Protein AF-A0AA89BYF5-F1 (afdb_monomer)

Organism: Pinctada imbricata (NCBI:txid66713)

Mean predicted aligned error: 21.43 Å

Solvent-accessible surface area (backbone atoms only — not comparable to full-atom values): 52827 Å² total; per-residue (Å²): 91,76,51,28,40,34,42,30,50,40,75,47,64,47,70,69,55,48,64,77,40,39,77,58,57,58,45,46,52,80,73,31,44,32,37,35,37,27,32,28,40,48,78,68,91,69,90,49,60,68,41,54,38,69,50,76,45,61,30,45,66,93,45,102,76,72,75,43,47,42,18,38,43,33,38,23,25,52,87,54,34,84,41,49,43,83,75,51,77,58,97,48,38,43,31,33,36,34,56,75,43,25,41,78,84,72,80,48,94,39,34,41,36,41,35,42,37,52,44,74,79,76,93,52,72,68,66,51,53,53,54,53,48,53,51,49,55,52,48,58,56,43,54,77,68,23,45,41,38,38,38,30,39,49,60,21,24,44,26,85,64,63,39,60,71,82,78,59,69,68,74,89,79,59,89,90,64,80,73,62,99,83,69,77,54,83,85,69,82,78,64,35,54,64,40,66,54,69,41,74,49,12,52,54,52,29,51,50,19,43,76,66,54,26,42,65,48,68,7,60,25,87,56,20,55,60,12,67,64,30,32,52,55,92,93,48,68,36,40,30,60,48,42,36,22,28,64,73,53,50,75,35,47,77,42,33,35,64,45,57,43,49,87,78,28,55,34,23,44,38,36,39,31,35,46,30,45,63,76,79,74,86,50,76,54,70,58,46,56,54,65,70,56,61,66,42,47,74,57,86,51,81,84,36,49,63,54,29,49,51,44,52,67,30,72,74,41,44,51,52,51,54,52,49,49,52,50,65,69,38,87,85,64,76,64,49,45,63,54,51,50,55,53,47,48,53,58,49,55,25,36,68,76,44,39,54,72,47,61,73,72,80,76,73,78,76,72,80,71,58,89,63,65,43,72,66,55,51,50,38,49,51,49,24,41,51,34,16,42,51,28,59,79,39,74,85,42,63,68,45,47,52,49,27,48,48,42,42,49,52,40,52,51,50,52,54,46,40,47,47,55,51,56,48,52,51,49,51,56,57,73,70,53,58,97,86,44,62,68,58,52,50,51,54,49,62,73,65,52,69,88,82,69,74,64,91,65,35,65,54,59,53,49,45,51,42,50,53,50,49,49,63,71,71,45,77,72,80,77,61,87,85,70,77,86,80,76,73,85,74,89,65,62,89,89,59,69,92,84,60,77,65,45,55,65,55,48,49,54,37,48,69,70,53,63,73,97,54,61,40,34,96,78,66,60,38,58,60,59,57,50,70,41,40,91,74,46,34,65,55,50,27,46,51,52,36,48,32,66,73,69,75,50,73,42,68,70,77,77,54,68,50,66,48,72,42,80,68,57,78,63,90,90,44,57,88,30,34,48,74,45,70,43,41,66,85,67,94,65,84,88,74,72,99,74,68,67,65,70,46,36,76,73,50,42,69,79,72,50,80,88,71,84,85,79,78,89,86,83,80,96,78,80,90,86,89,86,84,87,84,93,76,82,88,74,72,83,41,46,52,43,59,43,66,42,53,81,88,54,48,20,38,34,44,38,44,32,32,61,36,95,85,36,61,59,57,58,43,43,47,41,59,63,42,46,66,60,47,50,45,70,74,38,51,78,92,73,59,45,92,60,63,40,73,39,48,35,60,26,28,11,66,68,46,32,46,74,47,71,48,80,75,97,62,86,50,81,51,70,68,45,71,26,95,68,48,47,40,43,54,63,69,50,34,42,36,36,43,33,30,20,59,44,65,68,60,50,53,49,41,52,51,53,53,62,70,55,44,57,87,84,24,66,66,51,71,48,81,46,63,30,38,64,39,83,92,46,23,38,88,86,54,38,62,57,66,81,86,36,65,84,48,58,68,57,20,35,67,38,14,35,26,78,88,50,7,23,29,32,33,43,41,32,40,29,41,49,43,62,67,55,59,70,69,51,54,67,72,57,53,22,40,22,44,21,27,39,56,90,76,56,46,72,39,74,81,30,44,68,34,4,36,51,15,32,52,27,76,44,39,58,63,91,53,74,61,82,47,64,56,34,61,72,52,38,24,34,65,48,93,91,61,69,34,29,40,40,42,31,35,20,13,48,49,56,62,39,53,52,58,33,52,37,29,36,32,20,72,47,98,78,63,47,42,27,43,48,37,76,43,30,45,49,76,35,27,36,35,30,43,27,50,4,51,66,51,51,62,62,52,97

Foldseek 3Di:
DKAKEKEDALQAADPLLCQQPVVPQQCVLVRHQKYKYKFNQAADDDDTHQFFDWDKDGFDDPDPDDGTTIMMTMTHGPVQVVQWDFDDDDNFKTKIWGAQWQFPVNPDRAIEIEMEGEADDDPDLVVLLVVLVVVLVVLLVRVVRGWYKYWYQLVWFQAQPALEDPPQVDPDPDPPDDDDPPDDHDDADGFAAPRNDGDPSNVSNSVSSHVSVKDWQARRFPQRVNRAFQFAAPVATGNRITMITHPVQSVQWPGWHFAFDALRDRGTMIMTMGHTDRPPPDDCCVVVVLVVPCQFAWDDDPVLLVQLQVLCPDPVNVVLLVVLVVLLPDPVNQDLQVSVLSVLCSLVVSCVVGTDTGGDDDPPPPPPRDPLCDPVLVVLRVVLVVLRVVCRVVVPPSVSSNSNNVSSVVSVVSSVVSVVVVVVVLVVVVVPDDPPPVVVVVVSVVVNPDPPPPPPDSVSNLVVLLVVVVCPVVDDDPDDPPPPPDDDDDPDPPVDDPLDQDDLVLLLVLLVPFDAPAAEASSSDGSSSCNSCSVPCSVSVSSSLRSCSVNVDDHPSQVDWDWDWAAQDDPPSHSVRTDTDTRHRDPPDPDDDDRNCRPCCSSPVSVPDDPPDPDDDDDDDDDDDDDDDDDDDDDDFFAAAQVQQDDAAFKKKKKFFDWDPPAPLLQQLVLCLCLVVLQCVLPPPVRDDPQFHKRKFKWFAPVSCVVLVHDDPDDFFDDWAAFPLATADAPTGGMIMMMHHNDQVSNVSSVVSSVVSGPPRTTPDMDIWMFGQDDPCDWPLQARPQPPARRDRVVSCVFFAARPFRKKKKKKWFKFFDVVCSVPDDQVVVCQLQQARSPPRHGHCAHDCQHLVNLQQVHGHDPHHRPADWHWRKGWTDDPVDTTGITTMTGGNDCVNVVSNVCSQRLVDPVSHHRSVSVGIYIPYIGMTMGGTSVSSVVSD

pLDDT: mean 77.29, std 20.37, range [21.7, 98.12]

Sequence (941 aa):
MLLKIGYWNVHGLSDSKLEDHCEFFNNVHRQFDVVCFSETMNDSTRNLPGFQSCFVLNAKRHKKRGRKSGGLLVFAKSEISKNITKTKETEYSLWLKIDNLKLFDGTLQKPLFLCFTYIQPSKSKDLSEEIFLELKSDIERYQKLGETLICGDFNARTGKLKDYIDHDDIGESFVDCPLPTVYLPDTCAPREQLDKTCNSHGILLTDMCKTLNLRILNGRFLGDSQGYYTFSNQNGSSTVDYMLASNNIYNSILYFNVLPPNEISDHCIITTGIQTHMDRQNSIHTVYENVHKLKGRFEWSDNCKEAYLIAMSDDESVSKILELDSLLKDPTQMDVNMLSDKLNNIYIKAAYKTVQFRKVHHRKKKIKSKPWITHDINRLRKEVRSLGKKLHDEPNNCFTLASYCKAKREFNKLRKKLRKDYYEAITGQINNLDSKSANEFWKLINKHKSSSTNTDVNPTEGMKLFVDHYKSLLNDKEVSPNNADELLPLNIDNNKPLDFPFTHKETKEAIKELKCNKSAGIDLVINEFIKASCNILTPTLTNLFNKILSTGEIPKEWNLAFIKSLYKSGNPDDPGNYRGQTRQFGSRTKVRTSSALLLGTVAVGAGSYGIYKYNQRSNVLENLQDMLVPNVFAAGVPKSQPSVWSPGKNHALYLWIHLKPEANTKEVAKAVKNLQKYVDQVVDPAMRDEEDEILAGVGFGPNFFAQIGGKALKNYNYPHRKGALGDMPSSGGDVFIHAKCNTTSKLFELAQVIMKNMPAGSVEKYEDIISFVYRNGRDLSGFIDGTENAADDENRQRIAVQEKNGGSYVITQKWLHDLNVIQKEKDKTLEGWVGRGISDSTELSRKSISSHVARMTGGNGWEQKKEAEIVRQSMPFGNLAGEHGLFFIGYAKDPYHFEFMLDRMVGAGSDNHCDDIMRLSKNTKGTYWYFPGEEELTKLA

Secondary structure (DSSP, 8-state):
-EEEEEEEE-S---HHHHHHTHHHHTTGGGT-SEEEEE----------TTEEEEEEE--B--SSSS--B--EEEEEETTTGGGEEEEEE-SSEEEEEE-S-EETTS-----EEEEEEE-PPPS-HHHHHHHHHHHHHHHHHHHHHSEEEEEEE----BTT--SS-TTTT--SS-TTSPPPTT------PPPP-S---B-HHHHHHHHHHHHTTEEE-TTTSGGGTT---SEEETTEEE--EEEEEEHHHHHTEEEEEEPPP-SS-SBPPEEEEEEEE----S-THHHHHHHTT---EEE--GGGHHHHHHHHTSHHHHHHHHHHHHHHH-SS---HHHHHHHHHHHHHHHHHHHSEEE------------TT--HHHHHHHHHHHHHHHHHHHSTT-HHHHHHHHHHHHHHHHHHHHHHHHHHHHHHHHHHTS-TT-HHHHHHHHHHHS------S--HHHHHHHHHHHHHHHHSPP---GGGTT--------TTS-TTSPPPHHHHHHHHHHPPSSPPP-TT---HHHHHHTHHHHHHHHHHHHHHHHHH----GGGG--EEEEEE-SS-TT-GGGEEEEEE-SS------STT--SSSHHHHHHHHS----------------S--------PPPPPPPTTTTPPP-SEEEEEEEEE-TTS-HHHHHHHHHTHHHHHHHHS-TTS--TTT--EEEEEE-HHHHHHTT---SS------EEETTEEE-----SEEEEEEES-HHHHHHHHHHHHHTSPTT-EEEEEEEEB--BTTTB-TTSSBSSTTS-SSHHHHHHHHS-TTTS-EEEEEEEEEE-HHHHHHS-HHHHHHHHTB-TTT-PBPSS--TTSHHHHHHTSSSTTPPPSS--EE--EEEE-TTS-EEEEEEEEESSTHHHHHHHHHHHT-STT-PPPGGGGTEEEEEEEEEEE--HHHHHH--

Radius of gyration: 37.83 Å; Cα contacts (8 Å, |Δi|>4): 1619; chains: 1; bounding box: 109×80×101 Å

Structure (mmCIF, N/CA/C/O backbone):
data_AF-A0AA89BYF5-F1
#
_entry.id   AF-A0AA89BYF5-F1
#
loop_
_atom_site.group_PDB
_atom_site.id
_atom_site.type_symbol
_atom_site.label_atom_id
_atom_site.label_alt_id
_atom_site.label_comp_id
_atom_site.label_asym_id
_atom_site.label_entity_id
_atom_site.label_seq_id
_atom_site.pdbx_PDB_ins_code
_atom_site.Cartn_x
_atom_site.Cartn_y
_atom_site.Cartn_z
_atom_site.occupancy
_atom_site.B_iso_or_equiv
_atom_site.auth_seq_id
_atom_site.auth_comp_id
_atom_site.auth_asym_id
_atom_site.auth_atom_id
_atom_site.pdbx_PDB_model_num
ATOM 1 N N . MET A 1 1 ? 27.416 -16.185 -5.544 1.00 63.12 1 MET A N 1
ATOM 2 C CA . MET A 1 1 ? 26.309 -15.336 -6.043 1.00 63.12 1 MET A CA 1
ATOM 3 C C . MET A 1 1 ? 26.469 -15.168 -7.551 1.00 63.12 1 MET A C 1
ATOM 5 O O . MET A 1 1 ? 27.572 -15.353 -8.044 1.00 63.12 1 MET A O 1
ATOM 9 N N . LEU A 1 2 ? 25.386 -14.895 -8.284 1.00 79.44 2 LEU A N 1
ATOM 10 C CA . LEU A 1 2 ? 25.400 -14.726 -9.741 1.00 79.44 2 LEU A CA 1
ATOM 11 C C . LEU A 1 2 ? 24.900 -13.322 -10.089 1.00 79.44 2 LEU A C 1
ATOM 13 O O . LEU A 1 2 ? 23.724 -13.048 -9.867 1.00 79.44 2 LEU A O 1
ATOM 17 N N . LEU A 1 3 ? 25.778 -12.464 -10.613 1.00 86.19 3 LEU A N 1
ATOM 18 C CA . LEU A 1 3 ? 25.448 -11.109 -11.061 1.00 86.19 3 LEU A CA 1
ATOM 19 C C . LEU A 1 3 ? 25.018 -11.139 -12.532 1.00 86.19 3 LEU A C 1
ATOM 21 O O . LEU A 1 3 ? 25.822 -11.475 -13.399 1.00 86.19 3 LEU A O 1
ATOM 25 N N . LYS A 1 4 ? 23.760 -10.790 -12.818 1.00 91.44 4 LYS A N 1
ATOM 26 C CA . LYS A 1 4 ? 23.175 -10.798 -14.166 1.00 91.44 4 LYS A CA 1
ATOM 27 C C . LYS A 1 4 ? 23.165 -9.403 -14.777 1.00 91.44 4 LYS A C 1
ATOM 29 O O . LYS A 1 4 ? 22.480 -8.509 -14.274 1.00 91.44 4 LYS A O 1
ATOM 34 N N . ILE A 1 5 ? 23.865 -9.241 -15.894 1.00 93.31 5 ILE A N 1
ATOM 35 C CA . ILE A 1 5 ? 23.990 -7.970 -16.613 1.00 93.31 5 ILE A CA 1
ATOM 36 C C . ILE A 1 5 ? 23.318 -8.102 -17.980 1.00 93.31 5 ILE A C 1
ATOM 38 O O . ILE A 1 5 ? 23.470 -9.122 -18.655 1.00 93.31 5 ILE A O 1
ATOM 42 N N . GLY A 1 6 ? 22.551 -7.090 -18.381 1.00 95.38 6 GLY A N 1
ATOM 43 C CA . GLY A 1 6 ? 21.867 -7.030 -19.671 1.00 95.38 6 GLY A CA 1
ATOM 44 C C . GLY A 1 6 ? 22.124 -5.725 -20.423 1.00 95.38 6 GLY A C 1
ATOM 45 O O . GLY A 1 6 ? 22.272 -4.662 -19.821 1.00 95.38 6 GLY A O 1
ATOM 46 N N . TYR A 1 7 ? 22.121 -5.797 -21.749 1.00 96.50 7 TYR A N 1
ATOM 47 C CA . TYR A 1 7 ? 22.139 -4.636 -22.636 1.00 96.50 7 TYR A CA 1
ATOM 48 C C . TYR A 1 7 ? 21.082 -4.802 -23.723 1.00 96.50 7 TYR A C 1
ATOM 50 O O . TYR A 1 7 ? 20.896 -5.898 -24.258 1.00 96.50 7 TYR A O 1
ATOM 58 N N . TRP A 1 8 ? 20.373 -3.719 -24.037 1.00 95.12 8 TRP A N 1
ATOM 59 C CA . TRP A 1 8 ? 19.361 -3.731 -25.079 1.00 95.12 8 TRP A CA 1
ATOM 60 C C . TRP A 1 8 ? 19.228 -2.381 -25.778 1.00 95.12 8 TRP A C 1
ATOM 62 O O . TRP A 1 8 ? 18.787 -1.403 -25.169 1.00 95.12 8 TRP A O 1
ATOM 72 N N . ASN A 1 9 ? 19.512 -2.347 -27.080 1.00 93.75 9 ASN A N 1
ATOM 73 C CA . ASN A 1 9 ? 19.090 -1.234 -27.917 1.00 93.75 9 ASN A CA 1
ATOM 74 C C . ASN A 1 9 ? 17.566 -1.288 -28.101 1.00 93.75 9 ASN A C 1
ATOM 76 O O . ASN A 1 9 ? 17.001 -2.184 -28.737 1.00 93.75 9 ASN A O 1
ATOM 80 N N . VAL A 1 10 ? 16.874 -0.320 -27.500 1.00 89.94 10 VAL A N 1
ATOM 81 C CA . VAL A 1 10 ? 15.412 -0.260 -27.522 1.00 89.94 10 VAL A CA 1
ATOM 82 C C . VAL A 1 10 ? 14.869 0.510 -28.714 1.00 89.94 10 VAL A C 1
ATOM 84 O O . VAL A 1 10 ? 13.654 0.494 -28.880 1.00 89.94 10 VAL A O 1
ATOM 87 N N . HIS A 1 11 ? 15.692 1.161 -29.537 1.00 85.69 11 HIS A N 1
ATOM 88 C CA . HIS A 1 11 ? 15.276 1.967 -30.687 1.00 85.69 11 HIS A CA 1
ATOM 89 C C . HIS A 1 11 ? 14.090 2.901 -30.363 1.00 85.69 11 HIS A C 1
ATOM 91 O O . HIS A 1 11 ? 12.954 2.740 -30.839 1.00 85.69 11 HIS A O 1
ATOM 97 N N . GLY A 1 12 ? 14.345 3.840 -29.453 1.00 84.94 12 GLY A N 1
ATOM 98 C CA . GLY A 1 12 ? 13.406 4.817 -28.910 1.00 84.94 12 GLY A CA 1
ATOM 99 C C . GLY A 1 12 ? 12.561 4.275 -27.756 1.00 84.94 12 GLY A C 1
ATOM 100 O O . GLY A 1 12 ? 11.792 3.325 -27.920 1.00 84.94 12 GLY A O 1
ATOM 101 N N . LEU A 1 13 ? 12.631 4.938 -26.597 1.00 82.81 13 LEU A N 1
ATOM 102 C CA . LEU A 1 13 ? 11.853 4.610 -25.398 1.00 82.81 13 LEU A CA 1
ATOM 103 C C . LEU A 1 13 ? 10.819 5.707 -25.106 1.00 82.81 13 LEU A C 1
ATOM 105 O O . LEU A 1 13 ? 11.017 6.572 -24.255 1.00 82.81 13 LEU A O 1
ATOM 109 N N . SER A 1 14 ? 9.708 5.693 -25.844 1.00 80.62 14 SER A N 1
ATOM 110 C CA . SER A 1 14 ? 8.581 6.605 -25.611 1.00 80.62 14 SER A CA 1
ATOM 111 C C . SER A 1 14 ? 7.644 6.094 -24.515 1.00 80.62 14 SER A C 1
ATOM 113 O O . SER A 1 14 ? 7.549 4.889 -24.270 1.00 80.62 14 SER A O 1
ATOM 115 N N . ASP A 1 15 ? 6.860 6.995 -23.917 1.00 74.62 15 ASP A N 1
ATOM 116 C CA . ASP A 1 15 ? 5.835 6.622 -22.927 1.00 74.62 15 ASP A CA 1
ATOM 117 C C . ASP A 1 15 ? 4.809 5.666 -23.531 1.00 74.62 15 ASP A C 1
ATOM 119 O O . ASP A 1 15 ? 4.461 4.654 -22.931 1.00 74.62 15 ASP A O 1
ATOM 123 N N . SER A 1 16 ? 4.431 5.897 -24.791 1.00 75.25 16 SER A N 1
ATOM 124 C CA . SER A 1 16 ? 3.570 4.981 -25.537 1.00 75.25 16 SER A CA 1
ATOM 125 C C . SER A 1 16 ? 4.160 3.573 -25.666 1.00 75.25 16 SER A C 1
ATOM 127 O O . SER A 1 16 ? 3.422 2.594 -25.584 1.00 75.25 16 SER A O 1
ATOM 129 N N . LYS A 1 17 ? 5.485 3.440 -25.822 1.00 82.00 17 LYS A N 1
ATOM 130 C CA . LYS A 1 17 ? 6.159 2.141 -25.937 1.00 82.00 17 LYS A CA 1
ATOM 131 C C . LYS A 1 17 ? 6.202 1.407 -24.598 1.00 82.00 17 LYS A C 1
ATOM 133 O O . LYS A 1 17 ? 5.967 0.200 -24.579 1.00 82.00 17 LYS A O 1
ATOM 138 N N . LEU A 1 18 ? 6.445 2.125 -23.499 1.00 78.50 18 LEU A N 1
ATOM 139 C CA . LEU A 1 18 ? 6.363 1.570 -22.145 1.00 78.50 18 LEU A CA 1
ATOM 140 C C . LEU A 1 18 ? 4.937 1.130 -21.800 1.00 78.50 18 LEU A C 1
ATOM 142 O O . LEU A 1 18 ? 4.745 0.052 -21.246 1.00 78.50 18 LEU A O 1
ATOM 146 N N . GLU A 1 19 ? 3.932 1.928 -22.158 1.00 74.75 19 GLU A N 1
ATOM 147 C CA . GLU A 1 19 ? 2.526 1.601 -21.915 1.00 74.75 19 GLU A CA 1
ATOM 148 C C . GLU A 1 19 ? 2.059 0.378 -22.701 1.00 74.75 19 GLU A C 1
ATOM 150 O O . GLU A 1 19 ? 1.392 -0.496 -22.144 1.00 74.75 19 GLU A O 1
ATOM 155 N N . ASP A 1 20 ? 2.403 0.313 -23.988 1.00 76.88 20 ASP A N 1
ATOM 156 C CA . ASP A 1 20 ? 1.984 -0.769 -24.880 1.00 76.88 20 ASP A CA 1
ATOM 157 C C . ASP A 1 20 ? 2.620 -2.119 -24.497 1.00 76.88 20 ASP A C 1
ATOM 159 O O . ASP A 1 20 ? 2.034 -3.180 -24.741 1.00 76.88 20 ASP A O 1
ATOM 163 N N . HIS A 1 21 ? 3.807 -2.074 -23.882 1.00 80.25 21 HIS A N 1
ATOM 164 C CA . HIS A 1 21 ? 4.608 -3.238 -23.492 1.00 80.25 21 HIS A CA 1
ATOM 165 C C . HIS A 1 21 ? 4.864 -3.300 -21.981 1.00 80.25 21 HIS A C 1
ATOM 167 O O . HIS A 1 21 ? 5.878 -3.838 -21.533 1.00 80.25 21 HIS A O 1
ATOM 173 N N . CYS A 1 22 ? 3.933 -2.779 -21.178 1.00 76.69 22 CYS A N 1
ATOM 174 C CA . CYS A 1 22 ? 4.094 -2.655 -19.727 1.00 76.69 22 CYS A CA 1
ATOM 175 C C . CYS A 1 22 ? 4.349 -3.998 -19.027 1.00 76.69 22 CYS A C 1
ATOM 177 O O . CYS A 1 22 ? 5.089 -4.059 -18.051 1.00 76.69 22 CYS A O 1
ATOM 179 N N . GLU A 1 23 ? 3.796 -5.097 -19.546 1.00 78.00 23 GLU A N 1
ATOM 180 C CA . GLU A 1 23 ? 4.049 -6.441 -19.022 1.00 78.00 23 GLU A CA 1
ATOM 181 C C . GLU A 1 23 ? 5.528 -6.835 -19.130 1.00 78.00 23 GLU A C 1
ATOM 183 O O . GLU A 1 23 ? 6.058 -7.454 -18.211 1.00 78.00 23 GLU A O 1
ATOM 188 N N . PHE A 1 24 ? 6.211 -6.464 -20.216 1.00 84.00 24 PHE A N 1
ATOM 189 C CA . PHE A 1 24 ? 7.641 -6.722 -20.358 1.00 84.00 24 PHE A CA 1
ATOM 190 C C . PHE A 1 24 ? 8.430 -5.852 -19.375 1.00 84.00 24 PHE A C 1
ATOM 192 O O . PHE A 1 24 ? 9.112 -6.385 -18.500 1.00 84.00 24 PHE A O 1
ATOM 199 N N . PHE A 1 25 ? 8.262 -4.527 -19.458 1.00 82.81 25 PHE A N 1
ATOM 200 C CA . PHE A 1 25 ? 9.043 -3.559 -18.680 1.00 82.81 25 PHE A CA 1
ATOM 201 C C . PHE A 1 25 ? 8.864 -3.714 -17.161 1.00 82.81 25 PHE A C 1
ATOM 203 O O . PHE A 1 25 ? 9.837 -3.605 -16.419 1.00 82.81 25 PHE A O 1
ATOM 210 N N . ASN A 1 26 ? 7.670 -4.091 -16.691 1.00 78.69 26 ASN A N 1
ATOM 211 C CA . ASN A 1 26 ? 7.412 -4.348 -15.268 1.00 78.69 26 ASN A CA 1
ATOM 212 C C . ASN A 1 26 ? 8.087 -5.622 -14.733 1.00 78.69 26 ASN A C 1
ATOM 214 O O . ASN A 1 26 ? 8.143 -5.814 -13.521 1.00 78.69 26 ASN A O 1
ATOM 218 N N . ASN A 1 27 ? 8.563 -6.519 -15.602 1.00 80.62 27 ASN A N 1
ATOM 219 C CA . ASN A 1 27 ? 9.179 -7.791 -15.217 1.00 80.62 27 ASN A CA 1
ATOM 220 C C . ASN A 1 27 ? 10.695 -7.841 -15.484 1.00 80.62 27 ASN A C 1
ATOM 222 O O . ASN A 1 27 ? 11.314 -8.868 -15.205 1.00 80.62 27 ASN A O 1
ATOM 226 N N . VAL A 1 28 ? 11.303 -6.758 -15.983 1.00 83.25 28 VAL A N 1
ATOM 227 C CA . VAL A 1 28 ? 12.737 -6.700 -16.331 1.00 83.25 28 VAL A CA 1
ATOM 228 C C . VAL A 1 28 ? 13.632 -6.976 -15.116 1.00 83.25 28 VAL A C 1
ATOM 230 O O . VAL A 1 28 ? 14.582 -7.748 -15.225 1.00 83.25 28 VAL A O 1
ATOM 233 N N . HIS A 1 29 ? 13.272 -6.469 -13.930 1.00 79.19 29 HIS A N 1
ATOM 234 C CA . HIS A 1 29 ? 14.001 -6.723 -12.677 1.00 79.19 29 HIS A CA 1
ATOM 235 C C . HIS A 1 29 ? 14.068 -8.212 -12.293 1.00 79.19 29 HIS A C 1
ATOM 237 O O . HIS A 1 29 ? 14.887 -8.610 -11.474 1.00 79.19 29 HIS A O 1
ATOM 243 N N . ARG A 1 30 ? 13.206 -9.078 -12.840 1.00 81.44 30 ARG A N 1
ATOM 244 C CA . ARG A 1 30 ? 13.292 -10.525 -12.569 1.00 81.44 30 ARG A CA 1
ATOM 245 C C . ARG A 1 30 ? 14.382 -11.206 -13.386 1.00 81.44 30 ARG A C 1
ATOM 247 O O . ARG A 1 30 ? 14.811 -12.297 -13.020 1.00 81.44 30 ARG A O 1
ATOM 254 N N . GLN A 1 31 ? 14.785 -10.592 -14.494 1.00 83.94 31 GLN A N 1
ATOM 255 C CA . GLN A 1 31 ? 15.735 -11.164 -15.442 1.00 83.94 31 GLN A CA 1
ATOM 256 C C . GLN A 1 31 ? 17.156 -10.660 -15.191 1.00 83.94 31 GLN A C 1
ATOM 258 O O . GLN A 1 31 ? 18.085 -11.462 -15.252 1.00 83.94 31 GLN A O 1
ATOM 263 N N . PHE A 1 32 ? 17.312 -9.382 -14.837 1.00 89.94 32 PHE A N 1
ATOM 264 C CA . PHE A 1 32 ? 18.618 -8.726 -14.729 1.00 89.94 32 PHE A CA 1
ATOM 265 C C . PHE A 1 32 ? 18.799 -8.029 -13.385 1.00 89.94 32 PHE A C 1
ATOM 267 O O . PHE A 1 32 ? 17.836 -7.508 -12.818 1.00 89.94 32 PHE A O 1
ATOM 274 N N . ASP A 1 33 ? 20.039 -7.999 -12.905 1.00 89.12 33 ASP A N 1
ATOM 275 C CA . ASP A 1 33 ? 20.439 -7.206 -11.745 1.00 89.12 33 ASP A CA 1
ATOM 276 C C . ASP A 1 33 ? 20.869 -5.800 -12.180 1.00 89.12 33 ASP A C 1
ATOM 278 O O . ASP A 1 33 ? 20.449 -4.819 -11.566 1.00 89.12 33 ASP A O 1
ATOM 282 N N . VAL A 1 34 ? 21.616 -5.700 -13.286 1.00 91.31 34 VAL A N 1
ATOM 283 C CA . VAL A 1 34 ? 21.921 -4.446 -13.996 1.00 91.31 34 VAL A CA 1
ATOM 284 C C . VAL A 1 34 ? 21.463 -4.575 -15.445 1.00 91.31 34 VAL A C 1
ATOM 286 O O . VAL A 1 34 ? 21.769 -5.566 -16.102 1.00 91.31 34 VAL A O 1
ATOM 289 N N . VAL A 1 35 ? 20.747 -3.584 -15.972 1.00 93.19 35 VAL A N 1
ATOM 290 C CA . VAL A 1 35 ? 20.344 -3.553 -17.383 1.00 93.19 35 VAL A CA 1
ATOM 291 C C . VAL A 1 35 ? 20.490 -2.158 -17.970 1.00 93.19 35 VAL A C 1
ATOM 293 O O . VAL A 1 35 ? 20.066 -1.181 -17.361 1.00 93.19 35 VAL A O 1
ATOM 296 N N . CYS A 1 36 ? 21.066 -2.063 -19.165 1.00 93.44 36 CYS A N 1
ATOM 297 C CA . CYS A 1 36 ? 21.146 -0.819 -19.921 1.00 93.44 36 CYS A CA 1
ATOM 298 C C . CYS A 1 36 ? 20.205 -0.843 -21.125 1.00 93.44 36 CYS A C 1
ATOM 300 O O . CYS A 1 36 ? 20.211 -1.791 -21.910 1.00 93.44 36 CYS A O 1
ATOM 302 N N . PHE A 1 37 ? 19.413 0.218 -21.270 1.00 92.38 37 PHE A N 1
ATOM 303 C CA . PHE A 1 37 ? 18.647 0.517 -22.470 1.00 92.38 37 PHE A CA 1
ATOM 304 C C . PHE A 1 37 ? 19.347 1.613 -23.262 1.00 92.38 37 PHE A C 1
ATOM 306 O O . PHE A 1 37 ? 19.535 2.715 -22.748 1.00 92.38 37 PHE A O 1
ATOM 313 N N . SER A 1 38 ? 19.703 1.321 -24.508 1.00 91.56 38 SER A N 1
ATOM 314 C CA . SER A 1 38 ? 20.353 2.269 -25.410 1.00 91.56 38 SER A CA 1
ATOM 315 C C . SER A 1 38 ? 19.426 2.749 -26.522 1.00 91.56 38 SER A C 1
ATOM 317 O O . SER A 1 38 ? 18.359 2.180 -26.764 1.00 91.56 38 SER A O 1
ATOM 319 N N . GLU A 1 39 ? 19.823 3.850 -27.163 1.00 88.62 39 GLU A N 1
ATOM 320 C CA . GLU A 1 39 ? 19.032 4.556 -28.173 1.00 88.62 39 GLU A CA 1
ATOM 321 C C . GLU A 1 39 ? 17.659 4.992 -27.627 1.00 88.62 39 GLU A C 1
ATOM 323 O O . GLU A 1 39 ? 16.613 4.819 -28.251 1.00 88.62 39 GLU A O 1
ATOM 328 N N . THR A 1 40 ? 17.632 5.549 -26.415 1.00 86.12 40 THR A N 1
ATOM 329 C CA . THR A 1 40 ? 16.383 5.913 -25.725 1.00 86.12 40 THR A CA 1
ATOM 330 C C . THR A 1 40 ? 15.689 7.130 -26.342 1.00 86.12 40 THR A C 1
ATOM 332 O O . THR A 1 40 ? 14.468 7.260 -26.211 1.00 86.12 40 THR A O 1
ATOM 335 N N . MET A 1 41 ? 16.432 7.971 -27.077 1.00 79.44 41 MET A N 1
ATOM 336 C CA . MET A 1 41 ? 15.964 9.154 -27.820 1.00 79.44 41 MET A CA 1
ATOM 337 C C . MET A 1 41 ? 15.277 10.247 -26.970 1.00 79.44 41 MET A C 1
ATOM 339 O O . MET A 1 41 ? 14.654 11.147 -27.537 1.00 79.44 41 MET A O 1
ATOM 343 N N . ASN A 1 42 ? 15.388 10.196 -25.638 1.00 69.25 42 ASN A N 1
ATOM 344 C CA . ASN A 1 42 ? 14.767 11.128 -24.687 1.00 69.25 42 ASN A CA 1
ATOM 345 C C . ASN A 1 42 ? 15.744 11.516 -23.558 1.00 69.25 42 ASN A C 1
ATOM 347 O O . ASN A 1 42 ? 16.670 10.764 -23.266 1.00 69.25 42 ASN A O 1
ATOM 351 N N . ASP A 1 43 ? 15.492 12.656 -22.902 1.00 57.97 43 ASP A N 1
ATOM 352 C CA . ASP A 1 43 ? 16.393 13.270 -21.899 1.00 57.97 43 ASP A CA 1
ATOM 353 C C . ASP A 1 43 ? 15.880 13.127 -20.454 1.00 57.97 43 ASP A C 1
ATOM 355 O O . ASP A 1 43 ? 16.297 13.861 -19.562 1.00 57.97 43 ASP A O 1
ATOM 359 N N . SER A 1 44 ? 14.898 12.255 -20.211 1.00 61.25 44 SER A N 1
ATOM 360 C CA . SER A 1 44 ? 14.269 12.145 -18.894 1.00 61.25 44 SER A CA 1
ATOM 361 C C . SER A 1 44 ? 14.715 10.904 -18.135 1.00 61.25 44 SER A C 1
ATOM 363 O O . SER A 1 44 ? 14.754 9.796 -18.680 1.00 61.25 44 SER A O 1
ATOM 365 N N . THR A 1 45 ? 14.979 11.093 -16.841 1.00 63.53 45 THR A N 1
ATOM 366 C CA . THR A 1 45 ? 14.979 10.008 -15.861 1.00 63.53 45 THR A CA 1
ATOM 367 C C . THR A 1 45 ? 13.631 9.295 -15.927 1.00 63.53 45 THR A C 1
ATOM 369 O O . THR A 1 45 ? 12.568 9.908 -16.062 1.00 63.53 45 THR A O 1
ATOM 372 N N . ARG A 1 46 ? 13.670 7.966 -15.899 1.00 70.50 46 ARG A N 1
ATOM 373 C CA . ARG A 1 46 ? 12.474 7.121 -15.918 1.00 70.50 46 ARG A CA 1
ATOM 374 C C . ARG A 1 46 ? 12.566 6.126 -14.783 1.00 70.50 46 ARG A C 1
ATOM 376 O O . ARG A 1 46 ? 13.642 5.591 -14.536 1.00 70.50 46 ARG A O 1
ATOM 383 N N . ASN A 1 47 ? 11.429 5.842 -14.159 1.00 67.81 47 ASN A N 1
ATOM 384 C CA . ASN A 1 47 ? 11.320 4.846 -13.103 1.00 67.81 47 ASN A CA 1
ATOM 385 C C . ASN A 1 47 ? 10.765 3.539 -13.676 1.00 67.81 47 ASN A C 1
ATOM 387 O O . ASN A 1 47 ? 9.710 3.517 -14.313 1.00 67.81 47 ASN A O 1
ATOM 391 N N . LEU A 1 48 ? 11.491 2.443 -13.454 1.00 72.44 48 LEU A N 1
ATOM 392 C CA . LEU A 1 48 ? 11.046 1.091 -13.783 1.00 72.44 48 LEU A CA 1
ATOM 393 C C . LEU A 1 48 ? 10.800 0.305 -12.490 1.00 72.44 48 LEU A C 1
ATOM 395 O O . LEU A 1 48 ? 11.668 0.299 -11.615 1.00 72.44 48 LEU A O 1
ATOM 399 N N . PRO A 1 49 ? 9.656 -0.392 -12.354 1.00 68.25 49 PRO A N 1
ATOM 400 C CA . PRO A 1 49 ? 9.359 -1.154 -11.145 1.00 68.25 49 PRO A CA 1
ATOM 401 C C . PRO A 1 49 ? 10.433 -2.207 -10.832 1.00 68.25 49 PRO A C 1
ATOM 403 O O . PRO A 1 49 ? 10.732 -3.066 -11.667 1.00 68.25 49 PRO A O 1
ATOM 406 N N . GLY A 1 50 ? 10.958 -2.174 -9.603 1.00 68.00 50 GLY A N 1
ATOM 407 C CA . GLY A 1 50 ? 11.983 -3.105 -9.109 1.00 68.00 50 GLY A CA 1
ATOM 408 C C . GLY A 1 50 ? 13.432 -2.630 -9.267 1.00 68.00 50 GLY A C 1
ATOM 409 O O . GLY A 1 50 ? 14.346 -3.378 -8.927 1.00 68.00 50 GLY A O 1
ATOM 410 N N . PHE A 1 51 ? 13.644 -1.403 -9.749 1.00 78.25 51 PHE A N 1
ATOM 411 C CA . PHE A 1 51 ? 14.953 -0.761 -9.845 1.00 78.25 51 PHE A CA 1
ATOM 412 C C . PHE A 1 51 ? 15.005 0.510 -8.986 1.00 78.25 51 PHE A C 1
ATOM 414 O O . PHE A 1 51 ? 13.988 1.175 -8.804 1.00 78.25 51 PHE A O 1
ATOM 421 N N . GLN A 1 52 ? 16.186 0.815 -8.441 1.00 63.53 52 GLN A N 1
ATOM 422 C CA . GLN A 1 52 ? 16.400 1.888 -7.454 1.00 63.53 52 GLN A CA 1
ATOM 423 C C . GLN A 1 52 ? 17.271 3.035 -7.987 1.00 63.53 52 GLN A C 1
ATOM 425 O O . GLN A 1 52 ? 17.174 4.166 -7.514 1.00 63.53 52 GLN A O 1
ATOM 430 N N . SER A 1 53 ? 18.103 2.762 -8.987 1.00 61.59 53 SER A N 1
ATOM 431 C CA . SER A 1 53 ? 19.036 3.732 -9.562 1.00 61.59 53 SER A CA 1
ATOM 432 C C . SER A 1 53 ? 18.852 3.772 -11.066 1.00 61.59 53 SER A C 1
ATOM 434 O O . SER A 1 53 ? 18.900 2.723 -11.710 1.00 61.59 53 SER A O 1
ATOM 436 N N . CYS A 1 54 ? 18.652 4.973 -11.603 1.00 71.44 54 CYS A N 1
ATOM 437 C CA . CYS A 1 54 ? 18.610 5.246 -13.032 1.00 71.44 54 CYS A CA 1
ATOM 438 C C . CYS A 1 54 ? 19.794 6.158 -13.366 1.00 71.44 54 CYS A C 1
ATOM 440 O O . CYS A 1 54 ? 19.777 7.341 -13.025 1.00 71.44 54 CYS A O 1
ATOM 442 N N . PHE A 1 55 ? 20.846 5.607 -13.973 1.00 84.12 55 PHE A N 1
ATOM 443 C CA . PHE A 1 55 ? 21.939 6.414 -14.516 1.00 84.12 55 PHE A CA 1
ATOM 444 C C . PHE A 1 55 ? 21.590 6.788 -15.954 1.00 84.12 55 PHE A C 1
ATOM 446 O O . PHE A 1 55 ? 21.226 5.919 -16.750 1.00 84.12 55 PHE A O 1
ATOM 453 N N . VAL A 1 56 ? 21.680 8.077 -16.273 1.00 85.31 56 VAL A N 1
ATOM 454 C CA . VAL A 1 56 ? 21.211 8.628 -17.546 1.00 85.31 56 VAL A CA 1
ATOM 455 C C . VAL A 1 56 ? 22.377 9.252 -18.294 1.00 85.31 56 VAL A C 1
ATOM 457 O O . VAL A 1 56 ? 23.068 10.101 -17.740 1.00 85.31 56 VAL A O 1
ATOM 460 N N . LEU A 1 57 ? 22.541 8.858 -19.554 1.00 85.62 57 LEU A N 1
ATOM 461 C CA . LEU A 1 57 ? 23.237 9.635 -20.574 1.00 85.62 57 LEU A CA 1
ATOM 462 C C . LEU A 1 57 ? 22.170 10.165 -21.536 1.00 85.62 57 LEU A C 1
ATOM 464 O O . LEU A 1 57 ? 21.432 9.377 -22.130 1.00 85.62 57 LEU A O 1
ATOM 468 N N . ASN A 1 58 ? 22.048 11.484 -21.665 1.00 84.31 58 ASN A N 1
ATOM 469 C CA . ASN A 1 58 ? 20.964 12.097 -22.437 1.00 84.31 58 ASN A CA 1
ATOM 470 C C . ASN A 1 58 ? 21.162 11.945 -23.951 1.00 84.31 58 ASN A C 1
ATOM 472 O O . ASN A 1 58 ? 22.278 12.027 -24.465 1.00 84.31 58 ASN A O 1
ATOM 476 N N . ALA A 1 59 ? 20.059 11.772 -24.684 1.00 82.12 59 ALA A N 1
ATOM 477 C CA . ALA A 1 59 ? 20.088 11.751 -26.142 1.00 82.12 59 ALA A CA 1
ATOM 478 C C . ALA A 1 59 ? 20.408 13.148 -26.702 1.00 82.12 59 ALA A C 1
ATOM 480 O O . ALA A 1 59 ? 19.879 14.161 -26.241 1.00 82.12 59 ALA A O 1
ATOM 481 N N . LYS A 1 60 ? 21.233 13.227 -27.749 1.00 75.81 60 LYS A N 1
ATOM 482 C CA . LYS A 1 60 ? 21.648 14.510 -28.335 1.00 75.81 60 LYS A CA 1
ATOM 483 C C . LYS A 1 60 ? 20.954 14.793 -29.657 1.00 75.81 60 LYS A C 1
ATOM 485 O O . LYS A 1 60 ? 20.547 13.900 -30.401 1.00 75.81 60 LYS A O 1
ATOM 490 N N . ARG A 1 61 ? 20.809 16.085 -29.966 1.00 75.94 61 ARG A N 1
ATOM 491 C CA . ARG A 1 61 ? 20.262 16.560 -31.241 1.00 75.94 61 ARG A CA 1
ATOM 492 C C . ARG A 1 61 ? 21.385 17.113 -32.114 1.00 75.94 61 ARG A C 1
ATOM 494 O O . ARG A 1 61 ? 21.783 18.257 -31.950 1.00 75.94 61 ARG A O 1
ATOM 501 N N . HIS A 1 62 ? 21.836 16.335 -33.095 1.00 67.38 62 HIS A N 1
ATOM 502 C CA . HIS A 1 62 ? 22.926 16.758 -33.988 1.00 67.38 62 HIS A CA 1
ATOM 503 C C . HIS A 1 62 ? 22.478 17.701 -35.126 1.00 67.38 62 HIS A C 1
ATOM 505 O O . HIS A 1 62 ? 23.311 18.239 -35.846 1.00 67.38 62 HIS A O 1
ATOM 511 N N . LYS A 1 63 ? 21.165 17.915 -35.328 1.00 67.69 63 LYS A N 1
ATOM 512 C CA . LYS A 1 63 ? 20.616 18.792 -36.386 1.00 67.69 63 LYS A CA 1
ATOM 513 C C . LYS A 1 63 ? 19.491 19.692 -35.866 1.00 67.69 63 LYS A C 1
ATOM 515 O O . LYS A 1 63 ? 18.627 19.223 -35.128 1.00 67.69 63 LYS A O 1
ATOM 520 N N . LYS A 1 64 ? 19.421 20.952 -36.341 1.00 61.97 64 LYS A N 1
ATOM 521 C CA . LYS A 1 64 ? 18.330 21.912 -36.026 1.00 61.97 64 LYS A CA 1
ATOM 522 C C . LYS A 1 64 ? 16.929 21.341 -36.323 1.00 61.97 64 LYS A C 1
ATOM 524 O O . LYS A 1 64 ? 15.989 21.587 -35.572 1.00 61.97 64 LYS A O 1
ATOM 529 N N . ARG A 1 65 ? 16.797 20.538 -37.389 1.00 50.41 65 ARG A N 1
ATOM 530 C CA . ARG A 1 65 ? 15.611 19.726 -37.719 1.00 50.41 65 ARG A CA 1
ATOM 531 C C . ARG A 1 65 ? 16.000 18.241 -37.719 1.00 50.41 65 ARG A C 1
ATOM 533 O O . ARG A 1 65 ? 16.896 17.844 -38.457 1.00 50.41 65 ARG A O 1
ATOM 540 N N . GLY A 1 66 ? 15.344 17.434 -36.885 1.00 59.22 66 GLY A N 1
ATOM 541 C CA . GLY A 1 66 ? 15.626 15.999 -36.716 1.00 59.22 66 GLY A CA 1
ATOM 542 C C . GLY A 1 66 ? 15.238 15.481 -35.327 1.00 59.22 66 GLY A C 1
ATOM 543 O O . GLY A 1 66 ? 15.022 16.284 -34.414 1.00 59.22 66 GLY A O 1
ATOM 544 N N . ARG A 1 67 ? 15.113 14.157 -35.171 1.00 67.69 67 ARG A N 1
ATOM 545 C CA . ARG A 1 67 ? 14.938 13.510 -33.855 1.00 67.69 67 ARG A CA 1
ATOM 546 C C . ARG A 1 67 ? 16.269 13.508 -33.096 1.00 67.69 67 ARG A C 1
ATOM 548 O O . ARG A 1 67 ? 17.321 13.643 -33.719 1.00 67.69 67 ARG A O 1
ATOM 555 N N . LYS A 1 68 ? 16.213 13.386 -31.769 1.00 78.44 68 LYS A N 1
ATOM 556 C CA . LYS A 1 68 ? 17.405 13.097 -30.964 1.00 78.44 68 LYS A CA 1
ATOM 557 C C . LYS A 1 68 ? 17.871 11.671 -31.255 1.00 78.44 68 LYS A C 1
ATOM 559 O O . LYS A 1 68 ? 17.038 10.814 -31.546 1.00 78.44 68 LYS A O 1
ATOM 564 N N . SER A 1 69 ? 19.172 11.438 -31.191 1.00 76.81 69 SER A N 1
ATOM 565 C CA . SER A 1 69 ? 19.785 10.119 -31.353 1.00 76.81 69 SER A CA 1
ATOM 566 C C . SER A 1 69 ? 20.627 9.773 -30.131 1.00 76.81 69 SER A C 1
ATOM 568 O O . SER A 1 69 ? 21.101 10.662 -29.421 1.00 76.81 69 SER A O 1
ATOM 570 N N . GLY A 1 70 ? 20.787 8.474 -29.887 1.00 81.69 70 GLY A N 1
ATOM 571 C CA . GLY A 1 70 ? 21.496 7.961 -28.721 1.00 81.69 70 GLY A CA 1
ATOM 572 C C . GLY A 1 70 ? 20.677 8.041 -27.432 1.00 81.69 70 GLY A C 1
ATOM 573 O O . GLY A 1 70 ? 19.443 7.956 -27.449 1.00 81.69 70 GLY A O 1
ATOM 574 N N . GLY A 1 71 ? 21.395 8.189 -26.323 1.00 87.81 71 GLY A N 1
ATOM 575 C CA . GLY A 1 71 ? 20.874 8.132 -24.964 1.00 87.81 71 GLY A CA 1
ATOM 576 C C . GLY A 1 71 ? 20.992 6.731 -24.360 1.00 87.81 71 GLY A C 1
ATOM 577 O O . GLY A 1 71 ? 20.662 5.740 -25.016 1.00 87.81 71 GLY A O 1
ATOM 578 N N . LEU A 1 72 ? 21.461 6.662 -23.113 1.00 90.38 72 LEU A N 1
ATOM 579 C CA . LEU A 1 72 ? 21.600 5.432 -22.330 1.00 90.38 72 LEU A CA 1
ATOM 580 C C . LEU A 1 72 ? 20.836 5.580 -21.016 1.00 90.38 72 LEU A C 1
ATOM 582 O O . LEU A 1 72 ? 20.968 6.586 -20.322 1.00 90.38 72 LEU A O 1
ATOM 586 N N . LEU A 1 73 ? 20.056 4.565 -20.664 1.00 90.38 73 LEU A N 1
ATOM 587 C CA . LEU A 1 73 ? 19.378 4.459 -19.377 1.00 90.38 73 LEU A CA 1
ATOM 588 C C . LEU A 1 73 ? 19.795 3.157 -18.707 1.00 90.38 73 LEU A C 1
ATOM 590 O O . LEU A 1 73 ? 19.416 2.078 -19.162 1.00 90.38 73 LEU A O 1
ATOM 594 N N . VAL A 1 74 ? 20.564 3.256 -17.627 1.00 91.12 74 VAL A N 1
ATOM 595 C CA . VAL A 1 74 ? 21.025 2.094 -16.865 1.00 91.12 74 VAL A CA 1
ATOM 596 C C . VAL A 1 74 ? 20.221 1.960 -15.589 1.00 91.12 74 VAL A C 1
ATOM 598 O O . VAL A 1 74 ? 20.186 2.869 -14.763 1.00 91.12 74 VAL A O 1
ATOM 601 N N . PHE A 1 75 ? 19.624 0.788 -15.421 1.00 89.44 75 PHE A N 1
ATOM 602 C CA . PHE A 1 75 ? 18.851 0.399 -14.259 1.00 89.44 75 PHE A CA 1
ATOM 603 C C . PHE A 1 75 ? 19.613 -0.641 -13.454 1.00 89.44 75 PHE A C 1
ATOM 605 O O . PHE A 1 75 ? 20.030 -1.668 -13.989 1.00 89.44 75 PHE A O 1
ATOM 612 N N . ALA A 1 76 ? 19.757 -0.392 -12.156 1.00 87.81 76 ALA A N 1
ATOM 613 C CA . ALA A 1 76 ? 20.329 -1.348 -11.219 1.00 87.81 76 ALA A CA 1
ATOM 614 C C . ALA A 1 76 ? 19.333 -1.690 -10.116 1.00 87.81 76 ALA A C 1
ATOM 616 O O . ALA A 1 76 ? 18.588 -0.827 -9.623 1.00 87.81 76 ALA A O 1
ATOM 617 N N . LYS A 1 77 ? 19.280 -2.975 -9.752 1.00 82.94 77 LYS A N 1
ATOM 618 C CA . LYS A 1 77 ? 18.444 -3.435 -8.648 1.00 82.94 77 LYS A CA 1
ATOM 619 C C . LYS A 1 77 ? 18.840 -2.704 -7.376 1.00 82.94 77 LYS A C 1
ATOM 621 O O . LYS A 1 77 ? 20.019 -2.551 -7.076 1.00 82.94 77 LYS A O 1
ATOM 626 N N . SER A 1 78 ? 17.822 -2.383 -6.596 1.00 71.81 78 SER A N 1
ATOM 627 C CA . SER A 1 78 ? 17.841 -1.999 -5.183 1.00 71.81 78 SER A CA 1
ATOM 628 C C . SER A 1 78 ? 18.953 -2.577 -4.305 1.00 71.81 78 SER A C 1
ATOM 630 O O . SER A 1 78 ? 19.423 -1.936 -3.374 1.00 71.81 78 SER A O 1
ATOM 632 N N . GLU A 1 79 ? 19.341 -3.818 -4.560 1.00 68.69 79 GLU A N 1
ATOM 633 C CA . GLU A 1 79 ? 20.268 -4.567 -3.716 1.00 68.69 79 GLU A CA 1
ATOM 634 C C . GLU A 1 79 ? 21.729 -4.219 -4.009 1.00 68.69 79 GLU A C 1
ATOM 636 O O . GLU A 1 79 ? 22.555 -4.205 -3.103 1.00 68.69 79 GLU A O 1
ATOM 641 N N . ILE A 1 80 ? 22.034 -3.922 -5.273 1.00 74.88 80 ILE A N 1
ATOM 642 C CA . ILE A 1 80 ? 23.392 -3.652 -5.757 1.00 74.88 80 ILE A CA 1
ATOM 643 C C . ILE A 1 80 ? 23.610 -2.176 -6.081 1.00 74.88 80 ILE A C 1
ATOM 645 O O . ILE A 1 80 ? 24.750 -1.733 -6.119 1.00 74.88 80 ILE A O 1
ATOM 649 N N . SER A 1 81 ? 22.535 -1.404 -6.257 1.00 75.69 81 SER A N 1
ATOM 650 C CA . SER A 1 81 ? 22.533 0.042 -6.508 1.00 75.69 81 SER A CA 1
ATOM 651 C C . SER A 1 81 ? 23.469 0.824 -5.589 1.00 75.69 81 SER A C 1
ATOM 653 O O . SER A 1 81 ? 24.187 1.701 -6.053 1.00 75.69 81 SER A O 1
ATOM 655 N N . LYS A 1 82 ? 23.481 0.493 -4.292 1.00 72.25 82 LYS A N 1
ATOM 656 C CA . LYS A 1 82 ? 24.299 1.162 -3.267 1.00 72.25 82 LYS A CA 1
ATOM 657 C C . LYS A 1 82 ? 25.801 0.977 -3.477 1.00 72.25 82 LYS A C 1
ATOM 659 O O . LYS A 1 82 ? 26.574 1.816 -3.031 1.00 72.25 82 LYS A O 1
ATOM 664 N N . ASN A 1 83 ? 26.192 -0.099 -4.154 1.00 77.62 83 ASN A N 1
ATOM 665 C CA . ASN A 1 83 ? 27.586 -0.418 -4.446 1.00 77.62 83 ASN A CA 1
ATOM 666 C C . ASN A 1 83 ? 28.001 0.080 -5.836 1.00 77.62 83 ASN A C 1
ATOM 668 O O . ASN A 1 83 ? 29.137 -0.159 -6.236 1.00 77.62 83 ASN A O 1
ATOM 672 N N . ILE A 1 84 ? 27.092 0.722 -6.583 1.00 86.69 84 ILE A N 1
ATOM 673 C CA . ILE A 1 84 ? 27.346 1.222 -7.932 1.00 86.69 84 ILE A CA 1
ATOM 674 C C . ILE A 1 84 ? 27.502 2.738 -7.886 1.00 86.69 84 ILE A C 1
ATOM 676 O O . ILE A 1 84 ? 26.581 3.464 -7.515 1.00 86.69 84 ILE A O 1
ATOM 680 N N . THR A 1 85 ? 28.651 3.226 -8.337 1.00 87.94 85 THR A N 1
ATOM 681 C CA . THR A 1 85 ? 28.944 4.657 -8.450 1.00 87.94 85 THR A CA 1
ATOM 682 C C . THR A 1 85 ? 29.205 5.036 -9.904 1.00 87.94 85 THR A C 1
ATOM 684 O O . THR A 1 85 ? 29.857 4.300 -10.639 1.00 87.94 85 THR A O 1
ATOM 687 N N . LYS A 1 86 ? 28.686 6.185 -10.356 1.00 90.50 86 LYS A N 1
ATOM 688 C CA . LYS A 1 86 ? 29.010 6.718 -11.690 1.00 90.50 86 LYS A CA 1
ATOM 689 C C . LYS A 1 86 ? 30.416 7.313 -11.653 1.00 90.50 86 LYS A C 1
ATOM 691 O O . LYS A 1 86 ? 30.654 8.218 -10.859 1.00 90.50 86 LYS A O 1
ATOM 696 N N . THR A 1 87 ? 31.325 6.833 -12.500 1.00 88.81 87 THR A N 1
ATOM 697 C CA . THR A 1 87 ? 32.728 7.283 -12.509 1.00 88.81 87 THR A CA 1
ATOM 698 C C . THR A 1 87 ? 33.032 8.292 -13.602 1.00 88.81 87 THR A C 1
ATOM 700 O O . THR A 1 87 ? 33.687 9.295 -13.333 1.00 88.81 87 THR A O 1
ATOM 703 N N . LYS A 1 88 ? 32.570 8.040 -14.829 1.00 90.38 88 LYS A N 1
ATOM 704 C CA . LYS A 1 88 ? 32.758 8.931 -15.978 1.00 90.38 88 LYS A CA 1
ATOM 705 C C . LYS A 1 88 ? 31.544 8.861 -16.895 1.00 90.38 88 LYS A C 1
ATOM 707 O O . LYS A 1 88 ? 30.907 7.821 -17.042 1.00 90.38 88 LYS A O 1
ATOM 712 N N . GLU A 1 89 ? 31.238 9.988 -17.513 1.00 89.56 89 GLU A N 1
ATOM 713 C CA . GLU A 1 89 ? 30.220 10.127 -18.545 1.00 89.56 89 GLU A CA 1
ATOM 714 C C . GLU A 1 89 ? 30.875 10.819 -19.742 1.00 89.56 89 GLU A C 1
ATOM 716 O O . GLU A 1 89 ? 31.498 11.868 -19.577 1.00 89.56 89 GLU A O 1
ATOM 721 N N . THR A 1 90 ? 30.783 10.205 -20.919 1.00 86.56 90 THR A N 1
ATOM 722 C CA . THR A 1 90 ? 31.242 10.775 -22.194 1.00 86.56 90 THR A CA 1
ATOM 723 C C . THR A 1 90 ? 30.042 10.998 -23.107 1.00 86.56 90 THR A C 1
ATOM 725 O O . THR A 1 90 ? 28.904 10.737 -22.727 1.00 86.56 90 THR A O 1
ATOM 728 N N . GLU A 1 91 ? 30.257 11.483 -24.330 1.00 81.62 91 GLU A N 1
ATOM 729 C CA . GLU A 1 91 ? 29.156 11.648 -25.285 1.00 81.62 91 GLU A CA 1
ATOM 730 C C . GLU A 1 91 ? 28.478 10.322 -25.673 1.00 81.62 91 GLU A C 1
ATOM 732 O O . GLU A 1 91 ? 27.280 10.315 -25.963 1.00 81.62 91 GLU A O 1
ATOM 737 N N . TYR A 1 92 ? 29.221 9.214 -25.653 1.00 85.75 92 TYR A N 1
ATOM 738 C CA . TYR A 1 92 ? 28.771 7.917 -26.172 1.00 85.75 92 TYR A CA 1
ATOM 739 C C . TYR A 1 92 ? 28.751 6.814 -25.115 1.00 85.75 92 TYR A C 1
ATOM 741 O O . TYR A 1 92 ? 28.113 5.782 -25.326 1.00 85.75 92 TYR A O 1
ATOM 749 N N . SER A 1 93 ? 29.432 7.023 -23.986 1.00 90.94 93 SER A N 1
ATOM 750 C CA . SER A 1 93 ? 29.699 5.984 -22.999 1.00 90.94 93 SER A CA 1
ATOM 751 C C . SER A 1 93 ? 29.397 6.446 -21.579 1.00 90.94 93 SER A C 1
ATOM 753 O O . SER A 1 93 ? 29.628 7.591 -21.194 1.00 90.94 93 SER A O 1
ATOM 755 N N . LEU A 1 94 ? 28.912 5.513 -20.771 1.00 93.12 94 LEU A N 1
ATOM 756 C CA . LEU A 1 94 ? 28.625 5.699 -19.359 1.00 93.12 94 LEU A CA 1
ATOM 757 C C . LEU A 1 94 ? 29.378 4.644 -18.552 1.00 93.12 94 LEU A C 1
ATOM 759 O O . LEU A 1 94 ? 29.145 3.446 -18.722 1.00 93.12 94 LEU A O 1
ATOM 763 N N . TRP A 1 95 ? 30.257 5.101 -17.663 1.00 94.62 95 TRP A N 1
ATOM 764 C CA . TRP A 1 95 ? 31.076 4.253 -16.807 1.00 94.62 95 TRP A CA 1
ATOM 765 C C . TRP A 1 95 ? 30.541 4.217 -15.381 1.00 94.62 95 TRP A C 1
ATOM 767 O O . TRP A 1 95 ? 30.307 5.250 -14.746 1.00 94.62 95 TRP A O 1
ATOM 777 N N . LEU A 1 96 ? 30.379 3.001 -14.873 1.00 93.19 96 LEU A N 1
ATOM 778 C CA . LEU A 1 96 ? 29.916 2.698 -13.530 1.00 93.19 96 LEU A CA 1
ATOM 779 C C . LEU A 1 96 ? 30.951 1.814 -12.830 1.00 93.19 96 LEU A C 1
ATOM 781 O O . LEU A 1 96 ? 31.476 0.883 -13.428 1.00 93.19 96 LEU A O 1
ATOM 785 N N . LYS A 1 97 ? 31.226 2.067 -11.557 1.00 90.75 97 LYS A N 1
ATOM 786 C CA . LYS A 1 97 ? 32.102 1.253 -10.712 1.00 90.75 97 LYS A CA 1
ATOM 787 C C . LYS A 1 97 ? 31.264 0.491 -9.703 1.00 90.75 97 LYS A C 1
ATOM 789 O O . LYS A 1 97 ? 30.440 1.096 -9.024 1.00 90.75 97 LYS A O 1
ATOM 794 N N . ILE A 1 98 ? 31.496 -0.812 -9.605 1.00 87.69 98 ILE A N 1
ATOM 795 C CA . ILE A 1 98 ? 30.911 -1.700 -8.604 1.00 87.69 98 ILE A CA 1
ATOM 796 C C . ILE A 1 98 ? 31.981 -2.045 -7.570 1.00 87.69 98 ILE A C 1
ATOM 798 O O . ILE A 1 98 ? 32.966 -2.716 -7.888 1.00 87.69 98 ILE A O 1
ATOM 802 N N . ASP A 1 99 ? 31.777 -1.587 -6.339 1.00 76.44 99 ASP A N 1
ATOM 803 C CA . ASP A 1 99 ? 32.671 -1.845 -5.209 1.00 76.44 99 ASP A CA 1
ATOM 804 C C . ASP A 1 99 ? 32.366 -3.196 -4.515 1.00 76.44 99 ASP A C 1
ATOM 806 O O . ASP A 1 99 ? 31.245 -3.706 -4.578 1.00 76.44 99 ASP A O 1
ATOM 810 N N . ASN A 1 100 ? 33.366 -3.769 -3.826 1.00 62.19 100 ASN A N 1
ATOM 811 C CA . ASN A 1 100 ? 33.268 -4.977 -2.976 1.00 62.19 100 ASN A CA 1
ATOM 812 C C . ASN A 1 100 ? 32.856 -6.294 -3.672 1.00 62.19 100 ASN A C 1
ATOM 814 O O . ASN A 1 100 ? 32.205 -7.155 -3.074 1.00 62.19 100 ASN A O 1
ATOM 818 N N . LEU A 1 101 ? 33.259 -6.491 -4.926 1.00 61.34 101 LEU A N 1
ATOM 819 C CA . LEU A 1 101 ? 33.004 -7.722 -5.674 1.00 61.34 101 LEU A CA 1
ATOM 820 C C . LEU A 1 101 ? 34.206 -8.675 -5.524 1.00 61.34 101 LEU A C 1
ATOM 822 O O . LEU A 1 101 ? 35.233 -8.445 -6.151 1.00 61.34 101 LEU A O 1
ATOM 826 N N . LYS A 1 102 ? 34.118 -9.729 -4.692 1.00 59.34 102 LYS A N 1
ATOM 827 C CA . LYS A 1 102 ? 35.164 -10.774 -4.680 1.00 59.34 102 LYS A CA 1
ATOM 828 C C . LYS A 1 102 ? 34.869 -11.790 -5.780 1.00 59.34 102 LYS A C 1
ATOM 830 O O . LYS A 1 102 ? 33.722 -12.218 -5.931 1.00 59.34 102 LYS A O 1
ATOM 835 N N . LEU A 1 103 ? 35.874 -12.178 -6.554 1.00 55.03 103 LEU A N 1
ATOM 836 C CA . LEU A 1 103 ? 35.756 -13.260 -7.536 1.00 55.03 103 LEU A CA 1
ATOM 837 C C . LEU A 1 103 ? 35.823 -14.636 -6.850 1.00 55.03 103 LEU A C 1
ATOM 839 O O . LEU A 1 103 ? 36.202 -14.738 -5.681 1.00 55.03 103 LEU A O 1
ATOM 843 N N . PHE A 1 104 ? 35.355 -15.686 -7.538 1.00 46.97 104 PHE A N 1
ATOM 844 C CA . PHE A 1 104 ? 35.173 -17.023 -6.950 1.00 46.97 104 PHE A CA 1
ATOM 845 C C . PHE A 1 104 ? 36.483 -17.668 -6.472 1.00 46.97 104 PHE A C 1
ATOM 847 O O . PHE A 1 104 ? 36.483 -18.404 -5.492 1.00 46.97 104 PHE A O 1
ATOM 854 N N . ASP A 1 105 ? 37.594 -17.344 -7.124 1.00 49.78 105 ASP A N 1
ATOM 855 C CA . ASP A 1 105 ? 38.933 -17.831 -6.783 1.00 49.78 105 ASP A CA 1
ATOM 856 C C . ASP A 1 105 ? 39.506 -17.237 -5.479 1.00 49.78 105 ASP A C 1
ATOM 858 O O . ASP A 1 105 ? 40.553 -17.677 -5.013 1.00 49.78 105 ASP A O 1
ATOM 862 N N . GLY A 1 106 ? 38.836 -16.249 -4.868 1.00 50.22 106 GLY A N 1
ATOM 863 C CA . GLY A 1 106 ? 39.300 -15.581 -3.651 1.00 50.22 106 GLY A CA 1
ATOM 864 C C . GLY A 1 106 ? 40.518 -14.672 -3.852 1.00 50.22 106 GLY A C 1
ATOM 865 O O . GLY A 1 106 ? 41.017 -14.122 -2.871 1.00 50.22 106 GLY A O 1
ATOM 866 N N . THR A 1 107 ? 40.990 -14.479 -5.088 1.00 45.16 107 THR A N 1
ATOM 867 C CA . THR A 1 107 ? 42.316 -13.900 -5.342 1.00 45.16 107 THR A CA 1
ATOM 868 C C . THR A 1 107 ? 42.362 -12.389 -5.512 1.00 45.16 107 THR A C 1
ATOM 870 O O . THR A 1 107 ? 43.443 -11.838 -5.339 1.00 45.16 107 THR A O 1
ATOM 873 N N . LEU A 1 108 ? 41.259 -11.663 -5.748 1.00 47.41 108 LEU A N 1
ATOM 874 C CA . LEU A 1 108 ? 41.331 -10.195 -5.857 1.00 47.41 108 LEU A CA 1
ATOM 875 C C . LEU A 1 108 ? 40.132 -9.432 -5.268 1.00 47.41 108 LEU A C 1
ATOM 877 O O . LEU A 1 108 ? 38.987 -9.595 -5.683 1.00 47.41 108 LEU A O 1
ATOM 881 N N . GLN A 1 109 ? 40.435 -8.503 -4.350 1.00 58.00 109 GLN A N 1
ATOM 882 C CA . GLN A 1 109 ? 39.573 -7.390 -3.929 1.00 58.00 109 GLN A CA 1
ATOM 883 C C . GLN A 1 109 ? 39.690 -6.220 -4.930 1.00 58.00 109 GLN A C 1
ATOM 885 O O . GLN A 1 109 ? 40.153 -5.139 -4.572 1.00 58.00 109 GLN A O 1
ATOM 890 N N . LYS A 1 110 ? 39.345 -6.422 -6.208 1.00 69.19 110 LYS A N 1
ATOM 891 C CA . LYS A 1 110 ? 39.365 -5.337 -7.207 1.00 69.19 110 LYS A CA 1
ATOM 892 C C . LYS A 1 110 ? 37.944 -4.910 -7.597 1.00 69.19 110 LYS A C 1
ATOM 894 O O . LYS A 1 110 ? 37.070 -5.764 -7.717 1.00 69.19 110 LYS A O 1
ATOM 899 N N . PRO A 1 111 ? 37.687 -3.603 -7.789 1.00 83.69 111 PRO A N 1
ATOM 900 C CA . PRO A 1 111 ? 36.386 -3.125 -8.246 1.00 83.69 111 PRO A CA 1
ATOM 901 C C . PRO A 1 111 ? 36.120 -3.547 -9.697 1.00 83.69 111 PRO A C 1
ATOM 903 O O . PRO A 1 111 ? 37.050 -3.672 -10.493 1.00 83.69 111 PRO A O 1
ATOM 906 N N . LEU A 1 112 ? 34.844 -3.720 -10.048 1.00 88.12 112 LEU A N 1
ATOM 907 C CA . LEU A 1 112 ? 34.409 -3.975 -11.425 1.00 88.12 112 LEU A CA 1
ATOM 908 C C . LEU A 1 112 ? 33.918 -2.672 -12.061 1.00 88.12 112 LEU A C 1
ATOM 910 O O . LEU A 1 112 ? 32.959 -2.068 -11.586 1.00 88.12 112 LEU A O 1
ATOM 914 N N . PHE A 1 113 ? 34.535 -2.260 -13.159 1.00 92.38 113 PHE A N 1
ATOM 915 C CA . PHE A 1 113 ? 34.124 -1.120 -13.968 1.00 92.38 113 PHE A CA 1
ATOM 916 C C . PHE A 1 113 ? 33.264 -1.593 -15.146 1.00 92.38 113 PHE A C 1
ATOM 918 O O . PHE A 1 113 ? 33.731 -2.290 -16.047 1.00 92.38 113 PHE A O 1
ATOM 925 N N . LEU A 1 114 ? 31.991 -1.206 -15.133 1.00 93.75 114 LEU A N 1
ATOM 926 C CA . LEU A 1 114 ? 31.026 -1.449 -16.197 1.00 93.75 114 LEU A CA 1
ATOM 927 C C . LEU A 1 114 ? 30.941 -0.237 -17.122 1.00 93.75 114 LEU A C 1
ATOM 929 O O . LEU A 1 114 ? 30.598 0.857 -16.676 1.00 93.75 114 LEU A O 1
ATOM 933 N N . CYS A 1 115 ? 31.184 -0.441 -18.411 1.00 95.88 115 CYS A N 1
ATOM 934 C CA . CYS A 1 115 ? 30.958 0.569 -19.438 1.00 95.88 115 CYS A CA 1
ATOM 935 C C . CYS A 1 115 ? 29.737 0.196 -20.274 1.00 95.88 115 CYS A C 1
ATOM 937 O O . CYS A 1 115 ? 29.670 -0.903 -20.825 1.00 95.88 115 CYS A O 1
ATOM 939 N N . PHE A 1 116 ? 28.793 1.121 -20.407 1.00 95.88 116 PHE A N 1
ATOM 940 C CA . PHE A 1 116 ? 27.719 1.025 -21.386 1.00 95.88 116 PHE A CA 1
ATOM 941 C C . PHE A 1 116 ? 27.951 2.035 -22.495 1.00 95.88 116 PHE A C 1
ATOM 943 O O . PHE A 1 116 ? 28.128 3.212 -22.197 1.00 95.88 116 PHE A O 1
ATOM 950 N N . THR A 1 117 ? 27.928 1.598 -23.752 1.00 93.44 117 THR A N 1
ATOM 951 C CA . THR A 1 117 ? 28.196 2.482 -24.892 1.00 93.44 117 THR A CA 1
ATOM 952 C C . THR A 1 117 ? 27.163 2.344 -26.010 1.00 93.44 117 THR A C 1
ATOM 954 O O . THR A 1 117 ? 26.515 1.305 -26.179 1.00 93.44 117 THR A O 1
ATOM 957 N N . TYR A 1 118 ? 26.966 3.432 -26.746 1.00 92.31 118 TYR A N 1
ATOM 958 C CA . TYR A 1 118 ? 26.237 3.463 -28.008 1.00 92.31 118 TYR A CA 1
ATOM 959 C C . TYR A 1 118 ? 27.036 4.305 -29.002 1.00 92.31 118 TYR A C 1
ATOM 961 O O . TYR A 1 118 ? 27.097 5.531 -28.885 1.00 92.31 118 TYR A O 1
ATOM 969 N N . ILE A 1 119 ? 27.631 3.646 -29.993 1.00 89.00 119 ILE A N 1
ATOM 970 C CA . ILE A 1 119 ? 28.395 4.291 -31.059 1.00 89.00 119 ILE A CA 1
ATOM 971 C C . ILE A 1 119 ? 27.521 4.320 -32.302 1.00 89.00 119 ILE A C 1
ATOM 973 O O . ILE A 1 119 ? 27.181 3.281 -32.860 1.00 89.00 119 ILE A O 1
ATOM 977 N N . GLN A 1 120 ? 27.164 5.519 -32.752 1.00 83.00 120 GLN A N 1
ATOM 978 C CA . GLN A 1 120 ? 26.355 5.697 -33.955 1.00 83.00 120 GLN A CA 1
ATOM 979 C C . GLN A 1 120 ? 27.041 5.112 -35.206 1.00 83.00 120 GLN A C 1
ATOM 981 O O . GLN A 1 120 ? 28.267 5.176 -35.327 1.00 83.00 120 GLN A O 1
ATOM 986 N N . PRO A 1 121 ? 26.277 4.612 -36.192 1.00 77.50 121 PRO A N 1
ATOM 987 C CA . PRO A 1 121 ? 26.845 4.209 -37.470 1.00 77.50 121 PRO A CA 1
ATOM 988 C C . PRO A 1 121 ? 27.418 5.448 -38.173 1.00 77.50 121 PRO A C 1
ATOM 990 O O . PRO A 1 121 ? 26.703 6.408 -38.471 1.00 77.50 121 PRO A O 1
ATOM 993 N N . SER A 1 122 ? 28.733 5.459 -38.377 1.00 63.88 122 SER A N 1
ATOM 994 C CA . SER A 1 122 ? 29.459 6.642 -38.833 1.00 63.88 122 SER A CA 1
ATOM 995 C C . SER A 1 122 ? 29.254 6.963 -40.320 1.00 63.88 122 SER A C 1
ATOM 997 O O . SER A 1 122 ? 29.039 6.080 -41.150 1.00 63.88 122 SER A O 1
ATOM 999 N N . LYS A 1 123 ? 29.363 8.263 -40.644 1.00 55.47 123 LYS A N 1
ATOM 1000 C CA . LYS A 1 123 ? 29.480 8.820 -42.005 1.00 55.47 123 LYS A CA 1
ATOM 1001 C C . LYS A 1 123 ? 30.888 9.367 -42.323 1.00 55.47 123 LYS A C 1
ATOM 1003 O O . LYS A 1 123 ? 31.108 9.750 -43.466 1.00 55.47 123 LYS A O 1
ATOM 1008 N N . SER A 1 124 ? 31.809 9.419 -41.348 1.00 61.06 124 SER A N 1
ATOM 1009 C CA . SER A 1 124 ? 33.191 9.926 -41.479 1.00 61.06 124 SER A CA 1
ATOM 1010 C C . SER A 1 124 ? 34.174 9.090 -40.647 1.00 61.06 124 SER A C 1
ATOM 1012 O O . SER A 1 124 ? 33.922 8.854 -39.467 1.00 61.06 124 SER A O 1
ATOM 1014 N N . LYS A 1 125 ? 35.289 8.647 -41.242 1.00 62.81 125 LYS A N 1
ATOM 1015 C CA . LYS A 1 125 ? 36.264 7.759 -40.579 1.00 62.81 125 LYS A CA 1
ATOM 1016 C C . LYS A 1 125 ? 36.922 8.402 -39.350 1.00 62.81 125 LYS A C 1
ATOM 1018 O O . LYS A 1 125 ? 36.980 7.749 -38.316 1.00 62.81 125 LYS A O 1
ATOM 1023 N N . ASP A 1 126 ? 37.302 9.675 -39.438 1.00 66.12 126 ASP A N 1
ATOM 1024 C CA . ASP A 1 126 ? 38.080 10.367 -38.396 1.00 66.12 126 ASP A CA 1
ATOM 1025 C C . ASP A 1 126 ? 37.331 10.440 -37.054 1.00 66.12 126 ASP A C 1
ATOM 1027 O O . ASP A 1 126 ? 37.875 10.120 -36.002 1.00 66.12 126 ASP A O 1
ATOM 1031 N N . LEU A 1 127 ? 36.028 10.747 -37.094 1.00 72.62 127 LEU A N 1
ATOM 1032 C CA . LEU A 1 127 ? 35.189 10.808 -35.891 1.00 72.62 127 LEU A CA 1
ATOM 1033 C C . LEU A 1 127 ? 35.046 9.434 -35.219 1.00 72.62 127 LEU A C 1
ATOM 1035 O O . LEU A 1 127 ? 34.934 9.342 -34.001 1.00 72.62 127 LEU A O 1
ATOM 1039 N N . SER A 1 128 ? 35.021 8.353 -36.003 1.00 77.38 128 SER A N 1
ATOM 1040 C CA . SER A 1 128 ? 34.975 7.001 -35.446 1.00 77.38 128 SER A CA 1
ATOM 1041 C C . SER A 1 128 ? 36.263 6.670 -34.704 1.00 77.38 128 SER A C 1
ATOM 1043 O O . SER A 1 128 ? 36.203 6.127 -33.605 1.00 77.38 128 SER A O 1
ATOM 1045 N N . GLU A 1 129 ? 37.416 7.000 -35.282 1.00 81.81 129 GLU A N 1
ATOM 1046 C CA . GLU A 1 129 ? 38.719 6.737 -34.668 1.00 81.81 129 GLU A CA 1
ATOM 1047 C C . GLU A 1 129 ? 38.883 7.494 -33.346 1.00 81.81 129 GLU A C 1
ATOM 1049 O O . GLU A 1 129 ? 39.301 6.891 -32.360 1.00 81.81 129 GLU A O 1
ATOM 1054 N N . GLU A 1 130 ? 38.443 8.754 -33.277 1.00 85.12 130 GLU A N 1
ATOM 1055 C CA . GLU A 1 130 ? 38.433 9.536 -32.033 1.00 85.12 130 GLU A CA 1
ATOM 1056 C C . GLU A 1 130 ? 37.593 8.876 -30.925 1.00 85.12 130 GLU A C 1
ATOM 1058 O O . GLU A 1 130 ? 38.050 8.767 -29.785 1.00 85.12 130 GLU A O 1
ATOM 1063 N N . ILE A 1 131 ? 36.391 8.380 -31.250 1.00 86.94 131 ILE A N 1
ATOM 1064 C CA . ILE A 1 131 ? 35.500 7.725 -30.273 1.00 86.94 131 ILE A CA 1
ATOM 1065 C C . ILE A 1 131 ? 36.131 6.437 -29.729 1.00 86.94 131 ILE A C 1
ATOM 1067 O O . ILE A 1 131 ? 36.105 6.189 -28.520 1.00 86.94 131 ILE A O 1
ATOM 1071 N N . PHE A 1 132 ? 36.700 5.604 -30.607 1.00 90.12 132 PHE A N 1
ATOM 1072 C CA . PHE A 1 132 ? 37.371 4.370 -30.191 1.00 90.12 132 PHE A CA 1
ATOM 1073 C C . PHE A 1 132 ? 38.665 4.658 -29.416 1.00 90.12 132 PHE A C 1
ATOM 1075 O O . PHE A 1 132 ? 38.975 3.922 -28.481 1.00 90.12 132 PHE A O 1
ATOM 1082 N N . LEU A 1 133 ? 39.387 5.734 -29.742 1.00 90.44 133 LEU A N 1
ATOM 1083 C CA . LEU A 1 133 ? 40.579 6.163 -29.010 1.00 90.44 133 LEU A CA 1
ATOM 1084 C C . LEU A 1 133 ? 40.237 6.646 -27.593 1.00 90.44 133 LEU A C 1
ATOM 1086 O O . LEU A 1 133 ? 40.916 6.256 -26.640 1.00 90.44 133 LEU A O 1
ATOM 1090 N N . GLU A 1 134 ? 39.167 7.433 -27.432 1.00 90.75 134 GLU A N 1
ATOM 1091 C CA . GLU A 1 134 ? 38.680 7.840 -26.108 1.00 90.75 134 GLU A CA 1
ATOM 1092 C C . GLU A 1 134 ? 38.292 6.611 -25.273 1.00 90.75 134 GLU A C 1
ATOM 1094 O O . GLU A 1 134 ? 38.730 6.470 -24.128 1.00 90.75 134 GLU A O 1
ATOM 1099 N N . LEU A 1 135 ? 37.522 5.685 -25.860 1.00 92.12 135 LEU A N 1
ATOM 1100 C CA . LEU A 1 135 ? 37.109 4.459 -25.179 1.00 92.12 135 LEU A CA 1
ATOM 1101 C C . LEU A 1 135 ? 38.317 3.590 -24.793 1.00 92.12 135 LEU A C 1
ATOM 1103 O O . LEU A 1 135 ? 38.361 3.076 -23.676 1.00 92.12 135 LEU A O 1
ATOM 1107 N N . LYS A 1 136 ? 39.314 3.469 -25.679 1.00 93.06 136 LYS A N 1
ATOM 1108 C CA . LYS A 1 136 ? 40.566 2.742 -25.428 1.00 93.06 136 LYS A CA 1
ATOM 1109 C C . LYS A 1 136 ? 41.323 3.328 -24.234 1.00 93.06 136 LYS A C 1
ATOM 1111 O O . LYS A 1 136 ? 41.718 2.576 -23.345 1.00 93.06 136 LYS A O 1
ATOM 1116 N N . SER A 1 137 ? 41.468 4.654 -24.179 1.00 92.50 137 SER A N 1
ATOM 1117 C CA . SER A 1 137 ? 42.132 5.353 -23.069 1.00 92.50 137 SER A CA 1
ATOM 1118 C C . SER A 1 137 ? 41.406 5.145 -21.733 1.00 92.50 137 SER A C 1
ATOM 1120 O O . SER A 1 137 ? 42.042 4.884 -20.707 1.00 92.50 137 SER A O 1
ATOM 1122 N N . ASP A 1 138 ? 40.071 5.192 -21.744 1.00 93.06 138 ASP A N 1
ATOM 1123 C CA . ASP A 1 138 ? 39.265 4.938 -20.549 1.00 93.06 138 ASP A CA 1
ATOM 1124 C C . ASP A 1 138 ? 39.418 3.498 -20.049 1.00 93.06 138 ASP A C 1
ATOM 1126 O O . ASP A 1 138 ? 39.616 3.282 -18.851 1.00 93.06 138 ASP A O 1
ATOM 1130 N N . ILE A 1 139 ? 39.362 2.510 -20.949 1.00 93.31 139 ILE A N 1
ATOM 1131 C CA . ILE A 1 139 ? 39.536 1.102 -20.577 1.00 93.31 139 ILE A CA 1
ATOM 1132 C C . ILE A 1 139 ? 40.928 0.881 -19.983 1.00 93.31 139 ILE A C 1
ATOM 1134 O O . ILE A 1 139 ? 41.027 0.292 -18.909 1.00 93.31 139 ILE A O 1
ATOM 1138 N N . GLU A 1 140 ? 41.987 1.392 -20.619 1.00 92.50 140 GLU A N 1
ATOM 1139 C CA . GLU A 1 140 ? 43.362 1.244 -20.127 1.00 92.50 140 GLU A CA 1
ATOM 1140 C C . GLU A 1 140 ? 43.517 1.825 -18.711 1.00 92.50 140 GLU A C 1
ATOM 1142 O O . GLU A 1 140 ? 44.136 1.226 -17.827 1.00 92.50 140 GLU A O 1
ATOM 1147 N N . ARG A 1 141 ? 42.898 2.985 -18.459 1.00 92.06 141 ARG A N 1
ATOM 1148 C CA . ARG A 1 141 ? 42.872 3.603 -17.131 1.00 92.06 141 ARG A CA 1
ATOM 1149 C C . ARG A 1 141 ? 42.152 2.724 -16.109 1.00 92.06 141 ARG A C 1
ATOM 1151 O O . ARG A 1 141 ? 42.648 2.570 -14.994 1.00 92.06 141 ARG A O 1
ATOM 1158 N N . TYR A 1 142 ? 40.984 2.182 -16.447 1.00 91.12 142 TYR A N 1
ATOM 1159 C CA . TYR A 1 142 ? 40.187 1.396 -15.504 1.00 91.12 142 TYR A CA 1
ATOM 1160 C C . TYR A 1 142 ? 40.736 -0.014 -15.275 1.00 91.12 142 TYR A C 1
ATOM 1162 O O . TYR A 1 142 ? 40.661 -0.488 -14.145 1.00 91.12 142 TYR A O 1
ATOM 1170 N N . GLN A 1 143 ? 41.380 -0.632 -16.269 1.00 88.69 143 GLN A N 1
ATOM 1171 C CA . GLN A 1 143 ? 42.091 -1.909 -16.118 1.00 88.69 143 GLN A CA 1
ATOM 1172 C C . GLN A 1 143 ? 43.243 -1.827 -15.101 1.00 88.69 143 GLN A C 1
ATOM 1174 O O . GLN A 1 143 ? 43.515 -2.791 -14.386 1.00 88.69 143 GLN A O 1
ATOM 1179 N N . LYS A 1 144 ? 43.895 -0.660 -14.969 1.00 87.50 144 LYS A N 1
ATOM 1180 C CA . LYS A 1 144 ? 44.914 -0.421 -13.924 1.00 87.50 144 LYS A CA 1
ATOM 1181 C C . LYS A 1 144 ? 44.311 -0.398 -12.514 1.00 87.50 144 LYS A C 1
ATOM 1183 O O . LYS A 1 144 ? 44.984 -0.750 -11.550 1.00 87.50 144 LYS A O 1
ATOM 1188 N N . LEU A 1 145 ? 43.053 0.025 -12.389 1.00 87.00 145 LEU A N 1
ATOM 1189 C CA . LEU A 1 145 ? 42.358 0.202 -11.109 1.00 87.00 145 LEU A CA 1
ATOM 1190 C C . LEU A 1 145 ? 41.528 -1.020 -10.698 1.00 87.00 145 LEU A C 1
ATOM 1192 O O . LEU A 1 145 ? 41.254 -1.206 -9.513 1.00 87.00 145 LEU A O 1
ATOM 1196 N N . GLY A 1 146 ? 41.087 -1.828 -11.657 1.00 86.38 146 GLY A N 1
ATOM 1197 C CA . GLY A 1 146 ? 40.157 -2.921 -11.430 1.00 86.38 146 GLY A CA 1
ATOM 1198 C C . GLY A 1 146 ? 39.859 -3.708 -12.697 1.00 86.38 146 GLY A C 1
ATOM 1199 O O . GLY A 1 146 ? 40.556 -3.601 -13.699 1.00 86.38 146 GLY A O 1
ATOM 1200 N N . GLU A 1 147 ? 38.806 -4.508 -12.645 1.00 87.25 147 GLU A N 1
ATOM 1201 C CA . GLU A 1 147 ? 38.370 -5.313 -13.781 1.00 87.25 147 GLU A CA 1
ATOM 1202 C C . GLU A 1 147 ? 37.370 -4.557 -14.656 1.00 87.25 147 GLU A C 1
ATOM 1204 O O . GLU A 1 147 ? 36.668 -3.676 -14.165 1.00 87.25 147 GLU A O 1
ATOM 1209 N N . THR A 1 148 ? 37.272 -4.891 -15.947 1.00 91.56 148 THR A N 1
ATOM 1210 C CA . THR A 1 148 ? 36.427 -4.143 -16.897 1.00 91.56 148 THR A CA 1
ATOM 1211 C C . THR A 1 148 ? 35.475 -5.054 -17.671 1.00 91.56 148 THR A C 1
ATOM 1213 O O . THR A 1 148 ? 35.855 -6.119 -18.155 1.00 91.56 148 THR A O 1
ATOM 1216 N N . LEU A 1 149 ? 34.221 -4.614 -17.803 1.00 94.12 149 LEU A N 1
ATOM 1217 C CA . LEU A 1 149 ? 33.220 -5.219 -18.683 1.00 94.12 149 LEU A CA 1
ATOM 1218 C C . LEU A 1 149 ? 32.519 -4.112 -19.474 1.00 94.12 149 LEU A C 1
ATOM 1220 O O . LEU A 1 149 ? 31.912 -3.207 -18.902 1.00 94.12 149 LEU A O 1
ATOM 1224 N N . ILE A 1 150 ? 32.585 -4.198 -20.797 1.00 96.19 150 ILE A N 1
ATOM 1225 C CA . ILE A 1 150 ? 32.046 -3.203 -21.721 1.00 96.19 150 ILE A CA 1
ATOM 1226 C C . ILE A 1 150 ? 30.880 -3.831 -22.479 1.00 96.19 150 ILE A C 1
ATOM 1228 O O . ILE A 1 150 ? 31.004 -4.928 -23.011 1.00 96.19 150 ILE A O 1
ATOM 1232 N N . CYS A 1 151 ? 29.739 -3.150 -22.527 1.00 95.88 151 CYS A N 1
ATOM 1233 C CA . CYS A 1 151 ? 28.534 -3.603 -23.216 1.00 95.88 151 CYS A CA 1
ATOM 1234 C C . CYS A 1 151 ? 28.008 -2.481 -24.111 1.00 95.88 151 CYS A C 1
ATOM 1236 O O . CYS A 1 151 ? 27.834 -1.352 -23.646 1.00 95.88 151 CYS A O 1
ATOM 1238 N N . GLY A 1 152 ? 27.712 -2.763 -25.374 1.00 95.12 152 GLY A N 1
ATOM 1239 C CA . GLY A 1 152 ? 27.247 -1.699 -26.254 1.00 95.12 152 GLY A CA 1
ATOM 1240 C C . GLY A 1 152 ? 26.825 -2.125 -27.643 1.00 95.12 152 GLY A C 1
ATOM 1241 O O . GLY A 1 152 ? 27.164 -3.209 -28.107 1.00 95.12 152 GLY A O 1
ATOM 1242 N N . ASP A 1 153 ? 26.124 -1.214 -28.305 1.00 94.56 153 ASP A N 1
ATOM 1243 C CA . ASP A 1 153 ? 25.889 -1.203 -29.740 1.00 94.56 153 ASP A CA 1
ATOM 1244 C C . ASP A 1 153 ? 27.014 -0.379 -30.361 1.00 94.56 153 ASP A C 1
ATOM 1246 O O . ASP A 1 153 ? 27.068 0.849 -30.236 1.00 94.56 153 ASP A O 1
ATOM 1250 N N . PHE A 1 154 ? 27.961 -1.079 -30.974 1.00 93.25 154 PHE A N 1
ATOM 1251 C CA . PHE A 1 154 ? 29.140 -0.469 -31.581 1.00 93.25 154 PHE A CA 1
ATOM 1252 C C . PHE A 1 154 ? 28.900 -0.119 -33.053 1.00 93.25 154 PHE A C 1
ATOM 1254 O O . PHE A 1 154 ? 29.773 0.461 -33.709 1.00 93.25 154 PHE A O 1
ATOM 1261 N N . ASN A 1 155 ? 27.763 -0.550 -33.620 1.00 91.62 155 ASN A N 1
ATOM 1262 C CA . ASN A 1 155 ? 27.556 -0.601 -35.067 1.00 91.62 155 ASN A CA 1
ATOM 1263 C C . ASN A 1 155 ? 28.749 -1.257 -35.808 1.00 91.62 155 ASN A C 1
ATOM 1265 O O . ASN A 1 155 ? 29.060 -0.940 -36.961 1.00 91.62 155 ASN A O 1
ATOM 1269 N N . ALA A 1 156 ? 29.445 -2.171 -35.125 1.00 92.38 156 ALA A N 1
ATOM 1270 C CA . ALA A 1 156 ? 30.632 -2.868 -35.594 1.00 92.38 156 ALA A CA 1
ATOM 1271 C C . ALA A 1 156 ? 30.245 -4.239 -36.138 1.00 92.38 156 ALA A C 1
ATOM 1273 O O . ALA A 1 156 ? 29.507 -4.978 -35.503 1.00 92.38 156 ALA A O 1
ATOM 1274 N N . ARG A 1 157 ? 30.763 -4.613 -37.303 1.00 93.50 157 ARG A N 1
ATOM 1275 C CA . ARG A 1 157 ? 30.628 -5.969 -37.843 1.00 93.50 157 ARG A CA 1
ATOM 1276 C C . ARG A 1 157 ? 32.030 -6.535 -37.922 1.00 93.50 157 ARG A C 1
ATOM 1278 O O . ARG A 1 157 ? 32.841 -6.019 -38.682 1.00 93.50 157 ARG A O 1
ATOM 1285 N N . THR A 1 158 ? 32.341 -7.512 -37.078 1.00 91.62 158 THR A N 1
ATOM 1286 C CA . THR A 1 158 ? 33.706 -8.045 -36.907 1.00 91.62 158 THR A CA 1
ATOM 1287 C C . THR A 1 158 ? 34.018 -9.194 -37.866 1.00 91.62 158 THR A C 1
ATOM 1289 O O . THR A 1 158 ? 35.179 -9.557 -38.048 1.00 91.62 158 THR A O 1
ATOM 1292 N N . GLY A 1 159 ? 33.006 -9.788 -38.504 1.00 89.31 159 GLY A N 1
ATOM 1293 C CA . GLY A 1 159 ? 33.179 -10.905 -39.426 1.00 89.31 159 GLY A CA 1
ATOM 1294 C C . GLY A 1 159 ? 33.975 -12.050 -38.795 1.00 89.31 159 GLY A C 1
ATOM 1295 O O . GLY A 1 159 ? 33.669 -12.496 -37.689 1.00 89.31 159 GLY A O 1
ATOM 1296 N N . LYS A 1 160 ? 35.034 -12.490 -39.485 1.00 87.12 160 LYS A N 1
ATOM 1297 C CA . LYS A 1 160 ? 35.977 -13.528 -39.022 1.00 87.12 160 LYS A CA 1
ATOM 1298 C C . LYS A 1 160 ? 37.219 -12.978 -38.302 1.00 87.12 160 LYS A C 1
ATOM 1300 O O . LYS A 1 160 ? 38.140 -13.743 -38.034 1.00 87.12 160 LYS A O 1
ATOM 1305 N N . LEU A 1 161 ? 37.287 -11.673 -38.026 1.00 89.38 161 LEU A N 1
ATOM 1306 C CA . LEU A 1 161 ? 38.454 -11.083 -37.367 1.00 89.38 161 LEU A CA 1
ATOM 1307 C C . LEU A 1 161 ? 38.608 -11.628 -35.946 1.00 89.38 161 LEU A C 1
ATOM 1309 O O . LEU A 1 161 ? 37.651 -11.656 -35.173 1.00 89.38 161 LEU A O 1
ATOM 1313 N N . LYS A 1 162 ? 39.817 -12.043 -35.590 1.00 88.06 162 LYS A N 1
ATOM 1314 C CA . LYS A 1 162 ? 40.122 -12.495 -34.233 1.00 88.06 162 LYS A CA 1
ATOM 1315 C C . LYS A 1 162 ? 40.310 -11.292 -33.312 1.00 88.06 162 LYS A C 1
ATOM 1317 O O . LYS A 1 162 ? 40.851 -10.273 -33.728 1.00 88.06 162 LYS A O 1
ATOM 1322 N N . ASP A 1 163 ? 39.845 -11.423 -32.081 1.00 86.75 163 ASP A N 1
ATOM 1323 C CA . ASP A 1 163 ? 39.990 -10.474 -30.968 1.00 86.75 163 ASP A CA 1
ATOM 1324 C C . ASP A 1 163 ? 41.224 -10.770 -30.094 1.00 86.75 163 ASP A C 1
ATOM 1326 O O . ASP A 1 163 ? 41.431 -10.119 -29.075 1.00 86.75 163 ASP A O 1
ATOM 1330 N N . TYR A 1 164 ? 42.046 -11.734 -30.511 1.00 84.19 164 TYR A N 1
ATOM 1331 C CA . TYR A 1 164 ? 43.323 -12.110 -29.908 1.00 84.19 164 TYR A CA 1
ATOM 1332 C C . TYR A 1 164 ? 44.420 -12.165 -30.983 1.00 84.19 164 TYR A C 1
ATOM 1334 O O . TYR A 1 164 ? 44.129 -12.103 -32.188 1.00 84.19 164 TYR A O 1
ATOM 1342 N N . ILE A 1 165 ? 45.677 -12.218 -30.547 1.00 80.62 165 ILE A N 1
ATOM 1343 C CA . ILE A 1 165 ? 46.839 -12.330 -31.432 1.00 80.62 165 ILE A CA 1
ATOM 1344 C C . ILE A 1 165 ? 47.051 -13.810 -31.760 1.00 80.62 165 ILE A C 1
ATOM 1346 O O . ILE A 1 165 ? 47.097 -14.657 -30.875 1.00 80.62 165 ILE A O 1
ATOM 1350 N N . ASP A 1 166 ? 47.126 -14.136 -33.048 1.00 68.69 166 ASP A N 1
ATOM 1351 C CA . ASP A 1 166 ? 47.420 -15.500 -33.481 1.00 68.69 166 ASP A CA 1
ATOM 1352 C C . ASP A 1 166 ? 48.890 -15.838 -33.258 1.00 68.69 166 ASP A C 1
ATOM 1354 O O . ASP A 1 166 ? 49.753 -15.013 -33.545 1.00 68.69 166 ASP A O 1
ATOM 1358 N N . HIS A 1 167 ? 49.157 -17.080 -32.848 1.00 65.25 167 HIS A N 1
ATOM 1359 C CA . HIS A 1 167 ? 50.512 -17.604 -32.649 1.00 65.25 167 HIS A CA 1
ATOM 1360 C C . HIS A 1 167 ? 51.327 -16.806 -31.628 1.00 65.25 167 HIS A C 1
ATOM 1362 O O . HIS A 1 167 ? 52.496 -16.496 -31.815 1.00 65.25 167 HIS A O 1
ATOM 1368 N N . ASP A 1 168 ? 50.681 -16.492 -30.517 1.00 66.62 168 ASP A N 1
ATOM 1369 C CA . ASP A 1 168 ? 51.288 -15.776 -29.407 1.00 66.62 168 ASP A CA 1
ATOM 1370 C C . ASP A 1 168 ? 52.217 -16.660 -28.543 1.00 66.62 168 ASP A C 1
ATOM 1372 O O . ASP A 1 168 ? 52.900 -16.186 -27.644 1.00 66.62 168 ASP A O 1
ATOM 1376 N N . ASP A 1 169 ? 52.251 -17.972 -28.811 1.00 59.22 169 ASP A N 1
ATOM 1377 C CA . ASP A 1 169 ? 53.079 -18.953 -28.094 1.00 59.22 169 ASP A CA 1
ATOM 1378 C C . ASP A 1 169 ? 54.437 -19.229 -28.745 1.00 59.22 169 ASP A C 1
ATOM 1380 O O . ASP A 1 169 ? 55.160 -20.104 -28.265 1.00 59.22 169 ASP A O 1
ATOM 1384 N N . ILE A 1 170 ? 54.788 -18.511 -29.823 1.00 55.94 170 ILE A N 1
ATOM 1385 C CA . ILE A 1 170 ? 56.004 -18.792 -30.583 1.00 55.94 170 ILE A CA 1
ATOM 1386 C C . ILE A 1 170 ? 57.230 -18.412 -29.741 1.00 55.94 170 ILE A C 1
ATOM 1388 O O . ILE A 1 170 ? 57.791 -17.320 -29.843 1.00 55.94 170 ILE A O 1
ATOM 1392 N N . GLY A 1 171 ? 57.672 -19.357 -28.919 1.00 53.22 171 GLY A N 1
ATOM 1393 C CA . GLY A 1 171 ? 59.005 -19.376 -28.356 1.00 53.22 171 GLY A CA 1
ATOM 1394 C C . GLY A 1 171 ? 60.037 -19.305 -29.483 1.00 53.22 171 GLY A C 1
ATOM 1395 O O . GLY A 1 171 ? 59.982 -20.047 -30.462 1.00 53.22 171 GLY A O 1
ATOM 1396 N N . GLU A 1 172 ? 60.981 -18.384 -29.324 1.00 52.34 172 GLU A N 1
ATOM 1397 C CA . GLU A 1 172 ? 62.320 -18.425 -29.925 1.00 52.34 172 GLU A CA 1
ATOM 1398 C C . GLU A 1 172 ? 62.495 -18.267 -31.452 1.00 52.34 172 GLU A C 1
ATOM 1400 O O . GLU A 1 172 ? 63.624 -18.408 -31.913 1.00 52.34 172 GLU A O 1
ATOM 1405 N N . SER A 1 173 ? 61.491 -17.911 -32.268 1.00 51.94 173 SER A N 1
ATOM 1406 C CA . SER A 1 173 ? 61.729 -17.694 -33.725 1.00 51.94 173 SER A CA 1
ATOM 1407 C C . SER A 1 173 ? 61.661 -16.249 -34.240 1.00 51.94 173 SER A C 1
ATOM 1409 O O . SER A 1 173 ? 61.881 -16.022 -35.429 1.00 51.94 173 SER A O 1
ATOM 1411 N N . PHE A 1 174 ? 61.497 -15.254 -33.363 1.00 51.88 174 PHE A N 1
ATOM 1412 C CA . PHE A 1 174 ? 61.772 -13.845 -33.681 1.00 51.88 174 PHE A CA 1
ATOM 1413 C C . PHE A 1 174 ? 62.901 -13.314 -32.788 1.00 51.88 174 PHE A C 1
ATOM 1415 O O . PHE A 1 174 ? 62.707 -13.034 -31.610 1.00 51.88 174 PHE A O 1
ATOM 1422 N N . VAL A 1 175 ? 64.099 -13.194 -33.365 1.00 53.94 175 VAL A N 1
ATOM 1423 C CA . VAL A 1 175 ? 65.349 -12.844 -32.659 1.00 53.94 175 VAL A CA 1
ATOM 1424 C C . VAL A 1 175 ? 65.428 -11.351 -32.291 1.00 53.94 175 VAL A C 1
ATOM 1426 O O . VAL A 1 175 ? 66.213 -10.973 -31.427 1.00 53.94 175 VAL A O 1
ATOM 1429 N N . ASP A 1 176 ? 64.576 -10.500 -32.870 1.00 54.81 176 ASP A N 1
ATOM 1430 C CA . ASP A 1 176 ? 64.710 -9.040 -32.739 1.00 54.81 176 ASP A CA 1
ATOM 1431 C C . ASP A 1 176 ? 63.855 -8.402 -31.628 1.00 54.81 176 ASP A C 1
ATOM 1433 O O . ASP A 1 176 ? 64.009 -7.213 -31.351 1.00 54.81 176 ASP A O 1
ATOM 1437 N N . CYS A 1 177 ? 62.970 -9.154 -30.960 1.00 55.06 177 CYS A N 1
ATOM 1438 C CA . CYS A 1 177 ? 62.164 -8.660 -29.832 1.00 55.06 177 CYS A CA 1
ATOM 1439 C C . CYS A 1 177 ? 61.845 -9.795 -28.840 1.00 55.06 177 CYS A C 1
ATOM 1441 O O . CYS A 1 177 ? 60.815 -10.454 -28.988 1.00 55.06 177 CYS A O 1
ATOM 1443 N N . PRO A 1 178 ? 62.690 -10.046 -27.821 1.00 56.47 178 PRO A N 1
ATOM 1444 C CA . PRO A 1 178 ? 62.384 -11.045 -26.803 1.00 56.47 178 PRO A CA 1
ATOM 1445 C C . PRO A 1 178 ? 61.140 -10.623 -26.009 1.00 56.47 178 PRO A C 1
ATOM 1447 O O . PRO A 1 178 ? 61.098 -9.540 -25.421 1.00 56.47 178 PRO A O 1
ATOM 1450 N N . LEU A 1 179 ? 60.121 -11.487 -25.997 1.00 57.78 179 LEU A N 1
ATOM 1451 C CA . LEU A 1 179 ? 58.958 -11.334 -25.123 1.00 57.78 179 LEU A CA 1
ATOM 1452 C C . LEU A 1 179 ? 59.407 -11.389 -23.644 1.00 57.78 179 LEU A C 1
ATOM 1454 O O . LEU A 1 179 ? 60.407 -12.043 -23.331 1.00 57.78 179 LEU A O 1
ATOM 1458 N N . PRO A 1 180 ? 58.705 -10.714 -22.713 1.00 59.75 180 PRO A N 1
ATOM 1459 C CA . PRO A 1 180 ? 59.045 -10.744 -21.291 1.00 59.75 180 PRO A CA 1
ATOM 1460 C C . PRO A 1 180 ? 59.111 -12.177 -20.739 1.00 59.75 180 PRO A C 1
ATOM 1462 O O . PRO A 1 180 ? 58.321 -13.031 -21.123 1.00 59.75 180 PRO A O 1
ATOM 1465 N N . THR A 1 181 ? 59.980 -12.433 -19.758 1.00 56.19 181 THR A N 1
ATOM 1466 C CA . THR A 1 181 ? 60.185 -13.760 -19.133 1.00 56.19 181 THR A CA 1
ATOM 1467 C C . THR A 1 181 ? 58.938 -14.364 -18.468 1.00 56.19 181 THR A C 1
ATOM 1469 O O . THR A 1 181 ? 58.940 -15.542 -18.126 1.00 56.19 181 THR A O 1
ATOM 1472 N N . VAL A 1 182 ? 57.875 -13.575 -18.285 1.00 55.44 182 VAL A N 1
ATOM 1473 C CA . VAL A 1 182 ? 56.560 -13.996 -17.771 1.00 55.44 182 VAL A CA 1
ATOM 1474 C C . VAL A 1 182 ? 55.486 -13.666 -18.815 1.00 55.44 182 VAL A C 1
ATOM 1476 O O . VAL A 1 182 ? 54.517 -12.962 -18.538 1.00 55.44 182 VAL A O 1
ATOM 1479 N N . TYR A 1 183 ? 55.695 -14.104 -20.056 1.00 59.81 183 TYR A N 1
ATOM 1480 C CA . TYR A 1 183 ? 54.682 -14.023 -21.100 1.00 59.81 183 TYR A CA 1
ATOM 1481 C C . TYR A 1 183 ? 53.780 -15.256 -21.050 1.00 59.81 183 TYR A C 1
ATOM 1483 O O . TYR A 1 183 ? 54.258 -16.383 -21.159 1.00 59.81 183 TYR A O 1
ATOM 1491 N N . LEU A 1 184 ? 52.481 -15.047 -20.845 1.00 60.03 184 LEU A N 1
ATOM 1492 C CA . LEU A 1 184 ? 51.476 -16.106 -20.875 1.00 60.03 184 LEU A CA 1
ATOM 1493 C C . LEU A 1 184 ? 50.716 -15.996 -22.199 1.00 60.03 184 LEU A C 1
ATOM 1495 O O . LEU A 1 184 ? 49.980 -15.021 -22.355 1.00 60.03 184 LEU A O 1
ATOM 1499 N N . PRO A 1 185 ? 50.869 -16.962 -23.123 1.00 63.16 185 PRO A N 1
ATOM 1500 C CA . PRO A 1 185 ? 50.168 -16.937 -24.397 1.00 63.16 185 PRO A CA 1
ATOM 1501 C C . PRO A 1 185 ? 48.655 -16.915 -24.207 1.00 63.16 185 PRO A C 1
ATOM 1503 O O . PRO A 1 185 ? 48.100 -17.580 -23.321 1.00 63.16 185 PRO A O 1
ATOM 1506 N N . ASP A 1 186 ? 47.978 -16.190 -25.087 1.00 63.28 186 ASP A N 1
ATOM 1507 C CA . ASP A 1 186 ? 46.526 -16.109 -25.105 1.00 63.28 186 ASP A CA 1
ATOM 1508 C C . ASP A 1 186 ? 45.871 -17.482 -25.370 1.00 63.28 186 ASP A C 1
ATOM 1510 O O . ASP A 1 186 ? 45.777 -17.960 -26.500 1.00 63.28 186 ASP A O 1
ATOM 1514 N N . THR A 1 187 ? 45.343 -18.119 -24.321 1.00 60.84 187 THR A N 1
ATOM 1515 C CA . THR A 1 187 ? 44.598 -19.386 -24.416 1.00 60.84 187 THR A CA 1
ATOM 1516 C C . THR A 1 187 ? 43.098 -19.114 -24.420 1.00 60.84 187 THR A C 1
ATOM 1518 O O . THR A 1 187 ? 42.437 -19.097 -23.384 1.00 60.84 187 THR A O 1
ATOM 1521 N N . CYS A 1 188 ? 42.526 -18.864 -25.600 1.00 65.31 188 CYS A N 1
ATOM 1522 C CA . CYS A 1 188 ? 41.101 -18.555 -25.707 1.00 65.31 188 CYS A CA 1
ATOM 1523 C C . CYS A 1 188 ? 40.410 -19.364 -26.809 1.00 65.31 188 CYS A C 1
ATOM 1525 O O . CYS A 1 188 ? 40.911 -19.469 -27.926 1.00 65.31 188 CYS A O 1
ATOM 1527 N N . ALA A 1 189 ? 39.234 -19.924 -26.502 1.00 68.75 189 ALA A N 1
ATOM 1528 C CA . ALA A 1 189 ? 38.446 -20.699 -27.463 1.00 68.75 189 ALA A CA 1
ATOM 1529 C C . ALA A 1 189 ? 38.094 -19.849 -28.701 1.00 68.75 189 ALA A C 1
ATOM 1531 O O . ALA A 1 189 ? 37.850 -18.657 -28.557 1.00 68.75 189 ALA A O 1
ATOM 1532 N N . PRO A 1 190 ? 38.041 -20.384 -29.925 1.00 77.88 190 PRO A N 1
ATOM 1533 C CA . PRO A 1 190 ? 37.576 -19.602 -31.067 1.00 77.88 190 PRO A CA 1
ATOM 1534 C C . PRO A 1 190 ? 36.111 -19.174 -30.875 1.00 77.88 190 PRO A C 1
ATOM 1536 O O . PRO A 1 190 ? 35.321 -19.893 -30.264 1.00 77.88 190 PRO A O 1
ATOM 1539 N N . ARG A 1 191 ? 35.748 -17.996 -31.397 1.00 87.00 191 ARG A N 1
ATOM 1540 C CA . ARG A 1 191 ? 34.353 -17.532 -31.421 1.00 87.00 191 ARG A CA 1
ATOM 1541 C C . ARG A 1 191 ? 33.655 -17.994 -32.696 1.00 87.00 191 ARG A C 1
ATOM 1543 O O . ARG A 1 191 ? 34.187 -17.817 -33.794 1.00 87.00 191 ARG A O 1
ATOM 1550 N N . GLU A 1 192 ? 32.440 -18.500 -32.553 1.00 87.19 192 GLU A N 1
ATOM 1551 C CA . GLU A 1 192 ? 31.530 -18.696 -33.675 1.00 87.19 192 GLU A CA 1
ATOM 1552 C C . GLU A 1 192 ? 30.795 -17.397 -34.016 1.00 87.19 192 GLU A C 1
ATOM 1554 O O . GLU A 1 192 ? 30.593 -16.527 -33.175 1.00 87.19 192 GLU A O 1
ATOM 1559 N N . GLN A 1 193 ? 30.434 -17.217 -35.285 1.00 86.50 193 GLN A N 1
ATOM 1560 C CA . GLN A 1 193 ? 29.787 -15.982 -35.735 1.00 86.50 193 GLN A CA 1
ATOM 1561 C C . GLN A 1 193 ? 28.964 -16.224 -36.993 1.00 86.50 193 GLN A C 1
ATOM 1563 O O . GLN A 1 193 ? 29.527 -16.579 -38.030 1.00 86.50 193 GLN A O 1
ATOM 1568 N N . LEU A 1 194 ? 27.662 -15.956 -36.961 1.00 89.88 194 LEU A N 1
ATOM 1569 C CA . LEU A 1 194 ? 26.822 -16.024 -38.164 1.00 89.88 194 LEU A CA 1
ATOM 1570 C C . LEU A 1 194 ? 27.038 -14.828 -39.093 1.00 89.88 194 LEU A C 1
ATOM 1572 O O . LEU A 1 194 ? 26.987 -14.958 -40.316 1.00 89.88 194 LEU A O 1
ATOM 1576 N N . ASP A 1 195 ? 27.318 -13.656 -38.527 1.00 91.19 195 ASP A N 1
ATOM 1577 C CA . ASP A 1 195 ? 27.667 -12.470 -39.302 1.00 91.19 195 ASP A CA 1
ATOM 1578 C C . ASP A 1 195 ? 29.117 -12.544 -39.802 1.00 91.19 195 ASP A C 1
ATOM 1580 O O . ASP A 1 195 ? 30.067 -12.306 -39.058 1.00 91.19 195 ASP A O 1
ATOM 1584 N N . LYS A 1 196 ? 29.299 -12.881 -41.083 1.00 90.94 196 LYS A N 1
ATOM 1585 C CA . LYS A 1 196 ? 30.626 -12.968 -41.715 1.00 90.94 196 LYS A CA 1
ATOM 1586 C C . LYS A 1 196 ? 31.109 -11.642 -42.315 1.00 90.94 196 LYS A C 1
ATOM 1588 O O . LYS A 1 196 ? 32.230 -11.588 -42.815 1.00 90.94 196 LYS A O 1
ATOM 1593 N N . THR A 1 197 ? 30.303 -10.580 -42.287 1.00 91.31 197 THR A N 1
ATOM 1594 C CA . THR A 1 197 ? 30.683 -9.282 -42.858 1.00 91.31 197 THR A CA 1
ATOM 1595 C C . THR A 1 197 ? 31.585 -8.503 -41.903 1.00 91.31 197 THR A C 1
ATOM 1597 O O . THR A 1 197 ? 31.375 -8.518 -40.694 1.00 91.31 197 THR A O 1
ATOM 1600 N N . CYS A 1 198 ? 32.562 -7.781 -42.456 1.00 91.06 198 CYS A N 1
ATOM 1601 C CA . CYS A 1 198 ? 33.435 -6.886 -41.704 1.00 91.06 198 CYS A CA 1
ATOM 1602 C C . CYS A 1 198 ? 33.237 -5.424 -42.131 1.00 91.06 198 CYS A C 1
ATOM 1604 O O . CYS A 1 198 ? 33.132 -5.149 -43.326 1.00 91.06 198 CYS A O 1
ATOM 1606 N N . ASN A 1 199 ? 33.210 -4.484 -41.182 1.00 90.38 199 ASN A N 1
ATOM 1607 C CA . ASN A 1 199 ? 33.234 -3.041 -41.456 1.00 90.38 199 ASN A CA 1
ATOM 1608 C C . ASN A 1 199 ? 34.387 -2.336 -40.710 1.00 90.38 199 ASN A C 1
ATOM 1610 O O . ASN A 1 199 ? 35.109 -2.967 -39.941 1.00 90.38 199 ASN A O 1
ATOM 1614 N N . SER A 1 200 ? 34.571 -1.030 -40.938 1.00 89.44 200 SER A N 1
ATOM 1615 C CA . SER A 1 200 ? 35.649 -0.243 -40.311 1.00 89.44 200 SER A CA 1
ATOM 1616 C C . SER A 1 200 ? 35.581 -0.250 -38.782 1.00 89.44 200 SER A C 1
ATOM 1618 O O . SER A 1 200 ? 36.597 -0.462 -38.130 1.00 89.44 200 SER A O 1
ATOM 1620 N N . HIS A 1 201 ? 34.387 -0.093 -38.203 1.00 91.50 201 HIS A N 1
ATOM 1621 C CA . HIS A 1 201 ? 34.192 -0.206 -36.754 1.00 91.50 201 HIS A CA 1
ATOM 1622 C C . HIS A 1 201 ? 34.545 -1.603 -36.228 1.00 91.50 201 HIS A C 1
ATOM 1624 O O . HIS A 1 201 ? 35.061 -1.721 -35.127 1.00 91.50 201 HIS A O 1
ATOM 1630 N N . GLY A 1 202 ? 34.297 -2.660 -37.006 1.00 91.25 202 GLY A N 1
ATOM 1631 C CA . GLY A 1 202 ? 34.700 -4.025 -36.676 1.00 91.25 202 GLY A CA 1
ATOM 1632 C C . GLY A 1 202 ? 36.209 -4.180 -36.557 1.00 91.25 202 GLY A C 1
ATOM 1633 O O . GLY A 1 202 ? 36.671 -4.791 -35.599 1.00 91.25 202 GLY A O 1
ATOM 1634 N N . ILE A 1 203 ? 36.962 -3.572 -37.479 1.00 91.31 203 ILE A N 1
ATOM 1635 C CA . ILE A 1 203 ? 38.430 -3.552 -37.436 1.00 91.31 203 ILE A CA 1
ATOM 1636 C C . ILE A 1 203 ? 38.899 -2.837 -36.164 1.00 91.31 203 ILE A C 1
ATOM 1638 O O . ILE A 1 203 ? 39.617 -3.444 -35.372 1.00 91.31 203 ILE A O 1
ATOM 1642 N N . LEU A 1 204 ? 38.423 -1.607 -35.929 1.00 92.19 204 LEU A N 1
ATOM 1643 C CA . LEU A 1 204 ? 38.771 -0.806 -34.746 1.00 92.19 204 LEU A CA 1
ATOM 1644 C C . LEU A 1 204 ? 38.419 -1.519 -33.432 1.00 92.19 204 LEU A C 1
ATOM 1646 O O . LEU A 1 204 ? 39.214 -1.529 -32.497 1.00 92.19 204 LEU A O 1
ATOM 1650 N N . LEU A 1 205 ? 37.251 -2.165 -33.370 1.00 93.38 205 LEU A N 1
ATOM 1651 C CA . LEU A 1 205 ? 36.812 -2.924 -32.202 1.00 93.38 205 LEU A CA 1
ATOM 1652 C C . LEU A 1 205 ? 37.746 -4.107 -31.921 1.00 93.38 205 LEU A C 1
ATOM 1654 O O . LEU A 1 205 ? 38.156 -4.298 -30.778 1.00 93.38 205 LEU A O 1
ATOM 1658 N N . THR A 1 206 ? 38.100 -4.890 -32.945 1.00 91.81 206 THR A N 1
ATOM 1659 C CA . THR A 1 206 ? 39.020 -6.025 -32.766 1.00 91.81 206 THR A CA 1
ATOM 1660 C C . THR A 1 206 ? 40.446 -5.590 -32.447 1.00 91.81 206 THR A C 1
ATOM 1662 O O . THR A 1 206 ? 41.089 -6.233 -31.624 1.00 91.81 206 THR A O 1
ATOM 1665 N N . ASP A 1 207 ? 40.924 -4.488 -33.028 1.00 91.88 207 ASP A N 1
ATOM 1666 C CA . ASP A 1 207 ? 42.235 -3.907 -32.720 1.00 91.88 207 ASP A CA 1
ATOM 1667 C C . ASP A 1 207 ? 42.317 -3.421 -31.265 1.00 91.88 207 ASP A C 1
ATOM 1669 O O . ASP A 1 207 ? 43.263 -3.732 -30.534 1.00 91.88 207 ASP A O 1
ATOM 1673 N N . MET A 1 208 ? 41.264 -2.743 -30.799 1.00 93.31 208 MET A N 1
ATOM 1674 C CA . MET A 1 208 ? 41.123 -2.347 -29.401 1.00 93.31 208 MET A CA 1
ATOM 1675 C C . MET A 1 208 ? 41.105 -3.567 -28.470 1.00 93.31 208 MET A C 1
ATOM 1677 O O . MET A 1 208 ? 41.772 -3.541 -27.436 1.00 93.31 208 MET A O 1
ATOM 1681 N N . CYS A 1 209 ? 40.394 -4.643 -28.837 1.00 91.81 209 CYS A N 1
ATOM 1682 C CA . CYS A 1 209 ? 40.360 -5.873 -28.038 1.00 91.81 209 CYS A CA 1
ATOM 1683 C C . CYS A 1 209 ? 41.741 -6.526 -27.922 1.00 91.81 209 CYS A C 1
ATOM 1685 O O . CYS A 1 209 ? 42.140 -6.883 -26.816 1.00 91.81 209 CYS A O 1
ATOM 1687 N N . LYS A 1 210 ? 42.493 -6.607 -29.027 1.00 89.44 210 LYS A N 1
ATOM 1688 C CA . LYS A 1 210 ? 43.869 -7.124 -29.026 1.00 89.44 210 LYS A CA 1
ATOM 1689 C C . LYS A 1 210 ? 44.793 -6.270 -28.166 1.00 89.44 210 LYS A C 1
ATOM 1691 O O . LYS A 1 210 ? 45.505 -6.805 -27.328 1.00 89.44 210 LYS A O 1
ATOM 1696 N N . THR A 1 211 ? 44.745 -4.946 -28.332 1.00 89.25 211 THR A N 1
ATOM 1697 C CA . THR A 1 211 ? 45.641 -4.035 -27.601 1.00 89.25 211 THR A CA 1
ATOM 1698 C C . THR A 1 211 ? 45.417 -4.091 -26.087 1.00 89.25 211 THR A C 1
ATOM 1700 O O . THR A 1 211 ? 46.366 -3.992 -25.318 1.00 89.25 211 THR A O 1
ATOM 1703 N N . LEU A 1 212 ? 44.161 -4.209 -25.651 1.00 88.75 212 LEU A N 1
ATOM 1704 C CA . LEU A 1 212 ? 43.776 -4.134 -24.237 1.00 88.75 212 LEU A CA 1
ATOM 1705 C C . LEU A 1 212 ? 43.533 -5.507 -23.598 1.00 88.75 212 LEU A C 1
ATOM 1707 O O . LEU A 1 212 ? 43.004 -5.578 -22.488 1.00 88.75 212 LEU A O 1
ATOM 1711 N N . ASN A 1 213 ? 43.867 -6.589 -24.304 1.00 87.38 213 ASN A N 1
ATOM 1712 C CA . ASN A 1 213 ? 43.594 -7.965 -23.894 1.00 87.38 213 ASN A CA 1
ATOM 1713 C C . ASN A 1 213 ? 42.138 -8.179 -23.412 1.00 87.38 213 ASN A C 1
ATOM 1715 O O . ASN A 1 213 ? 41.868 -8.692 -22.321 1.00 87.38 213 ASN A O 1
ATOM 1719 N N . LEU A 1 214 ? 41.181 -7.713 -24.221 1.00 90.75 214 LEU A N 1
ATOM 1720 C CA . LEU A 1 214 ? 39.752 -7.942 -24.015 1.00 90.75 214 LEU A CA 1
ATOM 1721 C C . LEU A 1 214 ? 39.266 -9.105 -24.878 1.00 90.75 214 LEU A C 1
ATOM 1723 O O . LEU A 1 214 ? 39.756 -9.332 -25.985 1.00 90.75 214 LEU A O 1
ATOM 1727 N N . ARG A 1 215 ? 38.234 -9.796 -24.397 1.00 91.00 215 ARG A N 1
ATOM 1728 C CA . ARG A 1 215 ? 37.567 -10.888 -25.112 1.00 91.00 215 ARG A CA 1
ATOM 1729 C C . ARG A 1 215 ? 36.120 -10.559 -25.403 1.00 91.00 215 ARG A C 1
ATOM 1731 O O . ARG A 1 215 ? 35.368 -10.182 -24.503 1.00 91.00 215 ARG A O 1
ATOM 1738 N N . ILE A 1 216 ? 35.726 -10.750 -26.658 1.00 93.31 216 ILE A N 1
ATOM 1739 C CA . ILE A 1 216 ? 34.335 -10.663 -27.099 1.00 93.31 216 ILE A CA 1
ATOM 1740 C C . ILE A 1 216 ? 33.598 -11.903 -26.601 1.00 93.31 216 ILE A C 1
ATOM 1742 O O . ILE A 1 216 ? 33.990 -13.011 -26.942 1.00 93.31 216 ILE A O 1
ATOM 1746 N N . LEU A 1 217 ? 32.514 -11.741 -25.840 1.00 92.69 217 LEU A N 1
ATOM 1747 C CA . LEU A 1 217 ? 31.746 -12.875 -25.305 1.00 92.69 217 LEU A CA 1
ATOM 1748 C C . LEU A 1 217 ? 30.853 -13.552 -26.352 1.00 92.69 217 LEU A C 1
ATOM 1750 O O . LEU A 1 217 ? 30.593 -14.754 -26.260 1.00 92.69 217 LEU A O 1
ATOM 1754 N N . ASN A 1 218 ? 30.371 -12.781 -27.328 1.00 93.44 218 ASN A N 1
ATOM 1755 C CA . ASN A 1 218 ? 29.525 -13.276 -28.408 1.00 93.44 218 ASN A CA 1
ATOM 1756 C C . ASN A 1 218 ? 30.223 -14.429 -29.150 1.00 93.44 218 ASN A C 1
ATOM 1758 O O . ASN A 1 218 ? 31.391 -14.314 -29.528 1.00 93.44 218 ASN A O 1
ATOM 1762 N N . GLY A 1 219 ? 29.503 -15.529 -29.358 1.00 88.50 219 GLY A N 1
ATOM 1763 C CA . GLY A 1 219 ? 29.998 -16.694 -30.084 1.00 88.50 219 GLY A CA 1
ATOM 1764 C C . GLY A 1 219 ? 30.820 -17.699 -29.279 1.00 88.50 219 GLY A C 1
ATOM 1765 O O . GLY A 1 219 ? 31.346 -18.631 -29.879 1.00 88.50 219 GLY A O 1
ATOM 1766 N N . ARG A 1 220 ? 31.000 -17.516 -27.961 1.00 85.69 220 ARG A N 1
ATOM 1767 C CA . ARG A 1 220 ? 31.935 -18.337 -27.155 1.00 85.69 220 ARG A CA 1
ATOM 1768 C C . ARG A 1 220 ? 31.286 -19.215 -26.086 1.00 85.69 220 ARG A C 1
ATOM 1770 O O . ARG A 1 220 ? 31.881 -20.199 -25.658 1.00 85.69 220 ARG A O 1
ATOM 1777 N N . PHE A 1 221 ? 30.084 -18.871 -25.630 1.00 84.88 221 PHE A N 1
ATOM 1778 C CA . PHE A 1 221 ? 29.409 -19.564 -24.526 1.00 84.88 221 PHE A CA 1
ATOM 1779 C C . PHE A 1 221 ? 28.259 -20.434 -25.035 1.00 84.88 221 PHE A C 1
ATOM 1781 O O . PHE A 1 221 ? 27.679 -20.152 -26.077 1.00 84.88 221 PHE A O 1
ATOM 1788 N N . LEU A 1 222 ? 27.870 -21.461 -24.269 1.00 70.38 222 LEU A N 1
ATOM 1789 C CA . LEU A 1 222 ? 26.811 -22.414 -24.647 1.00 70.38 222 LEU A CA 1
ATOM 1790 C C . LEU A 1 222 ? 25.491 -21.745 -25.077 1.00 70.38 222 LEU A C 1
ATOM 1792 O O . LEU A 1 222 ? 24.814 -22.250 -25.971 1.00 70.38 222 LEU A O 1
ATOM 1796 N N . GLY A 1 223 ? 25.145 -20.603 -24.479 1.00 70.31 223 GLY A N 1
ATOM 1797 C CA . GLY A 1 223 ? 23.943 -19.833 -24.809 1.00 70.31 223 GLY A CA 1
ATOM 1798 C C . GLY A 1 223 ? 24.013 -18.987 -26.084 1.00 70.31 223 GLY A C 1
ATOM 1799 O O . GLY A 1 223 ? 22.994 -18.442 -26.501 1.00 70.31 223 GLY A O 1
ATOM 1800 N N . ASP A 1 224 ? 25.184 -18.896 -26.711 1.00 84.69 224 ASP A N 1
ATOM 1801 C CA . ASP A 1 224 ? 25.434 -18.220 -27.987 1.00 84.69 224 ASP A CA 1
ATOM 1802 C C . ASP A 1 224 ? 26.463 -19.002 -28.820 1.00 84.69 224 ASP A C 1
ATOM 1804 O O . ASP A 1 224 ? 27.332 -18.443 -29.482 1.00 84.69 224 ASP A O 1
ATOM 1808 N N . SER A 1 225 ? 26.393 -20.331 -28.762 1.00 77.00 225 SER A N 1
ATOM 1809 C CA . SER A 1 225 ? 27.386 -21.228 -29.369 1.00 77.00 225 SER A CA 1
ATOM 1810 C C . SER A 1 225 ? 27.472 -21.122 -30.895 1.00 77.00 225 SER A C 1
ATOM 1812 O O . SER A 1 225 ? 28.451 -21.569 -31.478 1.00 77.00 225 SER A O 1
ATOM 1814 N N . GLN A 1 226 ? 26.470 -20.523 -31.546 1.00 81.94 226 GLN A N 1
ATOM 1815 C CA . GLN A 1 226 ? 26.463 -20.272 -32.990 1.00 81.94 226 GLN A CA 1
ATOM 1816 C C . GLN A 1 226 ? 26.899 -18.842 -33.358 1.00 81.94 226 GLN A C 1
ATOM 1818 O O . GLN A 1 226 ? 27.115 -18.560 -34.536 1.00 81.94 226 GLN A O 1
ATOM 1823 N N . GLY A 1 227 ? 27.019 -17.931 -32.385 1.00 85.00 227 GLY A N 1
ATOM 1824 C CA . GLY A 1 227 ? 27.256 -16.507 -32.626 1.00 85.00 227 GLY A CA 1
ATOM 1825 C C . GLY A 1 227 ? 26.074 -15.835 -33.323 1.00 85.00 227 GLY A C 1
ATOM 1826 O O . GLY A 1 227 ? 26.188 -15.379 -34.468 1.00 85.00 227 GLY A O 1
ATOM 1827 N N . TYR A 1 228 ? 24.929 -15.815 -32.640 1.00 91.62 228 TYR A N 1
ATOM 1828 C CA . TYR A 1 228 ? 23.650 -15.336 -33.145 1.00 91.62 228 TYR A CA 1
ATOM 1829 C C . TYR A 1 228 ? 23.688 -13.862 -33.578 1.00 91.62 228 TYR A C 1
ATOM 1831 O O . TYR A 1 228 ? 24.465 -13.031 -33.093 1.00 91.62 228 TYR A O 1
ATOM 1839 N N . TYR A 1 229 ? 22.789 -13.514 -34.499 1.00 93.81 229 TYR A N 1
ATOM 1840 C CA . TYR A 1 229 ? 22.542 -12.120 -34.850 1.00 93.81 229 TYR A CA 1
ATOM 1841 C C . TYR A 1 229 ? 21.944 -11.370 -33.661 1.00 93.81 229 TYR A C 1
ATOM 1843 O O . TYR A 1 229 ? 21.005 -11.845 -33.022 1.00 93.81 229 TYR A O 1
ATOM 1851 N N . THR A 1 230 ? 22.446 -10.166 -33.402 1.00 94.00 230 THR A N 1
ATOM 1852 C CA . THR A 1 230 ? 21.905 -9.292 -32.351 1.00 94.00 230 THR A CA 1
ATOM 1853 C C . THR A 1 230 ? 20.909 -8.283 -32.908 1.00 94.00 230 THR A C 1
ATOM 1855 O O . THR A 1 230 ? 20.102 -7.748 -32.159 1.00 94.00 230 THR A O 1
ATOM 1858 N N . PHE A 1 231 ? 20.890 -8.087 -34.226 1.00 94.12 231 PHE A N 1
ATOM 1859 C CA . PHE A 1 231 ? 19.977 -7.207 -34.941 1.00 94.12 231 PHE A CA 1
ATOM 1860 C C . PHE A 1 231 ? 19.325 -7.940 -36.113 1.00 94.12 231 PHE A C 1
ATOM 1862 O O . PHE A 1 231 ? 19.980 -8.713 -36.815 1.00 94.12 231 PHE A O 1
ATOM 1869 N N . SER A 1 232 ? 18.030 -7.718 -36.345 1.00 91.81 232 SER A N 1
ATOM 1870 C CA . SER A 1 232 ? 17.310 -8.286 -37.493 1.00 91.81 232 SER A CA 1
ATOM 1871 C C . SER A 1 232 ? 16.171 -7.384 -37.954 1.00 91.81 232 SER A C 1
ATOM 1873 O O . SER A 1 232 ? 15.268 -7.046 -37.186 1.00 91.81 232 SER A O 1
ATOM 1875 N N . ASN A 1 233 ? 16.170 -7.043 -39.241 1.00 89.31 233 ASN A N 1
ATOM 1876 C CA . ASN A 1 233 ? 15.107 -6.278 -39.880 1.00 89.31 233 ASN A CA 1
ATOM 1877 C C . ASN A 1 233 ? 14.824 -6.781 -41.309 1.00 89.31 233 ASN A C 1
ATOM 1879 O O . ASN A 1 233 ? 15.344 -7.799 -41.757 1.00 89.31 233 ASN A O 1
ATOM 1883 N N . GLN A 1 234 ? 13.987 -6.049 -42.048 1.00 85.62 234 GLN A N 1
ATOM 1884 C CA . GLN A 1 234 ? 13.620 -6.400 -43.426 1.00 85.62 234 GLN A CA 1
ATOM 1885 C C . GLN A 1 234 ? 14.796 -6.376 -44.423 1.00 85.62 234 GLN A C 1
ATOM 1887 O O . GLN A 1 234 ? 14.679 -6.956 -45.496 1.00 85.62 234 GLN A O 1
ATOM 1892 N N . ASN A 1 235 ? 15.892 -5.687 -44.089 1.00 85.38 235 ASN A N 1
ATOM 1893 C CA . ASN A 1 235 ? 17.089 -5.566 -44.922 1.00 85.38 235 ASN A CA 1
ATOM 1894 C C . ASN A 1 235 ? 18.143 -6.638 -44.586 1.00 85.38 235 ASN A C 1
ATOM 1896 O O . ASN A 1 235 ? 19.176 -6.690 -45.247 1.00 85.38 235 ASN A O 1
ATOM 1900 N N . GLY A 1 236 ? 17.903 -7.466 -43.565 1.00 88.38 236 GLY A N 1
ATOM 1901 C CA . GLY A 1 236 ? 18.800 -8.536 -43.145 1.00 88.38 236 GLY A CA 1
ATOM 1902 C C . GLY A 1 236 ? 19.082 -8.527 -41.646 1.00 88.38 236 GLY A C 1
ATOM 1903 O O . GLY A 1 236 ? 18.438 -7.821 -40.864 1.00 88.38 236 GLY A O 1
ATOM 1904 N N . SER A 1 237 ? 20.074 -9.325 -41.266 1.00 91.94 237 SER A N 1
ATOM 1905 C CA . SER A 1 237 ? 20.488 -9.527 -39.881 1.00 91.94 237 SER A CA 1
ATOM 1906 C C . SER A 1 237 ? 21.986 -9.281 -39.728 1.00 91.94 237 SER A C 1
ATOM 1908 O O . SER A 1 237 ? 22.764 -9.540 -40.648 1.00 91.94 237 SER A O 1
ATOM 1910 N N . SER A 1 238 ? 22.388 -8.750 -38.578 1.00 93.62 238 SER A N 1
ATOM 1911 C CA . SER A 1 238 ? 23.786 -8.437 -38.277 1.00 93.62 238 SER A CA 1
ATOM 1912 C C . SER A 1 238 ? 24.085 -8.604 -36.795 1.00 93.62 238 SER A C 1
ATOM 1914 O O . SER A 1 238 ? 23.181 -8.567 -35.957 1.00 93.62 238 SER A O 1
ATOM 1916 N N . THR A 1 239 ? 25.362 -8.754 -36.464 1.00 94.25 239 THR A N 1
ATOM 1917 C CA . THR A 1 239 ? 25.832 -8.713 -35.076 1.00 94.25 239 THR A CA 1
ATOM 1918 C C . THR A 1 239 ? 26.564 -7.401 -34.855 1.00 94.25 239 THR A C 1
ATOM 1920 O O . THR A 1 239 ? 27.636 -7.186 -35.415 1.00 94.25 239 THR A O 1
ATOM 1923 N N . VAL A 1 240 ? 25.941 -6.512 -34.085 1.00 94.44 240 VAL A N 1
ATOM 1924 C CA . VAL A 1 240 ? 26.414 -5.138 -33.828 1.00 94.44 240 VAL A CA 1
ATOM 1925 C C . VAL A 1 240 ? 26.492 -4.805 -32.339 1.00 94.44 240 VAL A C 1
ATOM 1927 O O . VAL A 1 240 ? 27.209 -3.879 -31.954 1.00 94.44 240 VAL A O 1
ATOM 1930 N N . ASP A 1 241 ? 25.804 -5.596 -31.513 1.00 96.19 241 ASP A N 1
ATOM 1931 C CA . ASP A 1 241 ? 25.772 -5.468 -30.063 1.00 96.19 241 ASP A CA 1
ATOM 1932 C C . ASP A 1 241 ? 26.760 -6.468 -29.439 1.00 96.19 241 ASP A C 1
ATOM 1934 O O . ASP A 1 241 ? 26.634 -7.682 -29.628 1.00 96.19 241 ASP A O 1
ATOM 1938 N N . TYR A 1 242 ? 27.738 -5.971 -28.682 1.00 96.12 242 TYR A N 1
ATOM 1939 C CA . TYR A 1 242 ? 28.807 -6.792 -28.105 1.00 96.12 242 TYR A CA 1
ATOM 1940 C C . TYR A 1 242 ? 28.921 -6.614 -26.595 1.00 96.12 242 TYR A C 1
ATOM 1942 O O . TYR A 1 242 ? 28.694 -5.526 -26.056 1.00 96.12 242 TYR A O 1
AT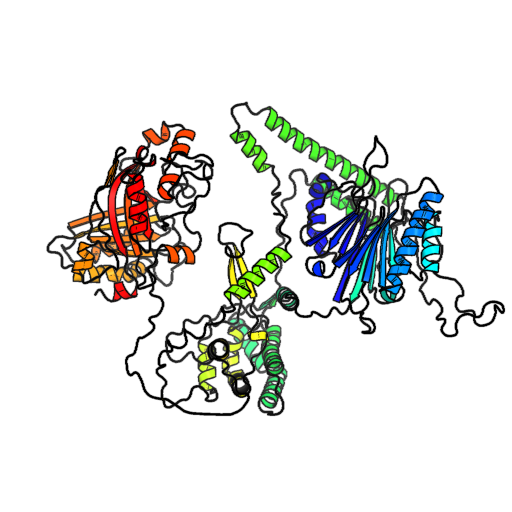OM 1950 N N . MET A 1 243 ? 29.334 -7.691 -25.925 1.00 96.06 243 MET A N 1
ATOM 1951 C CA . MET A 1 243 ? 29.910 -7.638 -24.582 1.00 96.06 243 MET A CA 1
ATOM 1952 C C . MET A 1 243 ? 31.391 -8.016 -24.645 1.00 96.06 243 MET A C 1
ATOM 1954 O O . MET A 1 243 ? 31.740 -9.032 -25.246 1.00 96.06 243 MET A O 1
ATOM 1958 N N . LEU A 1 244 ? 32.247 -7.204 -24.026 1.00 95.25 244 LEU A N 1
ATOM 1959 C CA . LEU A 1 244 ? 33.703 -7.355 -23.991 1.00 95.25 244 LEU A CA 1
ATOM 1960 C C . LEU A 1 244 ? 34.158 -7.456 -22.535 1.00 95.25 244 LEU A C 1
ATOM 1962 O O . LEU A 1 244 ? 33.825 -6.572 -21.747 1.00 95.25 244 LEU A O 1
ATOM 1966 N N . ALA A 1 245 ? 34.927 -8.480 -22.179 1.00 91.81 245 ALA A N 1
ATOM 1967 C CA . ALA A 1 245 ? 35.436 -8.674 -20.820 1.00 91.81 245 ALA A CA 1
ATOM 1968 C C . ALA A 1 245 ? 36.967 -8.667 -20.776 1.00 91.81 245 ALA A C 1
ATOM 1970 O O . ALA A 1 245 ? 37.611 -9.173 -21.695 1.00 91.81 245 ALA A O 1
ATOM 1971 N N . SER A 1 246 ? 37.545 -8.145 -19.690 1.00 89.06 246 SER A N 1
ATOM 1972 C CA . SER A 1 246 ? 38.948 -8.405 -19.343 1.00 89.06 246 SER A CA 1
ATOM 1973 C C . SER A 1 246 ? 39.179 -9.894 -19.069 1.00 89.06 246 SER A C 1
ATOM 1975 O O . SER A 1 246 ? 38.255 -10.612 -18.684 1.00 89.06 246 SER A O 1
ATOM 1977 N N . ASN A 1 247 ? 40.419 -10.360 -19.234 1.00 80.25 247 ASN A N 1
ATOM 1978 C CA . ASN A 1 247 ? 40.774 -11.779 -19.127 1.00 80.25 247 ASN A CA 1
ATOM 1979 C C . ASN A 1 247 ? 40.309 -12.447 -17.809 1.00 80.25 247 ASN A C 1
ATOM 1981 O O . ASN A 1 247 ? 39.770 -13.552 -17.818 1.00 80.25 247 ASN A O 1
ATOM 1985 N N . ASN A 1 248 ? 40.423 -11.758 -16.670 1.00 76.62 248 ASN A N 1
ATOM 1986 C CA . ASN A 1 248 ? 40.009 -12.316 -15.375 1.00 76.62 248 ASN A CA 1
ATOM 1987 C C . ASN A 1 248 ? 38.479 -12.431 -15.245 1.00 76.62 248 ASN A C 1
ATOM 1989 O O . ASN A 1 248 ? 37.958 -13.429 -14.742 1.00 76.62 248 ASN A O 1
ATOM 1993 N N . ILE A 1 249 ? 37.737 -11.430 -15.732 1.00 81.00 249 ILE A N 1
ATOM 1994 C CA . ILE A 1 249 ? 36.266 -11.471 -15.747 1.00 81.00 249 ILE A CA 1
ATOM 1995 C C . ILE A 1 249 ? 35.763 -12.500 -16.745 1.00 81.00 249 ILE A C 1
ATOM 1997 O O . ILE A 1 249 ? 34.796 -13.195 -16.444 1.00 81.00 249 ILE A O 1
ATOM 2001 N N . TYR A 1 250 ? 36.428 -12.628 -17.893 1.00 84.75 250 TYR A N 1
ATOM 2002 C CA . TYR A 1 250 ? 36.128 -13.637 -18.902 1.00 84.75 250 TYR A CA 1
ATOM 2003 C C . TYR A 1 250 ? 36.062 -15.043 -18.288 1.00 84.75 250 TYR A C 1
ATOM 2005 O O . TYR A 1 250 ? 35.064 -15.738 -18.468 1.00 84.75 250 TYR A O 1
ATOM 2013 N N . ASN A 1 251 ? 37.045 -15.400 -17.458 1.00 79.69 251 ASN A N 1
ATOM 2014 C CA . ASN A 1 251 ? 37.091 -16.692 -16.760 1.00 79.69 251 ASN A CA 1
ATOM 2015 C C . ASN A 1 251 ? 36.012 -16.859 -15.675 1.00 79.69 251 ASN A C 1
ATOM 2017 O O . ASN A 1 251 ? 35.691 -17.977 -15.282 1.00 79.69 251 ASN A O 1
ATOM 2021 N N . SER A 1 252 ? 35.434 -15.757 -15.195 1.00 78.88 252 SER A N 1
ATOM 2022 C CA . SER A 1 252 ? 34.382 -15.748 -14.169 1.00 78.88 252 SER A CA 1
ATOM 2023 C C . SER A 1 252 ? 32.959 -15.709 -14.750 1.00 78.88 252 SER A C 1
ATOM 2025 O O . SER A 1 252 ? 31.977 -15.708 -13.994 1.00 78.88 252 SER A O 1
ATOM 2027 N N . ILE A 1 253 ? 32.816 -15.641 -16.078 1.00 85.19 253 ILE A N 1
ATOM 2028 C CA . ILE A 1 253 ? 31.517 -15.640 -16.756 1.00 85.19 253 ILE A CA 1
ATOM 2029 C C . ILE A 1 253 ? 30.988 -17.071 -16.871 1.00 85.19 253 ILE A C 1
ATOM 2031 O O . ILE A 1 253 ? 31.641 -17.959 -17.406 1.00 85.19 253 ILE A O 1
ATOM 2035 N N . LEU A 1 254 ? 29.756 -17.284 -16.403 1.00 84.94 254 LEU A N 1
ATOM 2036 C CA . LEU A 1 254 ? 29.077 -18.582 -16.468 1.00 84.94 254 LEU A CA 1
ATOM 2037 C C . LEU A 1 254 ? 28.328 -18.797 -17.780 1.00 84.94 254 LEU A C 1
ATOM 2039 O O . LEU A 1 254 ? 28.231 -19.918 -18.274 1.00 84.94 254 LEU A O 1
ATOM 2043 N N . TYR A 1 255 ? 27.718 -17.737 -18.304 1.00 88.50 255 TYR A N 1
ATOM 2044 C CA . TYR A 1 255 ? 26.954 -17.796 -19.542 1.00 88.50 255 TYR A CA 1
ATOM 2045 C C . TYR A 1 255 ? 26.909 -16.432 -20.213 1.00 88.50 255 TYR A C 1
ATOM 2047 O O . TYR A 1 255 ? 26.898 -15.400 -19.542 1.00 88.50 255 TYR A O 1
ATOM 2055 N N . PHE A 1 256 ? 26.772 -16.464 -21.533 1.00 91.62 256 PHE A N 1
ATOM 2056 C CA . PHE A 1 256 ? 26.371 -15.341 -22.361 1.00 91.62 256 PHE A CA 1
ATOM 2057 C C . PHE A 1 256 ? 25.252 -15.811 -23.294 1.00 91.62 256 PHE A C 1
ATOM 2059 O O . PHE A 1 256 ? 25.374 -16.874 -23.905 1.00 91.62 256 PHE A O 1
ATOM 2066 N N . ASN A 1 257 ? 24.169 -15.036 -23.376 1.00 92.62 257 ASN A N 1
ATOM 2067 C CA . ASN A 1 257 ? 22.994 -15.355 -24.183 1.00 92.62 257 ASN A CA 1
ATOM 2068 C C . ASN A 1 257 ? 22.581 -14.153 -25.036 1.00 92.62 257 ASN A C 1
ATOM 2070 O O . ASN A 1 257 ? 22.476 -13.028 -24.533 1.00 92.62 257 ASN A O 1
ATOM 2074 N N . VAL A 1 258 ? 22.205 -14.431 -26.282 1.00 93.25 258 VAL A N 1
ATOM 2075 C CA . VAL A 1 258 ? 21.426 -13.523 -27.129 1.00 93.25 258 VAL A CA 1
ATOM 2076 C C . VAL A 1 258 ? 19.967 -13.970 -27.058 1.00 93.25 258 VAL A C 1
ATOM 2078 O O . VAL A 1 258 ? 19.642 -15.088 -27.441 1.00 93.25 258 VAL A O 1
ATOM 2081 N N . LEU A 1 259 ? 19.067 -13.141 -26.524 1.00 92.62 259 LEU A N 1
ATOM 2082 C CA . LEU A 1 259 ? 17.649 -13.504 -26.436 1.00 92.62 259 LEU A CA 1
ATOM 2083 C C . LEU A 1 259 ? 16.960 -13.408 -27.807 1.00 92.62 259 LEU A C 1
ATOM 2085 O O . LEU A 1 259 ? 17.320 -12.539 -28.599 1.00 92.62 259 LEU A O 1
ATOM 2089 N N . PRO A 1 260 ? 15.913 -14.213 -28.077 1.00 91.88 260 PRO A N 1
ATOM 2090 C CA . PRO A 1 260 ? 15.225 -14.179 -29.362 1.00 91.88 260 PRO A CA 1
ATOM 2091 C C . PRO A 1 260 ? 14.648 -12.796 -29.723 1.00 91.88 260 PRO A C 1
ATOM 2093 O O . PRO A 1 260 ? 14.161 -12.080 -28.832 1.00 91.88 260 PRO A O 1
ATOM 2096 N N . PRO A 1 261 ? 14.596 -12.447 -31.025 1.00 91.88 261 PRO A N 1
ATOM 2097 C CA . PRO A 1 261 ? 13.925 -11.247 -31.511 1.00 91.88 261 PRO A CA 1
ATOM 2098 C C . PRO A 1 261 ? 12.482 -11.143 -31.007 1.00 91.88 261 PRO A C 1
ATOM 2100 O O . PRO A 1 261 ? 11.731 -12.122 -30.978 1.00 91.88 261 PRO A O 1
ATOM 2103 N N . ASN A 1 262 ? 12.060 -9.931 -30.645 1.00 90.75 262 ASN A N 1
ATOM 2104 C CA . ASN A 1 262 ? 10.747 -9.684 -30.046 1.00 90.75 262 ASN A CA 1
ATOM 2105 C C . ASN A 1 262 ? 9.955 -8.595 -30.788 1.00 90.75 262 ASN A C 1
ATOM 2107 O O . ASN A 1 262 ? 10.395 -8.032 -31.790 1.00 90.75 262 ASN A O 1
ATOM 2111 N N . GLU A 1 263 ? 8.739 -8.310 -30.327 1.00 89.25 263 GLU A N 1
ATOM 2112 C CA . GLU A 1 263 ? 7.854 -7.321 -30.945 1.00 89.25 263 GLU A CA 1
ATOM 2113 C C . GLU A 1 263 ? 8.219 -5.852 -30.639 1.00 89.25 263 GLU A C 1
ATOM 2115 O O . GLU A 1 263 ? 7.578 -4.938 -31.166 1.00 89.25 263 GLU A O 1
ATOM 2120 N N . ILE A 1 264 ? 9.200 -5.611 -29.763 1.00 89.88 264 ILE A N 1
ATOM 2121 C CA . ILE A 1 264 ? 9.472 -4.307 -29.144 1.00 89.88 264 ILE A CA 1
ATOM 2122 C C . ILE A 1 264 ? 10.624 -3.572 -29.842 1.00 89.88 264 ILE A C 1
ATOM 2124 O O . ILE A 1 264 ? 10.495 -2.373 -30.111 1.00 89.88 264 ILE A O 1
ATOM 2128 N N . SER A 1 265 ? 11.721 -4.272 -30.140 1.00 91.75 265 SER A N 1
ATOM 2129 C CA . SER A 1 265 ? 12.908 -3.732 -30.821 1.00 91.75 265 SER A CA 1
ATOM 2130 C C . SER A 1 265 ? 13.360 -4.657 -31.951 1.00 91.75 265 SER A C 1
ATOM 2132 O O . SER A 1 265 ? 13.020 -5.840 -31.957 1.00 91.75 265 SER A O 1
ATOM 2134 N N . ASP A 1 266 ? 14.063 -4.106 -32.939 1.00 90.88 266 ASP A N 1
ATOM 2135 C CA . ASP A 1 266 ? 14.764 -4.871 -33.984 1.00 90.88 266 ASP A CA 1
ATOM 2136 C C . ASP A 1 266 ? 16.092 -5.456 -33.469 1.00 90.88 266 ASP A C 1
ATOM 2138 O O . ASP A 1 266 ? 16.650 -6.357 -34.094 1.00 90.88 266 ASP A O 1
ATOM 2142 N N . HIS A 1 267 ? 16.548 -4.996 -32.298 1.00 94.38 267 HIS A N 1
ATOM 2143 C CA . HIS A 1 267 ? 17.667 -5.577 -31.568 1.00 94.38 267 HIS A CA 1
ATOM 2144 C C . HIS A 1 267 ? 17.200 -6.599 -30.529 1.00 94.38 267 HIS A C 1
ATOM 2146 O O . HIS A 1 267 ? 16.156 -6.459 -29.874 1.00 94.38 267 HIS A O 1
ATOM 2152 N N . CYS A 1 268 ? 18.035 -7.609 -30.353 1.00 94.00 268 CYS A N 1
ATOM 2153 C CA . CYS A 1 268 ? 17.949 -8.628 -29.330 1.00 94.00 268 CYS A CA 1
ATOM 2154 C C . CYS A 1 268 ? 18.545 -8.109 -28.019 1.00 94.00 268 CYS A C 1
ATOM 2156 O O . CYS A 1 268 ? 19.389 -7.216 -27.999 1.00 94.00 268 CYS A O 1
ATOM 2158 N N . ILE A 1 269 ? 18.095 -8.675 -26.905 1.00 94.50 269 ILE A N 1
ATOM 2159 C CA . ILE A 1 269 ? 18.708 -8.401 -25.604 1.00 94.50 269 ILE A CA 1
ATOM 2160 C C . ILE A 1 269 ? 19.911 -9.328 -25.477 1.00 94.50 269 ILE A C 1
ATOM 2162 O O . ILE A 1 269 ? 19.752 -10.540 -25.622 1.00 94.50 269 ILE A O 1
ATOM 2166 N N . ILE A 1 270 ? 21.077 -8.777 -25.167 1.00 95.62 270 ILE A N 1
ATOM 2167 C CA . ILE A 1 270 ? 22.269 -9.562 -24.840 1.00 95.62 270 ILE A CA 1
ATOM 2168 C C . ILE A 1 270 ? 22.470 -9.567 -23.326 1.00 95.62 270 ILE A C 1
ATOM 2170 O O . ILE A 1 270 ? 22.228 -8.558 -22.656 1.00 95.62 270 ILE A O 1
ATOM 2174 N N . THR A 1 271 ? 22.861 -10.707 -22.759 1.00 95.44 271 THR A N 1
ATOM 2175 C CA . THR A 1 271 ? 23.008 -10.847 -21.307 1.00 95.44 271 THR A CA 1
ATOM 2176 C C . THR A 1 271 ? 24.104 -11.818 -20.908 1.00 95.44 271 THR A C 1
ATOM 2178 O O . THR A 1 271 ? 24.308 -12.835 -21.566 1.00 95.44 271 THR A O 1
ATOM 2181 N N . THR A 1 272 ? 24.775 -11.511 -19.800 1.00 93.12 272 THR A N 1
ATOM 2182 C CA . THR A 1 272 ? 25.812 -12.346 -19.196 1.00 93.12 272 THR A CA 1
ATOM 2183 C C . THR A 1 272 ? 25.585 -12.524 -17.697 1.00 93.12 272 THR A C 1
ATOM 2185 O O . THR A 1 272 ? 24.961 -11.679 -17.042 1.00 93.12 272 THR A O 1
ATOM 2188 N N . GLY A 1 273 ? 26.084 -13.631 -17.149 1.00 88.94 273 GLY A N 1
ATOM 2189 C CA . GLY A 1 273 ? 26.112 -13.901 -15.715 1.00 88.94 273 GLY A CA 1
ATOM 2190 C C . GLY A 1 273 ? 27.534 -14.085 -15.197 1.00 88.94 273 GLY A C 1
ATOM 2191 O O . GLY A 1 273 ? 28.232 -14.981 -15.659 1.00 88.94 273 GLY A O 1
ATOM 2192 N N . ILE A 1 274 ? 27.929 -13.294 -14.198 1.00 85.69 274 ILE A N 1
ATOM 2193 C CA . ILE A 1 274 ? 29.253 -13.364 -13.557 1.00 85.69 274 ILE A CA 1
ATOM 2194 C C . ILE A 1 274 ? 29.128 -14.042 -12.191 1.00 85.69 274 ILE A C 1
ATOM 2196 O O . ILE A 1 274 ? 28.263 -13.672 -11.388 1.00 85.69 274 ILE A O 1
ATOM 2200 N N . GLN A 1 275 ? 29.987 -15.018 -11.905 1.00 72.44 275 GLN A N 1
ATOM 2201 C CA . GLN A 1 275 ? 30.053 -15.668 -10.597 1.00 72.44 275 GLN A CA 1
ATOM 2202 C C . GLN A 1 275 ? 30.873 -14.830 -9.604 1.00 72.44 275 GLN A C 1
ATOM 2204 O O . GLN A 1 275 ? 32.019 -14.486 -9.867 1.00 72.44 275 GLN A O 1
ATOM 2209 N N . THR A 1 276 ? 30.292 -14.502 -8.445 1.00 66.81 276 THR A N 1
ATOM 2210 C CA . THR A 1 276 ? 30.907 -13.605 -7.445 1.00 66.81 276 THR A CA 1
ATOM 2211 C C . THR A 1 276 ? 30.716 -14.094 -5.997 1.00 66.81 276 THR A C 1
ATOM 2213 O O . THR A 1 276 ? 29.683 -14.680 -5.655 1.00 66.81 276 THR A O 1
ATOM 2216 N N . HIS A 1 277 ? 31.689 -13.831 -5.120 1.00 49.88 277 HIS A N 1
ATOM 2217 C CA . HIS A 1 277 ? 31.616 -13.880 -3.654 1.00 49.88 277 HIS A CA 1
ATOM 2218 C C . HIS A 1 277 ? 31.455 -12.450 -3.111 1.00 49.88 277 HIS A C 1
ATOM 2220 O O . HIS A 1 277 ? 32.417 -11.787 -2.750 1.00 49.88 277 HIS A O 1
ATOM 2226 N N . MET A 1 278 ? 30.237 -11.920 -3.041 1.00 47.81 278 MET A N 1
ATOM 2227 C CA . MET A 1 278 ? 30.042 -10.706 -2.241 1.00 47.81 278 MET A CA 1
ATOM 2228 C C . MET A 1 278 ? 30.011 -11.078 -0.756 1.00 47.81 278 MET A C 1
ATOM 2230 O O . MET A 1 278 ? 29.143 -11.851 -0.341 1.00 47.81 278 MET A O 1
ATOM 2234 N N . ASP A 1 279 ? 30.923 -10.508 0.042 1.00 38.56 279 ASP A N 1
ATOM 2235 C CA . ASP A 1 279 ? 30.761 -10.468 1.497 1.00 38.56 279 ASP A CA 1
ATOM 2236 C C . ASP A 1 279 ? 29.479 -9.695 1.777 1.00 38.56 279 ASP A C 1
ATOM 2238 O O . ASP A 1 279 ? 29.406 -8.479 1.592 1.00 38.56 279 ASP A O 1
ATOM 2242 N N . ARG A 1 280 ? 28.452 -10.384 2.270 1.00 37.88 280 ARG A N 1
ATOM 2243 C CA . ARG A 1 280 ? 27.366 -9.698 2.961 1.00 37.88 280 ARG A CA 1
ATOM 2244 C C . ARG A 1 280 ? 27.872 -9.238 4.320 1.00 37.88 280 ARG A C 1
ATOM 2246 O O . ARG A 1 280 ? 27.463 -9.773 5.344 1.00 37.88 280 ARG A O 1
ATOM 2253 N N . GLN A 1 281 ? 28.737 -8.228 4.347 1.00 34.09 281 GLN A N 1
ATOM 2254 C CA . GLN A 1 281 ? 28.869 -7.414 5.546 1.00 34.09 281 GLN A CA 1
ATOM 2255 C C . GLN A 1 281 ? 27.507 -6.772 5.801 1.00 34.09 281 GLN A C 1
ATOM 2257 O O . GLN A 1 281 ? 27.091 -5.899 5.044 1.00 34.09 281 GLN A O 1
ATOM 2262 N N . ASN A 1 282 ? 26.792 -7.285 6.808 1.00 33.47 282 ASN A N 1
ATOM 2263 C CA . ASN A 1 282 ? 25.654 -6.672 7.497 1.00 33.47 282 ASN A CA 1
ATOM 2264 C C . ASN A 1 282 ? 24.710 -5.812 6.640 1.00 33.47 282 ASN A C 1
ATOM 2266 O O . ASN A 1 282 ? 24.199 -4.785 7.086 1.00 33.47 282 ASN A O 1
ATOM 2270 N N . SER A 1 283 ? 24.408 -6.252 5.419 1.00 33.06 283 SER A N 1
ATOM 2271 C CA . SER A 1 283 ? 23.233 -5.759 4.72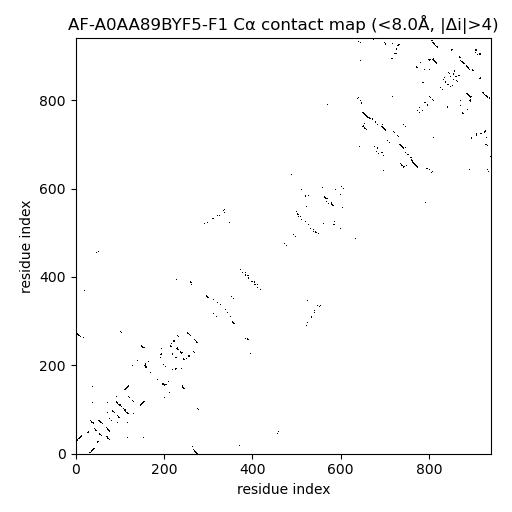9 1.00 33.06 283 SER A CA 1
ATOM 2272 C C . SER A 1 283 ? 22.063 -6.576 5.250 1.00 33.06 283 SER A C 1
ATOM 2274 O O . SER A 1 283 ? 22.114 -7.804 5.336 1.00 33.06 283 SER A O 1
ATOM 2276 N N . ILE A 1 284 ? 20.981 -5.880 5.576 1.00 36.78 284 ILE A N 1
ATOM 2277 C CA . ILE A 1 284 ? 19.676 -6.409 5.997 1.00 36.78 284 ILE A CA 1
ATOM 2278 C C . ILE A 1 284 ? 19.169 -7.525 5.035 1.00 36.78 284 ILE A C 1
ATOM 2280 O O . ILE A 1 284 ? 18.242 -8.270 5.336 1.00 36.78 284 ILE A O 1
ATOM 2284 N N . HIS A 1 285 ? 19.827 -7.715 3.886 1.00 34.12 285 HIS A N 1
ATOM 2285 C CA . HIS A 1 285 ? 19.541 -8.712 2.869 1.00 34.12 285 HIS A CA 1
ATOM 2286 C C . HIS A 1 285 ? 19.938 -10.163 3.163 1.00 34.12 285 HIS A C 1
ATOM 2288 O O . HIS A 1 285 ? 19.346 -11.052 2.554 1.00 34.12 285 HIS A O 1
ATOM 2294 N N . THR A 1 286 ? 20.841 -10.465 4.106 1.00 30.00 286 THR A N 1
ATOM 2295 C CA . THR A 1 286 ? 20.998 -11.869 4.565 1.00 30.00 286 THR A CA 1
ATOM 2296 C C . THR A 1 286 ? 19.734 -12.344 5.286 1.00 30.00 286 THR A C 1
ATOM 2298 O O . THR A 1 286 ? 19.353 -13.507 5.174 1.00 30.00 286 THR A O 1
ATOM 2301 N N . VAL A 1 287 ? 19.016 -11.411 5.924 1.00 35.34 287 VAL A N 1
ATOM 2302 C CA . VAL A 1 287 ? 17.673 -11.653 6.454 1.00 35.34 287 VAL A CA 1
ATOM 2303 C C . VAL A 1 287 ? 16.673 -11.768 5.296 1.00 35.34 287 VAL A C 1
ATOM 2305 O O . VAL A 1 287 ? 15.948 -12.756 5.255 1.00 35.34 287 VAL A O 1
ATOM 2308 N N . TYR A 1 288 ? 16.681 -10.873 4.290 1.00 33.56 288 TYR A N 1
ATOM 2309 C CA . TYR A 1 288 ? 15.735 -10.941 3.151 1.00 33.56 288 TYR A CA 1
ATOM 2310 C C . TYR A 1 288 ? 15.871 -12.158 2.235 1.00 33.56 288 TYR A C 1
ATOM 2312 O O . TYR A 1 288 ? 14.853 -12.664 1.759 1.00 33.56 288 TYR A O 1
ATOM 2320 N N . GLU A 1 289 ? 17.069 -12.684 1.991 1.00 32.03 289 GLU A N 1
ATOM 2321 C CA . GLU A 1 289 ? 17.184 -13.942 1.249 1.00 32.03 289 GLU A CA 1
ATOM 2322 C C . GLU A 1 289 ? 16.605 -15.120 2.028 1.00 32.03 289 GLU A C 1
ATOM 2324 O O . GLU A 1 289 ? 16.052 -16.032 1.417 1.00 32.03 289 GLU A O 1
ATOM 2329 N N . ASN A 1 290 ? 16.650 -15.083 3.360 1.00 35.28 290 ASN A N 1
ATOM 2330 C CA . ASN A 1 290 ? 15.948 -16.064 4.175 1.00 35.28 290 ASN A CA 1
ATOM 2331 C C . ASN A 1 290 ? 14.430 -15.777 4.251 1.00 35.28 290 ASN A C 1
ATOM 2333 O O . ASN A 1 290 ? 13.649 -16.727 4.261 1.00 35.28 290 ASN A O 1
ATOM 2337 N N . VAL A 1 291 ? 13.983 -14.510 4.147 1.00 39.94 291 VAL A N 1
ATOM 2338 C CA . VAL A 1 291 ? 12.554 -14.141 3.961 1.00 39.94 291 VAL A CA 1
ATOM 2339 C C . VAL A 1 291 ? 11.996 -14.741 2.662 1.00 39.94 291 VAL A C 1
ATOM 2341 O O . VAL A 1 291 ? 10.890 -15.282 2.643 1.00 39.94 291 VAL A O 1
ATOM 2344 N N . HIS A 1 292 ? 12.760 -14.683 1.565 1.00 37.81 292 HIS A N 1
ATOM 2345 C CA . HIS A 1 292 ? 12.370 -15.237 0.262 1.00 37.81 292 HIS A CA 1
ATOM 2346 C C . HIS A 1 292 ? 12.610 -16.752 0.127 1.00 37.81 292 HIS A C 1
ATOM 2348 O O . HIS A 1 292 ? 12.139 -17.362 -0.836 1.00 37.81 292 HIS A O 1
ATOM 2354 N N . LYS A 1 293 ? 13.285 -17.384 1.096 1.00 41.28 293 LYS A N 1
ATOM 2355 C CA . LYS A 1 293 ? 13.475 -18.842 1.178 1.00 41.28 293 LYS A CA 1
ATOM 2356 C C . LYS A 1 293 ? 12.401 -19.575 1.977 1.00 41.28 293 LYS A C 1
ATOM 2358 O O . LYS A 1 293 ? 12.508 -20.794 2.099 1.00 41.28 293 LYS A O 1
ATOM 2363 N N . LEU A 1 294 ? 11.326 -18.924 2.427 1.00 49.50 294 LEU A N 1
ATOM 2364 C CA . LEU A 1 294 ? 10.110 -19.657 2.801 1.00 49.50 294 LEU A CA 1
ATOM 2365 C C . LEU A 1 294 ? 9.472 -20.239 1.524 1.00 49.50 294 LEU A C 1
ATOM 2367 O O . LEU A 1 294 ? 8.500 -19.724 0.974 1.00 49.50 294 LEU A O 1
ATOM 2371 N N . LYS A 1 295 ? 10.067 -21.332 1.024 1.00 53.03 295 LYS A N 1
ATOM 2372 C CA . LYS A 1 295 ? 9.696 -22.076 -0.193 1.00 53.03 295 LYS A CA 1
ATOM 2373 C C . LYS A 1 295 ? 8.309 -22.724 -0.096 1.00 53.03 295 LYS A C 1
ATOM 2375 O O . LYS A 1 295 ? 7.833 -23.297 -1.075 1.00 53.03 295 LYS A O 1
ATOM 2380 N N . GLY A 1 296 ? 7.657 -22.635 1.058 1.00 60.62 296 GLY A N 1
ATOM 2381 C CA . GLY A 1 296 ? 6.376 -23.247 1.360 1.00 60.62 296 GLY A CA 1
ATOM 2382 C C . GLY A 1 296 ? 6.072 -23.204 2.852 1.00 60.62 296 GLY A C 1
ATOM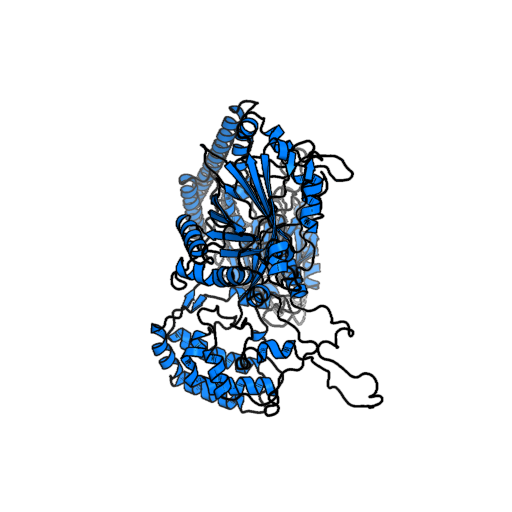 2383 O O . GLY A 1 296 ? 6.795 -22.576 3.622 1.00 60.62 296 GLY A O 1
ATOM 2384 N N . ARG A 1 297 ? 4.985 -23.862 3.238 1.00 73.12 297 ARG A N 1
ATOM 2385 C CA . ARG A 1 297 ? 4.601 -24.111 4.630 1.00 73.12 297 ARG A CA 1
ATOM 2386 C C . ARG A 1 297 ? 4.203 -25.574 4.782 1.00 73.12 297 ARG A C 1
ATOM 2388 O O . ARG A 1 297 ? 3.661 -26.147 3.834 1.00 73.12 297 ARG A O 1
ATOM 2395 N N . PHE A 1 298 ? 4.425 -26.142 5.958 1.00 77.12 298 PHE A N 1
ATOM 2396 C CA . PHE A 1 298 ? 3.817 -27.414 6.326 1.00 77.12 298 PHE A CA 1
ATOM 2397 C C . PHE A 1 298 ? 2.346 -27.192 6.690 1.00 77.12 298 PHE A C 1
ATOM 2399 O O . PHE A 1 298 ? 2.014 -26.221 7.371 1.00 77.12 298 PHE A O 1
ATOM 2406 N N . GLU A 1 299 ? 1.462 -28.051 6.191 1.00 80.06 299 GLU A N 1
ATOM 2407 C CA . GLU A 1 299 ? 0.046 -28.068 6.564 1.00 80.06 299 GLU A CA 1
ATOM 2408 C C . GLU A 1 299 ? -0.175 -29.253 7.508 1.00 80.06 299 GLU A C 1
ATOM 2410 O O . GLU A 1 299 ? -0.262 -30.401 7.079 1.00 80.06 299 GLU A O 1
ATOM 2415 N N . TRP A 1 300 ? -0.186 -28.966 8.812 1.00 80.62 300 TRP A N 1
ATOM 2416 C CA . TRP A 1 300 ? -0.457 -29.971 9.835 1.00 80.62 300 TRP A CA 1
ATOM 2417 C C . TRP A 1 300 ? -1.937 -30.347 9.844 1.00 80.62 300 TRP A C 1
ATOM 2419 O O . TRP A 1 300 ? -2.807 -29.479 9.789 1.00 80.62 300 TRP A O 1
ATOM 2429 N N . SER A 1 301 ? -2.209 -31.642 9.962 1.00 81.06 301 SER A N 1
ATOM 2430 C CA . SER A 1 301 ? -3.538 -32.190 10.230 1.00 81.06 301 SER A CA 1
ATOM 2431 C C . SER A 1 301 ? -3.404 -33.273 11.293 1.00 81.06 301 SER A C 1
ATOM 2433 O O . SER A 1 301 ? -2.381 -33.951 11.349 1.00 81.06 301 SER A O 1
ATOM 2435 N N . ASP A 1 302 ? -4.418 -33.486 12.125 1.00 79.56 302 ASP A N 1
ATOM 2436 C CA . ASP A 1 302 ? -4.309 -34.501 13.182 1.00 79.56 302 ASP A CA 1
ATOM 2437 C C . ASP A 1 302 ? -4.088 -35.919 12.624 1.00 79.56 302 ASP A C 1
ATOM 2439 O O . ASP A 1 302 ? -3.428 -36.736 13.262 1.00 79.56 302 ASP A O 1
ATOM 2443 N N . ASN A 1 303 ? -4.498 -36.171 11.377 1.00 80.81 303 ASN A N 1
ATOM 2444 C CA . ASN A 1 303 ? -4.267 -37.431 10.669 1.00 80.81 303 ASN A CA 1
ATOM 2445 C C . ASN A 1 303 ? -2.781 -37.711 10.376 1.00 80.81 303 ASN A C 1
ATOM 2447 O O . ASN A 1 303 ? -2.396 -38.871 10.266 1.00 80.81 303 ASN A O 1
ATOM 2451 N N . CYS A 1 304 ? -1.925 -36.686 10.246 1.00 82.56 304 CYS A N 1
ATOM 2452 C CA . CYS A 1 304 ? -0.489 -36.899 10.018 1.00 82.56 304 CYS A CA 1
ATOM 2453 C C . CYS A 1 304 ? 0.312 -37.079 11.317 1.00 82.56 304 CYS A C 1
ATOM 2455 O O . CYS A 1 304 ? 1.506 -37.367 11.256 1.00 82.56 304 CYS A O 1
ATOM 2457 N N . LYS A 1 305 ? -0.323 -36.940 12.490 1.00 85.81 305 LYS A N 1
ATOM 2458 C CA . LYS A 1 305 ? 0.340 -37.028 13.798 1.00 85.81 305 LYS A CA 1
ATOM 2459 C C . LYS A 1 305 ? 0.965 -38.398 14.052 1.00 85.81 305 LYS A C 1
ATOM 2461 O O . LYS A 1 305 ? 2.105 -38.463 14.501 1.00 85.81 305 LYS A O 1
ATOM 2466 N N . GLU A 1 306 ? 0.237 -39.477 13.771 1.00 85.19 306 GLU A N 1
ATOM 2467 C CA . GLU A 1 306 ? 0.732 -40.844 13.980 1.00 85.19 306 GLU A CA 1
ATOM 2468 C C . GLU A 1 306 ? 1.904 -41.157 13.049 1.00 85.19 306 GLU A C 1
ATOM 2470 O O . GLU A 1 306 ? 2.954 -41.599 13.509 1.00 85.19 306 GLU A O 1
ATOM 2475 N N . ALA A 1 307 ? 1.776 -40.823 11.761 1.00 84.69 307 ALA A N 1
ATOM 2476 C CA . ALA A 1 307 ? 2.858 -40.974 10.791 1.00 84.69 307 ALA A CA 1
ATOM 2477 C C . ALA A 1 307 ? 4.107 -40.171 11.197 1.00 84.69 307 ALA A C 1
ATOM 2479 O O . ALA A 1 307 ? 5.220 -40.690 11.139 1.00 84.69 307 ALA A O 1
ATOM 2480 N N . TYR A 1 308 ? 3.926 -38.928 11.656 1.00 87.75 308 TYR A N 1
ATOM 2481 C CA . TYR A 1 308 ? 5.009 -38.077 12.147 1.00 87.75 308 TYR A CA 1
ATOM 2482 C C . TYR A 1 308 ? 5.716 -38.673 13.373 1.00 87.75 308 TYR A C 1
ATOM 2484 O O . TYR A 1 308 ? 6.942 -38.652 13.439 1.00 87.75 308 TYR A O 1
ATOM 2492 N N . LEU A 1 309 ? 4.968 -39.247 14.321 1.00 87.69 309 LEU A N 1
ATOM 2493 C CA . LEU A 1 309 ? 5.545 -39.928 15.484 1.00 87.69 309 LEU A CA 1
ATOM 2494 C C . LEU A 1 309 ? 6.349 -41.167 15.083 1.00 87.69 309 LEU A C 1
ATOM 2496 O O . LEU A 1 309 ? 7.451 -41.350 15.588 1.00 87.69 309 LEU A O 1
ATOM 2500 N N . ILE A 1 310 ? 5.844 -41.962 14.136 1.00 84.94 310 ILE A N 1
ATOM 2501 C CA . ILE A 1 310 ? 6.573 -43.113 13.587 1.00 84.94 310 ILE A CA 1
ATOM 2502 C C . ILE A 1 310 ? 7.888 -42.653 12.944 1.00 84.94 310 ILE A C 1
ATOM 2504 O O . ILE A 1 310 ? 8.931 -43.238 13.214 1.00 84.94 310 ILE A O 1
ATOM 2508 N N . ALA A 1 311 ? 7.871 -41.573 12.155 1.00 85.50 311 ALA A N 1
ATOM 2509 C CA . ALA A 1 311 ? 9.085 -41.021 11.549 1.00 85.50 311 ALA A CA 1
ATOM 2510 C C . ALA A 1 311 ? 10.062 -40.420 12.575 1.00 85.50 311 ALA A C 1
ATOM 2512 O O . ALA A 1 311 ? 11.263 -40.444 12.349 1.00 85.50 311 ALA A O 1
ATOM 2513 N N . MET A 1 312 ? 9.574 -39.894 13.700 1.00 85.88 312 MET A N 1
ATOM 2514 C CA . MET A 1 312 ? 10.417 -39.423 14.807 1.00 85.88 312 MET A CA 1
ATOM 2515 C C . MET A 1 312 ? 11.054 -40.567 15.607 1.00 85.88 312 MET A C 1
ATOM 2517 O O . MET A 1 312 ? 12.068 -40.357 16.270 1.00 85.88 312 MET A O 1
ATOM 2521 N N . SER A 1 313 ? 10.453 -41.755 15.559 1.00 86.44 313 SER A N 1
ATOM 2522 C CA . SER A 1 313 ? 10.938 -42.979 16.199 1.00 86.44 313 SER A CA 1
ATOM 2523 C C . SER A 1 313 ? 11.683 -43.907 15.234 1.00 86.44 313 SER A C 1
ATOM 2525 O O . SER A 1 313 ? 11.978 -45.038 15.609 1.00 86.44 313 SER A O 1
ATOM 2527 N N . ASP A 1 314 ? 11.992 -43.454 14.014 1.00 85.75 314 ASP A N 1
ATOM 2528 C CA . ASP A 1 314 ? 12.819 -44.217 13.081 1.00 85.75 314 ASP A CA 1
ATOM 2529 C C . ASP A 1 314 ? 14.292 -44.267 13.537 1.00 85.75 314 ASP A C 1
ATOM 2531 O O . ASP A 1 314 ? 14.780 -43.368 14.229 1.00 85.75 314 ASP A O 1
ATOM 2535 N N . ASP A 1 315 ? 15.016 -45.322 13.144 1.00 83.81 315 ASP A N 1
ATOM 2536 C CA . ASP A 1 315 ? 16.411 -45.545 13.567 1.00 83.81 315 ASP A CA 1
ATOM 2537 C C . ASP A 1 315 ? 17.319 -44.346 13.228 1.00 83.81 315 ASP A C 1
ATOM 2539 O O . ASP A 1 315 ? 18.223 -43.985 13.985 1.00 83.81 315 ASP A O 1
ATOM 2543 N N . GLU A 1 316 ? 17.041 -43.679 12.103 1.00 82.94 316 GLU A N 1
ATOM 2544 C CA . GLU A 1 316 ? 17.780 -42.507 11.630 1.00 82.94 316 GLU A CA 1
ATOM 2545 C C . GLU A 1 316 ? 17.587 -41.278 12.541 1.00 82.94 316 GLU A C 1
ATOM 2547 O O . GLU A 1 316 ? 18.536 -40.523 12.774 1.00 82.94 316 GLU A O 1
ATOM 2552 N N . SER A 1 317 ? 16.370 -41.033 13.034 1.00 82.75 317 SER A N 1
ATOM 2553 C CA . SER A 1 317 ? 16.051 -39.912 13.924 1.00 82.75 317 SER A CA 1
ATOM 2554 C C . SER A 1 317 ? 16.501 -40.203 15.345 1.00 82.75 317 SER A C 1
ATOM 2556 O O . SER A 1 317 ? 17.102 -39.330 15.966 1.00 82.75 317 SER A O 1
ATOM 2558 N N . VAL A 1 318 ? 16.310 -41.432 15.836 1.00 87.75 318 VAL A N 1
ATOM 2559 C CA . VAL A 1 318 ? 16.792 -41.855 17.159 1.00 87.75 318 VAL A CA 1
ATOM 2560 C C . VAL A 1 318 ? 18.315 -41.733 17.249 1.00 87.75 318 VAL A C 1
ATOM 2562 O O . VAL A 1 318 ? 18.820 -41.165 18.216 1.00 87.75 318 VAL A O 1
ATOM 2565 N N . SER A 1 319 ? 19.054 -42.163 16.220 1.00 86.81 319 SER A N 1
ATOM 2566 C CA . SER A 1 319 ? 20.515 -42.008 16.170 1.00 86.81 319 SER A CA 1
ATOM 2567 C C . SER A 1 319 ? 20.953 -40.538 16.269 1.00 86.81 319 SER A C 1
ATOM 2569 O O . SER A 1 319 ? 21.850 -40.216 17.047 1.00 86.81 319 SER A O 1
ATOM 2571 N N . LYS A 1 320 ? 20.275 -39.624 15.562 1.00 85.06 320 LYS A N 1
ATOM 2572 C CA . LYS A 1 320 ? 20.568 -38.179 15.622 1.00 85.06 320 LYS A CA 1
ATOM 2573 C C . LYS A 1 320 ? 20.185 -37.534 16.950 1.00 85.06 320 LYS A C 1
ATOM 2575 O O . LYS A 1 320 ? 20.861 -36.605 17.381 1.00 85.06 320 LYS A O 1
ATOM 2580 N N . ILE A 1 321 ? 19.106 -37.994 17.586 1.00 88.00 321 ILE A N 1
ATOM 2581 C CA . ILE A 1 321 ? 18.703 -37.529 18.920 1.00 88.00 321 ILE A CA 1
ATOM 2582 C C . ILE A 1 321 ? 19.767 -37.934 19.943 1.00 88.00 321 ILE A C 1
ATOM 2584 O O . ILE A 1 321 ? 20.212 -37.091 20.715 1.00 88.00 321 ILE A O 1
ATOM 2588 N N . LEU A 1 322 ? 20.238 -39.184 19.895 1.00 87.38 322 LEU A N 1
ATOM 2589 C CA . LEU A 1 322 ? 21.308 -39.672 20.770 1.00 87.38 322 LEU A CA 1
ATOM 2590 C C . LEU A 1 322 ? 22.634 -38.936 20.532 1.00 87.38 322 LEU A C 1
ATOM 2592 O O . LEU A 1 322 ? 23.310 -38.576 21.495 1.00 87.38 322 LEU A O 1
ATOM 2596 N N . GLU A 1 323 ? 22.990 -38.668 19.271 1.00 87.69 323 GLU A N 1
ATOM 2597 C CA . GLU A 1 323 ? 24.150 -37.836 18.924 1.00 87.69 323 GLU A CA 1
ATOM 2598 C C . GLU A 1 323 ? 24.020 -36.436 19.545 1.00 87.69 323 GLU A C 1
ATOM 2600 O O . GLU A 1 323 ? 24.941 -35.960 20.206 1.00 87.69 323 GLU A O 1
ATOM 2605 N N . LEU A 1 324 ? 22.864 -35.784 19.385 1.00 86.69 324 LEU A N 1
ATOM 2606 C CA . LEU A 1 324 ? 22.611 -34.453 19.934 1.00 86.69 324 LEU A CA 1
ATOM 2607 C C . LEU A 1 324 ? 22.651 -34.438 21.469 1.00 86.69 324 LEU A C 1
ATOM 2609 O O . LEU A 1 324 ? 23.270 -33.548 22.047 1.00 86.69 324 LEU A O 1
ATOM 2613 N N . ASP A 1 325 ? 22.052 -35.426 22.131 1.00 86.94 325 ASP A N 1
ATOM 2614 C CA . ASP A 1 325 ? 22.094 -35.555 23.591 1.00 86.94 325 ASP A CA 1
ATOM 2615 C C . ASP A 1 325 ? 23.517 -35.797 24.112 1.00 86.94 325 ASP A C 1
ATOM 2617 O O . ASP A 1 325 ? 23.860 -35.319 25.195 1.00 86.94 325 ASP A O 1
ATOM 2621 N N . SER A 1 326 ? 24.359 -36.505 23.352 1.00 86.38 326 SER A N 1
ATOM 2622 C CA . SER A 1 326 ? 25.781 -36.656 23.675 1.00 86.38 326 SER A CA 1
ATOM 2623 C C . SER A 1 326 ? 26.513 -35.315 23.589 1.00 86.38 326 SER A C 1
ATOM 2625 O O . SER A 1 326 ? 27.269 -34.973 24.494 1.00 86.38 326 SER A O 1
ATOM 2627 N N . LEU A 1 327 ? 26.255 -34.530 22.539 1.00 84.62 327 LEU A N 1
ATOM 2628 C CA . LEU A 1 327 ? 26.875 -33.214 22.337 1.00 84.62 327 LEU A CA 1
ATOM 2629 C C . LEU A 1 327 ? 26.414 -32.183 23.373 1.00 84.62 327 LEU A C 1
ATOM 2631 O O . LEU A 1 327 ? 27.201 -31.350 23.809 1.00 84.62 327 LEU A O 1
ATOM 2635 N N . LEU A 1 328 ? 25.152 -32.249 23.804 1.00 82.75 328 LEU A N 1
ATOM 2636 C CA . LEU A 1 328 ? 24.608 -31.374 24.847 1.00 82.75 328 LEU A CA 1
ATOM 2637 C C . LEU A 1 328 ? 25.254 -31.611 26.220 1.00 82.75 328 LEU A C 1
ATOM 2639 O O . LEU A 1 328 ? 25.281 -30.697 27.044 1.00 82.75 328 LEU A O 1
ATOM 2643 N N . LYS A 1 329 ? 25.786 -32.815 26.459 1.00 81.06 329 LYS A N 1
ATOM 2644 C CA . LYS A 1 329 ? 26.499 -33.183 27.690 1.00 81.06 329 LYS A CA 1
ATOM 2645 C C . LYS A 1 329 ? 27.990 -32.844 27.650 1.00 81.06 329 LYS A C 1
ATOM 2647 O O . LYS A 1 329 ? 28.619 -32.849 28.705 1.00 81.06 329 LYS A O 1
ATOM 2652 N N . ASP A 1 330 ? 28.552 -32.547 26.477 1.00 76.81 330 ASP A N 1
ATOM 2653 C CA . ASP A 1 330 ? 29.967 -32.207 26.335 1.00 76.81 330 ASP A CA 1
ATOM 2654 C C . ASP A 1 330 ? 30.237 -30.763 26.828 1.00 76.81 330 ASP A C 1
ATOM 2656 O O . ASP A 1 330 ? 29.644 -29.799 26.318 1.00 76.81 330 ASP A O 1
ATOM 2660 N N . PRO A 1 331 ? 31.114 -30.567 27.833 1.00 61.91 331 PRO A N 1
ATOM 2661 C CA . PRO A 1 331 ? 31.471 -29.241 28.329 1.00 61.91 331 PRO A CA 1
ATOM 2662 C C . PRO A 1 331 ? 32.342 -28.428 27.356 1.00 61.91 331 PRO A C 1
ATOM 2664 O O . PRO A 1 331 ? 32.373 -27.206 27.471 1.00 61.91 331 PRO A O 1
ATOM 2667 N N . THR A 1 332 ? 33.021 -29.061 26.394 1.00 61.16 332 THR A N 1
ATOM 2668 C CA . THR A 1 332 ? 33.920 -28.388 25.436 1.00 61.16 332 THR A CA 1
ATOM 2669 C C . THR A 1 332 ? 33.189 -27.789 24.234 1.00 61.16 332 THR A C 1
ATOM 2671 O O . THR A 1 332 ? 33.680 -26.854 23.598 1.00 61.16 332 THR A O 1
ATOM 2674 N N . GLN A 1 333 ? 31.985 -28.279 23.936 1.00 59.66 333 GLN A N 1
ATOM 2675 C CA . GLN A 1 333 ? 31.186 -27.818 22.808 1.00 59.66 333 GLN A CA 1
ATOM 2676 C C . GLN A 1 333 ? 30.293 -26.646 23.243 1.00 59.66 333 GLN A C 1
ATOM 2678 O O . GLN A 1 333 ? 29.313 -26.824 23.974 1.00 59.66 333 GLN A O 1
ATOM 2683 N N . MET A 1 334 ? 30.663 -25.427 22.833 1.00 59.12 334 MET A N 1
ATOM 2684 C CA . MET A 1 334 ? 30.013 -24.183 23.280 1.00 59.12 334 MET A CA 1
ATOM 2685 C C . MET A 1 334 ? 29.033 -23.562 22.273 1.00 59.12 334 MET A C 1
ATOM 2687 O O . MET A 1 334 ? 28.240 -22.723 22.681 1.00 59.12 334 MET A O 1
ATOM 2691 N N . ASP A 1 335 ? 29.017 -23.960 20.994 1.00 78.69 335 ASP A N 1
ATOM 2692 C CA . ASP A 1 335 ? 28.156 -23.281 20.008 1.00 78.69 335 ASP A CA 1
ATOM 2693 C C . ASP A 1 335 ? 26.682 -23.714 20.103 1.00 78.69 335 ASP A C 1
ATOM 2695 O O . ASP A 1 335 ? 26.240 -24.707 19.514 1.00 78.69 335 ASP A O 1
ATOM 2699 N N . VAL A 1 336 ? 25.906 -22.907 20.826 1.00 72.25 336 VAL A N 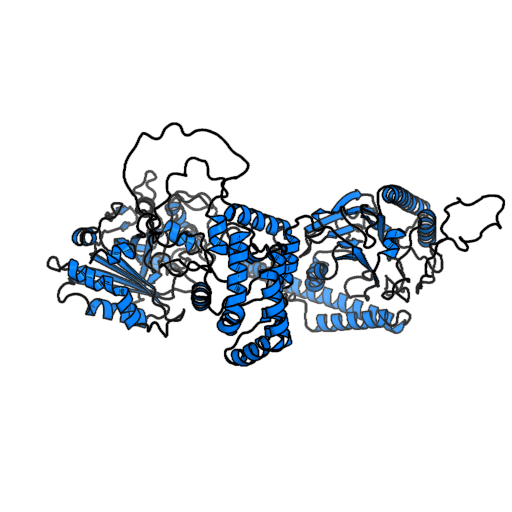1
ATOM 2700 C CA . VAL A 1 336 ? 24.456 -23.043 21.000 1.00 72.25 336 VAL A CA 1
ATOM 2701 C C . VAL A 1 336 ? 23.692 -22.967 19.665 1.00 72.25 336 VAL A C 1
ATOM 2703 O O . VAL A 1 336 ? 22.645 -23.606 19.526 1.00 72.25 336 VAL A O 1
ATOM 2706 N N . ASN A 1 337 ? 24.207 -22.255 18.650 1.00 73.50 337 ASN A N 1
ATOM 2707 C CA . ASN A 1 337 ? 23.552 -22.153 17.337 1.00 73.50 337 ASN A CA 1
ATOM 2708 C C . ASN A 1 337 ? 23.574 -23.494 16.610 1.00 73.50 337 ASN A C 1
ATOM 2710 O O . ASN A 1 337 ? 22.535 -23.980 16.176 1.00 73.50 337 ASN A O 1
ATOM 2714 N N . MET A 1 338 ? 24.745 -24.130 16.556 1.00 81.94 338 MET A N 1
ATOM 2715 C CA . MET A 1 338 ? 24.907 -25.443 15.935 1.00 81.94 338 MET A CA 1
ATOM 2716 C C . MET A 1 338 ? 24.008 -26.499 16.608 1.00 81.94 338 MET A C 1
ATOM 2718 O O . MET A 1 338 ? 23.423 -27.343 15.927 1.00 81.94 338 MET A O 1
ATOM 2722 N N . LEU A 1 339 ? 23.868 -26.452 17.938 1.00 80.50 339 LEU A N 1
ATOM 2723 C CA . LEU A 1 339 ? 22.990 -27.357 18.692 1.00 80.50 339 LEU A CA 1
ATOM 2724 C C . LEU A 1 339 ? 21.504 -27.122 18.366 1.00 80.50 339 LEU A C 1
ATOM 2726 O O . LEU A 1 339 ? 20.766 -28.084 18.134 1.00 80.50 339 LEU A O 1
ATOM 2730 N N . SER A 1 340 ? 21.079 -25.857 18.283 1.00 77.44 340 SER A N 1
ATOM 2731 C CA . SER A 1 340 ? 19.724 -25.476 17.861 1.00 77.44 340 SER A CA 1
ATOM 2732 C C . SER A 1 340 ? 19.427 -25.919 16.422 1.00 77.44 340 SER A C 1
ATOM 2734 O O . SER A 1 340 ? 18.370 -26.491 16.158 1.00 77.44 340 SER A O 1
ATOM 2736 N N . ASP A 1 341 ? 20.373 -25.742 15.498 1.00 76.31 341 ASP A N 1
ATOM 2737 C CA . ASP A 1 341 ? 20.230 -26.154 14.098 1.00 76.31 341 ASP A CA 1
ATOM 2738 C C . ASP A 1 341 ? 20.093 -27.672 13.965 1.00 76.31 341 ASP A C 1
ATOM 2740 O O . ASP A 1 341 ? 19.267 -28.172 13.194 1.00 76.31 341 ASP A O 1
ATOM 2744 N N . LYS A 1 342 ? 20.884 -28.441 14.725 1.00 81.06 342 LYS A N 1
ATOM 2745 C CA . LYS A 1 342 ? 20.772 -29.906 14.761 1.00 81.06 342 LYS A CA 1
ATOM 2746 C C . LYS A 1 342 ? 19.389 -30.341 15.248 1.00 81.06 342 LYS A C 1
ATOM 2748 O O . LYS A 1 342 ? 18.784 -31.209 14.618 1.00 81.06 342 LYS A O 1
ATOM 2753 N N . LEU A 1 343 ? 18.859 -29.702 16.292 1.00 82.00 343 LEU A N 1
ATOM 2754 C CA . LEU A 1 343 ? 17.513 -29.974 16.797 1.00 82.00 343 LEU A CA 1
ATOM 2755 C C . LEU A 1 343 ? 16.424 -29.629 15.764 1.00 82.00 343 LEU A C 1
ATOM 2757 O O . LEU A 1 343 ? 15.558 -30.459 15.480 1.00 82.00 343 LEU A O 1
ATOM 2761 N N . ASN A 1 344 ? 16.495 -28.447 15.146 1.00 78.88 344 ASN A N 1
ATOM 2762 C CA . ASN A 1 344 ? 15.567 -28.016 14.095 1.00 78.88 344 ASN A CA 1
ATOM 2763 C C . ASN A 1 344 ? 15.566 -28.991 12.907 1.00 78.88 344 ASN A C 1
ATOM 2765 O O . ASN A 1 344 ? 14.511 -29.374 12.399 1.00 78.88 344 ASN A O 1
ATOM 2769 N N . ASN A 1 345 ? 16.741 -29.475 12.500 1.00 79.56 345 ASN A N 1
ATOM 2770 C CA . ASN A 1 345 ? 16.867 -30.454 11.422 1.00 79.56 345 ASN A CA 1
ATOM 2771 C C . ASN A 1 345 ? 16.182 -31.795 11.728 1.00 79.56 345 ASN A C 1
ATOM 2773 O O . ASN A 1 345 ? 15.685 -32.432 10.796 1.00 79.56 345 ASN A O 1
ATOM 2777 N N . ILE A 1 346 ? 16.136 -32.226 12.993 1.00 81.19 346 ILE A N 1
ATOM 2778 C CA . ILE A 1 346 ? 15.415 -33.442 13.401 1.00 81.19 346 ILE A CA 1
ATOM 2779 C C . ILE A 1 346 ? 13.909 -33.251 13.159 1.00 81.19 346 ILE A C 1
ATOM 2781 O O . ILE A 1 346 ? 13.309 -34.040 12.426 1.00 81.19 346 ILE A O 1
ATOM 2785 N N . TYR A 1 347 ? 13.329 -32.154 13.664 1.00 81.44 347 TYR A N 1
ATOM 2786 C CA . TYR A 1 347 ? 11.917 -31.807 13.446 1.00 81.44 347 TYR A CA 1
ATOM 2787 C C . TYR A 1 347 ? 11.554 -31.753 11.955 1.00 81.44 347 TYR A C 1
ATOM 2789 O O . TYR A 1 347 ? 10.578 -32.355 11.503 1.00 81.44 347 TYR A O 1
ATOM 2797 N N . ILE A 1 348 ? 12.362 -31.044 11.166 1.00 80.62 348 ILE A N 1
ATOM 2798 C CA . ILE A 1 348 ? 12.073 -30.786 9.755 1.00 80.62 348 ILE A CA 1
ATOM 2799 C C . ILE A 1 348 ? 12.229 -32.040 8.888 1.00 80.62 348 ILE A C 1
ATOM 2801 O O . ILE A 1 348 ? 11.422 -32.250 7.980 1.00 80.62 348 ILE A O 1
ATOM 2805 N N . LYS A 1 349 ? 13.214 -32.907 9.156 1.00 81.19 349 LYS A N 1
ATOM 2806 C CA . LYS A 1 349 ? 13.373 -34.167 8.408 1.00 81.19 349 LYS A CA 1
ATOM 2807 C C . LYS A 1 349 ? 12.198 -35.118 8.636 1.00 81.19 349 LYS A C 1
ATOM 2809 O O . LYS A 1 349 ? 11.687 -35.665 7.659 1.00 81.19 349 LYS A O 1
ATOM 2814 N N . ALA A 1 350 ? 11.733 -35.266 9.878 1.00 81.12 350 ALA A N 1
ATOM 2815 C CA . ALA A 1 350 ? 10.542 -36.062 10.175 1.00 81.12 350 ALA A CA 1
ATOM 2816 C C . ALA A 1 350 ? 9.287 -35.469 9.509 1.00 81.12 350 ALA A C 1
ATOM 2818 O O . ALA A 1 350 ? 8.490 -36.198 8.911 1.00 81.12 350 ALA A O 1
ATOM 2819 N N . ALA A 1 351 ? 9.151 -34.138 9.518 1.00 80.38 351 ALA A N 1
ATOM 2820 C CA . ALA A 1 351 ? 8.041 -33.445 8.871 1.00 80.38 351 ALA A CA 1
ATOM 2821 C C . ALA A 1 351 ? 8.046 -33.613 7.343 1.00 80.38 351 ALA A C 1
ATOM 2823 O O . ALA A 1 351 ? 6.997 -33.869 6.764 1.00 80.38 351 ALA A O 1
ATOM 2824 N N . TYR A 1 352 ? 9.197 -33.546 6.667 1.00 81.62 352 TYR A N 1
ATOM 2825 C CA . TYR A 1 352 ? 9.262 -33.764 5.213 1.00 81.62 352 TYR A CA 1
ATOM 2826 C C . TYR A 1 352 ? 8.873 -35.184 4.784 1.00 81.62 352 TYR A C 1
ATOM 2828 O O . TYR A 1 352 ? 8.379 -35.354 3.670 1.00 81.62 352 TYR A O 1
ATOM 2836 N N . LYS A 1 353 ? 9.082 -36.189 5.645 1.00 81.25 353 LYS A N 1
ATOM 2837 C CA . LYS A 1 353 ? 8.682 -37.579 5.377 1.00 81.25 353 LYS A CA 1
ATOM 2838 C C . LYS A 1 353 ? 7.162 -37.783 5.473 1.00 81.25 353 LYS A C 1
ATOM 2840 O O . LYS A 1 353 ? 6.644 -38.708 4.857 1.00 81.25 353 LYS A O 1
ATOM 2845 N N . THR A 1 354 ? 6.451 -36.955 6.245 1.00 80.50 354 THR A N 1
ATOM 2846 C CA . THR A 1 354 ? 5.103 -37.299 6.751 1.00 80.50 354 THR A CA 1
ATOM 2847 C C . THR A 1 354 ? 4.047 -36.203 6.606 1.00 80.50 354 THR A C 1
ATOM 2849 O O . THR A 1 354 ? 2.860 -36.506 6.508 1.00 80.50 354 THR A O 1
ATOM 2852 N N . VAL A 1 355 ? 4.446 -34.932 6.566 1.00 82.69 355 VAL A N 1
ATOM 2853 C CA . VAL A 1 355 ? 3.557 -33.765 6.547 1.00 82.69 355 VAL A CA 1
ATOM 2854 C C . VAL A 1 355 ? 3.591 -33.105 5.172 1.00 82.69 355 VAL A C 1
ATOM 2856 O O . VAL A 1 355 ? 4.651 -32.890 4.579 1.00 82.69 355 VAL A O 1
ATOM 2859 N N . GLN A 1 356 ? 2.420 -32.727 4.654 1.00 80.38 356 GLN A N 1
ATOM 2860 C CA . GLN A 1 356 ? 2.323 -32.092 3.345 1.00 80.38 356 GLN A CA 1
ATOM 2861 C C . GLN A 1 356 ? 3.007 -30.716 3.342 1.00 80.38 356 GLN A C 1
ATOM 2863 O O . GLN A 1 356 ? 2.623 -29.801 4.073 1.00 80.38 356 GLN A O 1
ATOM 2868 N N . PHE A 1 357 ? 3.991 -30.543 2.455 1.00 78.56 357 PHE A N 1
ATOM 2869 C CA . PHE A 1 357 ? 4.659 -29.261 2.239 1.00 78.56 357 PHE A CA 1
ATOM 2870 C C . PHE A 1 357 ? 4.051 -28.510 1.049 1.00 78.56 357 PHE A C 1
ATOM 2872 O O . PHE A 1 357 ? 4.248 -28.867 -0.117 1.00 78.56 357 PHE A O 1
ATOM 2879 N N . ARG A 1 358 ? 3.325 -27.422 1.323 1.00 69.50 358 ARG A N 1
ATOM 2880 C CA . ARG A 1 358 ? 2.681 -26.604 0.291 1.00 69.50 358 ARG A CA 1
ATOM 2881 C C . ARG A 1 358 ? 3.577 -25.451 -0.134 1.00 69.50 358 ARG A C 1
ATOM 2883 O O . ARG A 1 358 ? 3.777 -24.493 0.612 1.00 69.50 358 ARG A O 1
ATOM 2890 N N . LYS A 1 359 ? 4.058 -25.493 -1.378 1.00 64.81 359 LYS A N 1
ATOM 2891 C CA . LYS A 1 359 ? 4.818 -24.387 -1.979 1.00 64.81 359 LYS A CA 1
ATOM 2892 C C . LYS A 1 359 ? 3.923 -23.165 -2.192 1.00 64.81 359 LYS A C 1
ATOM 2894 O O . LYS A 1 359 ? 2.845 -23.272 -2.787 1.00 64.81 359 LYS A O 1
ATOM 2899 N N . VAL A 1 360 ? 4.377 -21.992 -1.749 1.00 54.44 360 VAL A N 1
ATOM 2900 C CA . VAL A 1 360 ? 3.660 -20.731 -1.985 1.00 54.44 360 VAL A CA 1
ATOM 2901 C C . VAL A 1 360 ? 3.705 -20.418 -3.479 1.00 54.44 360 VAL A C 1
ATOM 2903 O O . VAL A 1 360 ? 4.739 -20.046 -4.025 1.00 54.44 360 VAL A O 1
ATOM 2906 N N . HIS A 1 361 ? 2.565 -20.552 -4.154 1.00 44.06 361 HIS A N 1
ATOM 2907 C CA . HIS A 1 361 ? 2.394 -20.045 -5.509 1.00 44.06 361 HIS A CA 1
ATOM 2908 C C . HIS A 1 361 ? 1.946 -18.591 -5.408 1.00 44.06 361 HIS A C 1
ATOM 2910 O O . HIS A 1 361 ? 0.812 -18.309 -5.018 1.00 44.06 361 HIS A O 1
ATOM 2916 N N . HIS A 1 362 ? 2.814 -17.644 -5.759 1.00 44.94 362 HIS A N 1
ATOM 2917 C CA . HIS A 1 362 ? 2.380 -16.261 -5.921 1.00 44.94 362 HIS A CA 1
ATOM 2918 C C . HIS A 1 362 ? 1.352 -16.198 -7.057 1.00 44.94 362 HIS A C 1
ATOM 2920 O O . HIS A 1 362 ? 1.697 -16.282 -8.238 1.00 44.94 362 HIS A O 1
ATOM 2926 N N . ARG A 1 363 ? 0.066 -16.062 -6.699 1.00 35.53 363 ARG A N 1
ATOM 2927 C CA . ARG A 1 363 ? -1.012 -15.778 -7.651 1.00 35.53 363 ARG A CA 1
ATOM 2928 C C . ARG A 1 363 ? -0.635 -14.466 -8.339 1.00 35.53 363 ARG A C 1
ATOM 2930 O O . ARG A 1 363 ? -0.655 -13.411 -7.709 1.00 35.53 363 ARG A O 1
ATOM 2937 N N . LYS A 1 364 ? -0.214 -14.534 -9.607 1.00 38.34 364 LYS A N 1
ATOM 2938 C CA . LYS A 1 364 ? 0.137 -13.347 -10.397 1.00 38.34 364 LYS A CA 1
ATOM 2939 C C . LYS A 1 364 ? -1.058 -12.393 -10.333 1.00 38.34 364 LYS A C 1
ATOM 2941 O O . LYS A 1 364 ? -2.128 -12.746 -10.829 1.00 38.34 364 LYS A O 1
ATOM 2946 N N . LYS A 1 365 ? -0.907 -11.204 -9.732 1.00 37.91 365 LYS A N 1
ATOM 2947 C CA . LYS A 1 365 ? -1.863 -10.106 -9.955 1.00 37.91 365 LYS A CA 1
ATOM 2948 C C . LYS A 1 365 ? -1.934 -9.951 -11.475 1.00 37.91 365 LYS A C 1
ATOM 2950 O O . LYS A 1 365 ? -0.920 -9.619 -12.089 1.00 37.91 365 LYS A O 1
ATOM 2955 N N . LYS A 1 366 ? -3.076 -10.274 -12.096 1.00 39.22 366 LYS A N 1
ATOM 2956 C CA . LYS A 1 366 ? -3.280 -10.000 -13.523 1.00 39.22 366 LYS A CA 1
ATOM 2957 C C . LYS A 1 366 ? -3.172 -8.487 -13.667 1.00 39.22 366 LYS A C 1
ATOM 2959 O O . LYS A 1 366 ? -4.063 -7.764 -13.227 1.00 39.22 366 LYS A O 1
ATOM 2964 N N . ILE A 1 367 ? -2.052 -8.015 -14.209 1.00 49.03 367 ILE A N 1
ATOM 2965 C CA . ILE A 1 367 ? -1.913 -6.627 -14.637 1.00 49.03 367 ILE A CA 1
ATOM 2966 C C . ILE A 1 367 ? -3.082 -6.401 -15.596 1.00 49.03 367 ILE A C 1
ATOM 2968 O O . ILE A 1 367 ? -3.211 -7.142 -16.572 1.00 49.03 367 ILE A O 1
ATOM 2972 N N . LYS A 1 368 ? -3.989 -5.468 -15.274 1.00 52.03 368 LYS A N 1
ATOM 2973 C CA . LYS A 1 368 ? -5.115 -5.149 -16.160 1.00 52.03 368 LYS A CA 1
ATOM 2974 C C . LYS A 1 368 ? -4.513 -4.732 -17.502 1.00 52.03 368 LYS A C 1
ATOM 2976 O O . LYS A 1 368 ? -3.802 -3.729 -17.565 1.00 52.03 368 LYS A O 1
ATOM 2981 N N . SER A 1 369 ? -4.728 -5.536 -18.543 1.00 59.88 369 SER A N 1
ATOM 2982 C CA . SER A 1 369 ? -4.257 -5.204 -19.884 1.00 59.88 369 SER A CA 1
ATOM 2983 C C . SER A 1 369 ? -4.905 -3.894 -20.311 1.00 59.88 369 SER A C 1
ATOM 2985 O O . SER A 1 369 ? -6.073 -3.646 -20.001 1.00 59.88 369 SER A O 1
ATOM 2987 N N . LYS A 1 370 ? -4.146 -3.039 -20.999 1.00 71.75 370 LYS A N 1
ATOM 2988 C CA . LYS A 1 370 ? -4.687 -1.776 -21.503 1.00 71.75 370 LYS A CA 1
ATOM 2989 C C . LYS A 1 370 ? -5.906 -2.050 -22.405 1.00 71.75 370 LYS A C 1
ATOM 2991 O O . LYS A 1 370 ? -5.909 -3.073 -23.091 1.00 71.75 370 LYS A O 1
ATOM 2996 N N . PRO A 1 371 ? -6.917 -1.164 -22.436 1.00 73.19 371 PRO A N 1
ATOM 2997 C CA . PRO A 1 371 ? -8.186 -1.443 -23.119 1.00 73.19 371 PRO A CA 1
ATOM 2998 C C . PRO A 1 371 ? -8.062 -1.700 -24.627 1.00 73.19 371 PRO A C 1
ATOM 3000 O O . PRO A 1 371 ? -8.840 -2.468 -25.179 1.00 73.19 371 PRO A O 1
ATOM 3003 N N . TRP A 1 372 ? -7.059 -1.112 -25.288 1.00 78.75 372 TRP A N 1
ATOM 3004 C CA . TRP A 1 372 ? -6.781 -1.334 -26.713 1.00 78.75 372 TRP A CA 1
ATOM 3005 C C . TRP A 1 372 ? -6.005 -2.630 -27.004 1.00 78.75 372 TRP A C 1
ATOM 3007 O O . TRP A 1 372 ? -5.773 -2.955 -28.166 1.00 78.75 372 TRP A O 1
ATOM 3017 N N . ILE A 1 373 ? -5.590 -3.389 -25.981 1.00 79.44 373 ILE A N 1
ATOM 3018 C CA . ILE A 1 373 ? -4.962 -4.707 -26.150 1.00 79.44 373 ILE A CA 1
ATOM 3019 C C . ILE A 1 373 ? -6.073 -5.752 -26.275 1.00 79.44 373 ILE A C 1
ATOM 3021 O O . ILE A 1 373 ? -6.497 -6.372 -25.299 1.00 79.44 373 ILE A O 1
ATOM 3025 N N . THR A 1 374 ? -6.545 -5.938 -27.503 1.00 84.25 374 THR A N 1
ATOM 3026 C CA . THR A 1 374 ? -7.596 -6.900 -27.845 1.00 84.25 374 THR A CA 1
ATOM 3027 C C . THR A 1 374 ? -7.050 -8.324 -27.997 1.00 84.25 374 THR A C 1
ATOM 3029 O O . THR A 1 374 ? -5.837 -8.573 -27.963 1.00 84.25 374 THR A O 1
ATOM 3032 N N . HIS A 1 375 ? -7.954 -9.289 -28.186 1.00 85.69 375 HIS A N 1
ATOM 3033 C CA . HIS A 1 375 ? -7.587 -10.667 -28.514 1.00 85.69 375 HIS A CA 1
ATOM 3034 C C . HIS A 1 375 ? -6.714 -10.741 -29.781 1.00 85.69 375 HIS A C 1
ATOM 3036 O O . HIS A 1 375 ? -5.697 -11.433 -29.773 1.00 85.69 375 HIS A O 1
ATOM 3042 N N . ASP A 1 376 ? -7.044 -9.972 -30.823 1.00 85.56 376 ASP A N 1
ATOM 3043 C CA . ASP A 1 376 ? -6.311 -9.978 -32.095 1.00 85.56 376 ASP A CA 1
ATOM 3044 C C . ASP A 1 376 ? -4.873 -9.467 -31.958 1.00 85.56 376 ASP A C 1
ATOM 3046 O O . ASP A 1 376 ? -3.947 -10.086 -32.484 1.00 85.56 376 ASP A O 1
ATOM 3050 N N . ILE A 1 377 ? -4.648 -8.392 -31.191 1.00 88.12 377 ILE A N 1
ATOM 3051 C CA . ILE A 1 377 ? -3.288 -7.910 -30.898 1.00 88.12 377 ILE A CA 1
ATOM 3052 C C . ILE A 1 377 ? -2.489 -8.959 -30.128 1.00 88.12 377 ILE A C 1
ATOM 3054 O O . ILE A 1 377 ? -1.307 -9.155 -30.406 1.00 88.12 377 ILE A O 1
ATOM 3058 N N . ASN A 1 378 ? -3.108 -9.647 -29.167 1.00 86.81 378 ASN A N 1
ATOM 3059 C CA . ASN A 1 378 ? -2.431 -10.704 -28.420 1.00 86.81 378 ASN A CA 1
ATOM 3060 C C . ASN A 1 378 ? -2.133 -11.936 -29.285 1.00 86.81 378 ASN A C 1
ATOM 3062 O O . ASN A 1 378 ? -1.088 -12.558 -29.091 1.00 86.81 378 ASN A O 1
ATOM 3066 N N . ARG A 1 379 ? -3.009 -12.276 -30.240 1.00 90.88 379 ARG A N 1
ATOM 3067 C CA . ARG A 1 379 ? -2.761 -13.326 -31.237 1.00 90.88 379 ARG A CA 1
ATOM 3068 C C . ARG A 1 379 ? -1.535 -12.978 -32.081 1.00 90.88 379 ARG A C 1
ATOM 3070 O O . ARG A 1 379 ? -0.582 -13.751 -32.078 1.00 90.88 379 ARG A O 1
ATOM 3077 N N . LEU A 1 380 ? -1.505 -11.783 -32.679 1.00 90.00 380 LEU A N 1
ATOM 3078 C CA . LEU A 1 380 ? -0.358 -11.315 -33.467 1.00 90.00 380 LEU A CA 1
ATOM 3079 C C . LEU A 1 380 ? 0.922 -11.202 -32.627 1.00 90.00 380 LEU A C 1
ATOM 3081 O O . LEU A 1 380 ? 1.996 -11.562 -33.088 1.00 90.00 380 LEU A O 1
ATOM 3085 N N . ARG A 1 381 ? 0.837 -10.759 -31.365 1.00 90.19 381 ARG A N 1
ATOM 3086 C CA . ARG A 1 381 ? 1.995 -10.723 -30.453 1.00 90.19 381 ARG A CA 1
ATOM 3087 C C . ARG A 1 381 ? 2.590 -12.117 -30.242 1.00 90.19 381 ARG A C 1
ATOM 3089 O O . ARG A 1 381 ? 3.808 -12.275 -30.277 1.00 90.19 381 ARG A O 1
ATOM 3096 N N . LYS A 1 382 ? 1.746 -13.128 -30.005 1.00 90.88 382 LYS A N 1
ATOM 3097 C CA . LYS A 1 382 ? 2.188 -14.525 -29.854 1.00 90.88 382 LYS A CA 1
ATOM 3098 C C . LYS A 1 382 ? 2.808 -15.055 -31.142 1.00 90.88 382 LYS A C 1
ATOM 3100 O O . LYS A 1 382 ? 3.831 -15.725 -31.072 1.00 90.88 382 LYS A O 1
ATOM 3105 N N . GLU A 1 383 ? 2.220 -14.723 -32.286 1.00 93.50 383 GLU A N 1
ATOM 3106 C CA . GLU A 1 383 ? 2.749 -15.082 -33.600 1.00 93.50 383 GLU A CA 1
ATOM 3107 C C . GLU A 1 383 ? 4.136 -14.470 -33.837 1.00 93.50 383 GLU A C 1
ATOM 3109 O O . GLU A 1 383 ? 5.075 -15.203 -34.132 1.00 93.50 383 GLU A O 1
ATOM 3114 N N . VAL A 1 384 ? 4.311 -13.166 -33.590 1.00 93.06 384 VAL A N 1
ATOM 3115 C CA . VAL A 1 384 ? 5.613 -12.482 -33.702 1.00 93.06 384 VAL A CA 1
ATOM 3116 C C . VAL A 1 384 ? 6.658 -13.120 -32.791 1.00 93.06 384 VAL A C 1
ATOM 3118 O O . VAL A 1 384 ? 7.772 -13.369 -33.237 1.00 93.06 384 VAL A O 1
ATOM 3121 N N . ARG A 1 385 ? 6.315 -13.429 -31.534 1.00 92.25 385 ARG A N 1
ATOM 3122 C CA . ARG A 1 385 ? 7.240 -14.096 -30.600 1.00 92.25 385 ARG A CA 1
ATOM 3123 C C . ARG A 1 385 ? 7.566 -15.530 -31.019 1.00 92.25 385 ARG A C 1
ATOM 3125 O O . ARG A 1 385 ? 8.700 -15.964 -30.853 1.00 92.25 385 ARG A O 1
ATOM 3132 N N . SER A 1 386 ? 6.596 -16.264 -31.564 1.00 93.75 386 SER A N 1
ATOM 3133 C CA . SER A 1 386 ? 6.818 -17.619 -32.074 1.00 93.75 386 SER A CA 1
ATOM 3134 C C . SER A 1 386 ? 7.726 -17.610 -33.301 1.00 93.75 386 SER A C 1
ATOM 3136 O O . SER A 1 386 ? 8.653 -18.412 -33.356 1.00 93.75 386 SER A O 1
ATOM 3138 N N . LEU A 1 387 ? 7.494 -16.697 -34.246 1.00 93.38 387 LEU A N 1
ATOM 3139 C CA . LEU A 1 387 ? 8.346 -16.509 -35.419 1.00 93.38 387 LEU A CA 1
ATOM 3140 C C . LEU A 1 387 ? 9.730 -15.980 -35.035 1.00 93.38 387 LEU A C 1
ATOM 3142 O O . LEU A 1 387 ? 10.709 -16.417 -35.616 1.00 93.38 387 LEU A O 1
ATOM 3146 N N . GLY A 1 388 ? 9.827 -15.102 -34.033 1.00 92.56 388 GLY A N 1
ATOM 3147 C CA . GLY A 1 388 ? 11.102 -14.624 -33.493 1.00 92.56 388 GLY A CA 1
ATOM 3148 C C . GLY A 1 388 ? 11.920 -15.746 -32.857 1.00 92.56 388 GLY A C 1
ATOM 3149 O O . GLY A 1 388 ? 13.115 -15.841 -33.103 1.00 92.56 388 GLY A O 1
ATOM 3150 N N . LYS A 1 389 ? 11.274 -16.657 -32.115 1.00 92.50 389 LYS A N 1
ATOM 3151 C CA . LYS A 1 389 ? 11.934 -17.867 -31.609 1.00 92.50 389 LYS A CA 1
ATOM 3152 C C . LYS A 1 389 ? 12.394 -18.779 -32.750 1.00 92.50 389 LYS A C 1
ATOM 3154 O O . LYS A 1 389 ? 13.548 -19.168 -32.758 1.00 92.50 389 LYS A O 1
ATOM 3159 N N . LYS A 1 390 ? 11.533 -19.048 -33.738 1.00 92.31 390 LYS A N 1
ATOM 3160 C CA . LYS A 1 390 ? 11.922 -19.830 -34.925 1.00 92.31 390 LYS A CA 1
ATOM 3161 C C . LYS A 1 390 ? 13.079 -19.187 -35.690 1.00 92.31 390 LYS A C 1
ATOM 3163 O O . LYS A 1 390 ? 13.957 -19.896 -36.141 1.00 92.31 390 LYS A O 1
ATOM 3168 N N . LEU A 1 391 ? 13.093 -17.859 -35.818 1.00 91.19 391 LEU A N 1
ATOM 3169 C CA . LEU A 1 391 ? 14.188 -17.122 -36.451 1.00 91.19 391 LEU A CA 1
ATOM 3170 C C . LEU A 1 391 ? 15.485 -17.235 -35.644 1.00 91.19 391 LEU A C 1
ATOM 3172 O O . LEU A 1 391 ? 16.557 -17.280 -36.224 1.00 91.19 391 LEU A O 1
ATOM 3176 N N . HIS A 1 392 ? 15.396 -17.271 -34.317 1.00 89.75 392 HIS A N 1
ATOM 3177 C CA . HIS A 1 392 ? 16.555 -17.492 -33.459 1.00 89.75 392 HIS A CA 1
ATOM 3178 C C . HIS A 1 392 ? 17.081 -18.932 -33.570 1.00 89.75 392 HIS A C 1
ATOM 3180 O O . HIS A 1 392 ? 18.286 -19.121 -33.659 1.00 89.75 392 HIS A O 1
ATOM 3186 N N . ASP A 1 393 ? 16.187 -19.922 -33.634 1.00 87.88 393 ASP A N 1
ATOM 3187 C CA . ASP A 1 393 ? 16.542 -21.336 -33.815 1.00 87.88 393 ASP A CA 1
ATOM 3188 C C . ASP A 1 393 ? 17.063 -21.619 -35.250 1.00 87.88 393 ASP A C 1
ATOM 3190 O O . ASP A 1 393 ? 17.909 -22.488 -35.449 1.00 87.88 393 ASP A O 1
ATOM 3194 N N . GLU A 1 394 ? 16.596 -20.859 -36.254 1.00 88.44 394 GLU A N 1
ATOM 3195 C CA . GLU A 1 394 ? 16.974 -20.957 -37.675 1.00 88.44 394 GLU A CA 1
ATOM 3196 C C . GLU A 1 394 ? 17.397 -19.589 -38.273 1.00 88.44 394 GLU A C 1
ATOM 3198 O O . GLU A 1 394 ? 16.679 -19.006 -39.098 1.00 88.44 394 GLU A O 1
ATOM 3203 N N . PRO A 1 395 ? 18.583 -19.060 -37.924 1.00 83.38 395 PRO A N 1
ATOM 3204 C CA . PRO A 1 395 ? 18.976 -17.679 -38.245 1.00 83.38 395 PRO A CA 1
ATOM 3205 C C . PRO A 1 395 ? 19.130 -17.376 -39.736 1.00 83.38 395 PRO A C 1
ATOM 3207 O O . PRO A 1 395 ? 18.926 -16.246 -40.174 1.00 83.38 395 PRO A O 1
ATOM 3210 N N . ASN A 1 396 ? 19.490 -18.390 -40.525 1.00 84.44 396 ASN A N 1
ATOM 3211 C CA . ASN A 1 396 ? 19.750 -18.257 -41.960 1.00 84.44 396 ASN A CA 1
ATOM 3212 C C . ASN A 1 396 ? 18.484 -18.444 -42.818 1.00 84.44 396 ASN A C 1
ATOM 3214 O O . ASN A 1 396 ? 18.550 -18.373 -44.046 1.00 84.44 396 ASN A O 1
ATOM 3218 N N . ASN A 1 397 ? 17.323 -18.691 -42.201 1.00 87.38 397 ASN A N 1
ATOM 3219 C CA . ASN A 1 397 ? 16.077 -18.923 -42.921 1.00 87.38 397 ASN A CA 1
ATOM 3220 C C . ASN A 1 397 ? 15.426 -17.592 -43.344 1.00 87.38 397 ASN A C 1
ATOM 3222 O O . ASN A 1 397 ? 14.697 -16.945 -42.584 1.00 87.38 397 ASN A O 1
ATOM 3226 N N . CYS A 1 398 ? 15.660 -17.196 -44.597 1.00 85.50 398 CYS A N 1
ATOM 3227 C CA . CYS A 1 398 ? 15.147 -15.946 -45.159 1.00 85.50 398 CYS A CA 1
ATOM 3228 C C . CYS A 1 398 ? 13.608 -15.881 -45.211 1.00 85.50 398 CYS A C 1
ATOM 3230 O O . CYS A 1 398 ? 13.036 -14.798 -45.058 1.00 85.50 398 CYS A O 1
ATOM 3232 N N . PHE A 1 399 ? 12.919 -17.020 -45.354 1.00 88.69 399 PHE A N 1
ATOM 3233 C CA . PHE A 1 399 ? 11.455 -17.082 -45.327 1.00 88.69 399 PHE A CA 1
ATOM 3234 C C . PHE A 1 399 ? 10.910 -16.814 -43.924 1.00 88.69 399 PHE A C 1
ATOM 3236 O O . PHE A 1 399 ? 9.925 -16.082 -43.767 1.00 88.69 399 PHE A O 1
ATOM 3243 N N . THR A 1 400 ? 11.571 -17.355 -42.898 1.00 90.31 400 THR A N 1
ATOM 3244 C CA . THR A 1 400 ? 11.234 -17.089 -41.495 1.00 90.31 400 THR A CA 1
ATOM 3245 C C . THR A 1 400 ? 11.489 -15.625 -41.146 1.00 90.31 400 THR A C 1
ATOM 3247 O O . THR A 1 400 ? 10.615 -14.997 -40.545 1.00 90.31 400 THR A O 1
ATOM 3250 N N . LEU A 1 401 ? 12.604 -15.037 -41.600 1.00 90.06 401 LEU A N 1
ATOM 3251 C CA . LEU A 1 401 ? 12.885 -13.605 -41.435 1.00 90.06 401 LEU A CA 1
ATOM 3252 C C . LEU A 1 401 ? 11.806 -12.737 -42.099 1.00 90.06 401 LEU A C 1
ATOM 3254 O O . LEU A 1 401 ? 11.241 -11.848 -41.459 1.00 90.06 401 LEU A O 1
ATOM 3258 N N . ALA A 1 402 ? 11.455 -13.021 -43.357 1.00 91.12 402 ALA A N 1
ATOM 3259 C CA . ALA A 1 402 ? 10.416 -12.287 -44.079 1.00 91.12 402 ALA A CA 1
ATOM 3260 C C . ALA A 1 402 ? 9.049 -12.385 -43.378 1.00 91.12 402 ALA A C 1
ATOM 3262 O O . ALA A 1 402 ? 8.349 -11.375 -43.230 1.00 91.12 402 ALA A O 1
ATOM 3263 N N . SER A 1 403 ? 8.696 -13.581 -42.895 1.00 92.50 403 SER A N 1
ATOM 3264 C CA . SER A 1 403 ? 7.460 -13.842 -42.147 1.00 92.50 403 SER A CA 1
ATOM 3265 C C . SER A 1 403 ? 7.442 -13.102 -40.810 1.00 92.50 403 SER A C 1
ATOM 3267 O O . SER A 1 403 ? 6.464 -12.421 -40.501 1.00 92.50 403 SER A O 1
ATOM 3269 N N . TYR A 1 404 ? 8.542 -13.143 -40.053 1.00 93.56 404 TYR A N 1
ATOM 3270 C CA . TYR A 1 404 ? 8.714 -12.389 -38.810 1.00 93.56 404 TYR A CA 1
ATOM 3271 C C . TYR A 1 404 ? 8.569 -10.881 -39.049 1.00 93.56 404 TYR A C 1
ATOM 3273 O O . TYR A 1 404 ? 7.769 -10.217 -38.384 1.00 93.56 404 TYR A O 1
ATOM 3281 N N . CYS A 1 405 ? 9.266 -10.327 -40.046 1.00 91.62 405 CYS A N 1
ATOM 3282 C CA . CYS A 1 405 ? 9.180 -8.908 -40.383 1.00 91.62 405 CYS A CA 1
ATOM 3283 C C . CYS A 1 405 ? 7.780 -8.506 -40.868 1.00 91.62 405 CYS A C 1
ATOM 3285 O O . CYS A 1 405 ? 7.343 -7.381 -40.614 1.00 91.62 405 CYS A O 1
ATOM 3287 N N . LYS A 1 406 ? 7.059 -9.386 -41.574 1.00 93.38 406 LYS A N 1
ATOM 3288 C CA . LYS A 1 406 ? 5.660 -9.158 -41.968 1.00 93.38 406 LYS A CA 1
ATOM 3289 C C . LYS A 1 406 ? 4.745 -9.132 -40.742 1.00 93.38 406 LYS A C 1
ATOM 3291 O O . LYS A 1 406 ? 4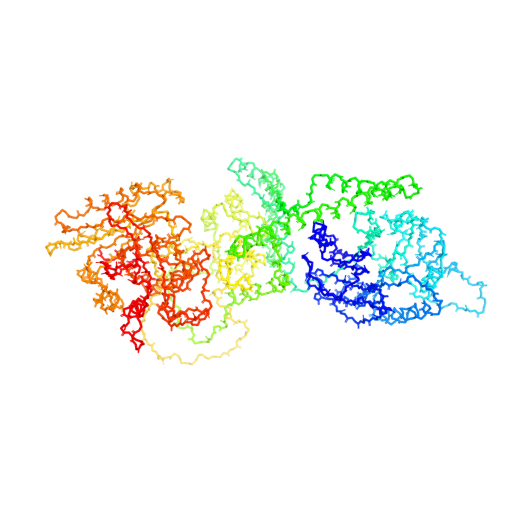.082 -8.118 -40.522 1.00 93.38 406 LYS A O 1
ATOM 3296 N N . ALA A 1 407 ? 4.785 -10.167 -39.904 1.00 93.38 407 ALA A N 1
ATOM 3297 C CA . ALA A 1 407 ? 3.977 -10.258 -38.689 1.00 93.38 407 ALA A CA 1
ATOM 3298 C C . ALA A 1 407 ? 4.253 -9.083 -37.734 1.00 93.38 407 ALA A C 1
ATOM 3300 O O . ALA A 1 407 ? 3.328 -8.477 -37.193 1.00 93.38 407 ALA A O 1
ATOM 3301 N N . LYS A 1 408 ? 5.521 -8.675 -37.580 1.00 93.19 408 LYS A N 1
ATOM 3302 C CA . LYS A 1 408 ? 5.916 -7.519 -36.758 1.00 93.19 408 LYS A CA 1
ATOM 3303 C C . LYS A 1 408 ? 5.362 -6.203 -37.306 1.00 93.19 408 LYS A C 1
ATOM 3305 O O . LYS A 1 408 ? 4.916 -5.352 -36.532 1.00 93.19 408 LYS A O 1
ATOM 3310 N N . ARG A 1 409 ? 5.359 -6.017 -38.632 1.00 91.62 409 ARG A N 1
ATOM 3311 C CA . ARG A 1 409 ? 4.748 -4.846 -39.287 1.00 91.62 409 ARG A CA 1
ATOM 3312 C C . ARG A 1 409 ? 3.234 -4.825 -39.098 1.00 91.62 409 ARG A C 1
ATOM 3314 O O . ARG A 1 409 ? 2.699 -3.778 -38.735 1.00 91.62 409 ARG A O 1
ATOM 3321 N N . GLU A 1 410 ? 2.558 -5.955 -39.283 1.00 92.69 410 GLU A N 1
ATOM 3322 C CA . GLU A 1 410 ? 1.110 -6.085 -39.075 1.00 92.69 410 GLU A CA 1
ATOM 3323 C C . GLU A 1 410 ? 0.722 -5.829 -37.616 1.00 92.69 410 GLU A C 1
ATOM 3325 O O . GLU A 1 410 ? -0.159 -5.008 -37.354 1.00 92.69 410 GLU A O 1
ATOM 3330 N N . PHE A 1 411 ? 1.455 -6.416 -36.666 1.00 92.12 411 PHE A N 1
ATOM 3331 C CA . PHE A 1 411 ? 1.312 -6.147 -35.237 1.00 92.12 411 PHE A CA 1
ATOM 3332 C C . PHE A 1 411 ? 1.457 -4.652 -34.928 1.00 92.12 411 PHE A C 1
ATOM 3334 O O . PHE A 1 411 ? 0.594 -4.056 -34.283 1.00 92.12 411 PHE A O 1
ATOM 3341 N N . ASN A 1 412 ? 2.521 -4.010 -35.421 1.00 88.69 412 ASN A N 1
ATOM 3342 C CA . ASN A 1 412 ? 2.761 -2.588 -35.184 1.00 88.69 412 ASN A CA 1
ATOM 3343 C C . ASN A 1 412 ? 1.701 -1.688 -35.831 1.00 88.69 412 ASN A C 1
ATOM 3345 O O . ASN A 1 412 ? 1.318 -0.680 -35.232 1.00 88.69 412 ASN A O 1
ATOM 3349 N N . LYS A 1 413 ? 1.209 -2.046 -37.023 1.00 91.38 413 LYS A N 1
ATOM 3350 C CA . LYS A 1 413 ? 0.138 -1.327 -37.725 1.00 91.38 413 LYS A CA 1
ATOM 3351 C C . LYS A 1 413 ? -1.182 -1.435 -36.962 1.00 91.38 413 LYS A C 1
ATOM 3353 O O . LYS A 1 413 ? -1.795 -0.405 -36.686 1.00 91.38 413 LYS A O 1
ATOM 3358 N N . LEU A 1 414 ? -1.582 -2.647 -36.571 1.00 91.00 414 LEU A N 1
ATOM 3359 C CA . LEU A 1 414 ? -2.814 -2.880 -35.816 1.00 91.00 414 LEU A CA 1
ATOM 3360 C C . LEU A 1 414 ? -2.761 -2.217 -34.436 1.00 91.00 414 LEU A C 1
ATOM 3362 O O . LEU A 1 414 ? -3.720 -1.565 -34.038 1.00 91.00 414 LEU A O 1
ATOM 3366 N N . ARG A 1 415 ? -1.622 -2.308 -33.738 1.00 89.44 415 ARG A N 1
ATOM 3367 C CA . ARG A 1 415 ? -1.389 -1.633 -32.453 1.00 89.44 415 ARG A CA 1
ATOM 3368 C C . ARG A 1 415 ? -1.580 -0.125 -32.551 1.00 89.44 415 ARG A C 1
ATOM 3370 O O . ARG A 1 415 ? -2.316 0.445 -31.751 1.00 89.44 415 ARG A O 1
ATOM 3377 N N . LYS A 1 416 ? -0.940 0.519 -33.533 1.00 86.81 416 LYS A N 1
ATOM 3378 C CA . LYS A 1 416 ? -1.080 1.966 -33.753 1.00 86.81 416 LYS A CA 1
ATOM 3379 C C . LYS A 1 416 ? -2.521 2.343 -34.092 1.00 86.81 416 LYS A C 1
ATOM 3381 O O . LYS A 1 416 ? -3.001 3.337 -33.560 1.00 86.81 416 LYS A O 1
ATOM 3386 N N . LYS A 1 417 ? -3.200 1.541 -34.923 1.00 90.06 417 LYS A N 1
ATOM 3387 C CA . LYS A 1 417 ? -4.611 1.741 -35.276 1.00 90.06 417 LYS A CA 1
ATOM 3388 C C . LYS A 1 417 ? -5.519 1.639 -34.047 1.00 90.06 417 LYS A C 1
ATOM 3390 O O . LYS A 1 417 ? -6.148 2.622 -33.705 1.00 90.06 417 LYS A O 1
ATOM 3395 N N . LEU A 1 418 ? -5.512 0.518 -33.323 1.00 88.56 418 LEU A N 1
ATOM 3396 C CA . LEU A 1 418 ? -6.392 0.317 -32.162 1.00 88.56 418 LEU A CA 1
ATOM 3397 C C . LEU A 1 418 ? -6.142 1.328 -31.039 1.00 88.56 418 LEU A C 1
ATOM 3399 O O . LEU A 1 418 ? -7.083 1.759 -30.379 1.00 88.56 418 LEU A O 1
ATOM 3403 N N . ARG A 1 419 ? -4.885 1.743 -30.834 1.00 85.00 419 ARG A N 1
ATOM 3404 C CA . ARG A 1 419 ? -4.563 2.827 -29.901 1.00 85.00 419 ARG A CA 1
ATOM 3405 C C . ARG A 1 419 ? -5.163 4.156 -30.370 1.00 85.00 419 ARG A C 1
ATOM 3407 O O . ARG A 1 419 ? -5.757 4.859 -29.560 1.00 85.00 419 ARG A O 1
ATOM 3414 N N . LYS A 1 420 ? -5.007 4.494 -31.654 1.00 87.06 420 LYS A N 1
ATOM 3415 C CA . LYS A 1 420 ? -5.576 5.706 -32.252 1.00 87.06 420 LYS A CA 1
ATOM 3416 C C . LYS A 1 420 ? -7.105 5.699 -32.151 1.00 87.06 420 LYS A C 1
ATOM 3418 O O . LYS A 1 420 ? -7.643 6.614 -31.545 1.00 87.06 420 LYS A O 1
ATOM 3423 N N . ASP A 1 421 ? -7.761 4.637 -32.618 1.00 87.75 421 ASP A N 1
ATOM 3424 C CA . ASP A 1 421 ? -9.221 4.472 -32.593 1.00 87.75 421 ASP A CA 1
ATOM 3425 C C . ASP A 1 421 ? -9.774 4.610 -31.160 1.00 87.75 421 ASP A C 1
ATOM 3427 O O . ASP A 1 421 ? -10.792 5.257 -30.931 1.00 87.75 421 ASP A O 1
ATOM 3431 N N . TYR A 1 422 ? -9.069 4.059 -30.164 1.00 85.62 422 TYR A N 1
ATOM 3432 C CA . TYR A 1 422 ? -9.441 4.183 -28.755 1.00 85.62 422 TYR A CA 1
ATOM 3433 C C . TYR A 1 422 ? -9.373 5.631 -28.239 1.00 85.62 422 TYR A C 1
ATOM 3435 O O . TYR A 1 422 ? -10.311 6.099 -27.594 1.00 85.62 422 TYR A O 1
ATOM 3443 N N . TYR A 1 423 ? -8.287 6.360 -28.520 1.00 82.62 423 TYR A N 1
ATOM 3444 C CA . TYR A 1 423 ? -8.167 7.761 -28.099 1.00 82.62 423 TYR A CA 1
ATOM 3445 C C . TYR A 1 423 ? -9.061 8.704 -28.915 1.00 82.62 423 TYR A C 1
ATOM 3447 O O . TYR A 1 423 ? -9.528 9.701 -28.368 1.00 82.62 423 TYR A O 1
ATOM 3455 N N . GLU A 1 424 ? -9.350 8.389 -30.178 1.00 86.38 424 GLU A N 1
ATOM 3456 C CA . GLU A 1 424 ? -10.332 9.110 -30.993 1.00 86.38 424 GLU A CA 1
ATOM 3457 C C . GLU A 1 424 ? -11.751 8.896 -30.465 1.00 86.38 424 GLU A C 1
ATOM 3459 O O . GLU A 1 424 ? -12.494 9.864 -30.347 1.00 86.38 424 GLU A O 1
ATOM 3464 N N . ALA A 1 425 ? -12.105 7.678 -30.041 1.00 85.00 425 ALA A N 1
ATOM 3465 C CA . ALA A 1 425 ? -13.387 7.408 -29.392 1.00 85.00 425 ALA A CA 1
ATOM 3466 C C . ALA A 1 425 ? -13.539 8.180 -28.070 1.00 85.00 425 ALA A C 1
ATOM 3468 O O . ALA A 1 425 ? -14.595 8.754 -27.814 1.00 85.00 425 ALA A O 1
ATOM 3469 N N . ILE A 1 426 ? -12.478 8.251 -27.256 1.00 82.31 426 ILE A N 1
ATOM 3470 C CA . ILE A 1 426 ? -12.464 9.062 -26.027 1.00 82.31 426 ILE A CA 1
ATOM 3471 C C . ILE A 1 426 ? -12.592 10.550 -26.358 1.00 82.31 426 ILE A C 1
ATOM 3473 O O . ILE A 1 426 ? -13.399 11.242 -25.750 1.00 82.31 426 ILE A O 1
ATOM 3477 N N . THR A 1 427 ? -11.829 11.049 -27.331 1.00 82.38 427 THR A N 1
ATOM 3478 C CA . THR A 1 427 ? -11.898 12.457 -27.758 1.00 82.38 427 THR A CA 1
ATOM 3479 C C . THR A 1 427 ? -13.282 12.801 -28.313 1.00 82.38 427 THR A C 1
ATOM 3481 O O . THR A 1 427 ? -13.818 13.857 -28.002 1.00 82.38 427 THR A O 1
ATOM 3484 N N . GLY A 1 428 ? -13.902 11.896 -29.074 1.00 82.25 428 GLY A N 1
ATOM 3485 C CA . GLY A 1 428 ? -15.271 12.045 -29.567 1.00 82.25 428 GLY A CA 1
ATOM 3486 C C . GLY A 1 428 ? -16.302 12.070 -28.440 1.00 82.25 428 GLY A C 1
ATOM 3487 O O . GLY A 1 428 ? -17.197 12.909 -28.453 1.00 82.25 428 GLY A O 1
ATOM 3488 N N . GLN A 1 429 ? -16.143 11.216 -27.423 1.00 81.00 429 GLN A N 1
ATOM 3489 C CA . GLN A 1 429 ? -16.964 11.275 -26.209 1.00 81.00 429 GLN A CA 1
ATOM 3490 C C . GLN A 1 429 ? -16.787 12.613 -25.489 1.00 81.00 429 GLN A C 1
ATOM 3492 O O . GLN A 1 429 ? -17.784 13.208 -25.111 1.00 81.00 429 GLN A O 1
ATOM 3497 N N . ILE A 1 430 ? -15.554 13.115 -25.364 1.00 79.31 430 ILE A N 1
ATOM 3498 C CA . ILE A 1 430 ? -15.262 14.418 -24.747 1.00 79.31 430 ILE A CA 1
ATOM 3499 C C . ILE A 1 430 ? -15.905 15.570 -25.529 1.00 79.31 430 ILE A C 1
ATOM 3501 O O . ILE A 1 430 ? -16.504 16.447 -24.919 1.00 79.31 430 ILE A O 1
ATOM 3505 N N . ASN A 1 431 ? -15.814 15.566 -26.860 1.00 78.56 431 ASN A N 1
ATOM 3506 C CA . ASN A 1 431 ? -16.354 16.635 -27.705 1.00 78.56 431 ASN A CA 1
ATOM 3507 C C . ASN A 1 431 ? -17.891 16.679 -27.720 1.00 78.56 431 ASN A C 1
ATOM 3509 O O . ASN A 1 431 ? -18.460 17.730 -27.997 1.00 78.56 431 ASN A O 1
ATOM 3513 N N . ASN A 1 432 ? -18.553 15.557 -27.425 1.00 76.31 432 ASN A N 1
ATOM 3514 C CA . ASN A 1 432 ? -20.011 15.465 -27.335 1.00 76.31 432 ASN A CA 1
ATOM 3515 C C . ASN A 1 432 ? -20.557 15.806 -25.935 1.00 76.31 432 ASN A C 1
ATOM 3517 O O . ASN A 1 432 ? -21.773 15.796 -25.748 1.00 76.31 432 ASN A O 1
ATOM 3521 N N . LEU A 1 433 ? -19.690 16.075 -24.950 1.00 74.31 433 LEU A N 1
ATOM 3522 C CA . LEU A 1 433 ? -20.116 16.497 -23.616 1.00 74.31 433 LEU A CA 1
ATOM 3523 C C . LEU A 1 433 ? -20.488 17.981 -23.625 1.00 74.31 433 LEU A C 1
ATOM 3525 O O . LEU A 1 433 ? -19.721 18.831 -24.075 1.00 74.31 433 LEU A O 1
ATOM 3529 N N . ASP A 1 434 ? -21.664 18.293 -23.086 1.00 63.34 434 ASP A N 1
ATOM 3530 C CA . ASP A 1 434 ? -22.141 19.668 -22.975 1.00 63.34 434 ASP A CA 1
ATOM 3531 C C . ASP A 1 434 ? -21.296 20.453 -21.953 1.00 63.34 434 ASP A C 1
ATOM 3533 O O . ASP A 1 434 ? -20.881 19.921 -20.917 1.00 63.34 434 ASP A O 1
ATOM 3537 N N . SER A 1 435 ? -21.085 21.746 -22.199 1.00 59.28 435 SER A N 1
ATOM 3538 C CA . SER A 1 435 ? -20.252 22.667 -21.399 1.00 59.28 435 SER A CA 1
ATOM 3539 C C . SER A 1 435 ? -20.605 22.730 -19.898 1.00 59.28 435 SER A C 1
ATOM 3541 O O . SER A 1 435 ? -19.799 23.185 -19.086 1.00 59.28 435 SER A O 1
ATOM 3543 N N . LYS A 1 436 ? -21.789 22.239 -19.507 1.00 52.91 436 LYS A N 1
ATOM 3544 C CA . LYS A 1 436 ? -22.293 22.170 -18.123 1.00 52.91 436 LYS A CA 1
ATOM 3545 C C . LYS A 1 436 ? -22.045 20.824 -17.414 1.00 52.91 436 LYS A C 1
ATOM 3547 O O . LYS A 1 436 ? -22.363 20.698 -16.235 1.00 52.91 436 LYS A O 1
ATOM 3552 N N . SER A 1 437 ? -21.456 19.828 -18.080 1.00 57.22 437 SER A N 1
ATOM 3553 C CA . SER A 1 437 ? -21.306 18.442 -17.589 1.00 57.22 437 SER A CA 1
ATOM 3554 C C . SER A 1 437 ? -19.870 18.083 -17.154 1.00 57.22 437 SER A C 1
ATOM 3556 O O . SER A 1 437 ? -19.341 17.007 -17.433 1.00 57.22 437 SER A O 1
ATOM 3558 N N . ALA A 1 438 ? -19.231 18.975 -16.385 1.00 57.78 438 ALA A N 1
ATOM 3559 C CA . ALA A 1 438 ? -17.859 18.800 -15.881 1.00 57.78 438 ALA A CA 1
ATOM 3560 C C . ALA A 1 438 ? -17.642 17.487 -15.093 1.00 57.78 438 ALA A C 1
ATOM 3562 O O . ALA A 1 438 ? -16.562 16.898 -15.148 1.00 57.78 438 ALA A O 1
ATOM 3563 N N . ASN A 1 439 ? -18.670 16.986 -14.400 1.00 63.81 439 ASN A N 1
ATOM 3564 C CA . ASN A 1 439 ? -18.606 15.712 -13.677 1.00 63.81 439 ASN A CA 1
ATOM 3565 C C . ASN A 1 439 ? -18.524 14.494 -14.608 1.00 63.81 439 ASN A C 1
ATOM 3567 O O . ASN A 1 439 ? -17.848 13.522 -14.274 1.00 63.81 439 ASN A O 1
ATOM 3571 N N . GLU A 1 440 ? -19.178 14.520 -15.770 1.00 65.31 440 GLU A N 1
ATOM 3572 C CA . GLU A 1 440 ? -19.079 13.435 -16.754 1.00 65.31 440 GLU A CA 1
ATOM 3573 C C . GLU A 1 440 ? -17.721 13.453 -17.449 1.00 65.31 440 GLU A C 1
ATOM 3575 O O . GLU A 1 440 ? -17.096 12.401 -17.590 1.00 65.31 440 GLU A O 1
ATOM 3580 N N . PHE A 1 441 ? -17.202 14.649 -17.741 1.00 72.00 441 PHE A N 1
ATOM 3581 C CA . PHE A 1 441 ? -15.835 14.839 -18.220 1.00 72.00 441 PHE A CA 1
ATOM 3582 C C . PHE A 1 441 ? -14.806 14.250 -17.244 1.00 72.00 441 PHE A C 1
ATOM 3584 O O . PHE A 1 441 ? -14.003 13.397 -17.628 1.00 72.00 441 PHE A O 1
ATOM 3591 N N . TRP A 1 442 ? -14.856 14.622 -15.959 1.00 67.25 442 TRP A N 1
ATOM 3592 C CA . TRP A 1 442 ? -13.917 14.099 -14.962 1.00 67.25 442 TRP A CA 1
ATOM 3593 C C . TRP A 1 442 ? -14.122 12.613 -14.663 1.00 67.25 442 TRP A C 1
ATOM 3595 O O . TRP A 1 442 ? -13.133 11.914 -14.459 1.00 67.25 442 TRP A O 1
ATOM 3605 N N . LYS A 1 443 ? -15.352 12.081 -14.705 1.00 74.56 443 LYS A N 1
ATOM 3606 C CA . LYS A 1 443 ? -15.592 10.626 -14.632 1.00 74.56 443 LYS A CA 1
ATOM 3607 C C . LYS A 1 443 ? -14.927 9.890 -15.796 1.00 74.56 443 LYS A C 1
ATOM 3609 O O . LYS A 1 443 ? -14.292 8.860 -15.573 1.00 74.56 443 LYS A O 1
ATOM 3614 N N . LEU A 1 444 ? -15.030 10.418 -17.015 1.00 71.88 444 LEU A N 1
ATOM 3615 C CA . LEU A 1 444 ? -14.410 9.844 -18.210 1.00 71.88 444 LEU A CA 1
ATOM 3616 C C . LEU A 1 444 ? -12.877 9.896 -18.121 1.00 71.88 444 LEU A C 1
ATOM 3618 O O . LEU A 1 444 ? -12.202 8.884 -18.313 1.00 71.88 444 LEU A O 1
ATOM 3622 N N . ILE A 1 445 ? -12.322 11.047 -17.735 1.00 71.19 445 ILE A N 1
ATOM 3623 C CA . ILE A 1 445 ? -10.879 11.239 -17.550 1.00 71.19 445 ILE A CA 1
ATOM 3624 C C . ILE A 1 445 ? -10.341 10.370 -16.411 1.00 71.19 445 ILE A C 1
ATOM 3626 O O . ILE A 1 445 ? -9.328 9.706 -16.594 1.00 71.19 445 ILE A O 1
ATOM 3630 N N . ASN A 1 446 ? -11.010 10.299 -15.259 1.00 66.69 446 ASN A N 1
ATOM 3631 C CA . ASN A 1 446 ? -10.552 9.505 -14.113 1.00 66.69 446 ASN A CA 1
ATOM 3632 C C . ASN A 1 446 ? -10.675 7.995 -14.360 1.00 66.69 446 ASN A C 1
ATOM 3634 O O . ASN A 1 446 ? -9.865 7.225 -13.850 1.00 66.69 446 ASN A O 1
ATOM 3638 N N . LYS A 1 447 ? -11.622 7.561 -15.200 1.00 67.25 447 LYS A N 1
ATOM 3639 C CA . LYS A 1 447 ? -11.709 6.175 -15.687 1.00 67.25 447 LYS A CA 1
ATOM 3640 C C . LYS A 1 447 ? -10.536 5.801 -16.604 1.00 67.25 447 LYS A C 1
ATOM 3642 O O . LYS A 1 447 ? -10.154 4.631 -16.657 1.00 67.25 447 LYS A O 1
ATOM 3647 N N . HIS A 1 448 ? -9.979 6.775 -17.327 1.00 59.62 448 HIS A N 1
ATOM 3648 C CA . HIS A 1 448 ? -8.928 6.572 -18.331 1.00 59.62 448 HIS A CA 1
ATOM 3649 C C . HIS A 1 448 ? -7.538 7.074 -17.922 1.00 59.62 448 HIS A C 1
ATOM 3651 O O . HIS A 1 448 ? -6.556 6.730 -18.586 1.00 59.62 448 HIS A O 1
ATOM 3657 N N . LYS A 1 449 ? -7.418 7.793 -16.800 1.00 55.41 449 LYS A N 1
ATOM 3658 C CA . LYS A 1 449 ? -6.156 7.968 -16.088 1.00 55.41 449 LYS A CA 1
ATOM 3659 C C . LYS A 1 449 ? -5.676 6.577 -15.694 1.00 55.41 449 LYS A C 1
ATOM 3661 O O . LYS A 1 449 ? -6.260 5.896 -14.853 1.00 55.41 449 LYS A O 1
ATOM 3666 N N . SER A 1 450 ? -4.597 6.139 -16.340 1.00 47.09 450 SER A N 1
ATOM 3667 C CA . SER A 1 450 ? -3.733 5.106 -15.781 1.00 47.09 450 SER A CA 1
ATOM 3668 C C . SER A 1 450 ? -3.515 5.438 -14.309 1.00 47.09 450 SER A C 1
ATOM 3670 O O . SER A 1 450 ? -3.317 6.604 -13.986 1.00 47.09 450 SER A O 1
ATOM 3672 N N . SER A 1 451 ? -3.490 4.436 -13.437 1.00 37.38 451 SER A N 1
ATOM 3673 C CA . SER A 1 451 ? -2.858 4.545 -12.121 1.00 37.38 451 SER A CA 1
ATOM 3674 C C . SER A 1 451 ? -1.367 4.867 -12.320 1.00 37.38 451 SER A C 1
ATOM 3676 O O . SER A 1 451 ? -0.514 4.002 -12.169 1.00 37.38 451 SER A O 1
ATOM 3678 N N . SER A 1 452 ? -1.039 6.081 -12.757 1.00 34.91 452 SER A N 1
ATOM 3679 C CA . SER A 1 452 ? 0.298 6.663 -12.797 1.00 34.91 452 SER A CA 1
ATOM 3680 C C . SER A 1 452 ? 0.575 7.300 -11.442 1.00 34.91 452 SER A C 1
ATOM 3682 O O . SER A 1 452 ? 0.891 8.476 -11.334 1.00 34.91 452 SER A O 1
ATOM 3684 N N . THR A 1 453 ? 0.390 6.494 -10.406 1.00 32.78 453 THR A N 1
ATOM 3685 C CA . THR A 1 453 ? 0.908 6.713 -9.063 1.00 32.78 453 THR A CA 1
ATOM 3686 C C . THR A 1 453 ? 1.631 5.427 -8.675 1.00 32.78 453 THR A C 1
ATOM 3688 O O . THR A 1 453 ? 1.289 4.743 -7.719 1.00 32.78 453 THR A O 1
ATOM 3691 N N . ASN A 1 454 ? 2.635 5.053 -9.476 1.00 33.56 454 ASN A N 1
ATOM 3692 C CA . ASN A 1 454 ? 3.876 4.644 -8.835 1.00 33.56 454 ASN A CA 1
ATOM 3693 C C . ASN A 1 454 ? 4.435 5.964 -8.314 1.00 33.56 454 ASN A C 1
ATOM 3695 O O . ASN A 1 454 ? 5.016 6.720 -9.088 1.00 33.56 454 ASN A O 1
ATOM 3699 N N . THR A 1 455 ? 4.122 6.293 -7.064 1.00 31.91 455 THR A N 1
ATOM 3700 C CA . THR A 1 455 ? 4.856 7.325 -6.346 1.00 31.91 455 THR A CA 1
ATOM 3701 C C . THR A 1 455 ? 6.341 7.001 -6.467 1.00 31.91 455 THR A C 1
ATOM 3703 O O . THR A 1 455 ? 6.740 5.832 -6.454 1.00 31.91 455 THR A O 1
ATOM 3706 N N . ASP A 1 456 ? 7.136 8.048 -6.655 1.00 33.22 456 ASP A N 1
ATOM 3707 C CA . ASP A 1 456 ? 8.583 8.062 -6.877 1.00 33.22 456 ASP A CA 1
ATOM 3708 C C . ASP A 1 456 ? 9.405 7.526 -5.686 1.00 33.22 456 ASP A C 1
ATOM 3710 O O . ASP A 1 456 ? 10.562 7.893 -5.498 1.00 33.22 456 ASP A O 1
ATOM 3714 N N . VAL A 1 457 ? 8.843 6.633 -4.869 1.00 34.78 457 VAL A N 1
ATOM 3715 C CA . VAL A 1 457 ? 9.556 6.025 -3.755 1.00 34.78 457 VAL A CA 1
ATOM 3716 C C . VAL A 1 457 ? 10.280 4.794 -4.258 1.00 34.78 457 VAL A C 1
ATOM 3718 O O . VAL A 1 457 ? 9.742 3.704 -4.465 1.00 34.78 457 VAL A O 1
ATOM 3721 N N . ASN A 1 458 ? 11.564 5.012 -4.445 1.00 38.53 458 ASN A N 1
ATOM 3722 C CA . ASN A 1 458 ? 12.578 4.004 -4.574 1.00 38.53 458 ASN A CA 1
ATOM 3723 C C . ASN A 1 458 ? 12.363 2.857 -3.550 1.00 38.53 458 ASN A C 1
ATOM 3725 O O . ASN A 1 458 ? 12.470 3.101 -2.344 1.00 38.53 458 ASN A O 1
ATOM 3729 N N . PRO A 1 459 ? 12.047 1.609 -3.965 1.00 42.56 459 PRO A N 1
ATOM 3730 C CA . PRO A 1 459 ? 11.532 0.568 -3.062 1.00 42.56 459 PRO A CA 1
ATOM 3731 C C . PRO A 1 459 ? 12.424 0.272 -1.853 1.00 42.56 459 PRO A C 1
ATOM 3733 O O . PRO A 1 459 ? 11.956 -0.161 -0.807 1.00 42.56 459 PRO A O 1
ATOM 3736 N N . THR A 1 460 ? 13.725 0.499 -1.985 1.00 44.81 460 THR A N 1
ATOM 3737 C CA . THR A 1 460 ? 14.732 0.234 -0.945 1.00 44.81 460 THR A CA 1
ATOM 3738 C C . THR A 1 460 ? 14.923 1.410 -0.009 1.00 44.81 460 THR A C 1
ATOM 3740 O O . THR A 1 460 ? 15.394 1.215 1.104 1.00 44.81 460 THR A O 1
ATOM 3743 N N . GLU A 1 461 ? 14.595 2.616 -0.460 1.00 49.25 461 GLU A N 1
ATOM 3744 C CA . GLU A 1 461 ? 14.545 3.810 0.375 1.00 49.25 461 GLU A CA 1
ATOM 3745 C C . GLU A 1 461 ? 13.305 3.737 1.268 1.00 49.25 461 GLU A C 1
ATOM 3747 O O . GLU A 1 461 ? 13.435 3.848 2.483 1.00 49.25 461 GLU A O 1
ATOM 3752 N N . GLY A 1 462 ? 12.163 3.327 0.697 1.00 53.59 462 GLY A N 1
ATOM 3753 C CA . GLY A 1 462 ? 10.984 2.901 1.456 1.00 53.59 462 GLY A CA 1
ATOM 3754 C C . GLY A 1 462 ? 11.307 1.774 2.443 1.00 53.59 462 GLY A C 1
ATOM 3755 O O . GLY A 1 462 ? 11.040 1.899 3.633 1.00 53.59 462 GLY A O 1
ATOM 3756 N N . MET A 1 463 ? 11.966 0.692 2.003 1.00 55.25 463 MET A N 1
ATOM 3757 C CA . MET A 1 463 ? 12.333 -0.410 2.910 1.00 55.25 463 MET A CA 1
ATOM 3758 C C . MET A 1 463 ? 13.281 0.035 4.031 1.00 55.25 463 MET A C 1
ATOM 3760 O O . MET A 1 463 ? 13.155 -0.432 5.159 1.00 55.25 463 MET A O 1
ATOM 3764 N N . LYS A 1 464 ? 14.232 0.929 3.733 1.00 58.28 464 LYS A N 1
ATOM 3765 C CA . LYS A 1 464 ? 15.161 1.478 4.725 1.00 58.28 464 LYS A CA 1
ATOM 3766 C C . LYS A 1 464 ? 14.416 2.331 5.754 1.00 58.28 464 LYS A C 1
ATOM 3768 O O . LYS A 1 464 ? 14.639 2.127 6.939 1.00 58.28 464 LYS A O 1
ATOM 3773 N N . LEU A 1 465 ? 13.472 3.168 5.317 1.00 64.25 465 LEU A N 1
ATOM 3774 C CA . LEU A 1 465 ? 12.566 3.920 6.192 1.00 64.25 465 LEU A CA 1
ATOM 3775 C C . LEU A 1 465 ? 11.794 2.992 7.145 1.00 64.25 465 LEU A C 1
ATOM 3777 O O . LEU A 1 465 ? 11.739 3.253 8.344 1.00 64.25 465 LEU A O 1
ATOM 3781 N N . PHE A 1 466 ? 11.268 1.865 6.651 1.00 60.31 466 PHE A N 1
ATOM 3782 C CA . PHE A 1 466 ? 10.618 0.855 7.497 1.00 60.31 466 PHE A CA 1
ATOM 3783 C C . PHE A 1 466 ? 11.572 0.183 8.484 1.00 60.31 466 PHE A C 1
ATOM 3785 O O . PHE A 1 466 ? 11.216 -0.018 9.644 1.00 60.31 466 PHE A O 1
ATOM 3792 N N . VAL A 1 467 ? 12.775 -0.185 8.039 1.00 62.22 467 VAL A N 1
ATOM 3793 C CA . VAL A 1 467 ? 13.780 -0.810 8.908 1.00 62.22 467 VAL A CA 1
ATOM 3794 C C . VAL A 1 467 ? 14.213 0.151 10.009 1.00 62.22 467 VAL A C 1
ATOM 3796 O O . VAL A 1 467 ? 14.277 -0.258 11.164 1.00 62.22 467 VAL A O 1
ATOM 3799 N N . ASP A 1 468 ? 14.481 1.410 9.676 1.00 64.44 468 ASP A N 1
ATOM 3800 C CA . ASP A 1 468 ? 14.907 2.425 10.637 1.00 64.44 468 ASP A CA 1
ATOM 3801 C C . ASP A 1 468 ? 13.765 2.766 11.616 1.00 64.44 468 ASP A C 1
ATOM 3803 O O . ASP A 1 468 ? 14.002 2.849 12.821 1.00 64.44 468 ASP A O 1
ATOM 3807 N N . HIS A 1 469 ? 12.513 2.824 11.139 1.00 68.38 469 HIS A N 1
ATOM 3808 C CA . HIS A 1 469 ? 11.324 2.957 11.988 1.00 68.38 469 HIS A CA 1
ATOM 3809 C C . HIS A 1 469 ? 11.197 1.806 12.998 1.00 68.38 469 HIS A C 1
ATOM 3811 O O . HIS A 1 469 ? 11.092 2.053 14.198 1.00 68.38 469 HIS A O 1
ATOM 3817 N N . TYR A 1 470 ? 11.255 0.544 12.552 1.00 61.47 470 TYR A N 1
ATOM 3818 C CA . TYR A 1 470 ? 11.150 -0.590 13.477 1.00 61.47 470 TYR A CA 1
ATOM 3819 C C . TYR A 1 470 ? 12.377 -0.736 14.376 1.00 61.47 470 TYR A C 1
ATOM 3821 O O . TYR A 1 470 ? 12.213 -1.135 15.521 1.00 61.47 470 TYR A O 1
ATOM 3829 N N . LYS A 1 471 ? 13.585 -0.374 13.924 1.00 61.97 471 LYS A N 1
ATOM 3830 C CA . LYS A 1 471 ? 14.765 -0.305 14.802 1.00 61.97 471 LYS A CA 1
ATOM 3831 C C . LYS A 1 471 ? 14.564 0.709 15.924 1.00 61.97 471 LYS A C 1
ATOM 3833 O O . LYS A 1 471 ? 14.855 0.387 17.065 1.00 61.97 471 LYS A O 1
ATOM 3838 N N . SER A 1 472 ? 14.042 1.895 15.612 1.00 63.53 472 SER A N 1
ATOM 3839 C CA . SER A 1 472 ? 13.737 2.916 16.621 1.00 63.53 472 SER A CA 1
ATOM 3840 C C . SER A 1 472 ? 12.577 2.530 17.543 1.00 63.53 472 SER A C 1
ATOM 3842 O O . SER A 1 472 ? 12.500 3.060 18.646 1.00 63.53 472 SER A O 1
ATOM 3844 N N . LEU A 1 473 ? 11.648 1.688 17.083 1.00 61.88 473 LEU A N 1
ATOM 3845 C CA . LEU A 1 473 ? 10.494 1.240 17.867 1.00 61.88 473 LEU A CA 1
ATOM 3846 C C . LEU A 1 473 ? 10.828 0.048 18.777 1.00 61.88 473 LEU A C 1
ATOM 3848 O O . LEU A 1 473 ? 10.227 -0.092 19.835 1.00 61.88 473 LEU A O 1
ATOM 3852 N N . LEU A 1 474 ? 11.716 -0.842 18.324 1.00 56.91 474 LEU A N 1
ATOM 3853 C CA . LEU A 1 474 ? 12.036 -2.108 18.992 1.00 56.91 474 LEU A CA 1
ATOM 3854 C C . LEU A 1 474 ? 13.298 -2.040 19.858 1.00 56.91 474 LEU A C 1
ATOM 3856 O O . LEU A 1 474 ? 13.446 -2.878 20.740 1.00 56.91 474 LEU A O 1
ATOM 3860 N N . ASN A 1 475 ? 14.193 -1.080 19.610 1.00 53.50 475 ASN A N 1
ATOM 3861 C CA . ASN A 1 475 ? 15.331 -0.813 20.481 1.00 53.50 475 ASN A CA 1
ATOM 3862 C C . ASN A 1 475 ? 14.965 0.370 21.382 1.00 53.50 475 ASN A C 1
ATOM 3864 O O . ASN A 1 475 ? 14.710 1.464 20.873 1.00 53.50 475 ASN A O 1
ATOM 3868 N N . ASP A 1 476 ? 14.924 0.153 22.696 1.00 45.09 476 ASP A N 1
ATOM 3869 C CA . ASP A 1 476 ? 14.637 1.220 23.652 1.00 45.09 476 ASP A CA 1
ATOM 3870 C C . ASP A 1 476 ? 15.634 2.379 23.502 1.00 45.09 476 ASP A C 1
ATOM 3872 O O . ASP A 1 476 ? 16.832 2.186 23.271 1.00 45.09 476 ASP A O 1
ATOM 3876 N N . LYS A 1 477 ? 15.126 3.609 23.649 1.00 41.97 477 LYS A N 1
ATOM 3877 C CA . LYS A 1 477 ? 15.972 4.772 23.937 1.00 41.97 477 LYS A CA 1
ATOM 3878 C C . LYS A 1 477 ? 16.752 4.441 25.203 1.00 41.97 477 LYS A C 1
ATOM 3880 O O . LYS A 1 477 ? 16.133 3.971 26.154 1.00 41.97 477 LYS A O 1
ATOM 3885 N N . GLU A 1 478 ? 18.065 4.679 25.198 1.00 36.22 478 GLU A N 1
ATOM 3886 C CA . GLU A 1 478 ? 18.918 4.519 26.378 1.00 36.22 478 GLU A CA 1
ATOM 3887 C C . GLU A 1 478 ? 18.168 4.995 27.622 1.00 36.22 478 GLU A C 1
ATOM 3889 O O . GLU A 1 478 ? 17.774 6.161 27.717 1.00 36.22 478 GLU A O 1
ATOM 3894 N N . VAL A 1 479 ? 17.894 4.055 28.527 1.00 36.97 479 VAL A N 1
ATOM 3895 C CA . VAL A 1 479 ? 17.278 4.350 29.811 1.00 36.97 479 VAL A CA 1
ATOM 3896 C C . VAL A 1 479 ? 18.241 5.294 30.513 1.00 36.97 479 VAL A C 1
ATOM 3898 O O . VAL A 1 479 ? 19.347 4.910 30.893 1.00 36.97 479 VAL A O 1
ATOM 3901 N N . SER A 1 480 ? 17.846 6.559 30.627 1.00 32.44 480 SER A N 1
ATOM 3902 C CA . SER A 1 480 ? 18.527 7.508 31.490 1.00 32.44 480 SER A CA 1
ATOM 3903 C C . SER A 1 480 ? 18.588 6.903 32.900 1.00 32.44 480 SER A C 1
ATOM 3905 O O . SER A 1 480 ? 17.596 6.314 33.338 1.00 32.44 480 SER A O 1
ATOM 3907 N N . PRO A 1 481 ? 19.699 7.055 33.645 1.00 34.38 481 PRO A N 1
ATOM 3908 C CA . PRO A 1 481 ? 19.903 6.390 34.941 1.00 34.38 481 PRO A CA 1
ATOM 3909 C C . PRO A 1 481 ? 18.860 6.724 36.026 1.00 34.38 481 PRO A C 1
ATOM 3911 O O . PRO A 1 481 ? 18.919 6.176 37.118 1.00 34.38 481 PRO A O 1
ATOM 3914 N N . ASN A 1 482 ? 17.908 7.614 35.737 1.00 33.75 482 ASN A N 1
ATOM 3915 C CA . ASN A 1 482 ? 16.942 8.172 36.678 1.00 33.75 482 ASN A CA 1
ATOM 3916 C C . ASN A 1 482 ? 15.653 7.348 36.843 1.00 33.75 482 ASN A C 1
ATOM 3918 O O . ASN A 1 482 ? 14.788 7.760 37.604 1.00 33.75 482 ASN A O 1
ATOM 3922 N N . ASN A 1 483 ? 15.507 6.212 36.154 1.00 32.75 483 ASN A N 1
ATOM 3923 C CA . ASN A 1 483 ? 14.310 5.361 36.249 1.00 32.75 483 ASN A CA 1
ATOM 3924 C C . ASN A 1 483 ? 14.603 3.983 36.875 1.00 32.75 483 ASN A C 1
ATOM 3926 O O . ASN A 1 483 ? 13.908 3.012 36.590 1.00 32.75 483 ASN A O 1
ATOM 3930 N N . ALA A 1 484 ? 15.644 3.878 37.706 1.00 31.00 484 ALA A N 1
ATOM 3931 C CA . ALA A 1 484 ? 16.000 2.634 38.394 1.00 31.00 484 ALA A CA 1
ATOM 3932 C C . ALA A 1 484 ? 15.094 2.300 39.605 1.00 31.00 484 ALA A C 1
ATOM 3934 O O . ALA A 1 484 ? 15.194 1.197 40.137 1.00 31.00 484 ALA A O 1
ATOM 3935 N N . ASP A 1 485 ? 14.186 3.201 40.006 1.00 32.66 485 ASP A N 1
ATOM 3936 C CA . ASP A 1 485 ? 13.442 3.110 41.277 1.00 32.66 485 ASP A CA 1
ATOM 3937 C C . ASP A 1 485 ? 12.048 2.448 41.206 1.00 32.66 485 ASP A C 1
ATOM 3939 O O . ASP A 1 485 ? 11.334 2.409 42.206 1.00 32.66 485 ASP A O 1
ATOM 3943 N N . GLU A 1 486 ? 11.637 1.862 40.077 1.00 34.06 486 GLU A N 1
ATOM 3944 C CA . GLU A 1 486 ? 10.359 1.127 39.982 1.00 34.06 486 GLU A CA 1
ATOM 3945 C C . GLU A 1 486 ? 10.558 -0.354 39.610 1.00 34.06 486 GLU A C 1
ATOM 3947 O O . GLU A 1 486 ? 10.147 -0.821 38.548 1.00 34.06 486 GLU A O 1
ATOM 3952 N N . LEU A 1 487 ? 11.168 -1.134 40.507 1.00 33.94 487 LEU A N 1
ATOM 3953 C CA . LEU A 1 487 ? 11.148 -2.601 40.443 1.00 33.94 487 LEU A CA 1
ATOM 3954 C C . LEU A 1 487 ? 10.260 -3.169 41.559 1.00 33.94 487 LEU A C 1
ATOM 3956 O O . LEU A 1 487 ? 10.548 -3.046 42.747 1.00 33.94 487 LEU A O 1
ATOM 3960 N N . LEU A 1 488 ? 9.155 -3.800 41.159 1.00 33.97 488 LEU A N 1
ATOM 3961 C CA . LEU A 1 488 ? 8.203 -4.477 42.045 1.00 33.97 488 LEU A CA 1
ATOM 3962 C C . LEU A 1 488 ? 8.792 -5.763 42.645 1.00 33.97 488 LEU A C 1
ATOM 3964 O O . LEU A 1 488 ? 9.461 -6.510 41.926 1.00 33.97 488 LEU A O 1
ATOM 3968 N N . PRO A 1 489 ? 8.453 -6.120 43.898 1.00 33.19 489 PRO A N 1
ATOM 3969 C CA . PRO A 1 489 ? 8.813 -7.414 44.456 1.00 33.19 489 PRO A CA 1
ATOM 3970 C C . PRO A 1 489 ? 7.981 -8.517 43.786 1.00 33.19 489 PRO A C 1
ATOM 3972 O O . PRO A 1 489 ? 6.762 -8.610 43.956 1.00 33.19 489 PRO A O 1
ATOM 3975 N N . LEU A 1 490 ? 8.652 -9.371 43.013 1.00 34.78 490 LEU A N 1
ATOM 3976 C CA . LEU A 1 490 ? 8.114 -10.666 42.613 1.00 34.78 490 LEU A CA 1
ATOM 3977 C C . LEU A 1 490 ? 7.842 -11.477 43.883 1.00 34.78 490 LEU A C 1
ATOM 3979 O O . LEU A 1 490 ? 8.692 -11.571 44.766 1.00 34.78 490 LEU A O 1
ATOM 3983 N N . ASN A 1 491 ? 6.657 -12.076 43.967 1.00 38.03 491 ASN A N 1
ATOM 3984 C CA . ASN A 1 491 ? 6.333 -13.068 44.986 1.00 38.03 491 ASN A CA 1
ATOM 3985 C C . ASN A 1 491 ? 7.113 -14.350 44.639 1.00 38.03 491 ASN A C 1
ATOM 3987 O O . ASN A 1 491 ? 6.586 -15.268 44.011 1.00 38.03 491 ASN A O 1
ATOM 3991 N N . ILE A 1 492 ? 8.418 -14.332 44.915 1.00 42.00 492 ILE A N 1
ATOM 3992 C CA . ILE A 1 492 ? 9.326 -15.457 44.731 1.00 42.00 492 ILE A CA 1
ATOM 3993 C C . ILE A 1 492 ? 8.990 -16.429 45.852 1.00 42.00 492 ILE A C 1
ATOM 3995 O O . ILE A 1 492 ? 9.084 -16.103 47.033 1.00 42.00 492 ILE A O 1
ATOM 3999 N N . ASP A 1 493 ? 8.563 -17.627 45.476 1.00 41.56 493 ASP A N 1
ATOM 4000 C CA . ASP A 1 493 ? 8.595 -18.762 46.381 1.00 41.56 493 ASP A CA 1
ATOM 4001 C C . ASP A 1 493 ? 10.062 -18.927 46.816 1.00 41.56 493 ASP A C 1
ATOM 4003 O O . ASP A 1 493 ? 10.894 -19.382 46.029 1.00 41.56 493 ASP A O 1
ATOM 4007 N N . ASN A 1 494 ? 10.407 -18.476 48.030 1.00 45.69 494 ASN A N 1
ATOM 4008 C CA . ASN A 1 494 ? 11.781 -18.419 48.565 1.00 45.69 494 ASN A CA 1
ATOM 4009 C C . ASN A 1 494 ? 12.506 -19.783 48.566 1.00 45.69 494 ASN A C 1
ATOM 4011 O O . ASN A 1 494 ? 13.685 -19.861 48.902 1.00 45.69 494 ASN A O 1
ATOM 4015 N N . ASN A 1 495 ? 11.818 -20.854 48.170 1.00 47.44 495 ASN A N 1
ATOM 4016 C CA . ASN A 1 495 ? 12.343 -22.202 48.027 1.00 47.44 495 ASN A CA 1
ATOM 4017 C C . ASN A 1 495 ? 12.874 -22.542 46.616 1.00 47.44 495 ASN A C 1
ATOM 4019 O O . ASN A 1 495 ? 13.376 -23.652 46.429 1.00 47.44 495 ASN A O 1
ATOM 4023 N N . LYS A 1 496 ? 12.792 -21.642 45.620 1.00 49.88 496 LYS A N 1
ATOM 4024 C CA . LYS A 1 496 ? 13.358 -21.856 44.269 1.00 49.88 496 LYS A CA 1
ATOM 4025 C C . LYS A 1 496 ? 13.988 -20.579 43.678 1.00 49.88 496 LYS A C 1
ATOM 4027 O O . LYS A 1 496 ? 13.272 -19.803 43.047 1.00 49.88 496 LYS A O 1
ATOM 4032 N N . PRO A 1 497 ? 15.307 -20.341 43.826 1.00 57.19 497 PRO A N 1
ATOM 4033 C CA . PRO A 1 497 ? 16.019 -19.337 43.039 1.00 57.19 497 PRO A CA 1
ATOM 4034 C C . PRO A 1 497 ? 15.763 -19.503 41.535 1.00 57.19 497 PRO A C 1
ATOM 4036 O O . PRO A 1 497 ? 15.719 -20.616 41.011 1.00 57.19 497 PRO A O 1
ATOM 4039 N N . LEU A 1 498 ? 15.596 -18.365 40.858 1.00 54.00 498 LEU A N 1
ATOM 4040 C CA . LEU A 1 498 ? 15.272 -18.254 39.429 1.00 54.00 498 LEU A CA 1
ATOM 4041 C C . LEU A 1 498 ? 16.351 -18.850 38.503 1.00 54.00 498 LEU A C 1
ATOM 4043 O O . LEU A 1 498 ? 16.068 -19.098 37.335 1.00 54.00 498 LEU A O 1
ATOM 4047 N N . ASP A 1 499 ? 17.543 -19.126 39.037 1.00 62.84 499 ASP A N 1
ATOM 4048 C CA . ASP A 1 499 ? 18.714 -19.616 38.299 1.00 62.84 499 ASP A CA 1
ATOM 4049 C C . ASP A 1 499 ? 18.876 -21.146 38.350 1.00 62.84 499 ASP A C 1
ATOM 4051 O O . ASP A 1 499 ? 19.902 -21.689 37.933 1.00 62.84 499 ASP A O 1
ATOM 4055 N N . PHE A 1 500 ? 17.895 -21.876 38.892 1.00 73.12 500 PHE A N 1
ATOM 4056 C CA . PHE A 1 500 ? 17.961 -23.334 38.896 1.00 73.12 500 PHE A CA 1
ATOM 4057 C C . PHE A 1 500 ? 17.801 -23.928 37.487 1.00 73.12 500 PHE A C 1
ATOM 4059 O O . PHE A 1 500 ? 17.002 -23.428 36.692 1.00 73.12 500 PHE A O 1
ATOM 4066 N N . PRO A 1 501 ? 18.490 -25.049 37.185 1.00 72.19 501 PRO A N 1
ATOM 4067 C CA . PRO A 1 501 ? 18.286 -25.773 35.939 1.00 72.19 501 PRO A CA 1
ATOM 4068 C C . PRO A 1 501 ? 16.823 -26.184 35.753 1.00 72.19 501 PRO A C 1
ATOM 4070 O O . PRO A 1 501 ? 16.191 -26.743 36.652 1.00 72.19 501 PRO A O 1
ATOM 4073 N N . PHE A 1 502 ? 16.312 -25.966 34.548 1.00 78.62 502 PHE A N 1
ATOM 4074 C CA . PHE A 1 502 ? 15.002 -26.401 34.102 1.00 78.62 502 PHE A CA 1
ATOM 4075 C C . PHE A 1 502 ? 14.842 -27.912 34.247 1.00 78.62 502 PHE A C 1
ATOM 4077 O O . PHE A 1 502 ? 15.712 -28.698 33.856 1.00 78.62 502 PHE A O 1
ATOM 4084 N N . THR A 1 503 ? 13.683 -28.331 34.749 1.00 80.94 503 THR A N 1
ATOM 4085 C CA . THR A 1 503 ? 13.332 -29.748 34.862 1.00 80.94 503 THR A CA 1
ATOM 4086 C C . THR A 1 503 ? 12.574 -30.246 33.629 1.00 80.94 503 THR A C 1
ATOM 4088 O O . THR A 1 503 ? 11.892 -29.496 32.919 1.00 80.94 503 THR A O 1
ATOM 4091 N N . HIS A 1 504 ? 12.615 -31.562 33.388 1.00 79.25 504 HIS A N 1
ATOM 4092 C CA . HIS A 1 504 ? 11.817 -32.188 32.327 1.00 79.25 504 HIS A CA 1
ATOM 4093 C C . HIS A 1 504 ? 10.311 -31.979 32.522 1.00 79.25 504 HIS A C 1
ATOM 4095 O O . HIS A 1 504 ? 9.581 -31.829 31.543 1.00 79.25 504 HIS A O 1
ATOM 4101 N N . LYS A 1 505 ? 9.839 -31.950 33.777 1.00 75.25 505 LYS A N 1
ATOM 4102 C CA . LYS A 1 505 ? 8.424 -31.731 34.101 1.00 75.25 505 LYS A CA 1
ATOM 4103 C C . LYS A 1 505 ? 7.979 -30.334 33.680 1.00 75.25 505 LYS A C 1
ATOM 4105 O O . LYS A 1 505 ? 7.002 -30.215 32.946 1.00 75.25 505 LYS A O 1
ATOM 4110 N N . GLU A 1 506 ? 8.736 -29.314 34.072 1.00 72.19 506 GLU A N 1
ATOM 4111 C CA . GLU A 1 506 ? 8.456 -27.929 33.691 1.00 72.19 506 GLU A CA 1
ATOM 4112 C C . GLU A 1 506 ? 8.495 -27.767 32.168 1.00 72.19 506 GLU A C 1
ATOM 4114 O O . GLU A 1 506 ? 7.620 -27.137 31.576 1.00 72.19 506 GLU A O 1
ATOM 4119 N N . THR A 1 507 ? 9.479 -28.390 31.506 1.00 74.81 507 THR A N 1
ATOM 4120 C CA . THR A 1 507 ? 9.616 -28.309 30.043 1.00 74.81 507 THR A CA 1
ATOM 4121 C C . THR A 1 507 ? 8.393 -28.928 29.360 1.00 74.81 507 THR A C 1
ATOM 4123 O O . THR A 1 507 ? 7.846 -28.377 28.405 1.00 74.81 507 THR A O 1
ATOM 4126 N N . LYS A 1 508 ? 7.915 -30.065 29.877 1.00 75.12 508 LYS A N 1
ATOM 4127 C CA . LYS A 1 508 ? 6.732 -30.770 29.372 1.00 75.12 508 LYS A CA 1
ATOM 4128 C C . LYS A 1 508 ? 5.443 -29.970 29.564 1.00 75.12 508 LYS A C 1
ATOM 4130 O O . LYS A 1 508 ? 4.591 -29.972 28.677 1.00 75.12 508 LYS A O 1
ATOM 4135 N N . GLU A 1 509 ? 5.282 -29.313 30.708 1.00 73.81 509 GLU A N 1
ATOM 4136 C CA . GLU A 1 509 ? 4.135 -28.441 30.991 1.00 73.81 509 GLU A CA 1
ATOM 4137 C C . GLU A 1 509 ? 4.128 -27.233 30.049 1.00 73.81 509 GLU A C 1
ATOM 4139 O O . GLU A 1 509 ? 3.119 -26.984 29.386 1.00 73.81 509 GLU A O 1
ATOM 4144 N N . ALA A 1 510 ? 5.281 -26.592 29.853 1.00 69.81 510 ALA A N 1
ATOM 4145 C CA . ALA A 1 510 ? 5.419 -25.466 28.936 1.00 69.81 510 ALA A CA 1
ATOM 4146 C C . ALA A 1 510 ? 5.077 -25.844 27.478 1.00 69.81 510 ALA A C 1
ATOM 4148 O O . ALA A 1 510 ? 4.385 -25.097 26.783 1.00 69.81 510 ALA A O 1
ATOM 4149 N N . ILE A 1 511 ? 5.488 -27.032 27.012 1.00 71.62 511 ILE A N 1
ATOM 4150 C CA . ILE A 1 511 ? 5.140 -27.524 25.666 1.00 71.62 511 ILE A CA 1
ATOM 4151 C C . ILE A 1 511 ? 3.618 -27.679 25.499 1.00 71.62 511 ILE A C 1
ATOM 4153 O O . ILE A 1 511 ? 3.075 -27.363 24.435 1.00 71.62 511 ILE A O 1
ATOM 4157 N N . LYS A 1 512 ? 2.898 -28.135 26.533 1.00 73.50 512 LYS A N 1
ATOM 4158 C CA . LYS A 1 512 ? 1.434 -28.305 26.470 1.00 73.50 512 LYS A CA 1
ATOM 4159 C C . LYS A 1 512 ? 0.706 -26.973 26.285 1.00 73.50 512 LYS A C 1
ATOM 4161 O O . LYS A 1 512 ? -0.280 -26.929 25.542 1.00 73.50 512 LYS A O 1
ATOM 4166 N N . GLU A 1 513 ? 1.218 -25.905 26.890 1.00 73.88 513 GLU A N 1
ATOM 4167 C CA . GLU A 1 513 ? 0.648 -24.553 26.837 1.00 73.88 513 GLU A CA 1
ATOM 4168 C C . GLU A 1 513 ? 0.868 -23.822 25.500 1.00 73.88 513 GLU A C 1
ATOM 4170 O O . GLU A 1 513 ? 0.234 -22.793 25.244 1.00 73.88 513 GLU A O 1
ATOM 4175 N N . LEU A 1 514 ? 1.718 -24.346 24.605 1.00 66.06 514 LEU A N 1
ATOM 4176 C CA . LEU A 1 514 ? 1.953 -23.741 23.290 1.00 66.06 514 LEU A CA 1
ATOM 4177 C C . LEU A 1 514 ? 0.636 -23.572 22.509 1.00 66.06 514 LEU A C 1
ATOM 4179 O O . LEU A 1 514 ? -0.222 -24.448 22.491 1.00 66.06 514 LEU A O 1
ATOM 4183 N N . LYS A 1 515 ? 0.439 -22.454 21.812 1.00 62.97 515 LYS A N 1
ATOM 4184 C CA . LYS A 1 515 ? -0.779 -22.257 21.001 1.00 62.97 515 LYS A CA 1
ATOM 4185 C C . LYS A 1 515 ? -0.640 -22.958 19.650 1.00 62.97 515 LYS A C 1
ATOM 4187 O O . LYS A 1 515 ? 0.356 -22.735 18.969 1.00 62.97 515 LYS A O 1
ATOM 4192 N N . CYS A 1 516 ? -1.634 -23.741 19.242 1.00 68.81 516 CYS A N 1
ATOM 4193 C CA . CYS A 1 516 ? -1.675 -24.338 17.903 1.00 68.81 516 CYS A CA 1
ATOM 4194 C C . CYS A 1 516 ? -2.075 -23.296 16.834 1.00 68.81 516 CYS A C 1
ATOM 4196 O O . CYS A 1 516 ? -2.484 -22.174 17.154 1.00 68.81 516 CYS A O 1
ATOM 4198 N N . ASN A 1 517 ? -1.955 -23.669 15.562 1.00 67.50 517 ASN A N 1
ATOM 4199 C CA . ASN A 1 517 ? -2.217 -22.886 14.358 1.00 67.50 517 ASN A CA 1
ATOM 4200 C C . ASN A 1 517 ? -1.407 -21.584 14.283 1.00 67.50 517 ASN A C 1
ATOM 4202 O O . ASN A 1 517 ? -1.865 -20.560 13.764 1.00 67.50 517 ASN A O 1
ATOM 4206 N N . LYS A 1 518 ? -0.184 -21.603 14.825 1.00 65.12 518 LYS A N 1
ATOM 4207 C CA . LYS A 1 518 ? 0.766 -20.491 14.714 1.00 65.12 518 LYS A CA 1
ATOM 4208 C C . LYS A 1 518 ? 1.661 -20.670 13.494 1.00 65.12 518 LYS A C 1
ATOM 4210 O O . LYS A 1 518 ? 1.926 -21.776 13.043 1.00 65.12 518 LYS A O 1
ATOM 4215 N N . SER A 1 519 ? 2.078 -19.545 12.915 1.00 56.78 519 SER A N 1
ATOM 4216 C CA . SER A 1 519 ? 3.009 -19.564 11.785 1.00 56.78 519 SER A CA 1
ATOM 4217 C C . SER A 1 519 ? 4.392 -19.988 12.266 1.00 56.78 519 SER A C 1
ATOM 4219 O O . SER A 1 519 ? 4.830 -19.509 13.308 1.00 56.78 519 SER A O 1
ATOM 4221 N N . ALA A 1 520 ? 5.069 -20.830 11.486 1.00 62.38 520 ALA A N 1
ATOM 4222 C CA . ALA A 1 520 ? 6.465 -21.176 11.727 1.00 62.38 520 ALA A CA 1
ATOM 4223 C C . ALA A 1 520 ? 7.380 -19.943 11.666 1.00 62.38 520 ALA A C 1
ATOM 4225 O O . ALA A 1 520 ? 7.075 -18.967 10.962 1.00 62.38 520 ALA A O 1
ATOM 4226 N N . GLY A 1 521 ? 8.506 -20.028 12.374 1.00 58.75 521 GLY A N 1
ATOM 4227 C CA . GLY A 1 521 ? 9.617 -19.091 12.259 1.00 58.75 521 GLY A CA 1
ATOM 4228 C C . GLY A 1 521 ? 10.436 -19.302 10.981 1.00 58.75 521 GLY A C 1
ATOM 4229 O O . GLY A 1 521 ? 9.990 -19.919 10.010 1.00 58.75 521 GLY A O 1
ATOM 4230 N N . ILE A 1 522 ? 11.652 -18.753 10.972 1.00 60.00 522 ILE A N 1
ATOM 4231 C CA . ILE A 1 522 ? 12.631 -18.932 9.884 1.00 60.00 522 ILE A CA 1
ATOM 4232 C C . ILE A 1 522 ? 13.087 -20.394 9.731 1.00 60.00 522 ILE A C 1
ATOM 4234 O O . ILE A 1 522 ? 13.436 -20.821 8.633 1.00 60.00 522 ILE A O 1
ATOM 4238 N N . ASP A 1 523 ? 12.997 -21.152 10.818 1.00 65.19 523 ASP A N 1
ATOM 4239 C CA . ASP A 1 523 ? 13.350 -22.563 10.981 1.00 65.19 523 ASP A CA 1
ATOM 4240 C C . ASP A 1 523 ? 12.300 -23.551 10.440 1.00 65.19 523 ASP A C 1
ATOM 4242 O O . ASP A 1 523 ? 12.556 -24.752 10.399 1.00 65.19 523 ASP A O 1
ATOM 4246 N N . LEU A 1 524 ? 11.127 -23.069 9.999 1.00 71.50 524 LEU A N 1
ATOM 4247 C CA . LEU A 1 524 ? 9.987 -23.869 9.520 1.00 71.50 524 LEU A CA 1
ATOM 4248 C C . LEU A 1 524 ? 9.343 -24.798 10.570 1.00 71.50 524 LEU A C 1
ATOM 4250 O O . LEU A 1 524 ? 8.422 -25.544 10.219 1.00 71.50 524 LEU A O 1
ATOM 4254 N N . VAL A 1 525 ? 9.766 -24.743 11.835 1.00 74.75 525 VAL A N 1
ATOM 4255 C CA . VAL A 1 525 ? 9.211 -25.577 12.909 1.00 74.75 525 VAL A CA 1
ATOM 4256 C C . VAL A 1 525 ? 7.910 -24.940 13.413 1.00 74.75 525 VAL A C 1
ATOM 4258 O O . VAL A 1 525 ? 7.853 -23.749 13.715 1.00 74.75 525 VAL A O 1
ATOM 4261 N N . ILE A 1 526 ? 6.830 -25.724 13.469 1.00 74.88 526 ILE A N 1
ATOM 4262 C CA . ILE A 1 526 ? 5.530 -25.299 14.016 1.00 74.88 526 ILE A CA 1
ATOM 4263 C C . ILE A 1 526 ? 5.299 -25.917 15.397 1.00 74.88 526 ILE A C 1
ATOM 4265 O O . ILE A 1 526 ? 5.841 -26.976 15.720 1.00 74.88 526 ILE A O 1
ATOM 4269 N N . ASN A 1 527 ? 4.453 -25.282 16.210 1.00 78.12 527 ASN A N 1
ATOM 4270 C CA . ASN A 1 527 ? 4.174 -25.723 17.581 1.00 78.12 527 ASN A CA 1
ATOM 4271 C C . ASN A 1 527 ? 3.605 -27.153 17.640 1.00 78.12 527 ASN A C 1
ATOM 4273 O O . ASN A 1 527 ? 3.820 -27.869 18.615 1.00 78.12 527 ASN A O 1
ATOM 4277 N N . GLU A 1 528 ? 2.902 -27.583 16.597 1.00 81.19 528 GLU A N 1
ATOM 4278 C CA . GLU A 1 528 ? 2.335 -28.921 16.453 1.00 81.19 528 GLU A CA 1
ATOM 4279 C C . GLU A 1 528 ? 3.411 -30.006 16.399 1.00 81.19 528 GLU A C 1
ATOM 4281 O O . GLU A 1 528 ? 3.219 -31.062 16.999 1.00 81.19 528 GLU A O 1
ATOM 4286 N N . PHE A 1 529 ? 4.559 -29.734 15.767 1.00 82.25 529 PHE A N 1
ATOM 4287 C CA . PHE A 1 529 ? 5.685 -30.672 15.730 1.00 82.25 529 PHE A CA 1
ATOM 4288 C C . PHE A 1 529 ? 6.200 -30.938 17.145 1.00 82.25 529 PHE A C 1
ATOM 4290 O O . PHE A 1 529 ? 6.307 -32.091 17.560 1.00 82.25 529 PHE A O 1
ATOM 4297 N N . ILE A 1 530 ? 6.424 -29.864 17.907 1.00 82.50 530 ILE A N 1
ATOM 4298 C CA . ILE A 1 530 ? 6.937 -29.903 19.283 1.00 82.50 530 ILE A CA 1
ATOM 4299 C C . ILE A 1 530 ? 5.935 -30.589 20.217 1.00 82.50 530 ILE A C 1
ATOM 4301 O O . ILE A 1 530 ? 6.307 -31.420 21.046 1.00 82.50 530 ILE A O 1
ATOM 4305 N N . LYS A 1 531 ? 4.640 -30.287 20.066 1.00 80.62 531 LYS A N 1
ATOM 4306 C CA . LYS A 1 531 ? 3.580 -30.932 20.847 1.00 80.62 531 LYS A CA 1
ATOM 4307 C C . LYS A 1 531 ? 3.435 -32.416 20.534 1.00 80.62 531 LYS A C 1
ATOM 4309 O O . LYS A 1 531 ? 3.242 -33.203 21.459 1.00 80.62 531 LYS A O 1
ATOM 4314 N N . ALA A 1 532 ? 3.505 -32.803 19.261 1.00 84.31 532 ALA A N 1
ATOM 4315 C CA . ALA A 1 532 ? 3.376 -34.196 18.852 1.00 84.31 532 ALA A CA 1
ATOM 4316 C C . ALA A 1 532 ? 4.534 -35.041 19.395 1.00 84.31 532 ALA A C 1
ATOM 4318 O O . ALA A 1 532 ? 4.289 -36.078 20.005 1.00 84.31 532 ALA A O 1
ATOM 4319 N N . SER A 1 533 ? 5.777 -34.565 19.269 1.00 84.38 533 SER A N 1
ATOM 4320 C CA . SER A 1 533 ? 6.976 -35.270 19.743 1.00 84.38 533 SER A CA 1
ATOM 4321 C C . SER A 1 533 ? 7.326 -34.994 21.209 1.00 84.38 533 SER A C 1
ATOM 4323 O O . SER A 1 533 ? 8.441 -35.293 21.636 1.00 84.38 533 SER A O 1
ATOM 4325 N N . CYS A 1 534 ? 6.405 -34.432 21.996 1.00 82.75 534 CYS A N 1
ATOM 4326 C CA . CYS A 1 534 ? 6.654 -34.035 23.382 1.00 82.75 534 CYS A CA 1
ATOM 4327 C C . CYS A 1 534 ? 7.206 -35.191 24.235 1.00 82.75 534 CYS A C 1
ATOM 4329 O O . CYS A 1 534 ? 8.121 -35.000 25.022 1.00 82.75 534 CYS A O 1
ATOM 4331 N N . ASN A 1 535 ? 6.720 -36.419 24.049 1.00 83.94 535 ASN A N 1
ATOM 4332 C CA . ASN A 1 535 ? 7.223 -37.561 24.820 1.00 83.94 535 ASN A CA 1
ATOM 4333 C C . ASN A 1 535 ? 8.626 -38.038 24.394 1.00 83.94 535 ASN A C 1
ATOM 4335 O O . ASN A 1 535 ? 9.255 -38.753 25.163 1.00 83.94 535 ASN A O 1
ATOM 4339 N N . ILE A 1 536 ? 9.103 -37.648 23.207 1.00 86.00 536 ILE A N 1
ATOM 4340 C CA . ILE A 1 536 ? 10.387 -38.085 22.636 1.00 86.00 536 ILE A CA 1
ATOM 4341 C C . ILE A 1 536 ? 11.478 -37.042 22.910 1.00 86.00 536 ILE A C 1
ATOM 4343 O O . ILE A 1 536 ? 12.547 -37.383 23.398 1.00 86.00 536 ILE A O 1
ATOM 4347 N N . LEU A 1 537 ? 11.204 -35.762 22.628 1.00 84.94 537 LEU A N 1
ATOM 4348 C CA . LEU A 1 537 ? 12.223 -34.703 22.597 1.00 84.94 537 LEU A CA 1
ATOM 4349 C C . LEU A 1 537 ? 12.267 -33.808 23.841 1.00 84.94 537 LEU A C 1
ATOM 4351 O O . LEU A 1 537 ? 13.133 -32.937 23.924 1.00 84.94 537 LEU A O 1
ATOM 4355 N N . THR A 1 538 ? 11.367 -33.987 24.817 1.00 83.19 538 THR A N 1
ATOM 4356 C CA . THR A 1 538 ? 11.430 -33.217 26.073 1.00 83.19 538 THR A CA 1
ATOM 4357 C C . THR A 1 538 ? 12.805 -33.303 26.750 1.00 83.19 538 THR A C 1
ATOM 4359 O O . THR A 1 538 ? 13.292 -32.245 27.144 1.00 83.19 538 THR A O 1
ATOM 4362 N N . PRO A 1 539 ? 13.472 -34.472 26.858 1.00 86.69 539 PRO A N 1
ATOM 4363 C CA . PRO A 1 539 ? 14.794 -34.545 27.477 1.00 86.69 539 PRO A CA 1
ATOM 4364 C C . PRO A 1 539 ? 15.847 -33.675 26.784 1.00 86.69 539 PRO A C 1
ATOM 4366 O O . PRO A 1 539 ? 16.504 -32.861 27.433 1.00 86.69 539 PRO A O 1
ATOM 4369 N N . THR A 1 540 ? 15.934 -33.783 25.460 1.00 85.06 540 THR A N 1
ATOM 4370 C CA . THR A 1 540 ? 16.858 -33.017 24.615 1.00 85.06 540 THR A CA 1
ATOM 4371 C C . THR A 1 540 ? 16.585 -31.513 24.682 1.00 85.06 540 THR A C 1
ATOM 4373 O O . THR A 1 540 ? 17.515 -30.719 24.809 1.00 85.06 540 THR A O 1
ATOM 4376 N N . LEU A 1 541 ? 15.310 -31.103 24.672 1.00 82.25 541 LEU A N 1
ATOM 4377 C CA . LEU A 1 541 ? 14.907 -29.701 24.831 1.00 82.25 541 LEU A CA 1
ATOM 4378 C C . LEU A 1 541 ? 15.306 -29.133 26.197 1.00 82.25 541 LEU A C 1
ATOM 4380 O O . LEU A 1 541 ? 15.852 -28.036 26.261 1.00 82.25 541 LEU A O 1
ATOM 4384 N N . THR A 1 542 ? 15.071 -29.876 27.283 1.00 82.50 542 THR A N 1
ATOM 4385 C CA . THR A 1 542 ? 15.475 -29.453 28.633 1.00 82.50 542 THR A CA 1
ATOM 4386 C C . THR A 1 542 ? 16.988 -29.258 28.720 1.00 82.50 542 THR A C 1
ATOM 4388 O O . THR A 1 542 ? 17.447 -28.255 29.262 1.00 82.50 542 THR A O 1
ATOM 4391 N N . ASN A 1 543 ? 17.768 -30.176 28.142 1.00 84.88 543 ASN A N 1
ATOM 4392 C CA . ASN A 1 543 ? 19.227 -30.073 28.118 1.00 84.88 543 ASN A CA 1
ATOM 4393 C C . ASN A 1 543 ? 19.701 -28.853 27.316 1.00 84.88 543 ASN A C 1
ATOM 4395 O O . ASN A 1 543 ? 20.604 -28.150 27.762 1.00 84.88 543 ASN A O 1
ATOM 4399 N N . LEU A 1 544 ? 19.065 -28.558 26.177 1.00 82.31 544 LEU A N 1
ATOM 4400 C CA . LEU A 1 544 ? 19.358 -27.355 25.397 1.00 82.31 544 LEU A CA 1
ATOM 4401 C C . LEU A 1 544 ? 19.046 -26.072 26.185 1.00 82.31 544 LEU A C 1
ATOM 4403 O O . LEU A 1 544 ? 19.879 -25.169 26.214 1.00 82.31 544 LEU A O 1
ATOM 4407 N N . PHE A 1 545 ? 17.897 -25.996 26.865 1.00 80.38 545 PHE A N 1
ATOM 4408 C CA . PHE A 1 545 ? 17.557 -24.834 27.695 1.00 80.38 545 PHE A CA 1
ATOM 4409 C C . PHE A 1 545 ? 18.527 -24.648 28.862 1.00 80.38 545 PHE A C 1
ATOM 4411 O O . PHE A 1 545 ? 18.936 -23.525 29.141 1.00 80.38 545 PHE A O 1
ATOM 4418 N N . ASN A 1 546 ? 18.950 -25.737 29.504 1.00 82.25 546 ASN A N 1
ATOM 4419 C CA . ASN A 1 546 ? 19.949 -25.682 30.569 1.00 82.25 546 ASN A CA 1
ATOM 4420 C C . ASN A 1 546 ? 21.334 -25.290 30.052 1.00 82.25 546 ASN A C 1
ATOM 4422 O O . ASN A 1 546 ? 22.051 -24.564 30.736 1.00 82.25 546 ASN A O 1
ATOM 4426 N N . LYS A 1 547 ? 21.698 -25.703 28.832 1.00 77.88 547 LYS A N 1
ATOM 4427 C CA . LYS A 1 547 ? 22.929 -25.247 28.182 1.00 77.88 547 LYS A CA 1
ATOM 4428 C C . LYS A 1 547 ? 22.879 -23.736 27.946 1.00 77.88 547 LYS A C 1
ATOM 4430 O O . LYS A 1 547 ? 23.806 -23.060 28.375 1.00 77.88 547 LYS A O 1
ATOM 4435 N N . ILE A 1 548 ? 21.784 -23.215 27.381 1.00 78.31 548 ILE A N 1
ATOM 4436 C CA . ILE A 1 548 ? 21.553 -21.768 27.196 1.00 78.31 548 ILE A CA 1
ATOM 4437 C C . ILE A 1 548 ? 21.648 -21.020 28.531 1.00 78.31 548 ILE A C 1
ATOM 4439 O O . ILE A 1 548 ? 22.322 -19.997 28.614 1.00 78.31 548 ILE A O 1
ATOM 4443 N N . LEU A 1 549 ? 21.020 -21.548 29.587 1.00 77.44 549 LEU A N 1
ATOM 4444 C CA . LEU A 1 549 ? 21.073 -20.964 30.929 1.00 77.44 549 LEU A CA 1
ATOM 4445 C C . LEU A 1 549 ? 22.509 -20.920 31.474 1.00 77.44 549 LEU A C 1
ATOM 4447 O O . LEU A 1 549 ? 22.922 -19.911 32.031 1.00 77.44 549 LEU A O 1
ATOM 4451 N N . SER A 1 550 ? 23.282 -21.992 31.281 1.00 75.62 550 SER A N 1
ATOM 4452 C CA . SER A 1 550 ? 24.663 -22.083 31.772 1.00 75.62 550 SER A CA 1
ATOM 4453 C C . SER A 1 550 ? 25.665 -21.225 30.991 1.00 75.62 550 SER A C 1
ATOM 4455 O O . SER A 1 550 ? 26.642 -20.761 31.573 1.00 75.62 550 SER A O 1
ATOM 4457 N N . THR A 1 551 ? 25.454 -21.027 29.683 1.00 72.62 551 THR A N 1
ATOM 4458 C CA . THR A 1 551 ? 26.369 -20.259 28.823 1.00 72.62 551 THR A CA 1
ATOM 4459 C C . THR A 1 551 ? 25.987 -18.786 28.720 1.00 72.62 551 THR A C 1
ATOM 4461 O O . THR A 1 551 ? 26.835 -17.965 28.384 1.00 72.62 551 THR A O 1
ATOM 4464 N N . GLY A 1 552 ? 24.720 -18.441 28.970 1.00 68.81 552 GLY A N 1
ATOM 4465 C CA . GLY A 1 552 ? 24.176 -17.108 28.703 1.00 68.81 552 GLY A CA 1
ATOM 4466 C C . GLY A 1 552 ? 24.050 -16.785 27.208 1.00 68.81 552 GLY A C 1
ATOM 4467 O O . GLY A 1 552 ? 23.761 -15.645 26.847 1.00 68.81 552 GLY A O 1
ATOM 4468 N N . GLU A 1 553 ? 24.263 -17.764 26.323 1.00 68.69 553 GLU A N 1
ATOM 4469 C CA . GLU A 1 553 ? 24.206 -17.587 24.872 1.00 68.69 553 GLU A CA 1
ATOM 4470 C C . GLU A 1 553 ? 22.876 -18.093 24.302 1.00 68.69 553 GLU A C 1
ATOM 4472 O O . GLU A 1 553 ? 22.479 -19.233 24.537 1.00 68.69 553 GLU A O 1
ATOM 4477 N N . ILE A 1 554 ? 22.204 -17.267 23.497 1.00 67.88 554 ILE A N 1
ATOM 4478 C CA . ILE A 1 554 ? 20.920 -17.593 22.852 1.00 67.88 554 ILE A CA 1
ATOM 4479 C C . ILE A 1 554 ? 21.151 -17.869 21.360 1.00 67.88 554 ILE A C 1
ATOM 4481 O O . ILE A 1 554 ? 21.923 -17.137 20.728 1.00 67.88 554 ILE A O 1
ATOM 4485 N N . PRO A 1 555 ? 20.466 -18.862 20.753 1.00 69.00 555 PRO A N 1
ATOM 4486 C CA . PRO A 1 555 ? 20.519 -19.066 19.310 1.00 69.00 555 PRO A CA 1
ATOM 4487 C C . PRO A 1 555 ? 20.183 -17.782 18.541 1.00 69.00 555 PRO A C 1
ATOM 4489 O O . PRO A 1 555 ? 19.130 -17.171 18.730 1.00 69.00 555 PRO A O 1
ATOM 4492 N N . LYS A 1 556 ? 21.054 -17.389 17.610 1.00 65.44 556 LYS A N 1
ATOM 4493 C CA . LYS A 1 556 ? 20.899 -16.184 16.780 1.00 65.44 556 LYS A CA 1
ATOM 4494 C C . LYS A 1 556 ? 19.587 -16.192 16.002 1.00 65.44 556 LYS A C 1
ATOM 4496 O O . LYS A 1 556 ? 19.001 -15.133 15.801 1.00 65.44 556 LYS A O 1
ATOM 4501 N N . GLU A 1 557 ? 19.111 -17.367 15.593 1.00 57.56 557 GLU A N 1
ATOM 4502 C CA . GLU A 1 557 ? 17.842 -17.521 14.878 1.00 57.56 557 GLU A CA 1
ATOM 4503 C C . GLU A 1 557 ? 16.625 -17.113 15.720 1.00 57.56 557 GLU A C 1
ATOM 4505 O O . GLU A 1 557 ? 15.652 -16.601 15.167 1.00 57.56 557 GLU A O 1
ATOM 4510 N N . TRP A 1 558 ? 16.683 -17.263 17.049 1.00 65.25 558 TRP A N 1
ATOM 4511 C CA . TRP A 1 558 ? 15.582 -16.892 17.949 1.00 65.25 558 TRP A CA 1
ATOM 4512 C C . TRP A 1 558 ? 15.432 -15.371 18.075 1.00 65.25 558 TRP A C 1
ATOM 4514 O O . TRP A 1 558 ? 14.346 -14.873 18.367 1.00 65.25 558 TRP A O 1
ATOM 4524 N N . ASN A 1 559 ? 16.495 -14.629 17.750 1.00 59.06 559 ASN A N 1
ATOM 4525 C CA . ASN A 1 559 ? 16.501 -13.167 17.682 1.00 59.06 559 ASN A CA 1
ATOM 4526 C C . ASN A 1 559 ? 16.005 -12.628 16.328 1.00 59.06 559 ASN A C 1
ATOM 4528 O O . ASN A 1 559 ? 15.966 -11.414 16.118 1.00 59.06 559 ASN A O 1
ATOM 4532 N N . LEU A 1 560 ? 15.630 -13.502 15.386 1.00 55.41 560 LEU A N 1
ATOM 4533 C CA . LEU A 1 560 ? 15.114 -13.106 14.078 1.00 55.41 560 LEU A CA 1
ATOM 4534 C C . LEU A 1 560 ? 13.584 -13.134 14.053 1.00 55.41 560 LEU A C 1
ATOM 4536 O O . LEU A 1 560 ? 12.926 -14.011 14.611 1.00 55.41 560 LEU A O 1
ATOM 4540 N N . ALA A 1 561 ? 12.997 -12.156 13.366 1.00 56.91 561 ALA A N 1
ATOM 4541 C CA . ALA A 1 561 ? 11.553 -12.003 13.283 1.00 56.91 561 ALA A CA 1
ATOM 4542 C C . ALA A 1 561 ? 11.135 -11.469 11.907 1.00 56.91 561 ALA A C 1
ATOM 4544 O O . ALA A 1 561 ? 11.718 -10.509 11.402 1.00 56.91 561 ALA A O 1
ATOM 4545 N N . PHE A 1 562 ? 10.097 -12.051 11.295 1.00 55.53 562 PHE A N 1
ATOM 4546 C CA . PHE A 1 562 ? 9.553 -11.518 10.043 1.00 55.53 562 PHE A CA 1
ATOM 4547 C C . PHE A 1 562 ? 8.483 -10.475 10.329 1.00 55.53 562 PHE A C 1
ATOM 4549 O O . PHE A 1 562 ? 7.383 -10.827 10.747 1.00 55.53 562 PHE A O 1
ATOM 4556 N N . ILE A 1 563 ? 8.767 -9.207 10.048 1.00 57.94 563 ILE A N 1
ATOM 4557 C CA . ILE A 1 563 ? 7.795 -8.123 10.203 1.00 57.94 563 ILE A CA 1
ATOM 4558 C C . ILE A 1 563 ? 7.106 -7.876 8.862 1.00 57.94 563 ILE A C 1
ATOM 4560 O O . ILE A 1 563 ? 7.728 -7.477 7.879 1.00 57.94 563 ILE A O 1
ATOM 4564 N N . LYS A 1 564 ? 5.797 -8.120 8.814 1.00 56.97 564 LYS A N 1
ATOM 4565 C CA . LYS A 1 564 ? 4.941 -7.737 7.694 1.00 56.97 564 LYS A CA 1
ATOM 4566 C C . LYS A 1 564 ? 4.283 -6.397 8.006 1.00 56.97 564 LYS A C 1
ATOM 4568 O O . LYS A 1 564 ? 3.383 -6.345 8.840 1.00 56.97 564 LYS A O 1
ATOM 4573 N N . SER A 1 565 ? 4.697 -5.347 7.305 1.00 56.66 565 SER A N 1
ATOM 4574 C CA . SER A 1 565 ? 4.070 -4.027 7.390 1.00 56.66 565 SER A CA 1
ATOM 4575 C C . SER A 1 565 ? 2.741 -4.019 6.637 1.00 56.66 565 SER A C 1
ATOM 4577 O O . SER A 1 565 ? 2.682 -4.310 5.442 1.00 56.66 565 SER A O 1
ATOM 4579 N N . LEU A 1 566 ? 1.659 -3.722 7.347 1.00 53.12 566 LEU A N 1
ATOM 4580 C CA . LEU A 1 566 ? 0.314 -3.586 6.797 1.00 53.12 566 LEU A CA 1
ATOM 4581 C C . LEU A 1 566 ? -0.101 -2.124 6.885 1.00 53.12 566 LEU A C 1
ATOM 4583 O O . LEU A 1 566 ? -0.194 -1.593 7.987 1.00 53.12 566 LEU A O 1
ATOM 4587 N N . TYR A 1 567 ? -0.345 -1.487 5.742 1.00 53.59 567 TYR A N 1
ATOM 4588 C CA . TYR A 1 567 ? -0.813 -0.103 5.701 1.00 53.59 567 TYR A CA 1
ATOM 4589 C C . TYR A 1 567 ? -2.117 0.041 6.497 1.00 53.59 567 TYR A C 1
ATOM 4591 O O . TYR A 1 567 ? -3.045 -0.746 6.297 1.00 53.59 567 TYR A O 1
ATOM 4599 N N . LYS A 1 568 ? -2.149 1.011 7.417 1.00 54.22 568 LYS A N 1
ATOM 4600 C CA . LYS A 1 568 ? -3.307 1.344 8.250 1.00 54.22 568 LYS A CA 1
ATOM 4601 C C . LYS A 1 568 ? -4.143 2.435 7.559 1.00 54.22 568 LYS A C 1
ATOM 4603 O O . LYS A 1 568 ? -5.224 2.141 7.059 1.00 54.22 568 LYS A O 1
ATOM 4608 N N . SER A 1 569 ? -3.633 3.669 7.519 1.00 39.28 569 SER A N 1
ATOM 4609 C CA . SER A 1 569 ? -4.284 4.880 6.976 1.00 39.28 569 SER A CA 1
ATOM 4610 C C . SER A 1 569 ? -3.333 6.083 7.075 1.00 39.28 569 SER A C 1
ATOM 4612 O O . SER A 1 569 ? -2.388 6.014 7.849 1.00 39.28 569 SER A O 1
ATOM 4614 N N . GLY A 1 570 ? -3.597 7.202 6.392 1.00 56.16 570 GLY A N 1
ATOM 4615 C CA . GLY A 1 570 ? -2.736 8.402 6.426 1.00 56.16 570 GLY A CA 1
ATOM 4616 C C . GLY A 1 570 ? -1.763 8.455 5.246 1.00 56.16 570 GLY A C 1
ATOM 4617 O O . GLY A 1 570 ? -1.997 7.791 4.238 1.00 56.16 570 GLY A O 1
ATOM 4618 N N . ASN A 1 571 ? -0.675 9.225 5.334 1.00 53.16 571 ASN A N 1
ATOM 4619 C CA . ASN A 1 571 ? 0.308 9.290 4.247 1.00 53.16 571 ASN A CA 1
ATOM 4620 C C . ASN A 1 571 ? 0.934 7.894 3.996 1.00 53.16 571 ASN A C 1
ATOM 4622 O O . ASN A 1 571 ? 1.575 7.362 4.908 1.00 53.16 571 ASN A O 1
ATOM 4626 N N . PRO A 1 572 ? 0.778 7.292 2.796 1.00 50.56 572 PRO A N 1
ATOM 4627 C CA . PRO A 1 572 ? 1.362 5.990 2.465 1.00 50.56 572 PRO A CA 1
ATOM 4628 C C . PRO A 1 572 ? 2.894 5.963 2.462 1.00 50.56 572 PRO A C 1
ATOM 4630 O O . PRO A 1 572 ? 3.462 4.873 2.509 1.00 50.56 572 PRO A O 1
ATOM 4633 N N . ASP A 1 573 ? 3.553 7.119 2.417 1.00 58.25 573 ASP A N 1
ATOM 4634 C CA . ASP A 1 573 ? 5.015 7.216 2.394 1.00 58.25 573 ASP A CA 1
ATOM 4635 C C . ASP A 1 573 ? 5.636 7.295 3.807 1.00 58.25 573 ASP A C 1
ATOM 4637 O O . ASP A 1 573 ? 6.856 7.244 3.947 1.00 58.25 573 ASP A O 1
ATOM 4641 N N . ASP A 1 574 ? 4.815 7.366 4.864 1.00 61.91 574 ASP A N 1
ATOM 4642 C CA . ASP A 1 574 ? 5.258 7.367 6.265 1.00 61.91 574 ASP A CA 1
ATOM 4643 C C . ASP A 1 574 ? 5.155 5.954 6.889 1.00 61.91 574 ASP A C 1
ATOM 4645 O O . ASP A 1 574 ? 4.046 5.423 7.028 1.00 61.91 574 ASP A O 1
ATOM 4649 N N . PRO A 1 575 ? 6.275 5.332 7.317 1.00 61.69 575 PRO A N 1
ATOM 4650 C CA . PRO A 1 575 ? 6.272 4.033 7.992 1.00 61.69 575 PRO A CA 1
ATOM 4651 C C . PRO A 1 575 ? 5.409 3.960 9.258 1.00 61.69 575 PRO A C 1
ATOM 4653 O O . PRO A 1 575 ? 4.904 2.881 9.572 1.00 61.69 575 PRO A O 1
ATOM 4656 N N . GLY A 1 576 ? 5.197 5.082 9.959 1.00 63.47 576 GLY A N 1
ATOM 4657 C CA . GLY A 1 576 ? 4.344 5.158 11.151 1.00 63.47 576 GLY A CA 1
ATOM 4658 C C . GLY A 1 576 ? 2.871 4.837 10.870 1.00 63.47 576 GLY A C 1
ATOM 4659 O O . GLY A 1 576 ? 2.142 4.398 11.760 1.00 63.47 576 GLY A O 1
ATOM 4660 N N . ASN A 1 577 ? 2.455 4.947 9.606 1.00 65.38 577 ASN A N 1
ATOM 4661 C CA . ASN A 1 577 ? 1.110 4.626 9.134 1.00 65.38 577 ASN A CA 1
ATOM 4662 C C . ASN A 1 577 ? 0.927 3.145 8.766 1.00 65.38 577 ASN A C 1
ATOM 4664 O O . ASN A 1 577 ? -0.072 2.764 8.150 1.00 65.38 577 ASN A O 1
ATOM 4668 N N . TYR A 1 578 ? 1.873 2.280 9.138 1.00 64.06 578 TYR A N 1
ATOM 4669 C CA . TYR A 1 578 ? 1.821 0.847 8.876 1.00 64.06 578 TYR A CA 1
ATOM 4670 C C . TYR A 1 578 ? 1.977 0.042 10.165 1.00 64.06 578 TYR A C 1
ATOM 4672 O O . TYR A 1 578 ? 2.842 0.279 11.003 1.00 64.06 578 TYR A O 1
ATOM 4680 N N . ARG A 1 579 ? 1.175 -1.010 10.302 1.00 54.78 579 ARG A N 1
ATOM 4681 C CA . ARG A 1 579 ? 1.265 -1.967 11.401 1.00 54.78 579 ARG A CA 1
ATOM 4682 C C . ARG A 1 579 ? 2.338 -3.010 11.117 1.00 54.78 579 ARG A C 1
ATOM 4684 O O . ARG A 1 579 ? 2.216 -3.746 10.140 1.00 54.78 579 ARG A O 1
ATOM 4691 N N . GLY A 1 580 ? 3.323 -3.147 12.000 1.00 49.97 580 GLY A N 1
ATOM 4692 C CA . GLY A 1 580 ? 4.250 -4.279 11.964 1.00 49.97 580 GLY A CA 1
ATOM 4693 C C . GLY A 1 580 ? 3.594 -5.536 12.534 1.00 49.97 580 GLY A C 1
ATOM 4694 O O . GLY A 1 580 ? 3.343 -5.610 13.733 1.00 49.97 580 GLY A O 1
ATOM 4695 N N . GLN A 1 581 ? 3.291 -6.532 11.698 1.00 48.47 581 GLN A N 1
ATOM 4696 C CA . GLN A 1 581 ? 2.910 -7.867 12.168 1.00 48.47 581 GLN A CA 1
ATOM 4697 C C . GLN A 1 581 ? 4.117 -8.796 12.153 1.00 48.47 581 GLN A C 1
ATOM 4699 O O . GLN A 1 581 ? 4.568 -9.215 11.088 1.00 48.47 581 GLN A O 1
ATOM 4704 N N . THR A 1 582 ? 4.605 -9.155 13.334 1.00 45.44 582 THR A N 1
ATOM 4705 C CA . THR A 1 582 ? 5.706 -10.104 13.485 1.00 45.44 582 THR A CA 1
ATOM 4706 C C . THR A 1 582 ? 5.207 -11.545 13.355 1.00 45.44 582 THR A C 1
ATOM 4708 O O . THR A 1 582 ? 4.286 -11.956 14.060 1.00 45.44 582 THR A O 1
ATOM 4711 N N . ARG A 1 583 ? 5.816 -12.339 12.470 1.00 41.06 583 ARG A N 1
ATOM 4712 C CA . ARG A 1 583 ? 5.732 -13.805 12.489 1.00 41.06 583 ARG A CA 1
ATOM 4713 C C . ARG A 1 583 ? 6.945 -14.322 13.253 1.00 41.06 583 ARG A C 1
ATOM 4715 O O . ARG A 1 583 ? 8.065 -14.238 12.756 1.00 41.06 583 ARG A O 1
ATOM 4722 N N . GLN A 1 584 ? 6.700 -14.799 14.464 1.00 39.59 584 GLN A N 1
ATOM 4723 C CA . GLN A 1 584 ? 7.678 -15.438 15.337 1.00 39.59 584 GLN A CA 1
ATOM 4724 C C . GLN A 1 584 ? 7.096 -16.745 15.871 1.00 39.59 584 GLN A C 1
ATOM 4726 O O . GLN A 1 584 ? 5.869 -16.913 15.911 1.00 39.59 584 GLN A O 1
ATOM 4731 N N . PHE A 1 585 ? 7.998 -17.620 16.321 1.00 29.14 585 PHE A N 1
ATOM 4732 C CA . PHE A 1 585 ? 7.704 -18.693 17.262 1.00 29.14 585 PHE A CA 1
ATOM 4733 C C . PHE A 1 585 ? 6.783 -18.170 18.371 1.00 29.14 585 PHE A C 1
ATOM 4735 O O . PHE A 1 585 ? 6.968 -17.075 18.903 1.00 29.14 585 PHE A O 1
ATOM 4742 N N . GLY A 1 586 ? 5.702 -18.897 18.639 1.00 34.31 586 GLY A N 1
ATOM 4743 C CA . GLY A 1 586 ? 4.600 -18.376 19.435 1.00 34.31 586 GLY A CA 1
ATOM 4744 C C . GLY A 1 586 ? 4.974 -18.103 20.892 1.00 34.31 586 GLY A C 1
ATOM 4745 O O . GLY A 1 586 ? 4.967 -19.030 21.686 1.00 34.31 586 GLY A O 1
ATOM 4746 N N . SER A 1 587 ? 5.134 -16.832 21.271 1.00 27.30 587 SER A N 1
ATOM 4747 C CA . SER A 1 587 ? 5.033 -16.399 22.676 1.00 27.30 587 SER A CA 1
ATOM 4748 C C . SER A 1 587 ? 4.660 -14.914 22.844 1.00 27.30 587 SER A C 1
ATOM 4750 O O . SER A 1 587 ? 5.246 -14.180 23.627 1.00 27.30 587 SER A O 1
ATOM 4752 N N . ARG A 1 588 ? 3.568 -14.452 22.214 1.00 25.17 588 ARG A N 1
ATOM 4753 C CA . ARG A 1 588 ? 2.728 -13.423 22.871 1.00 25.17 588 ARG A CA 1
ATOM 4754 C C . ARG A 1 588 ? 1.669 -14.127 23.711 1.00 25.17 588 ARG A C 1
ATOM 4756 O O . ARG A 1 588 ? 0.498 -14.249 23.332 1.00 25.17 588 ARG A O 1
ATOM 4763 N N . THR A 1 589 ? 2.113 -14.641 24.849 1.00 26.62 589 THR A N 1
ATOM 4764 C CA . THR A 1 589 ? 1.238 -15.078 25.935 1.00 26.62 589 THR A CA 1
ATOM 4765 C C . THR A 1 589 ? 1.230 -13.944 26.949 1.00 26.62 589 THR A C 1
ATOM 4767 O O . THR A 1 589 ? 2.263 -13.598 27.505 1.00 26.62 589 THR A O 1
ATOM 4770 N N . LYS A 1 590 ? 0.065 -13.317 27.152 1.00 24.66 590 LYS A N 1
ATOM 4771 C CA . LYS A 1 590 ? -0.179 -12.508 28.350 1.00 24.66 590 LYS A CA 1
ATOM 4772 C C . LYS A 1 590 ? 0.104 -13.417 29.545 1.00 24.66 590 LYS A C 1
ATOM 4774 O O . LYS A 1 590 ? -0.629 -14.386 29.729 1.00 24.66 590 LYS A O 1
ATOM 4779 N N . VAL A 1 591 ? 1.155 -13.128 30.306 1.00 24.75 591 VAL A N 1
ATOM 4780 C CA . VAL A 1 591 ? 1.460 -13.832 31.552 1.00 24.75 591 VAL A CA 1
ATOM 4781 C C . VAL A 1 591 ? 0.385 -13.437 32.562 1.00 24.75 591 VAL A C 1
ATOM 4783 O O . VAL A 1 591 ? 0.389 -12.347 33.126 1.00 24.75 591 VAL A O 1
ATOM 4786 N N . ARG A 1 592 ? -0.608 -14.308 32.722 1.00 25.28 592 ARG A N 1
ATOM 4787 C CA . ARG A 1 592 ? -1.430 -14.407 33.924 1.00 25.28 592 ARG A CA 1
ATOM 4788 C C . ARG A 1 592 ? -1.156 -15.802 34.470 1.00 25.28 592 ARG A C 1
ATOM 4790 O O . ARG A 1 592 ? -1.352 -16.770 33.745 1.00 25.28 592 ARG A O 1
ATOM 4797 N N . THR A 1 593 ? -0.760 -15.864 35.737 1.00 22.30 593 THR A N 1
ATOM 4798 C CA . THR A 1 593 ? -0.569 -17.060 36.581 1.00 22.30 593 THR A CA 1
ATOM 4799 C C . THR A 1 593 ? 0.753 -17.834 36.460 1.00 22.30 593 THR A C 1
ATOM 4801 O O . THR A 1 593 ? 1.405 -17.912 35.421 1.00 22.30 593 THR A O 1
ATOM 4804 N N . SER A 1 594 ? 1.149 -18.345 37.622 1.00 24.30 594 SER A N 1
ATOM 4805 C CA . SER A 1 594 ? 2.483 -18.709 38.101 1.00 24.30 594 SER A CA 1
ATOM 4806 C C . SER A 1 594 ? 3.000 -20.069 37.612 1.00 24.30 594 SER A C 1
ATOM 4808 O O . SER A 1 594 ? 3.544 -20.845 38.393 1.00 24.30 594 SER A O 1
ATOM 4810 N N . SER A 1 595 ? 2.820 -20.404 36.334 1.00 24.66 595 SER A N 1
ATOM 4811 C CA . SER A 1 595 ? 3.310 -21.689 35.786 1.00 24.66 595 SER A CA 1
ATOM 4812 C C . SER A 1 595 ? 3.822 -21.619 34.339 1.00 24.66 595 SER A C 1
ATOM 4814 O O . SER A 1 595 ? 4.360 -22.595 33.831 1.00 24.66 595 SER A O 1
ATOM 4816 N N . ALA A 1 596 ? 3.774 -20.445 33.700 1.00 24.06 596 ALA A N 1
ATOM 4817 C CA . ALA A 1 596 ? 4.154 -20.248 32.295 1.00 24.06 596 ALA A CA 1
ATOM 4818 C C . ALA A 1 596 ? 5.574 -19.661 32.108 1.00 24.06 596 ALA A C 1
ATOM 4820 O O . ALA A 1 596 ? 5.800 -18.833 31.221 1.00 24.06 596 ALA A O 1
ATOM 4821 N N . LEU A 1 597 ? 6.533 -20.050 32.958 1.00 29.05 597 LEU A N 1
ATOM 4822 C CA . LEU A 1 597 ? 7.861 -19.421 33.042 1.00 29.05 597 LEU A CA 1
ATOM 4823 C C . LEU A 1 597 ? 8.989 -20.191 32.325 1.00 29.05 597 LEU A C 1
ATOM 4825 O O . LEU A 1 597 ? 10.145 -19.827 32.497 1.00 29.05 597 LEU A O 1
ATOM 4829 N N . LEU A 1 598 ? 8.710 -21.212 31.501 1.00 30.72 598 LEU A N 1
ATOM 4830 C CA . LEU A 1 598 ? 9.796 -21.998 30.880 1.00 30.72 598 LEU A CA 1
ATOM 4831 C C . LEU A 1 598 ? 10.057 -21.774 29.387 1.00 30.72 598 LEU A C 1
ATOM 4833 O O . LEU A 1 598 ? 11.169 -22.007 28.936 1.00 30.72 598 LEU A O 1
ATOM 4837 N N . LEU A 1 599 ? 9.080 -21.297 28.611 1.00 30.89 599 LEU A N 1
ATOM 4838 C CA . LEU A 1 599 ? 9.280 -21.037 27.170 1.00 30.89 599 LEU A CA 1
ATOM 4839 C C . LEU A 1 599 ? 9.207 -19.549 26.807 1.00 30.89 599 LEU A C 1
ATOM 4841 O O . LEU A 1 599 ? 9.763 -19.135 25.794 1.00 30.89 599 LEU A O 1
ATOM 4845 N N . GLY A 1 600 ? 8.568 -18.726 27.645 1.00 29.86 600 GLY A N 1
ATOM 4846 C CA . GLY A 1 600 ? 8.615 -17.266 27.524 1.00 29.86 600 GLY A CA 1
ATOM 4847 C C . GLY A 1 600 ? 9.898 -16.660 28.098 1.00 29.86 600 GLY A C 1
ATOM 4848 O O . GLY A 1 600 ? 10.391 -15.671 27.573 1.00 29.86 600 GLY A O 1
ATOM 4849 N N . THR A 1 601 ? 10.476 -17.263 29.135 1.00 31.84 601 THR A N 1
ATOM 4850 C CA . THR A 1 601 ? 11.536 -16.631 29.942 1.00 31.84 601 THR A CA 1
ATOM 4851 C C . THR A 1 601 ? 12.926 -16.756 29.330 1.00 31.84 601 THR A C 1
ATOM 4853 O O . THR A 1 601 ? 13.742 -15.870 29.532 1.00 31.84 601 THR A O 1
ATOM 4856 N N . VAL A 1 602 ? 13.193 -17.761 28.492 1.00 32.06 602 VAL A N 1
ATOM 4857 C CA . VAL A 1 602 ? 14.489 -17.844 27.789 1.00 32.06 602 VAL A CA 1
ATOM 4858 C C . VAL A 1 602 ? 14.582 -16.810 26.652 1.00 32.06 602 VAL A C 1
ATOM 4860 O O . VAL A 1 602 ? 15.666 -16.319 26.359 1.00 32.06 602 VAL A O 1
ATOM 4863 N N . ALA A 1 603 ? 13.450 -16.407 26.055 1.00 31.16 603 ALA A N 1
ATOM 4864 C CA . ALA A 1 603 ? 13.413 -15.410 24.976 1.00 31.16 603 ALA A CA 1
ATOM 4865 C C . ALA A 1 603 ? 13.054 -13.982 25.443 1.00 31.16 603 ALA A C 1
ATOM 4867 O O . ALA A 1 603 ? 13.477 -13.016 24.817 1.00 31.16 603 ALA A O 1
ATOM 4868 N N . VAL A 1 604 ? 12.287 -13.824 26.531 1.00 29.97 604 VAL A N 1
ATOM 4869 C CA . VAL A 1 604 ? 11.910 -12.508 27.092 1.00 29.97 604 VAL A CA 1
ATOM 4870 C C . VAL A 1 604 ? 12.770 -12.136 28.310 1.00 29.97 604 VAL A C 1
ATOM 4872 O O . VAL A 1 604 ? 13.035 -10.960 28.530 1.00 29.97 604 VAL A O 1
ATOM 4875 N N . GLY A 1 605 ? 13.282 -13.107 29.072 1.00 29.83 605 GLY A N 1
ATOM 4876 C CA . GLY A 1 605 ? 14.070 -12.853 30.287 1.00 29.83 605 GLY A CA 1
ATOM 4877 C C . GLY A 1 605 ? 15.481 -12.316 30.036 1.00 29.83 605 GLY A C 1
ATOM 4878 O O . GLY A 1 605 ? 15.971 -11.534 30.840 1.00 29.83 605 GLY A O 1
ATOM 4879 N N . ALA A 1 606 ? 16.111 -12.633 28.902 1.00 28.25 606 ALA A N 1
ATOM 4880 C CA . ALA A 1 606 ? 17.471 -12.165 28.610 1.00 28.25 606 ALA A CA 1
ATOM 4881 C C . ALA A 1 606 ? 17.549 -10.727 28.059 1.00 28.25 606 ALA A C 1
ATOM 4883 O O . ALA A 1 606 ? 18.627 -10.143 28.019 1.00 28.25 606 ALA A O 1
ATOM 4884 N N . GLY A 1 607 ? 16.419 -10.147 27.636 1.00 25.91 607 GLY A N 1
ATOM 4885 C CA . GLY A 1 607 ? 16.336 -8.734 27.245 1.00 25.91 607 GLY A CA 1
ATOM 4886 C C . GLY A 1 607 ? 15.897 -7.806 28.382 1.00 25.91 607 GLY A C 1
ATOM 4887 O O . GLY A 1 607 ? 16.131 -6.605 28.308 1.00 25.91 607 GLY A O 1
ATOM 4888 N N . SER A 1 608 ? 15.263 -8.349 29.427 1.00 24.95 608 SER A N 1
ATOM 4889 C CA . SER A 1 608 ? 14.679 -7.568 30.529 1.00 24.95 608 SER A CA 1
ATOM 4890 C C . SER A 1 608 ? 15.412 -7.716 31.868 1.00 24.95 608 SER A C 1
ATOM 4892 O O . SER A 1 608 ? 15.128 -6.950 32.784 1.00 24.95 608 SER A O 1
ATOM 4894 N N . TYR A 1 609 ? 16.374 -8.638 31.989 1.00 24.92 609 TYR A N 1
ATOM 4895 C CA . TYR A 1 609 ? 17.347 -8.647 33.085 1.00 24.92 609 TYR A CA 1
ATOM 4896 C C . TYR A 1 609 ? 18.668 -8.061 32.595 1.00 24.92 609 TYR A C 1
ATOM 4898 O O . TYR A 1 609 ? 19.312 -8.588 31.691 1.00 24.92 609 TYR A O 1
ATOM 4906 N N . GLY A 1 610 ? 19.036 -6.921 33.176 1.00 25.11 610 GLY A N 1
ATOM 4907 C CA . GLY A 1 610 ? 20.214 -6.157 32.805 1.00 25.11 610 GLY A CA 1
ATOM 4908 C C . GLY A 1 610 ? 21.491 -6.991 32.815 1.00 25.11 610 GLY A C 1
ATOM 4909 O O . GLY A 1 610 ? 21.856 -7.610 33.813 1.00 25.11 610 GLY A O 1
ATOM 4910 N N . ILE A 1 611 ? 22.219 -6.902 31.704 1.00 23.83 611 ILE A N 1
ATOM 4911 C CA . ILE A 1 611 ? 23.662 -7.104 31.644 1.00 23.83 611 ILE A CA 1
ATOM 4912 C C . ILE A 1 611 ? 24.292 -6.029 32.545 1.00 23.83 611 ILE A C 1
ATOM 4914 O O . ILE A 1 611 ? 24.691 -4.960 32.084 1.00 23.83 611 ILE A O 1
ATOM 4918 N N . TYR A 1 612 ? 24.368 -6.289 33.851 1.00 24.72 612 TYR A N 1
ATOM 4919 C CA . TYR A 1 612 ? 25.365 -5.639 34.687 1.00 24.72 612 TYR A CA 1
ATOM 4920 C C . TYR A 1 612 ? 26.692 -6.339 34.426 1.00 24.72 612 TYR A C 1
ATOM 4922 O O . TYR A 1 612 ? 26.871 -7.528 34.687 1.00 24.72 612 TYR A O 1
ATOM 4930 N N . LYS A 1 613 ? 27.606 -5.562 33.844 1.00 28.12 613 LYS A N 1
ATOM 4931 C CA . LYS A 1 613 ? 29.027 -5.861 33.684 1.00 28.12 613 LYS A CA 1
ATOM 4932 C C . LYS A 1 613 ? 29.570 -6.671 34.863 1.00 28.12 613 LYS A C 1
ATOM 4934 O O . LYS A 1 613 ? 29.542 -6.198 35.996 1.00 28.12 613 LYS A O 1
ATOM 4939 N N . TYR A 1 614 ? 30.237 -7.779 34.558 1.00 24.89 614 TYR A N 1
ATOM 4940 C CA . TYR A 1 614 ? 31.331 -8.263 35.391 1.00 24.89 614 TYR A CA 1
ATOM 4941 C C . TYR A 1 614 ? 32.606 -8.328 34.553 1.00 24.89 614 TYR A C 1
ATOM 4943 O O . TYR A 1 614 ? 32.951 -9.347 33.970 1.00 24.89 614 TYR A O 1
ATOM 4951 N N . ASN A 1 615 ? 33.309 -7.197 34.494 1.00 23.72 615 ASN A N 1
ATOM 4952 C CA . ASN A 1 615 ? 34.758 -7.200 34.362 1.00 23.72 615 ASN A CA 1
ATOM 4953 C C . ASN A 1 615 ? 35.314 -6.469 35.587 1.00 23.72 615 ASN A C 1
ATOM 4955 O O . ASN A 1 615 ? 35.323 -5.247 35.632 1.00 23.72 615 ASN A O 1
ATOM 4959 N N . GLN A 1 616 ? 35.758 -7.287 36.544 1.00 25.48 616 GLN A N 1
ATOM 4960 C CA . GLN A 1 616 ? 36.764 -7.018 37.574 1.00 25.48 616 GLN A CA 1
ATOM 4961 C C . GLN A 1 616 ? 36.408 -6.063 38.742 1.00 25.48 616 GLN A C 1
ATOM 4963 O O . GLN A 1 616 ? 36.005 -4.920 38.567 1.00 25.48 616 GLN A O 1
ATOM 4968 N N . ARG A 1 617 ? 36.613 -6.619 39.953 1.00 25.50 617 ARG A N 1
ATOM 4969 C CA . ARG A 1 617 ? 36.835 -6.028 41.298 1.00 25.50 617 ARG A CA 1
ATOM 4970 C C . ARG A 1 617 ? 37.318 -4.561 41.245 1.00 25.50 617 ARG A C 1
ATOM 4972 O O . ARG A 1 617 ? 38.148 -4.245 40.407 1.00 25.50 617 ARG A O 1
ATOM 4979 N N . SER A 1 618 ? 36.927 -3.621 42.108 1.00 24.86 618 SER A N 1
ATOM 4980 C CA . SER A 1 618 ? 36.832 -3.647 43.578 1.00 24.86 618 SER A CA 1
ATOM 4981 C C . SER A 1 618 ? 36.420 -2.253 44.086 1.00 24.86 618 SER A C 1
ATOM 4983 O O . SER A 1 618 ? 36.808 -1.269 43.462 1.00 24.86 618 SER A O 1
ATOM 4985 N N . ASN A 1 619 ? 35.774 -2.221 45.260 1.00 23.86 619 ASN A N 1
ATOM 4986 C CA . ASN A 1 619 ? 35.806 -1.197 46.326 1.00 23.86 619 ASN A CA 1
ATOM 4987 C C . ASN A 1 619 ? 34.455 -0.586 46.745 1.00 23.86 619 ASN A C 1
ATOM 4989 O O . ASN A 1 619 ? 33.881 0.213 46.019 1.00 23.86 619 ASN A O 1
ATOM 4993 N N . VAL A 1 620 ? 34.092 -0.929 47.997 1.00 23.22 620 VAL A N 1
ATOM 4994 C CA . VAL A 1 620 ? 33.516 -0.058 49.047 1.00 23.22 620 VAL A CA 1
ATOM 4995 C C . VAL A 1 620 ? 32.076 0.409 48.759 1.00 23.22 620 VAL A C 1
ATOM 4997 O O . VAL A 1 620 ? 31.851 1.264 47.922 1.00 23.22 620 VAL A O 1
ATOM 5000 N N . LEU A 1 621 ? 31.008 -0.157 49.337 1.00 25.42 621 LEU A N 1
ATOM 5001 C CA . LEU A 1 621 ? 30.744 -0.401 50.764 1.00 25.42 621 LEU A CA 1
ATOM 5002 C C . LEU A 1 621 ? 30.955 0.851 51.629 1.00 25.42 621 LEU A C 1
ATOM 5004 O O . LEU A 1 621 ? 31.657 0.793 52.625 1.00 25.42 621 LEU A O 1
ATOM 5008 N N . GLU A 1 622 ? 30.331 1.970 51.264 1.00 23.78 622 GLU A N 1
ATOM 5009 C CA . GLU A 1 622 ? 30.071 3.067 52.201 1.00 23.78 622 GLU A CA 1
ATOM 5010 C C . GLU A 1 622 ? 28.697 3.692 51.909 1.00 23.78 622 GLU A C 1
ATOM 5012 O O . GLU A 1 622 ? 28.429 4.160 50.806 1.00 23.78 622 GLU A O 1
ATOM 5017 N N . ASN A 1 623 ? 27.852 3.676 52.946 1.00 25.23 623 ASN A N 1
ATOM 5018 C CA . ASN A 1 623 ? 26.589 4.405 53.124 1.00 25.23 623 ASN A CA 1
ATOM 5019 C C . ASN A 1 623 ? 25.287 3.751 52.622 1.00 25.23 623 ASN A C 1
ATOM 5021 O O . ASN A 1 623 ? 24.552 4.270 51.788 1.00 25.23 623 ASN A O 1
ATOM 5025 N N . LEU A 1 624 ? 24.945 2.639 53.283 1.00 27.45 624 LEU A N 1
ATOM 5026 C CA . LEU A 1 624 ? 23.590 2.423 53.807 1.00 27.45 624 LEU A CA 1
ATOM 5027 C C . LEU A 1 624 ? 23.281 3.509 54.851 1.00 27.45 624 LEU A C 1
ATOM 5029 O O . LEU A 1 624 ? 24.035 3.586 55.814 1.00 27.45 624 LEU A O 1
ATOM 5033 N N . GLN A 1 625 ? 22.188 4.259 54.683 1.00 23.50 625 GLN A N 1
ATOM 5034 C CA . GLN A 1 625 ? 21.354 4.925 55.711 1.00 23.50 625 GLN A CA 1
ATOM 5035 C C . GLN A 1 625 ? 20.783 6.220 55.127 1.00 23.50 625 GLN A C 1
ATOM 5037 O O . GLN A 1 625 ? 21.430 7.253 55.189 1.00 23.50 625 GLN A O 1
ATOM 5042 N N . ASP A 1 626 ? 19.614 6.129 54.488 1.00 22.59 626 ASP A N 1
ATOM 5043 C CA . ASP A 1 626 ? 18.490 7.063 54.675 1.00 22.59 626 ASP A CA 1
ATOM 5044 C C . ASP A 1 626 ? 17.449 6.867 53.566 1.00 22.59 626 ASP A C 1
ATOM 5046 O O . ASP A 1 626 ? 17.524 7.450 52.492 1.00 22.59 626 ASP A O 1
ATOM 5050 N N . MET A 1 627 ? 16.471 6.001 53.837 1.00 21.70 627 MET A N 1
ATOM 5051 C CA . MET A 1 627 ? 15.041 6.344 53.854 1.00 21.70 627 MET A CA 1
ATOM 5052 C C . MET A 1 627 ? 14.168 5.109 53.614 1.00 21.70 627 MET A C 1
ATOM 5054 O O . MET A 1 627 ? 14.114 4.499 52.552 1.00 21.70 627 MET A O 1
ATOM 5058 N N . LEU A 1 628 ? 13.491 4.752 54.697 1.00 21.84 628 LEU A N 1
ATOM 5059 C CA . LEU A 1 628 ? 12.503 3.702 54.849 1.00 21.84 628 LEU A CA 1
ATOM 5060 C C . LEU A 1 628 ? 11.140 4.098 54.225 1.00 21.84 628 LEU A C 1
ATOM 5062 O O . LEU A 1 628 ? 10.683 5.218 54.435 1.00 21.84 628 LEU A O 1
ATOM 5066 N N . VAL A 1 629 ? 10.470 3.080 53.644 1.00 23.25 629 VAL A N 1
ATOM 5067 C CA . VAL A 1 629 ? 9.014 2.856 53.363 1.00 23.25 629 VAL A CA 1
ATOM 5068 C C . VAL A 1 629 ? 8.301 3.713 52.277 1.00 23.25 629 VAL A C 1
ATOM 5070 O O . VAL A 1 629 ? 8.679 4.866 52.114 1.00 23.25 629 VAL A O 1
ATOM 5073 N N . PRO A 1 630 ? 7.161 3.289 51.642 1.00 25.62 630 PRO A N 1
ATOM 5074 C CA . PRO A 1 630 ? 6.523 1.967 51.392 1.00 25.62 630 PRO A CA 1
ATOM 5075 C C . PRO A 1 630 ? 6.152 1.663 49.900 1.00 25.62 630 PRO A C 1
ATOM 5077 O O . PRO A 1 630 ? 6.148 2.530 49.037 1.00 25.62 630 PRO A O 1
ATOM 5080 N N . ASN A 1 631 ? 5.739 0.409 49.647 1.00 23.64 631 ASN A N 1
ATOM 5081 C CA . ASN A 1 631 ? 5.317 -0.228 48.377 1.00 23.64 631 ASN A CA 1
ATOM 5082 C C . ASN A 1 631 ? 4.251 0.492 47.507 1.00 23.64 631 ASN A C 1
ATOM 5084 O O . ASN A 1 631 ? 3.210 0.900 48.023 1.00 23.64 631 ASN A O 1
ATOM 5088 N N . VAL A 1 632 ? 4.391 0.419 46.168 1.00 22.06 632 VAL A N 1
ATOM 5089 C CA . VAL A 1 632 ? 3.289 0.592 45.189 1.00 22.06 632 VAL A CA 1
ATOM 5090 C C . VAL A 1 632 ? 3.341 -0.500 44.108 1.00 22.06 632 VAL A C 1
ATOM 5092 O O . VAL A 1 632 ? 4.368 -0.721 43.485 1.00 22.06 632 VAL A O 1
ATOM 5095 N N . PHE A 1 633 ? 2.213 -1.188 43.903 1.00 24.52 633 PHE A N 1
ATOM 5096 C CA . PHE A 1 633 ? 1.972 -2.240 42.908 1.00 24.52 633 PHE A CA 1
ATOM 5097 C C . PHE A 1 633 ? 1.762 -1.654 41.495 1.00 24.52 633 PHE A C 1
ATOM 5099 O O . PHE A 1 633 ? 0.897 -0.793 41.336 1.00 24.52 633 PHE A O 1
ATOM 5106 N N . ALA A 1 634 ? 2.431 -2.155 40.447 1.00 26.28 634 ALA A N 1
ATOM 5107 C CA . ALA A 1 634 ? 2.084 -1.786 39.069 1.00 26.28 634 ALA A CA 1
ATOM 5108 C C . ALA A 1 634 ? 0.831 -2.552 38.618 1.00 26.28 634 ALA A C 1
ATOM 5110 O O . ALA A 1 634 ? 0.854 -3.760 38.364 1.00 26.28 634 ALA A O 1
ATOM 5111 N N . ALA A 1 635 ? -0.286 -1.834 38.541 1.00 30.80 635 ALA A N 1
ATOM 5112 C CA . ALA A 1 635 ? -1.517 -2.299 37.923 1.00 30.80 635 ALA A CA 1
ATOM 5113 C C . ALA A 1 635 ? -1.296 -2.516 36.415 1.00 30.80 635 ALA A C 1
ATOM 5115 O O . ALA A 1 635 ? -0.678 -1.692 35.744 1.00 30.80 635 ALA A O 1
ATOM 5116 N N . GLY A 1 636 ? -1.807 -3.622 35.861 1.00 38.88 636 GLY A N 1
ATOM 5117 C CA . GLY A 1 636 ? -1.845 -3.800 34.407 1.00 38.88 636 GLY A CA 1
ATOM 5118 C C . GLY A 1 636 ? -2.607 -2.653 33.736 1.00 38.88 636 GLY A C 1
ATOM 5119 O O . GLY A 1 636 ? -3.486 -2.065 34.361 1.00 38.88 636 GLY A O 1
ATOM 5120 N N . VAL A 1 637 ? -2.289 -2.349 32.467 1.00 55.03 637 VAL A N 1
ATOM 5121 C CA . VAL A 1 637 ? -2.992 -1.295 31.713 1.00 55.03 637 VAL A CA 1
ATOM 5122 C C . VAL A 1 637 ? -4.506 -1.540 31.810 1.00 55.03 637 VAL A C 1
ATOM 5124 O O . VAL A 1 637 ? -4.973 -2.603 31.378 1.00 55.03 637 VAL A O 1
ATOM 5127 N N . PRO A 1 638 ? -5.266 -0.605 32.397 1.00 69.06 638 PRO A N 1
ATOM 5128 C CA . PRO A 1 638 ? -6.690 -0.777 32.630 1.00 69.06 638 PRO A CA 1
ATOM 5129 C C . PRO A 1 638 ? -7.458 -1.009 31.327 1.00 69.06 638 PRO A C 1
ATOM 5131 O O . PRO A 1 638 ? -7.249 -0.323 30.326 1.00 69.06 638 PRO A O 1
ATOM 5134 N N . LYS A 1 639 ? -8.354 -1.996 31.324 1.00 86.06 639 LYS A N 1
ATOM 5135 C CA . LYS A 1 639 ? -9.121 -2.369 30.129 1.00 86.06 639 LYS A CA 1
ATOM 5136 C C . LYS A 1 639 ? -10.394 -1.542 29.997 1.00 86.06 639 LYS A C 1
ATOM 5138 O O . LYS A 1 639 ? -11.115 -1.372 30.976 1.00 86.06 639 LYS A O 1
ATOM 5143 N N . SER A 1 640 ? -10.703 -1.110 28.779 1.00 91.44 640 SER A N 1
ATOM 5144 C CA . SER A 1 640 ? -11.966 -0.457 28.427 1.00 91.44 640 SER A CA 1
ATOM 5145 C C . SER A 1 640 ? -13.011 -1.448 27.927 1.00 91.44 640 SER A C 1
ATOM 5147 O O . SER A 1 640 ? -12.677 -2.537 27.462 1.00 91.44 640 SER A O 1
ATOM 5149 N N . GLN A 1 641 ? -14.282 -1.049 27.990 1.00 92.88 641 GLN A N 1
ATOM 5150 C CA . GLN A 1 641 ? -15.380 -1.844 27.445 1.00 92.88 641 GLN A CA 1
ATOM 5151 C C . GLN A 1 641 ? -15.302 -1.941 25.902 1.00 92.88 641 GLN A C 1
ATOM 5153 O O . GLN A 1 641 ? -14.932 -0.959 25.248 1.00 92.88 641 GLN A O 1
ATOM 5158 N N . PRO A 1 642 ? -15.697 -3.077 25.288 1.00 81.62 642 PRO A N 1
ATOM 5159 C CA . PRO A 1 642 ? -15.502 -3.330 23.856 1.00 81.62 642 PRO A CA 1
ATOM 5160 C C . PRO A 1 642 ? -16.148 -2.309 22.908 1.00 81.62 642 PRO A C 1
ATOM 5162 O O . PRO A 1 642 ? -15.602 -2.042 21.838 1.00 81.62 642 PRO A O 1
ATOM 5165 N N . SER A 1 643 ? -17.295 -1.714 23.258 1.00 90.69 643 SER A N 1
ATOM 5166 C CA . SER A 1 643 ? -18.000 -0.768 22.374 1.00 90.69 643 SER A CA 1
ATOM 5167 C C . SER A 1 643 ? -17.298 0.588 22.206 1.00 90.69 643 SER A C 1
ATOM 5169 O O . SER A 1 643 ? -17.560 1.277 21.223 1.00 90.69 643 SER A O 1
ATOM 5171 N N . VAL A 1 644 ? -16.365 0.952 23.095 1.00 91.69 644 VAL A N 1
ATOM 5172 C CA . VAL A 1 644 ? -15.745 2.292 23.164 1.00 91.69 644 VAL A CA 1
ATOM 5173 C C . VAL A 1 644 ? -14.899 2.637 21.932 1.00 91.69 644 VAL A C 1
ATOM 5175 O O . VAL A 1 644 ? -14.971 3.747 21.410 1.00 91.69 644 VAL A O 1
ATOM 5178 N N . TRP A 1 645 ? -14.095 1.692 21.447 1.00 88.50 645 TRP A N 1
ATOM 5179 C CA . TRP A 1 645 ? -13.106 1.932 20.382 1.00 88.50 645 TRP A CA 1
ATOM 5180 C C . TRP A 1 645 ? -13.212 0.948 19.213 1.00 88.50 645 TRP A C 1
ATOM 5182 O O . TRP A 1 645 ? -12.476 1.078 18.233 1.00 88.50 645 TRP A O 1
ATOM 5192 N N . SER A 1 646 ? -14.098 -0.045 19.311 1.00 88.56 646 SER A N 1
ATOM 5193 C CA . SER A 1 646 ? -14.272 -1.065 18.277 1.00 88.56 646 SER A CA 1
ATOM 5194 C C . SER A 1 646 ? -14.776 -0.483 16.951 1.00 88.56 646 SER A C 1
ATOM 5196 O O . SER A 1 646 ? -15.462 0.545 16.948 1.00 88.56 646 SER A O 1
ATOM 5198 N N . PRO A 1 647 ? -14.496 -1.152 15.816 1.00 83.75 647 PRO A N 1
ATOM 5199 C CA . PRO A 1 647 ? -15.024 -0.752 14.514 1.00 83.75 647 PRO A CA 1
ATOM 5200 C C . PRO A 1 647 ? -16.563 -0.744 14.475 1.00 83.75 647 PRO A C 1
ATOM 5202 O O . PRO A 1 647 ? -17.241 -1.312 15.339 1.00 83.75 647 PRO A O 1
ATOM 5205 N N . GLY A 1 648 ? -17.124 -0.059 13.477 1.00 85.38 648 GLY A N 1
ATOM 5206 C CA . GLY A 1 648 ? -18.569 -0.029 13.236 1.00 85.38 648 GLY A CA 1
ATOM 5207 C C . GLY A 1 648 ? -19.126 -1.386 12.784 1.00 85.38 648 GLY A C 1
ATOM 5208 O O . GLY A 1 648 ? -18.389 -2.228 12.275 1.00 85.38 648 GLY A O 1
ATOM 5209 N N . LYS A 1 649 ? -20.436 -1.571 12.961 1.00 92.56 649 LYS A N 1
ATOM 5210 C CA . LYS A 1 649 ? -21.239 -2.678 12.409 1.00 92.56 649 LYS A CA 1
ATOM 5211 C C . LYS A 1 649 ? -22.393 -2.096 11.583 1.00 92.56 649 LYS A C 1
ATOM 5213 O O . LYS A 1 649 ? -22.553 -0.877 11.556 1.00 92.56 649 LYS A O 1
ATOM 5218 N N . ASN A 1 650 ? -23.199 -2.928 10.921 1.00 93.31 650 ASN A N 1
ATOM 5219 C CA . ASN A 1 650 ? -24.301 -2.427 10.080 1.00 93.31 650 ASN A CA 1
ATOM 5220 C C . ASN A 1 650 ? -25.429 -1.744 10.874 1.00 93.31 650 ASN A C 1
ATOM 5222 O O . ASN A 1 650 ? -26.134 -0.899 10.318 1.00 93.31 650 ASN A O 1
ATOM 5226 N N . HIS A 1 651 ? -25.588 -2.091 12.155 1.00 95.50 651 HIS A N 1
ATOM 5227 C CA . HIS A 1 651 ? -26.600 -1.536 13.050 1.00 95.50 651 HIS A CA 1
ATOM 5228 C C . HIS A 1 651 ? -26.020 -1.244 14.436 1.00 95.50 651 HIS A C 1
ATOM 5230 O O . HIS A 1 651 ? -25.095 -1.927 14.895 1.00 95.50 651 HIS A O 1
ATOM 5236 N N . ALA A 1 652 ? -26.613 -0.274 15.130 1.00 96.88 652 ALA A N 1
ATOM 5237 C CA . ALA A 1 652 ? -26.366 -0.035 16.545 1.00 96.88 652 ALA A CA 1
ATOM 5238 C C . ALA A 1 652 ? -27.676 0.158 17.319 1.00 96.88 652 ALA A C 1
ATOM 5240 O O . ALA A 1 652 ? -28.672 0.628 16.777 1.00 96.88 652 ALA A O 1
ATOM 5241 N N . LEU A 1 653 ? -27.658 -0.232 18.589 1.00 97.50 653 LEU A N 1
ATOM 5242 C CA . LEU A 1 653 ? -28.680 0.023 19.593 1.00 97.50 653 LEU A CA 1
ATOM 5243 C C . LEU A 1 653 ? -28.165 1.102 20.538 1.00 97.50 653 LEU A C 1
ATOM 5245 O O . LEU A 1 653 ? -27.085 0.955 21.119 1.00 97.50 653 LEU A O 1
ATOM 5249 N N . TYR A 1 654 ? -28.983 2.125 20.739 1.00 97.19 654 TYR A N 1
ATOM 5250 C CA . TYR A 1 654 ? -28.806 3.151 21.755 1.00 97.19 654 TYR A CA 1
ATOM 5251 C C . TYR A 1 654 ? -29.986 3.063 22.719 1.00 97.19 654 TYR A C 1
ATOM 5253 O O . TYR A 1 654 ? -31.081 3.534 22.412 1.00 97.19 654 TYR A O 1
ATOM 5261 N N . LEU A 1 655 ? -29.773 2.415 23.863 1.00 97.44 655 LEU A N 1
ATOM 5262 C CA . LEU A 1 655 ? -30.802 2.233 24.881 1.00 97.44 655 LEU A CA 1
ATOM 5263 C C . LEU A 1 655 ? -30.569 3.232 26.015 1.00 97.44 655 LEU A C 1
ATOM 5265 O O . LEU A 1 655 ? -29.579 3.144 26.742 1.00 97.44 655 LEU A O 1
ATOM 5269 N N . TRP A 1 656 ? -31.479 4.192 26.139 1.00 96.94 656 TRP A N 1
ATOM 5270 C CA . TRP A 1 656 ? -31.396 5.314 27.069 1.00 96.94 656 TRP A CA 1
ATOM 5271 C C . TRP A 1 656 ? -32.443 5.156 28.163 1.00 96.94 656 TRP A C 1
ATOM 5273 O O . TRP A 1 656 ? -33.635 5.164 27.870 1.00 96.94 656 TRP A O 1
ATOM 5283 N N . ILE A 1 657 ? -32.016 5.027 29.418 1.00 97.44 657 ILE A N 1
ATOM 5284 C CA . ILE A 1 657 ? -32.888 4.625 30.527 1.00 97.44 657 ILE A CA 1
ATOM 5285 C C . ILE A 1 657 ? -32.909 5.705 31.612 1.00 97.44 657 ILE A C 1
ATOM 5287 O O . ILE A 1 657 ? -31.863 6.210 32.028 1.00 97.44 657 ILE A O 1
ATOM 5291 N N . HIS A 1 658 ? -34.117 6.025 32.075 1.00 96.94 658 HIS A N 1
ATOM 5292 C CA . HIS A 1 658 ? -34.384 6.844 33.252 1.00 96.94 658 HIS A CA 1
ATOM 5293 C C . HIS A 1 658 ? -35.017 5.980 34.340 1.00 96.94 658 HIS A C 1
ATOM 5295 O O . HIS A 1 658 ? -35.951 5.211 34.081 1.00 96.94 658 HIS A O 1
ATOM 5301 N N . LEU A 1 659 ? -34.504 6.103 35.553 1.00 96.62 659 LEU A N 1
ATOM 5302 C CA . LEU A 1 659 ? -34.969 5.371 36.719 1.00 96.62 659 LEU A CA 1
ATOM 5303 C C . LEU A 1 659 ? -35.942 6.220 37.529 1.00 96.62 659 LEU A C 1
ATOM 5305 O O . LEU A 1 659 ? -35.870 7.447 37.537 1.00 96.62 659 LEU A O 1
ATOM 5309 N N . LYS A 1 660 ? -36.841 5.552 38.249 1.00 94.50 660 LYS A N 1
ATOM 5310 C CA . LYS A 1 660 ? -37.684 6.230 39.232 1.00 94.50 660 LYS A CA 1
ATOM 5311 C C . LYS A 1 660 ? -36.837 6.716 40.413 1.00 94.50 660 LYS A C 1
ATOM 5313 O O . LYS A 1 660 ? -35.873 6.033 40.767 1.00 94.50 660 LYS A O 1
ATOM 5318 N N . PRO A 1 661 ? -37.208 7.824 41.078 1.00 91.38 661 PRO A N 1
ATOM 5319 C CA . PRO A 1 661 ? -36.492 8.317 42.257 1.00 91.38 661 PRO A CA 1
ATOM 5320 C C . PRO A 1 661 ? -36.343 7.276 43.379 1.00 91.38 661 PRO A C 1
ATOM 5322 O O . PRO A 1 661 ? -35.359 7.301 44.113 1.00 91.38 661 PRO A O 1
ATOM 5325 N N . GLU A 1 662 ? -37.295 6.345 43.499 1.00 91.62 662 GLU A N 1
ATOM 5326 C CA . GLU A 1 662 ? -37.321 5.288 44.518 1.00 91.62 662 GLU A CA 1
ATOM 5327 C C . GLU A 1 662 ? -36.575 4.008 44.093 1.00 91.62 662 GLU A C 1
ATOM 5329 O O . GLU A 1 662 ? -36.548 3.026 44.838 1.00 91.62 662 GLU A O 1
ATOM 5334 N N . ALA A 1 663 ? -35.994 3.974 42.889 1.00 92.38 663 ALA A N 1
ATOM 5335 C CA . ALA A 1 663 ? -35.307 2.797 42.377 1.00 92.38 663 ALA A CA 1
ATOM 5336 C C . ALA A 1 663 ? -34.045 2.474 43.192 1.00 92.38 663 ALA A C 1
ATOM 5338 O O . ALA A 1 663 ? -33.224 3.342 43.495 1.00 92.38 663 ALA A O 1
ATOM 5339 N N . ASN A 1 664 ? -33.831 1.188 43.483 1.00 92.00 664 ASN A N 1
ATOM 5340 C CA . ASN A 1 664 ? -32.594 0.731 44.107 1.00 92.00 664 ASN A CA 1
ATOM 5341 C C . ASN A 1 664 ? -31.441 0.761 43.089 1.00 92.00 664 ASN A C 1
ATOM 5343 O O . ASN A 1 664 ? -31.226 -0.181 42.322 1.00 92.00 664 ASN A O 1
ATOM 5347 N N . THR A 1 665 ? -30.679 1.852 43.096 1.00 91.44 665 THR A N 1
ATOM 5348 C CA . THR A 1 665 ? -29.587 2.115 42.144 1.00 91.44 665 THR A CA 1
ATOM 5349 C C . THR A 1 665 ? -28.501 1.038 42.157 1.00 91.44 665 THR A C 1
ATOM 5351 O O . THR A 1 665 ? -27.954 0.708 41.105 1.00 91.44 665 THR A O 1
ATOM 5354 N N . LYS A 1 666 ? -28.231 0.416 43.314 1.00 90.75 666 LYS A N 1
ATOM 5355 C CA . LYS A 1 666 ? -27.262 -0.686 43.436 1.00 90.75 666 LYS A CA 1
ATOM 5356 C C . LYS A 1 666 ? -27.751 -1.964 42.759 1.00 90.75 666 LYS A C 1
ATOM 5358 O O . LYS A 1 666 ? -26.959 -2.670 42.140 1.00 90.75 666 LYS A O 1
ATOM 5363 N N . GLU A 1 667 ? -29.041 -2.276 42.858 1.00 91.88 667 GLU A N 1
ATOM 5364 C CA . GLU A 1 667 ? -29.620 -3.427 42.154 1.00 91.88 667 GLU A CA 1
ATOM 5365 C C . GLU A 1 667 ? -29.654 -3.204 40.643 1.00 91.88 667 GLU A C 1
ATOM 5367 O O . GLU A 1 667 ? -29.328 -4.119 39.887 1.00 91.88 667 GLU A O 1
ATOM 5372 N N . VAL A 1 668 ? -29.945 -1.978 40.199 1.00 93.69 668 VAL A N 1
ATOM 5373 C CA . VAL A 1 668 ? -29.850 -1.610 38.779 1.00 93.69 668 VAL A CA 1
ATOM 5374 C C . VAL A 1 668 ? -28.409 -1.748 38.279 1.00 93.69 668 VAL A C 1
ATOM 5376 O O . VAL A 1 668 ? -28.185 -2.378 37.247 1.00 93.69 668 VAL A O 1
ATOM 5379 N N . ALA A 1 669 ? -27.415 -1.249 39.026 1.00 92.50 669 ALA A N 1
ATOM 5380 C CA . ALA A 1 669 ? -25.999 -1.409 38.682 1.00 92.50 669 ALA A CA 1
ATOM 5381 C C . ALA A 1 669 ? -25.589 -2.889 38.573 1.00 92.50 669 ALA A C 1
ATOM 5383 O O . ALA A 1 669 ? -24.917 -3.279 37.615 1.00 92.50 669 ALA A O 1
ATOM 5384 N N . LYS A 1 670 ? -26.053 -3.740 39.500 1.00 91.50 670 LYS A N 1
ATOM 5385 C CA . LYS A 1 670 ? -25.848 -5.198 39.439 1.00 91.50 670 LYS A CA 1
ATOM 5386 C C . LYS A 1 670 ? -26.502 -5.829 38.212 1.00 91.50 670 LYS A C 1
ATOM 5388 O O . LYS A 1 670 ? -25.894 -6.704 37.595 1.00 91.50 670 LYS A O 1
ATOM 5393 N N . ALA A 1 671 ? -27.705 -5.390 37.841 1.00 92.69 671 ALA A N 1
ATOM 5394 C CA . ALA A 1 671 ? -28.398 -5.888 36.660 1.00 92.69 671 ALA A CA 1
ATOM 5395 C C . ALA A 1 671 ? -27.614 -5.567 35.381 1.00 92.69 671 ALA A C 1
ATOM 5397 O O . ALA A 1 671 ? -27.367 -6.466 34.580 1.00 92.69 671 ALA A O 1
ATOM 5398 N N . VAL A 1 672 ? -27.155 -4.327 35.208 1.00 92.31 672 VAL A N 1
ATOM 5399 C CA . VAL A 1 672 ? -26.467 -3.897 33.975 1.00 92.31 672 VAL A CA 1
ATOM 5400 C C . VAL A 1 672 ? -24.998 -4.307 33.914 1.00 92.31 672 VAL A C 1
ATOM 5402 O O . VAL A 1 672 ? -24.462 -4.477 32.822 1.00 92.31 672 VAL A O 1
ATOM 5405 N N . LYS A 1 673 ? -24.352 -4.582 35.055 1.00 90.44 673 LYS A N 1
ATOM 5406 C CA . LYS A 1 673 ? -23.031 -5.236 35.104 1.00 90.44 673 LYS A CA 1
ATOM 5407 C C . LYS A 1 673 ? -23.029 -6.590 34.382 1.00 90.44 673 LYS A C 1
ATOM 5409 O O . LYS A 1 673 ? -22.015 -6.975 33.804 1.00 90.44 673 LYS A O 1
ATOM 5414 N N . ASN A 1 674 ? -24.163 -7.293 34.359 1.00 92.12 674 ASN A N 1
ATOM 5415 C CA . ASN A 1 674 ? -24.316 -8.569 33.656 1.00 92.12 674 ASN A CA 1
ATOM 5416 C C . ASN A 1 674 ? -24.518 -8.420 32.135 1.00 92.12 674 ASN A C 1
ATOM 5418 O O . ASN A 1 674 ? -24.878 -9.397 31.484 1.00 92.12 674 ASN A O 1
ATOM 5422 N N . LEU A 1 675 ? -24.261 -7.245 31.546 1.00 93.50 675 LEU A N 1
ATOM 5423 C CA . LEU A 1 675 ? -24.441 -6.996 30.111 1.00 93.50 675 LEU A CA 1
ATOM 5424 C C . LEU A 1 675 ? -23.781 -8.059 29.225 1.00 93.50 675 LEU A C 1
ATOM 5426 O O . LEU A 1 675 ? -24.408 -8.529 28.280 1.00 93.50 675 LEU A O 1
ATOM 5430 N N . GLN A 1 676 ? -22.561 -8.499 29.553 1.00 91.56 676 GLN A N 1
ATOM 5431 C CA . GLN A 1 676 ? -21.894 -9.545 28.770 1.00 91.56 676 GLN A CA 1
ATOM 5432 C C . GLN A 1 676 ? -22.654 -10.878 28.823 1.00 91.56 676 GLN A C 1
ATOM 5434 O O . GLN A 1 676 ? -22.780 -11.544 27.804 1.00 91.56 676 GLN A O 1
ATOM 5439 N N . LYS A 1 677 ? -23.241 -11.231 29.973 1.00 92.25 677 LYS A N 1
ATOM 5440 C CA . LYS A 1 677 ? -24.078 -12.430 30.112 1.00 92.25 677 LYS A CA 1
ATOM 5441 C C . LYS A 1 677 ? -25.341 -12.331 29.255 1.00 92.25 677 LYS A C 1
ATOM 5443 O O . LYS A 1 677 ? -25.766 -13.336 28.703 1.00 92.25 677 LYS A O 1
ATOM 5448 N N . TYR A 1 678 ? -25.934 -11.144 29.134 1.00 94.81 678 TYR A N 1
ATOM 5449 C CA . TYR A 1 678 ? -27.087 -10.930 28.252 1.00 94.81 678 TYR A CA 1
ATOM 5450 C C . TYR A 1 678 ? -26.695 -11.021 26.778 1.00 94.81 678 TYR A C 1
ATOM 5452 O O . TYR A 1 678 ? -27.420 -11.618 25.992 1.00 94.81 678 TYR A O 1
ATOM 5460 N N . VAL A 1 679 ? -25.520 -10.506 26.409 1.00 92.94 679 VAL A N 1
ATOM 5461 C CA . VAL A 1 679 ? -24.964 -10.697 25.063 1.00 92.94 679 VAL A CA 1
ATOM 5462 C C . VAL A 1 679 ? -24.768 -12.184 24.759 1.00 92.94 679 VAL A C 1
ATOM 5464 O O . VAL A 1 679 ? -25.178 -12.637 23.695 1.00 92.94 679 VAL A O 1
ATOM 5467 N N . ASP A 1 680 ? -24.198 -12.945 25.694 1.00 91.50 680 ASP A N 1
ATOM 5468 C CA . ASP A 1 680 ? -23.931 -14.377 25.520 1.00 91.50 680 ASP A CA 1
ATOM 5469 C C . ASP A 1 680 ? -25.222 -15.229 25.517 1.00 91.50 680 ASP A C 1
ATOM 5471 O O . ASP A 1 680 ? -25.217 -16.357 25.031 1.00 91.50 680 ASP A O 1
ATOM 5475 N N . GLN A 1 681 ? -26.340 -14.702 26.039 1.00 91.62 681 GLN A N 1
ATOM 5476 C CA . GLN A 1 681 ? -27.669 -15.324 25.922 1.00 91.62 681 GLN A CA 1
ATOM 5477 C C . GLN A 1 681 ? -28.271 -15.159 24.523 1.00 91.62 681 GLN A C 1
ATOM 5479 O O . GLN A 1 681 ? -28.947 -16.068 24.052 1.00 91.62 681 GLN A O 1
ATOM 5484 N N . VAL A 1 682 ? -28.039 -14.012 23.879 1.00 91.38 682 VAL A N 1
ATOM 5485 C CA . VAL A 1 682 ? -28.547 -13.713 22.527 1.00 91.38 682 VAL A CA 1
ATOM 5486 C C . VAL A 1 682 ? -27.652 -14.331 21.450 1.00 91.38 682 VAL A C 1
ATOM 5488 O O . VAL A 1 682 ? -28.125 -14.747 20.395 1.00 91.38 682 VAL A O 1
ATOM 5491 N N . VAL A 1 683 ? -26.342 -14.387 21.697 1.00 88.94 683 VAL A N 1
ATOM 5492 C CA . VAL A 1 683 ? -25.355 -14.947 20.770 1.00 88.94 683 VAL A CA 1
ATOM 5493 C C . VAL A 1 683 ? -24.535 -15.997 21.492 1.00 88.94 683 VAL A C 1
ATOM 5495 O O . VAL A 1 683 ? -23.693 -15.657 22.323 1.00 88.94 683 VAL A O 1
ATOM 5498 N N . ASP A 1 684 ? -24.750 -17.260 21.124 1.00 79.06 684 ASP A N 1
ATOM 5499 C CA . ASP A 1 684 ? -23.984 -18.379 21.665 1.00 79.06 684 ASP A CA 1
ATOM 5500 C C . ASP A 1 684 ? -22.474 -18.139 21.442 1.00 79.06 684 ASP A C 1
ATOM 5502 O O . ASP A 1 684 ? -22.037 -18.000 20.291 1.00 79.06 684 ASP A O 1
ATOM 5506 N N . PRO A 1 685 ? -21.651 -18.102 22.510 1.00 79.31 685 PRO A N 1
ATOM 5507 C CA . PRO A 1 685 ? -20.205 -17.943 22.396 1.00 79.31 685 PRO A CA 1
ATOM 5508 C C . PRO A 1 685 ? -19.529 -18.975 21.481 1.00 79.31 685 PRO A C 1
ATOM 5510 O O . PRO A 1 685 ? -18.479 -18.673 20.913 1.00 79.31 685 PRO A O 1
ATOM 5513 N N . ALA A 1 686 ? -20.108 -20.171 21.324 1.00 72.94 686 ALA A N 1
ATOM 5514 C CA . ALA A 1 686 ? -19.605 -21.227 20.446 1.00 72.94 686 ALA A CA 1
ATOM 5515 C C . ALA A 1 686 ? -19.933 -21.001 18.958 1.00 72.94 686 ALA A C 1
ATOM 5517 O O . ALA A 1 686 ? -19.255 -21.566 18.101 1.00 72.94 686 ALA A O 1
ATOM 5518 N N . MET A 1 687 ? -20.934 -20.168 18.653 1.00 65.56 687 MET A N 1
ATOM 5519 C CA . MET A 1 687 ? -21.385 -19.839 17.292 1.00 65.56 687 MET A CA 1
ATOM 5520 C C . MET A 1 687 ? -21.038 -18.397 16.887 1.00 65.56 687 MET A C 1
ATOM 5522 O O . MET A 1 687 ? -21.506 -17.911 15.861 1.00 65.56 687 MET A O 1
ATOM 5526 N N . ARG A 1 688 ? -20.226 -17.688 17.684 1.00 71.50 688 ARG A N 1
ATOM 5527 C CA . ARG A 1 688 ? -19.844 -16.297 17.412 1.00 71.50 688 ARG A CA 1
ATOM 5528 C C . ARG A 1 688 ? -18.890 -16.220 16.214 1.00 71.50 688 ARG A C 1
ATOM 5530 O O . ARG A 1 688 ? -17.732 -16.626 16.312 1.00 71.50 688 ARG A O 1
ATOM 5537 N N . ASP A 1 689 ? -19.355 -15.616 15.126 1.00 76.62 689 ASP A N 1
ATOM 5538 C CA . ASP A 1 689 ? -18.525 -15.147 14.015 1.00 76.62 689 ASP A CA 1
ATOM 5539 C C . ASP A 1 689 ? -18.568 -13.608 13.885 1.00 76.62 689 ASP A C 1
ATOM 5541 O O . ASP A 1 689 ? -19.165 -12.910 14.708 1.00 76.62 689 ASP A O 1
ATOM 5545 N N . GLU A 1 690 ? -17.867 -13.058 12.889 1.00 76.81 690 GLU A N 1
ATOM 5546 C CA . GLU A 1 690 ? -17.765 -11.605 12.679 1.00 76.81 690 GLU A CA 1
ATOM 5547 C C . GLU A 1 690 ? -19.105 -10.955 12.278 1.00 76.81 690 GLU A C 1
ATOM 5549 O O . GLU A 1 690 ? -19.313 -9.767 12.548 1.00 76.81 690 GLU A O 1
ATOM 5554 N N . GLU A 1 691 ? -20.017 -11.714 11.668 1.00 74.94 691 GLU A N 1
ATOM 5555 C CA . GLU A 1 691 ? -21.347 -11.233 11.281 1.00 74.94 691 GLU A CA 1
ATOM 5556 C C . GLU A 1 691 ? -22.293 -11.205 12.485 1.00 74.94 691 GLU A C 1
ATOM 5558 O O . GLU A 1 691 ? -23.089 -10.278 12.660 1.00 74.94 691 GLU A O 1
ATOM 5563 N N . ASP A 1 692 ? -22.158 -12.192 13.363 1.00 79.12 692 ASP A N 1
ATOM 5564 C CA . ASP A 1 692 ? -23.110 -12.454 14.427 1.00 79.12 692 ASP A CA 1
ATOM 5565 C C . ASP A 1 692 ? -22.719 -11.904 15.799 1.00 79.12 692 ASP A C 1
ATOM 5567 O O . ASP A 1 692 ? -23.551 -11.907 16.710 1.00 79.12 692 ASP A O 1
ATOM 5571 N N . GLU A 1 693 ? -21.492 -11.407 15.970 1.00 89.50 693 GLU A N 1
ATOM 5572 C CA . GLU A 1 693 ? -21.050 -10.818 17.231 1.00 89.50 693 GLU A CA 1
ATOM 5573 C C . GLU A 1 693 ? -21.814 -9.535 17.606 1.00 89.50 693 GLU A C 1
ATOM 5575 O O . GLU A 1 693 ? -22.119 -8.677 16.770 1.00 89.50 693 GLU A O 1
ATOM 5580 N N . ILE A 1 694 ? -22.073 -9.375 18.908 1.00 92.94 694 ILE A N 1
ATOM 5581 C CA . ILE A 1 694 ? -22.564 -8.123 19.487 1.00 92.94 694 ILE A CA 1
ATOM 5582 C C . ILE A 1 694 ? -21.448 -7.491 20.315 1.00 92.94 694 ILE A C 1
ATOM 5584 O O . ILE A 1 694 ? -20.942 -8.091 21.265 1.00 92.94 694 ILE A O 1
ATOM 5588 N N . LEU A 1 695 ? -21.102 -6.250 19.980 1.00 94.19 695 LEU A N 1
ATOM 5589 C CA . LEU A 1 695 ? -20.152 -5.433 20.732 1.00 94.19 695 LEU A CA 1
ATOM 5590 C C . LEU A 1 695 ? -20.932 -4.426 21.570 1.00 94.19 695 LEU A C 1
ATOM 5592 O O . LEU A 1 695 ? -21.471 -3.469 21.019 1.00 94.19 695 LEU A O 1
ATOM 5596 N N . ALA A 1 696 ? -20.998 -4.642 22.883 1.00 95.00 696 ALA A N 1
ATOM 5597 C CA . ALA A 1 696 ? -21.808 -3.839 23.795 1.00 95.00 696 ALA A CA 1
ATOM 5598 C C . ALA A 1 696 ? -20.973 -3.170 24.894 1.00 95.00 696 ALA A C 1
ATOM 5600 O O . ALA A 1 696 ? -19.887 -3.629 25.248 1.00 95.00 696 ALA A O 1
ATOM 5601 N N . GLY A 1 697 ? -21.498 -2.075 25.437 1.00 96.12 697 GLY A N 1
ATOM 5602 C CA . GLY A 1 697 ? -20.992 -1.442 26.649 1.00 96.12 697 GLY A CA 1
ATOM 5603 C C . GLY A 1 697 ? -22.057 -0.579 27.312 1.00 96.12 697 GLY A C 1
ATOM 5604 O O . GLY A 1 697 ? -23.025 -0.170 26.667 1.00 96.12 697 GLY A O 1
ATOM 5605 N N . VAL A 1 698 ? -21.859 -0.317 28.598 1.00 97.12 698 VAL A N 1
ATOM 5606 C CA . VAL A 1 698 ? -22.746 0.454 29.465 1.00 97.12 698 VAL A CA 1
ATOM 5607 C C . VAL A 1 698 ? -22.027 1.685 30.012 1.00 97.12 698 VAL A C 1
ATOM 5609 O O . VAL A 1 698 ? -20.879 1.613 30.460 1.00 97.12 698 VAL A O 1
ATOM 5612 N N . GLY A 1 699 ? -22.726 2.813 29.979 1.00 96.88 699 GLY A N 1
ATOM 5613 C CA . GLY A 1 699 ? -22.325 4.073 30.577 1.00 96.88 699 GLY A CA 1
ATOM 5614 C C . GLY A 1 699 ? -23.361 4.592 31.561 1.00 96.88 699 GLY A C 1
ATOM 5615 O O . GLY A 1 699 ? -24.532 4.210 31.529 1.00 96.88 699 GLY A O 1
ATOM 5616 N N . PHE A 1 700 ? -22.908 5.487 32.429 1.00 97.38 700 PHE A N 1
ATOM 5617 C CA . PHE A 1 700 ? -23.688 6.023 33.535 1.00 97.38 700 PHE A CA 1
ATOM 5618 C C . PHE A 1 700 ? -23.739 7.544 33.490 1.00 97.38 700 PHE A C 1
ATOM 5620 O O . PHE A 1 700 ? -22.748 8.193 33.142 1.00 97.38 700 PHE A O 1
ATOM 5627 N N . GLY A 1 701 ? -24.900 8.106 33.823 1.00 96.56 701 GLY A N 1
ATOM 5628 C CA . GLY A 1 701 ? -25.054 9.545 34.011 1.00 96.56 701 GLY A CA 1
ATOM 5629 C C . GLY A 1 701 ? -24.358 10.018 35.295 1.00 96.56 701 GLY A C 1
ATOM 5630 O O . GLY A 1 701 ? -24.174 9.219 36.217 1.00 96.56 701 GLY A O 1
ATOM 5631 N N . PRO A 1 702 ? -24.004 11.313 35.407 1.00 94.56 702 PRO A N 1
ATOM 5632 C CA . PRO A 1 702 ? -23.223 11.846 36.529 1.00 94.56 702 PRO A CA 1
ATOM 5633 C C . PRO A 1 702 ? -23.866 11.594 37.897 1.00 94.56 702 PRO A C 1
ATOM 5635 O O . PRO A 1 702 ? -23.180 11.174 38.831 1.00 94.56 702 PRO A O 1
ATOM 5638 N N . ASN A 1 703 ? -25.185 11.772 38.002 1.00 92.62 703 ASN A N 1
ATOM 5639 C CA . ASN A 1 703 ? -25.922 11.559 39.248 1.00 92.62 703 ASN A CA 1
ATOM 5640 C C . ASN A 1 703 ? -25.993 10.073 39.622 1.00 92.62 703 ASN A C 1
ATOM 5642 O O . ASN A 1 703 ? -25.663 9.710 40.751 1.00 92.62 703 ASN A O 1
ATOM 5646 N N . PHE A 1 704 ? -26.364 9.209 38.672 1.00 94.69 704 PHE A N 1
ATOM 5647 C CA . PHE A 1 704 ? -26.452 7.766 38.901 1.00 94.69 704 PHE A CA 1
ATOM 5648 C C . PHE A 1 704 ? -25.089 7.168 39.268 1.00 94.69 704 PHE A C 1
ATOM 5650 O O . PHE A 1 704 ? -24.981 6.422 40.239 1.00 94.69 704 PHE A O 1
ATOM 5657 N N . PHE A 1 705 ? -24.027 7.543 38.545 1.00 95.00 705 PHE A N 1
ATOM 5658 C CA . PHE A 1 705 ? -22.675 7.055 38.811 1.00 95.00 705 PHE A CA 1
ATOM 5659 C C . PHE A 1 705 ? -22.205 7.414 40.225 1.00 95.00 705 PHE A C 1
ATOM 5661 O O . PHE A 1 705 ? -21.646 6.568 40.920 1.00 95.00 705 PHE A O 1
ATOM 5668 N N . ALA A 1 706 ? -22.494 8.638 40.679 1.00 92.06 706 ALA A N 1
ATOM 5669 C CA . ALA A 1 706 ? -22.197 9.063 42.043 1.00 92.06 706 ALA A CA 1
ATOM 5670 C C . ALA A 1 706 ? -23.005 8.272 43.091 1.00 92.06 706 ALA A C 1
ATOM 5672 O O . ALA A 1 706 ? -22.448 7.855 44.107 1.00 92.06 706 ALA A O 1
ATOM 5673 N N . GLN A 1 707 ? -24.293 8.007 42.840 1.00 91.56 707 GLN A N 1
ATOM 5674 C CA . GLN A 1 707 ? -25.164 7.243 43.748 1.00 91.56 707 GLN A CA 1
ATOM 5675 C C . GLN A 1 707 ? -24.705 5.792 43.954 1.00 91.56 707 GLN A C 1
ATOM 5677 O O . GLN A 1 707 ? -24.886 5.240 45.040 1.00 91.56 707 GLN A O 1
ATOM 5682 N N . ILE A 1 708 ? -24.084 5.177 42.943 1.00 91.50 708 ILE A N 1
ATOM 5683 C CA . ILE A 1 708 ? -23.531 3.814 43.037 1.00 91.50 708 ILE A CA 1
ATOM 5684 C C . ILE A 1 708 ? -22.082 3.786 43.552 1.00 91.50 708 ILE A C 1
ATOM 5686 O O . ILE A 1 708 ? -21.447 2.734 43.557 1.00 91.50 708 ILE A O 1
ATOM 5690 N N . GLY A 1 709 ? -21.555 4.927 44.012 1.00 86.25 709 GLY A N 1
ATOM 5691 C CA . GLY A 1 709 ? -20.207 5.047 44.576 1.00 86.25 709 GLY A CA 1
ATOM 5692 C C . GLY A 1 709 ? -19.086 5.192 43.541 1.00 86.25 709 GLY A C 1
ATOM 5693 O O . GLY A 1 709 ? -17.912 5.097 43.899 1.00 86.25 709 GLY A O 1
ATOM 5694 N N . GLY A 1 710 ? -19.421 5.426 42.270 1.00 88.56 710 GLY A N 1
ATOM 5695 C CA . GLY A 1 710 ? -18.461 5.698 41.206 1.00 88.56 710 GLY A CA 1
ATOM 5696 C C . GLY A 1 710 ? -17.876 7.108 41.292 1.00 88.56 710 GLY A C 1
ATOM 5697 O O . GLY A 1 710 ? -18.552 8.065 41.673 1.00 88.56 710 GLY A O 1
ATOM 5698 N N . LYS A 1 711 ? -16.600 7.257 40.915 1.00 88.25 711 LYS A N 1
ATOM 5699 C CA . LYS A 1 711 ? -15.896 8.548 40.927 1.00 88.25 711 LYS A CA 1
ATOM 5700 C C . LYS A 1 711 ? -15.112 8.761 39.635 1.00 88.25 711 LYS A C 1
ATOM 5702 O O . LYS A 1 711 ? -13.984 8.294 39.500 1.00 88.25 711 LYS A O 1
ATOM 5707 N N . ALA A 1 712 ? -15.703 9.510 38.706 1.00 89.06 712 ALA A N 1
ATOM 5708 C CA . ALA A 1 712 ? -15.031 9.889 37.467 1.00 89.06 712 ALA A CA 1
ATOM 5709 C C . ALA A 1 712 ? -13.881 10.875 37.747 1.00 89.06 712 ALA A C 1
ATOM 5711 O O . ALA A 1 712 ? -13.902 11.623 38.726 1.00 89.06 712 ALA A O 1
ATOM 5712 N N . LEU A 1 713 ? -12.867 10.886 36.878 1.00 90.06 713 LEU A N 1
ATOM 5713 C CA . LEU A 1 713 ? -11.675 11.732 37.046 1.00 90.06 713 LEU A CA 1
ATOM 5714 C C . LEU A 1 713 ? -11.934 13.219 36.758 1.00 90.06 713 LEU A C 1
ATOM 5716 O O . LEU A 1 713 ? -11.201 14.080 37.240 1.00 90.06 713 LEU A O 1
ATOM 5720 N N . LYS A 1 714 ? -12.943 13.514 35.939 1.00 93.19 714 LYS A N 1
ATOM 5721 C CA . LYS A 1 714 ? -13.335 14.845 35.476 1.00 93.19 714 LYS A CA 1
ATOM 5722 C C . LYS A 1 714 ? -14.848 14.975 35.594 1.00 93.19 714 LYS A C 1
ATOM 5724 O O . LYS A 1 714 ? -15.571 13.981 35.525 1.00 93.19 714 LYS A O 1
ATOM 5729 N N . ASN A 1 715 ? -15.315 16.208 35.757 1.00 92.81 715 ASN A N 1
ATOM 5730 C CA . ASN A 1 715 ? -16.735 16.512 35.676 1.00 92.81 715 ASN A CA 1
ATOM 5731 C C . ASN A 1 715 ? -17.226 16.300 34.239 1.00 92.81 715 ASN A C 1
ATOM 5733 O O . ASN A 1 715 ? -16.557 16.712 33.300 1.00 92.81 715 ASN A O 1
ATOM 5737 N N . TYR A 1 716 ? -18.392 15.682 34.083 1.00 95.31 716 TYR A N 1
ATOM 5738 C CA . TYR A 1 716 ? -19.009 15.419 32.784 1.00 95.31 716 TYR A CA 1
ATOM 5739 C C . TYR A 1 716 ? -20.497 15.776 32.814 1.00 95.31 716 TYR A C 1
ATOM 5741 O O . TYR A 1 716 ? -21.338 15.090 32.248 1.00 95.31 716 TYR A O 1
ATOM 5749 N N . ASN A 1 717 ? -20.849 16.871 33.484 1.00 94.25 717 ASN A N 1
ATOM 5750 C CA . ASN A 1 717 ? -22.200 17.414 33.394 1.00 94.25 717 ASN A CA 1
ATOM 5751 C C . ASN A 1 717 ? -22.423 18.016 32.007 1.00 94.25 717 ASN A C 1
ATOM 5753 O O . ASN A 1 717 ? -21.597 18.783 31.524 1.00 94.25 717 ASN A O 1
ATOM 5757 N N . TYR A 1 718 ? -23.543 17.677 31.373 1.00 93.75 718 TYR A N 1
ATOM 5758 C CA . TYR A 1 718 ? -23.909 18.218 30.068 1.00 93.75 718 TYR A CA 1
ATOM 5759 C C . TYR A 1 718 ? -24.720 19.512 30.252 1.00 93.75 718 TYR A C 1
ATOM 5761 O O . TYR A 1 718 ? -25.889 19.432 30.653 1.00 93.75 718 TYR A O 1
ATOM 5769 N N . PRO A 1 719 ? -24.146 20.705 29.993 1.00 92.94 719 PRO A N 1
ATOM 5770 C CA . PRO A 1 719 ? -24.888 21.950 30.111 1.00 92.94 719 PRO A CA 1
ATOM 5771 C C . PRO A 1 719 ? -25.821 22.142 28.914 1.00 92.94 719 PRO A C 1
ATOM 5773 O O . PRO A 1 719 ? -25.505 21.766 27.783 1.00 92.94 719 PRO A O 1
ATOM 5776 N N . HIS A 1 720 ? -26.961 22.785 29.161 1.00 94.12 720 HIS A N 1
ATOM 5777 C CA . HIS A 1 720 ? -27.795 23.302 28.084 1.00 94.12 720 HIS A CA 1
ATOM 5778 C C . HIS A 1 720 ? -27.057 24.464 27.411 1.00 94.12 720 HIS A C 1
ATOM 5780 O O . HIS A 1 720 ? -26.757 25.467 28.057 1.00 94.12 720 HIS A O 1
ATOM 5786 N N . ARG A 1 721 ? -26.773 24.323 26.115 1.00 94.12 721 ARG A N 1
ATOM 5787 C CA . ARG A 1 721 ? -26.146 25.369 25.300 1.00 94.12 721 ARG A CA 1
ATOM 5788 C C . ARG A 1 721 ? -27.169 26.010 24.376 1.00 94.12 721 ARG A C 1
ATOM 5790 O O . ARG A 1 721 ? -27.951 25.294 23.755 1.00 94.12 721 ARG A O 1
ATOM 5797 N N . LYS A 1 722 ? -27.133 27.336 24.272 1.00 92.12 722 LYS A N 1
ATOM 5798 C CA . LYS A 1 722 ? -27.987 28.113 23.369 1.00 92.12 722 LYS A CA 1
ATOM 5799 C C . LYS A 1 722 ? -27.143 28.763 22.287 1.00 92.12 722 LYS A C 1
ATOM 5801 O O . LYS A 1 722 ? -26.081 29.299 22.596 1.00 92.12 722 LYS A O 1
ATOM 5806 N N . GLY A 1 723 ? -27.625 28.725 21.052 1.00 90.00 723 GLY A N 1
ATOM 5807 C CA . GLY A 1 723 ? -26.956 29.310 19.894 1.00 90.00 723 GLY A CA 1
ATOM 5808 C C . GLY A 1 723 ? -27.957 29.922 18.922 1.00 90.00 723 GLY A C 1
ATOM 5809 O O . GLY A 1 723 ? -29.140 29.589 18.930 1.00 90.00 723 GLY A O 1
ATOM 5810 N N . ALA A 1 724 ? -27.489 30.816 18.049 1.00 89.75 724 ALA A N 1
ATOM 5811 C CA . ALA A 1 724 ? -28.369 31.532 17.119 1.00 89.75 724 ALA A CA 1
ATOM 5812 C C . ALA A 1 724 ? -29.059 30.613 16.088 1.00 89.75 724 ALA A C 1
ATOM 5814 O O . ALA A 1 724 ? -30.121 30.957 15.575 1.00 89.75 724 ALA A O 1
ATOM 5815 N N . LEU A 1 725 ? -28.459 29.456 15.779 1.00 92.38 725 LEU A N 1
ATOM 5816 C CA . LEU A 1 725 ? -28.992 28.469 14.829 1.00 92.38 725 LEU A CA 1
ATOM 5817 C C . LEU A 1 725 ? -29.720 27.296 15.505 1.00 92.38 725 LEU A C 1
ATOM 5819 O O . LEU A 1 725 ? -30.273 26.445 14.814 1.00 92.38 725 LEU A O 1
ATOM 5823 N N . GLY A 1 726 ? -29.746 27.244 16.837 1.00 90.56 726 GLY A N 1
ATOM 5824 C CA . GLY A 1 726 ? -30.420 26.193 17.587 1.00 90.56 726 GLY A CA 1
ATOM 5825 C C . GLY A 1 726 ? -29.795 25.941 18.954 1.00 90.56 726 GLY A C 1
ATOM 5826 O O . GLY A 1 726 ? -28.656 26.324 19.227 1.00 90.56 726 GLY A O 1
ATOM 5827 N N . ASP A 1 727 ? -30.559 25.250 19.792 1.00 93.38 727 ASP A N 1
ATOM 5828 C CA . ASP A 1 727 ? -30.164 24.881 21.147 1.00 93.38 727 ASP A CA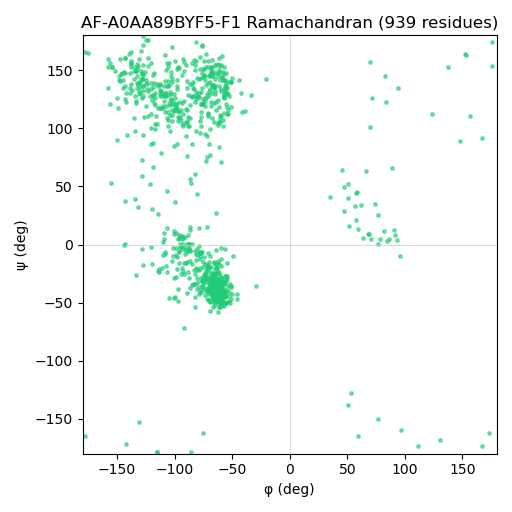 1
ATOM 5829 C C . ASP A 1 727 ? -29.673 23.429 21.196 1.00 93.38 727 ASP A C 1
ATOM 5831 O O . ASP A 1 727 ? -30.034 22.595 20.363 1.00 93.38 727 ASP A O 1
ATOM 5835 N N . MET A 1 728 ? -28.875 23.118 22.213 1.00 95.69 728 MET A N 1
ATOM 5836 C CA . MET A 1 728 ? -28.463 21.764 22.571 1.00 95.69 728 MET A CA 1
ATOM 5837 C C . MET A 1 728 ? -28.965 21.452 23.991 1.00 95.69 728 MET A C 1
ATOM 5839 O O . MET A 1 728 ? -28.245 21.716 24.965 1.00 95.69 728 MET A O 1
ATOM 5843 N N . PRO A 1 729 ? -30.205 20.947 24.144 1.00 95.31 729 PRO A N 1
ATOM 5844 C CA . PRO A 1 729 ? -30.816 20.702 25.448 1.00 95.31 729 PRO A CA 1
ATOM 5845 C C . PRO A 1 729 ? -30.120 19.583 26.233 1.00 95.31 729 PRO A C 1
ATOM 5847 O O . PRO A 1 729 ? -29.620 18.613 25.664 1.00 95.31 729 PRO A O 1
ATOM 5850 N N . SER A 1 730 ? -30.136 19.704 27.564 1.00 93.75 730 SER A N 1
ATOM 5851 C CA . SER A 1 730 ? -29.698 18.648 28.482 1.00 93.75 730 SER A CA 1
ATOM 5852 C C . SER A 1 730 ? -30.880 17.752 28.834 1.00 93.75 730 SER A C 1
ATOM 5854 O O . SER A 1 730 ? -31.863 18.215 29.411 1.00 93.75 730 SER A O 1
ATOM 5856 N N . SER A 1 731 ? -30.808 16.481 28.450 1.00 92.88 731 SER A N 1
ATOM 5857 C CA . SER A 1 731 ? -31.920 15.531 28.602 1.00 92.88 731 SER A CA 1
ATOM 5858 C C . SER A 1 731 ? -31.767 14.584 29.791 1.00 92.88 731 SER A C 1
ATOM 5860 O O . SER A 1 731 ? -32.721 13.888 30.132 1.00 92.88 731 SER A O 1
ATOM 5862 N N . GLY A 1 732 ? -30.592 14.575 30.425 1.00 92.31 732 GLY A N 1
ATOM 5863 C CA . GLY A 1 732 ? -30.255 13.689 31.537 1.00 92.31 732 GLY A CA 1
ATOM 5864 C C . GLY A 1 732 ? -30.348 12.203 31.182 1.00 92.31 732 GLY A C 1
ATOM 5865 O O . GLY A 1 732 ? -30.440 11.814 30.022 1.00 92.31 732 GLY A O 1
ATOM 5866 N N . GLY A 1 733 ? -30.362 11.357 32.204 1.00 94.06 733 GLY A N 1
ATOM 5867 C CA . GLY A 1 733 ? -30.442 9.907 32.066 1.00 94.06 733 GLY A CA 1
ATOM 5868 C C . GLY A 1 733 ? -29.488 9.212 33.022 1.00 94.06 733 GLY A C 1
ATOM 5869 O O . GLY A 1 733 ? -28.472 9.781 33.422 1.00 94.06 733 GLY A O 1
ATOM 5870 N N . ASP A 1 734 ? -29.843 7.989 33.399 1.00 96.50 734 ASP A N 1
ATOM 5871 C CA . ASP A 1 734 ? -29.166 7.272 34.478 1.00 96.50 734 ASP A CA 1
ATOM 5872 C C . ASP A 1 734 ? -28.251 6.184 33.925 1.00 96.50 734 ASP A C 1
ATOM 5874 O O . ASP A 1 734 ? -27.076 6.105 34.292 1.00 96.50 734 ASP A O 1
ATOM 5878 N N . VAL A 1 735 ? -28.766 5.399 32.975 1.00 97.12 735 VAL A N 1
ATOM 5879 C CA . VAL A 1 735 ? -28.035 4.315 32.316 1.00 97.12 735 VAL A CA 1
ATOM 5880 C C . VAL A 1 735 ? -28.169 4.435 30.804 1.00 97.12 735 VAL A C 1
ATOM 5882 O O . VAL A 1 735 ? -29.265 4.626 30.274 1.00 97.12 735 VAL A O 1
ATOM 5885 N N . PHE A 1 736 ? -27.049 4.260 30.111 1.00 98.00 736 PHE A N 1
ATOM 5886 C CA . PHE A 1 736 ? -26.992 4.211 28.660 1.00 98.00 736 PHE A CA 1
ATOM 5887 C C . PHE A 1 736 ? -26.271 2.959 28.191 1.00 98.00 736 PHE A C 1
ATOM 5889 O O . PHE A 1 736 ? -25.181 2.649 28.668 1.00 98.00 736 PHE A O 1
ATOM 5896 N N . ILE A 1 737 ? -26.855 2.244 27.238 1.00 97.88 737 ILE A N 1
ATOM 5897 C CA . ILE A 1 737 ? -26.230 1.075 26.622 1.00 97.88 737 ILE A CA 1
ATOM 5898 C C . ILE A 1 737 ? -26.049 1.345 25.139 1.00 97.88 737 ILE A C 1
ATOM 5900 O O . ILE A 1 737 ? -26.993 1.696 24.433 1.00 97.88 737 ILE A O 1
ATOM 5904 N N . HIS A 1 738 ? -24.819 1.139 24.680 1.00 97.94 738 HIS A N 1
ATOM 5905 C CA . HIS A 1 738 ? -24.470 1.162 23.271 1.00 97.94 738 HIS A CA 1
ATOM 5906 C C . HIS A 1 738 ? -24.032 -0.236 22.847 1.00 97.94 738 HIS A C 1
ATOM 5908 O O . HIS A 1 738 ? -23.029 -0.750 23.353 1.00 97.94 738 HIS A O 1
ATOM 5914 N N . ALA A 1 739 ? -24.776 -0.838 21.922 1.00 97.00 739 ALA A N 1
ATOM 5915 C CA . ALA A 1 739 ? -24.466 -2.143 21.351 1.00 97.00 739 ALA A CA 1
ATOM 5916 C C . ALA A 1 739 ? -24.462 -2.092 19.821 1.00 97.00 739 ALA A C 1
ATOM 5918 O O . ALA A 1 739 ? -25.229 -1.346 19.230 1.00 97.00 739 ALA A O 1
ATOM 5919 N N . LYS A 1 740 ? -23.607 -2.884 19.172 1.00 95.62 740 LYS A N 1
ATOM 5920 C CA . LYS A 1 740 ? -23.449 -2.918 17.709 1.00 95.62 740 LYS A CA 1
ATOM 5921 C C . LYS A 1 740 ? -23.467 -4.352 17.199 1.00 95.62 740 LYS A C 1
ATOM 5923 O O . LYS A 1 740 ? -22.833 -5.207 17.813 1.00 95.62 740 LYS A O 1
ATOM 5928 N N . CYS A 1 741 ? -24.147 -4.600 16.082 1.00 94.12 741 CYS A N 1
ATOM 5929 C CA . CYS A 1 741 ? -24.232 -5.913 15.431 1.00 94.12 741 CYS A CA 1
ATOM 5930 C C . CYS A 1 741 ? -24.550 -5.744 13.937 1.00 94.12 741 CYS A C 1
ATOM 5932 O O . CYS A 1 741 ? -25.125 -4.725 13.545 1.00 94.12 741 CYS A O 1
ATOM 5934 N N . ASN A 1 742 ? -24.212 -6.722 13.089 1.00 93.38 742 ASN A N 1
ATOM 5935 C CA . ASN A 1 742 ? -24.653 -6.696 11.688 1.00 93.38 742 ASN A CA 1
ATOM 5936 C C . ASN A 1 742 ? -26.117 -7.126 11.518 1.00 93.38 742 ASN A C 1
ATOM 5938 O O . ASN A 1 742 ? -26.682 -6.914 10.448 1.00 93.38 742 ASN A O 1
ATOM 5942 N N . THR A 1 743 ? -26.744 -7.647 12.578 1.00 92.12 743 THR A N 1
ATOM 5943 C CA . THR A 1 743 ? -28.125 -8.136 12.571 1.00 92.12 743 THR A CA 1
ATOM 5944 C C . THR A 1 743 ? -29.009 -7.327 13.523 1.00 92.12 743 THR A C 1
ATOM 5946 O O . THR A 1 743 ? -28.792 -7.306 14.735 1.00 92.12 743 THR A O 1
ATOM 5949 N N . THR A 1 744 ? -30.053 -6.688 12.986 1.00 92.94 744 THR A N 1
ATOM 5950 C CA . THR A 1 744 ? -30.983 -5.831 13.745 1.00 92.94 744 THR A CA 1
ATOM 5951 C C . THR A 1 744 ? -31.786 -6.599 14.800 1.00 92.94 744 THR A C 1
ATOM 5953 O O . THR A 1 744 ? -31.958 -6.109 15.914 1.00 92.94 744 THR A O 1
ATOM 5956 N N . SER A 1 745 ? -32.260 -7.811 14.483 1.00 94.06 745 SER A N 1
ATOM 5957 C CA . SER A 1 745 ? -33.098 -8.607 15.396 1.00 94.06 745 SER A CA 1
ATOM 5958 C C . SER A 1 745 ? -32.379 -8.954 16.699 1.00 94.06 745 SER A C 1
ATOM 5960 O O . SER A 1 745 ? -32.985 -8.888 17.761 1.00 94.06 745 SER A O 1
ATOM 5962 N N . LYS A 1 746 ? -31.072 -9.224 16.640 1.00 93.81 746 LYS A N 1
ATOM 5963 C CA . LYS A 1 746 ? -30.238 -9.507 17.817 1.00 93.81 746 LYS A CA 1
ATOM 5964 C C . LYS A 1 746 ? -30.102 -8.306 18.747 1.00 93.81 746 LYS A C 1
ATOM 5966 O O . LYS A 1 746 ? -30.087 -8.457 19.963 1.00 93.81 746 LYS A O 1
ATOM 5971 N N . LEU A 1 747 ? -30.021 -7.100 18.187 1.00 95.69 747 LEU A N 1
ATOM 5972 C CA . LEU A 1 747 ? -30.002 -5.871 18.979 1.00 95.69 747 LEU A CA 1
ATOM 5973 C C . LEU A 1 747 ? -31.348 -5.635 19.670 1.00 95.69 747 LEU A C 1
ATOM 5975 O O . LEU A 1 747 ? -31.378 -5.267 20.841 1.00 95.69 747 LEU A O 1
ATOM 5979 N N . PHE A 1 748 ? -32.450 -5.898 18.965 1.00 95.88 748 PHE A N 1
ATOM 5980 C CA . PHE A 1 748 ? -33.790 -5.837 19.543 1.00 95.88 748 PHE A CA 1
ATOM 5981 C C . PHE A 1 748 ? -33.969 -6.863 20.674 1.00 95.88 748 PHE A C 1
ATOM 5983 O O . PHE A 1 748 ? -34.422 -6.517 21.763 1.00 95.88 748 PHE A O 1
ATOM 5990 N N . GLU A 1 749 ? -33.536 -8.106 20.460 1.00 95.75 749 GLU A N 1
ATOM 5991 C CA . GLU A 1 749 ? -33.570 -9.161 21.477 1.00 95.75 749 GLU A CA 1
ATOM 5992 C C . GLU A 1 749 ? -32.704 -8.806 22.696 1.00 95.75 749 GLU A C 1
ATOM 5994 O O . GLU A 1 749 ? -33.148 -8.945 23.836 1.00 95.75 749 GLU A O 1
ATOM 5999 N N . LEU A 1 750 ? -31.507 -8.247 22.481 1.00 96.50 750 LEU A N 1
ATOM 6000 C CA . LEU A 1 750 ? -30.656 -7.765 23.568 1.00 96.50 750 LEU A CA 1
ATOM 6001 C C . LEU A 1 750 ? -31.352 -6.675 24.396 1.00 96.50 750 LEU A C 1
ATOM 6003 O O . LEU A 1 750 ? -31.291 -6.722 25.626 1.00 96.50 750 LEU A O 1
ATOM 6007 N N . ALA A 1 751 ? -32.044 -5.727 23.757 1.00 97.00 751 ALA A N 1
ATOM 6008 C CA . ALA A 1 751 ? -32.826 -4.716 24.468 1.00 97.00 751 ALA A CA 1
ATOM 6009 C C . ALA A 1 751 ? -33.924 -5.363 25.334 1.00 97.00 751 ALA A C 1
ATOM 6011 O O . ALA A 1 751 ? -34.060 -5.017 26.509 1.00 97.00 751 ALA A O 1
ATOM 6012 N N . GLN A 1 752 ? -34.648 -6.358 24.806 1.00 96.56 752 GLN A N 1
ATOM 6013 C CA . GLN A 1 752 ? -35.662 -7.099 25.566 1.00 96.56 752 GLN A CA 1
ATOM 6014 C C . GLN A 1 752 ? -35.067 -7.821 26.781 1.00 96.56 752 GLN A C 1
ATOM 6016 O O . GLN A 1 752 ? -35.619 -7.730 27.880 1.00 96.56 752 GLN A O 1
ATOM 6021 N N . VAL A 1 753 ? -33.936 -8.514 26.609 1.00 96.62 753 VAL A N 1
ATOM 6022 C CA . VAL A 1 753 ? -33.255 -9.232 27.697 1.00 96.62 753 VAL A CA 1
ATOM 6023 C C . VAL A 1 753 ? -32.793 -8.260 28.781 1.00 96.62 753 VAL A C 1
ATOM 6025 O O . VAL A 1 753 ? -33.013 -8.525 29.964 1.00 96.62 753 VAL A O 1
ATOM 6028 N N . ILE A 1 754 ? -32.209 -7.121 28.406 1.00 96.25 754 ILE A N 1
ATOM 6029 C CA . ILE A 1 754 ? -31.768 -6.098 29.363 1.00 96.25 754 ILE A CA 1
ATOM 6030 C C . ILE A 1 754 ? -32.960 -5.571 30.164 1.00 96.25 754 ILE A C 1
ATOM 6032 O O . ILE A 1 754 ? -32.922 -5.594 31.393 1.00 96.25 754 ILE A O 1
ATOM 6036 N N . MET A 1 755 ? -34.035 -5.159 29.487 1.00 96.19 755 MET A N 1
ATOM 6037 C CA . MET A 1 755 ? -35.216 -4.598 30.148 1.00 96.19 755 MET A CA 1
ATOM 6038 C C . MET A 1 755 ? -35.922 -5.615 31.050 1.00 96.19 755 MET A C 1
ATOM 6040 O O . MET A 1 755 ? -36.364 -5.259 32.140 1.00 96.19 755 MET A O 1
ATOM 6044 N N . LYS A 1 756 ? -35.971 -6.891 30.649 1.00 95.00 756 LYS A N 1
ATOM 6045 C CA . LYS A 1 756 ? -36.542 -7.982 31.453 1.00 95.00 756 LYS A CA 1
ATOM 6046 C C . LYS A 1 756 ? -35.767 -8.243 32.750 1.00 95.00 756 LYS A C 1
ATOM 6048 O O . LYS A 1 756 ? -36.368 -8.674 33.728 1.00 95.00 756 LYS A O 1
ATOM 6053 N N . ASN A 1 757 ? -34.452 -8.022 32.753 1.00 95.38 757 ASN A N 1
ATOM 6054 C CA . ASN A 1 757 ? -33.593 -8.258 33.917 1.00 95.38 757 ASN A CA 1
ATOM 6055 C C . ASN A 1 757 ? -33.405 -7.013 34.804 1.00 95.38 757 ASN A C 1
ATOM 6057 O O . ASN A 1 757 ? -32.709 -7.092 35.817 1.00 95.38 757 ASN A O 1
ATOM 6061 N N . MET A 1 758 ? -34.013 -5.873 34.458 1.00 94.56 758 MET A N 1
ATOM 6062 C CA . MET A 1 758 ? -34.047 -4.715 35.352 1.00 94.56 758 MET A CA 1
ATOM 6063 C C . MET A 1 758 ? -34.931 -5.000 36.579 1.00 94.56 758 MET A C 1
ATOM 6065 O O . MET A 1 758 ? -35.958 -5.670 36.443 1.00 94.56 758 MET A O 1
ATOM 6069 N N . PRO A 1 759 ? -34.591 -4.477 37.775 1.00 93.56 759 PRO A N 1
ATOM 6070 C CA . PRO A 1 759 ? -35.428 -4.636 38.962 1.00 93.56 759 PRO A CA 1
ATOM 6071 C C . PRO A 1 759 ? -36.861 -4.148 38.713 1.00 93.56 759 PRO A C 1
ATOM 6073 O O . PRO A 1 759 ? -37.076 -3.080 38.129 1.00 93.56 759 PRO A O 1
ATOM 6076 N N . ALA A 1 760 ? -37.853 -4.926 39.147 1.00 89.69 760 ALA A N 1
ATOM 6077 C CA . ALA A 1 760 ? -39.256 -4.626 38.881 1.00 89.69 760 ALA A CA 1
ATOM 6078 C C . ALA A 1 760 ? -39.639 -3.236 39.417 1.00 89.69 760 ALA A C 1
ATOM 6080 O O . ALA A 1 760 ? -39.364 -2.895 40.564 1.00 89.69 760 ALA A O 1
ATOM 6081 N N . GLY A 1 761 ? -40.263 -2.419 38.566 1.00 90.31 761 GLY A N 1
ATOM 6082 C CA . GLY A 1 761 ? -40.696 -1.068 38.923 1.00 90.31 761 GLY A CA 1
ATOM 6083 C C . GLY A 1 761 ? -39.590 -0.007 38.987 1.00 90.31 761 GLY A C 1
ATOM 6084 O O . GLY A 1 761 ? -39.932 1.144 39.244 1.00 90.31 761 GLY A O 1
ATOM 6085 N N . SER A 1 762 ? -38.321 -0.349 38.722 1.00 94.62 762 SER A N 1
ATOM 6086 C CA . SER A 1 762 ? -37.185 0.591 38.794 1.00 94.62 762 SER A CA 1
ATOM 6087 C C . SER A 1 762 ? -37.105 1.588 37.636 1.00 94.62 762 SER A C 1
ATOM 6089 O O . SER A 1 762 ? -36.649 2.711 37.830 1.00 94.62 762 SER A O 1
ATOM 6091 N N . VAL A 1 763 ? -37.547 1.203 36.437 1.00 96.31 763 VAL A N 1
ATOM 6092 C CA . VAL A 1 763 ? -37.483 2.054 35.241 1.00 96.31 763 VAL A CA 1
ATOM 6093 C C . VAL A 1 763 ? -38.706 2.972 35.183 1.00 96.31 763 VAL A C 1
ATOM 6095 O O . VAL A 1 763 ? -39.842 2.505 35.267 1.00 96.31 763 VAL A O 1
ATOM 6098 N N . GLU A 1 764 ? -38.476 4.277 35.033 1.00 95.94 764 GLU A N 1
ATOM 6099 C CA . GLU A 1 764 ? -39.522 5.280 34.797 1.00 95.94 764 GLU A CA 1
ATOM 6100 C C . GLU A 1 764 ? -39.893 5.325 33.312 1.00 95.94 764 GLU A C 1
ATOM 6102 O O . GLU A 1 764 ? -41.057 5.185 32.942 1.00 95.94 764 GLU A O 1
ATOM 6107 N N . LYS A 1 765 ? -38.882 5.497 32.457 1.00 96.25 765 LYS A N 1
ATOM 6108 C CA . LYS A 1 765 ? -39.012 5.537 30.999 1.00 96.25 765 LYS A CA 1
ATOM 6109 C C . LYS A 1 765 ? -37.703 5.109 30.349 1.00 96.25 765 LYS A C 1
ATOM 6111 O O . LYS A 1 765 ? -36.625 5.295 30.913 1.00 96.25 765 LYS A O 1
ATOM 6116 N N . TYR A 1 766 ? -37.792 4.572 29.144 1.00 96.06 766 TYR A N 1
ATOM 6117 C CA . TYR A 1 766 ? -36.631 4.252 28.327 1.00 96.06 766 TYR A CA 1
ATOM 6118 C C . TYR A 1 766 ? -36.929 4.526 26.855 1.00 96.06 766 TYR A C 1
ATOM 6120 O O . TYR A 1 766 ? -38.087 4.631 26.457 1.00 96.06 766 TYR A O 1
ATOM 6128 N N . GLU A 1 767 ? -35.874 4.673 26.068 1.00 95.06 767 GLU A N 1
ATOM 6129 C CA . GLU A 1 767 ? -35.936 4.865 24.622 1.00 95.06 767 GLU A CA 1
ATOM 6130 C C . GLU A 1 767 ? -34.915 3.927 23.977 1.00 95.06 767 GLU A C 1
ATOM 6132 O O . GLU A 1 767 ? -33.732 3.975 24.325 1.00 95.06 767 GLU A O 1
ATOM 6137 N N . ASP A 1 768 ? -35.366 3.065 23.068 1.00 94.44 768 ASP A N 1
ATOM 6138 C CA . ASP A 1 768 ? -34.537 2.172 22.265 1.00 94.44 768 ASP A CA 1
ATOM 6139 C C . ASP A 1 768 ? -34.459 2.685 20.822 1.00 94.44 768 ASP A C 1
ATOM 6141 O O . ASP A 1 768 ? -35.406 2.620 20.044 1.00 94.44 768 ASP A O 1
ATOM 6145 N N . ILE A 1 769 ? -33.304 3.228 20.445 1.00 95.50 769 ILE A N 1
ATOM 6146 C CA . ILE A 1 769 ? -33.071 3.691 19.075 1.00 95.50 769 ILE A CA 1
ATOM 6147 C C . ILE A 1 769 ? -32.193 2.668 18.378 1.00 95.50 769 ILE A C 1
ATOM 6149 O O . ILE A 1 769 ? -31.056 2.437 18.793 1.00 95.50 769 ILE A O 1
ATOM 6153 N N . ILE A 1 770 ? -32.709 2.088 17.296 1.00 95.31 770 ILE A N 1
ATOM 6154 C CA . ILE A 1 770 ? -31.932 1.228 16.410 1.00 95.31 770 ILE A CA 1
ATOM 6155 C C . ILE A 1 770 ? -31.565 2.006 15.148 1.00 95.31 770 ILE A C 1
ATOM 6157 O O . ILE A 1 770 ? -32.427 2.553 14.457 1.00 95.31 770 ILE A O 1
ATOM 6161 N N . SER A 1 771 ? -30.272 2.058 14.858 1.00 95.50 771 SER A N 1
ATOM 6162 C CA . SER A 1 771 ? -29.708 2.740 13.698 1.00 95.50 771 SER A CA 1
ATOM 6163 C C . SER A 1 771 ? -29.316 1.778 12.582 1.00 95.50 771 SER A C 1
ATOM 6165 O O . SER A 1 771 ? -29.309 0.550 12.730 1.00 95.50 771 SER A O 1
ATOM 6167 N N . PHE A 1 772 ? -28.997 2.352 11.428 1.00 94.75 772 PHE A N 1
ATOM 6168 C CA . PHE A 1 772 ? -28.571 1.612 10.251 1.00 94.75 772 PHE A CA 1
ATOM 6169 C C . PHE A 1 772 ? -27.484 2.369 9.490 1.00 94.75 772 PHE A C 1
ATOM 6171 O O . PHE A 1 772 ? -27.487 3.597 9.408 1.00 94.75 772 PHE A O 1
ATOM 6178 N N . VAL A 1 773 ? -26.570 1.626 8.869 1.00 93.31 773 VAL A N 1
ATOM 6179 C CA . VAL A 1 773 ? -25.642 2.188 7.884 1.00 93.31 773 VAL A CA 1
ATOM 6180 C C . VAL A 1 773 ? -26.422 2.587 6.630 1.00 93.31 773 VAL A C 1
ATOM 6182 O O . VAL A 1 773 ? -27.078 1.761 5.995 1.00 93.31 773 VAL A O 1
ATOM 6185 N N . TYR A 1 774 ? -26.343 3.861 6.244 1.00 91.19 774 TYR A N 1
ATOM 6186 C CA . TYR A 1 774 ? -27.011 4.379 5.053 1.00 91.19 774 TYR A CA 1
ATOM 6187 C C . TYR A 1 774 ? -26.027 4.526 3.886 1.00 91.19 774 TYR A C 1
ATOM 6189 O O . TYR A 1 774 ? -25.017 5.228 3.969 1.00 91.19 774 TYR A O 1
ATOM 6197 N N . ARG A 1 775 ? -26.328 3.861 2.760 1.00 87.75 775 ARG A N 1
ATOM 6198 C CA . ARG A 1 775 ? -25.445 3.784 1.577 1.00 87.75 775 ARG A CA 1
ATOM 6199 C C . ARG A 1 775 ? -24.023 3.353 1.996 1.00 87.75 775 ARG A C 1
ATOM 6201 O O . ARG A 1 775 ? -23.860 2.468 2.824 1.00 87.75 775 ARG A O 1
ATOM 6208 N N . ASN A 1 776 ? -22.986 3.973 1.440 1.00 83.12 776 ASN A N 1
ATOM 6209 C CA . ASN A 1 776 ? -21.586 3.662 1.743 1.00 83.12 776 ASN A CA 1
ATOM 6210 C C . ASN A 1 776 ? -21.084 4.444 2.976 1.00 83.12 776 ASN A C 1
ATOM 6212 O O . ASN A 1 776 ? -20.129 5.207 2.851 1.00 83.12 776 ASN A O 1
ATOM 6216 N N . GLY A 1 777 ? -21.756 4.314 4.129 1.00 84.31 777 GLY A N 1
ATOM 6217 C CA . GLY A 1 777 ? -21.379 5.017 5.370 1.00 84.31 777 GLY A CA 1
ATOM 6218 C C . GLY A 1 777 ? -21.714 6.513 5.370 1.00 84.31 777 GLY A C 1
ATOM 6219 O O . GLY A 1 777 ? -20.950 7.331 5.877 1.00 84.31 777 GLY A O 1
ATOM 6220 N N . ARG A 1 778 ? -22.825 6.889 4.733 1.00 91.94 778 ARG A N 1
ATOM 6221 C CA . ARG A 1 778 ? -23.284 8.278 4.654 1.00 91.94 778 ARG A CA 1
ATOM 6222 C C . ARG A 1 778 ? -24.312 8.579 5.733 1.00 91.94 778 ARG A C 1
ATOM 6224 O O . ARG A 1 778 ? -25.074 7.706 6.129 1.00 91.94 778 ARG A O 1
ATOM 6231 N N . ASP A 1 779 ? -24.364 9.833 6.145 1.00 92.12 779 ASP A N 1
ATOM 6232 C CA . ASP A 1 779 ? -25.497 10.403 6.861 1.00 92.12 779 ASP A CA 1
ATOM 6233 C C . ASP A 1 779 ? -26.696 10.621 5.907 1.00 92.12 779 ASP A C 1
ATOM 6235 O O . ASP A 1 779 ? -26.538 10.622 4.679 1.00 92.12 779 ASP A O 1
ATOM 6239 N N . LEU A 1 780 ? -27.907 10.819 6.445 1.00 93.25 780 LEU A N 1
ATOM 6240 C CA . LEU A 1 780 ? -29.098 11.120 5.637 1.00 93.25 780 LEU A CA 1
ATOM 6241 C C . LEU A 1 780 ? -28.994 12.468 4.906 1.00 93.25 780 LEU A C 1
ATOM 6243 O O . LEU A 1 780 ? -29.634 12.621 3.866 1.00 93.25 780 LEU A O 1
ATOM 6247 N N . SER A 1 781 ? -28.146 13.397 5.369 1.00 90.31 781 SER A N 1
ATOM 6248 C CA . SER A 1 781 ? -27.768 14.602 4.606 1.00 90.31 781 SER A CA 1
ATOM 6249 C C . SER A 1 781 ? -27.056 14.292 3.285 1.00 90.31 781 SER A C 1
ATOM 6251 O O . SER A 1 781 ? -26.954 15.147 2.410 1.00 90.31 781 SER A O 1
ATOM 6253 N N . GLY A 1 782 ? -26.556 13.066 3.124 1.00 89.69 782 GLY A N 1
ATOM 6254 C CA . GLY A 1 782 ? -25.827 12.619 1.951 1.00 89.69 782 GLY A CA 1
ATOM 6255 C C . GLY A 1 782 ? -24.312 12.705 2.095 1.00 89.69 782 GLY A C 1
ATOM 6256 O O . GLY A 1 782 ? -23.635 12.125 1.253 1.00 89.69 782 GLY A O 1
ATOM 6257 N N . PHE A 1 783 ? -23.756 13.330 3.135 1.00 92.56 783 PHE A N 1
ATOM 6258 C CA . PHE A 1 783 ? -22.306 13.371 3.377 1.00 92.56 783 PHE A CA 1
ATOM 6259 C C . PHE A 1 783 ? -21.786 12.061 3.977 1.00 92.56 783 PHE A C 1
ATOM 6261 O O . PHE A 1 783 ? -22.518 11.355 4.662 1.00 92.56 783 PHE A O 1
ATOM 6268 N N . ILE A 1 784 ? -20.523 11.713 3.710 1.00 89.56 784 ILE A N 1
ATOM 6269 C CA . ILE A 1 784 ? -19.865 10.589 4.397 1.00 89.56 784 ILE A CA 1
ATOM 6270 C C . ILE A 1 784 ? -19.585 11.020 5.837 1.00 89.56 784 ILE A C 1
ATOM 6272 O O . ILE A 1 784 ? -18.968 12.065 6.047 1.00 89.56 784 ILE A O 1
ATOM 6276 N N . ASP A 1 785 ? -20.023 10.221 6.809 1.00 82.56 785 ASP A N 1
ATOM 6277 C CA . ASP A 1 785 ? -19.741 10.469 8.222 1.00 82.56 785 ASP A CA 1
ATOM 6278 C C . ASP A 1 785 ? -18.638 9.525 8.725 1.00 82.56 785 ASP A C 1
ATOM 6280 O O . ASP A 1 785 ? -18.510 8.384 8.288 1.00 82.56 785 ASP A O 1
ATOM 6284 N N . GLY A 1 786 ? -17.796 10.020 9.630 1.00 78.44 786 GLY A N 1
ATOM 6285 C CA . GLY A 1 786 ? -16.674 9.262 10.189 1.00 78.44 786 GLY A CA 1
ATOM 6286 C C . GLY A 1 786 ? -15.364 9.294 9.388 1.00 78.44 786 GLY A C 1
ATOM 6287 O O . GLY A 1 786 ? -14.409 8.663 9.830 1.00 78.44 786 GLY A O 1
ATOM 6288 N N . THR A 1 787 ? -15.259 10.058 8.289 1.00 79.25 787 THR A N 1
ATOM 6289 C CA . THR A 1 787 ? -14.039 10.156 7.445 1.00 79.25 787 THR A CA 1
ATOM 6290 C C . THR A 1 787 ? -12.761 10.458 8.241 1.00 79.25 787 THR A C 1
ATOM 6292 O O . THR A 1 787 ? -11.701 9.927 7.938 1.00 79.25 787 THR A O 1
ATOM 6295 N N . GLU A 1 788 ? -12.874 11.288 9.281 1.00 79.94 788 GLU A N 1
ATOM 6296 C CA . GLU A 1 788 ? -11.756 11.763 10.112 1.00 79.94 788 GLU A CA 1
ATOM 6297 C C . GLU A 1 788 ? -11.540 10.966 11.410 1.00 79.94 788 GLU A C 1
ATOM 6299 O O . GLU A 1 788 ? -10.723 11.365 12.244 1.00 79.94 788 GLU A O 1
ATOM 6304 N N . ASN A 1 789 ? -12.280 9.873 11.624 1.00 83.88 789 ASN A N 1
ATOM 6305 C CA . ASN A 1 789 ? -12.004 8.978 12.745 1.00 83.88 789 ASN A CA 1
ATOM 6306 C C . ASN A 1 789 ? -10.683 8.235 12.519 1.00 83.88 789 ASN A C 1
ATOM 6308 O O . ASN A 1 789 ? -10.371 7.828 11.400 1.00 83.88 789 ASN A O 1
ATOM 6312 N N . ALA A 1 790 ? -9.949 7.960 13.600 1.00 78.56 790 ALA A N 1
ATOM 6313 C CA . ALA A 1 790 ? -8.783 7.087 13.531 1.00 78.56 790 ALA A CA 1
ATOM 6314 C C . ALA A 1 790 ? -9.168 5.706 12.964 1.00 78.56 790 ALA A C 1
ATOM 6316 O O . ALA A 1 790 ? -10.092 5.050 13.462 1.00 78.56 790 ALA A O 1
ATOM 6317 N N . ALA A 1 791 ? -8.466 5.264 11.917 1.00 70.31 791 ALA A N 1
ATOM 6318 C CA . ALA A 1 791 ? -8.794 4.021 11.222 1.00 70.31 791 ALA A CA 1
ATOM 6319 C C . ALA A 1 791 ? -8.382 2.773 12.018 1.00 70.31 791 ALA A C 1
ATOM 6321 O O . ALA A 1 791 ? -9.035 1.733 11.894 1.00 70.31 791 ALA A O 1
ATOM 6322 N N . ASP A 1 792 ? -7.348 2.869 12.861 1.00 77.31 792 ASP A N 1
ATOM 6323 C CA . ASP A 1 792 ? -6.831 1.754 13.649 1.00 77.31 792 ASP A CA 1
ATOM 6324 C C . ASP A 1 792 ? -7.238 1.791 15.130 1.00 77.31 792 ASP A C 1
ATOM 6326 O O . ASP A 1 792 ? -7.397 2.847 15.745 1.00 77.31 792 ASP A O 1
ATOM 6330 N N . ASP A 1 793 ? -7.381 0.594 15.703 1.00 78.50 793 ASP A N 1
ATOM 6331 C CA . ASP A 1 793 ? -7.845 0.376 17.076 1.00 78.50 793 ASP A CA 1
ATOM 6332 C C . ASP A 1 793 ? -6.958 1.047 18.130 1.00 78.50 793 ASP A C 1
ATOM 6334 O O . ASP A 1 793 ? -7.472 1.569 19.113 1.00 78.50 793 ASP A O 1
ATOM 6338 N N . GLU A 1 794 ? -5.636 1.057 17.930 1.00 80.00 794 GLU A N 1
ATOM 6339 C CA . GLU A 1 794 ? -4.671 1.611 18.890 1.00 80.00 794 GLU A CA 1
ATOM 6340 C C . GLU A 1 794 ? -4.855 3.129 19.032 1.00 80.00 794 GLU A C 1
ATOM 6342 O O . GLU A 1 794 ? -4.941 3.643 20.147 1.00 80.00 794 GLU A O 1
ATOM 6347 N N . ASN A 1 795 ? -5.005 3.853 17.917 1.00 80.69 795 ASN A N 1
ATOM 6348 C CA . ASN A 1 795 ? -5.291 5.286 17.957 1.00 80.69 795 ASN A CA 1
ATOM 6349 C C . ASN A 1 795 ? -6.700 5.593 18.470 1.00 80.69 795 ASN A C 1
ATOM 6351 O O . ASN A 1 795 ? -6.859 6.537 19.245 1.00 80.69 795 ASN A O 1
ATOM 6355 N N . ARG A 1 796 ? -7.714 4.788 18.111 1.00 87.31 796 ARG A N 1
ATOM 6356 C CA . ARG A 1 796 ? -9.056 4.930 18.703 1.00 87.31 796 ARG A CA 1
ATOM 6357 C C . ARG A 1 796 ? -9.011 4.760 20.219 1.00 87.31 796 ARG A C 1
ATOM 6359 O O . ARG A 1 796 ? -9.590 5.573 20.930 1.00 87.31 796 ARG A O 1
ATOM 6366 N N . GLN A 1 797 ? -8.276 3.770 20.722 1.00 88.62 797 GLN A N 1
ATOM 6367 C CA . GLN A 1 797 ? -8.058 3.587 22.158 1.00 88.62 797 GLN A CA 1
ATOM 6368 C C . GLN A 1 797 ? -7.328 4.783 22.776 1.00 88.62 797 GLN A C 1
ATOM 6370 O O . GLN A 1 797 ? -7.797 5.315 23.772 1.00 88.62 797 GLN A O 1
ATOM 6375 N N . ARG A 1 798 ? -6.240 5.265 22.164 1.00 88.69 798 ARG A N 1
ATOM 6376 C CA . ARG A 1 798 ? -5.467 6.422 22.655 1.00 88.69 798 ARG A CA 1
ATOM 6377 C C . ARG A 1 798 ? -6.303 7.704 22.780 1.00 88.69 798 ARG A C 1
ATOM 6379 O O . ARG A 1 798 ? -6.037 8.524 23.659 1.00 88.69 798 ARG A O 1
ATOM 6386 N N . ILE A 1 799 ? -7.274 7.898 21.886 1.00 91.12 799 ILE A N 1
ATOM 6387 C CA . ILE A 1 799 ? -8.176 9.061 21.879 1.00 91.12 799 ILE A CA 1
ATOM 6388 C C . ILE A 1 799 ? -9.334 8.862 22.868 1.00 91.12 799 ILE A C 1
ATOM 6390 O O . ILE A 1 799 ? -9.666 9.774 23.624 1.00 91.12 799 ILE A O 1
ATOM 6394 N N . ALA A 1 800 ? -9.950 7.677 22.876 1.00 93.12 800 ALA A N 1
ATOM 6395 C CA . ALA A 1 800 ? -11.184 7.415 23.612 1.00 93.12 800 ALA A CA 1
ATOM 6396 C C . ALA A 1 800 ? -10.981 6.971 25.069 1.00 93.12 800 ALA A C 1
ATOM 6398 O O . ALA A 1 800 ? -11.864 7.203 25.890 1.00 93.12 800 ALA A O 1
ATOM 6399 N N . VAL A 1 801 ? -9.872 6.306 25.399 1.00 94.19 801 VAL A N 1
ATOM 6400 C CA . VAL A 1 801 ? -9.699 5.567 26.659 1.00 94.19 801 VAL A CA 1
ATOM 6401 C C . VAL A 1 801 ? -8.753 6.297 27.608 1.00 94.19 801 VAL A C 1
ATOM 6403 O O . VAL A 1 801 ? -7.685 6.769 27.221 1.00 94.19 801 VAL A O 1
ATOM 6406 N N . GLN A 1 802 ? -9.134 6.357 28.880 1.00 92.50 802 GLN A N 1
ATOM 6407 C CA . GLN A 1 802 ? -8.307 6.876 29.960 1.00 92.50 802 GLN A CA 1
ATOM 6408 C C . GLN A 1 802 ? -7.221 5.877 30.353 1.00 92.50 802 GLN A C 1
ATOM 6410 O O . GLN A 1 802 ? -7.512 4.755 30.761 1.00 92.50 802 GLN A O 1
ATOM 6415 N N . GLU A 1 803 ? -5.968 6.324 30.334 1.00 87.25 803 GLU A N 1
ATOM 6416 C CA . GLU A 1 803 ? -4.805 5.500 30.695 1.00 87.25 803 GLU A CA 1
ATOM 6417 C C . GLU A 1 803 ? -4.854 5.017 32.156 1.00 87.25 803 GLU A C 1
ATOM 6419 O O . GLU A 1 803 ? -4.402 3.918 32.464 1.00 87.25 803 GLU A O 1
ATOM 6424 N N . LYS A 1 804 ? -5.452 5.810 33.058 1.00 85.94 804 LYS A N 1
ATOM 6425 C CA . LYS A 1 804 ? -5.452 5.551 34.508 1.00 85.94 804 LYS A CA 1
ATOM 6426 C C . LYS A 1 804 ? -6.406 4.443 34.962 1.00 85.94 804 LYS A C 1
ATOM 6428 O O . LYS A 1 804 ? -6.102 3.755 35.932 1.00 85.94 804 LYS A O 1
ATOM 6433 N N . ASN A 1 805 ? -7.574 4.301 34.338 1.00 87.94 805 ASN A N 1
ATOM 6434 C CA . ASN A 1 805 ? -8.609 3.359 34.793 1.00 87.94 805 ASN A CA 1
ATOM 6435 C C . ASN A 1 805 ? -9.391 2.674 33.661 1.00 87.94 805 ASN A C 1
ATOM 6437 O O . ASN A 1 805 ? -10.247 1.838 33.941 1.00 87.94 805 ASN A O 1
ATOM 6441 N N . GLY A 1 806 ? -9.082 2.970 32.394 1.00 91.62 806 GLY A N 1
ATOM 6442 C CA . GLY A 1 806 ? -9.696 2.307 31.245 1.00 91.62 806 GLY A CA 1
ATOM 6443 C C . GLY A 1 806 ? -11.098 2.822 30.930 1.00 91.62 806 GLY A C 1
ATOM 6444 O O . GLY A 1 806 ? -11.752 2.282 30.040 1.00 91.62 806 GLY A O 1
ATOM 6445 N N . GLY A 1 807 ? -11.566 3.852 31.641 1.00 95.19 807 GLY A N 1
ATOM 6446 C CA . GLY A 1 807 ? -12.851 4.483 31.376 1.00 95.19 807 GLY A CA 1
ATOM 6447 C C . GLY A 1 807 ? -12.828 5.400 30.154 1.00 95.19 807 GLY A C 1
ATOM 6448 O O . GLY A 1 807 ? -11.778 5.682 29.573 1.00 95.19 807 GLY A O 1
ATOM 6449 N N . SER A 1 808 ? -14.001 5.870 29.749 1.00 97.62 808 SER A N 1
ATOM 6450 C CA . SER A 1 808 ? -14.187 6.782 28.619 1.00 97.62 808 SER A CA 1
ATOM 6451 C C . SER A 1 808 ? -15.364 7.713 28.882 1.00 97.62 808 SER A C 1
ATOM 6453 O O . SER A 1 808 ? -16.390 7.282 29.412 1.00 97.62 808 SER A O 1
ATOM 6455 N N . TYR A 1 809 ? -15.233 8.981 28.502 1.00 98.12 809 TYR A N 1
ATOM 6456 C CA . TYR A 1 809 ? -16.364 9.901 28.474 1.00 98.12 809 TYR A CA 1
ATOM 6457 C C . TYR A 1 809 ? -17.039 9.829 27.120 1.00 98.12 809 TYR A C 1
ATOM 6459 O O . TYR A 1 809 ? -16.379 9.741 26.082 1.00 98.12 809 TYR A O 1
ATOM 6467 N N . VAL A 1 810 ? -18.363 9.885 27.140 1.00 97.88 810 VAL A N 1
ATOM 6468 C CA . VAL A 1 810 ? -19.181 9.687 25.951 1.00 97.88 810 VAL A CA 1
ATOM 6469 C C . VAL A 1 810 ? -20.196 10.797 25.849 1.00 97.88 810 VAL A C 1
ATOM 6471 O O . VAL A 1 810 ? -20.926 11.062 26.796 1.00 97.88 810 VAL A O 1
ATOM 6474 N N . ILE A 1 811 ? -20.277 11.418 24.685 1.00 97.69 811 ILE A N 1
ATOM 6475 C CA . ILE A 1 811 ? -21.377 12.303 24.324 1.00 97.69 811 ILE A CA 1
ATOM 6476 C C . ILE A 1 811 ? -22.381 11.528 23.490 1.00 97.69 811 ILE A C 1
ATOM 6478 O O . ILE A 1 811 ? -21.995 10.807 22.573 1.00 97.69 811 ILE A O 1
ATOM 6482 N N . THR A 1 812 ? -23.666 11.714 23.774 1.00 97.69 812 THR A N 1
ATOM 6483 C CA . THR A 1 812 ? -24.747 11.262 22.898 1.00 97.69 812 THR A CA 1
ATOM 6484 C C . THR A 1 812 ? -25.685 12.408 22.599 1.00 97.69 812 THR A C 1
ATOM 6486 O O . THR A 1 812 ? -26.079 13.137 23.515 1.00 97.69 812 THR A O 1
ATOM 6489 N N . GLN A 1 813 ? -26.089 12.532 21.344 1.00 97.62 813 GLN A N 1
ATOM 6490 C CA . GLN A 1 813 ? -27.002 13.563 20.893 1.00 97.62 813 GLN A CA 1
ATOM 6491 C C . GLN A 1 813 ? -27.953 13.029 19.817 1.00 97.62 813 GLN A C 1
ATOM 6493 O O . GLN A 1 813 ? -27.524 12.357 18.882 1.00 97.62 813 GLN A O 1
ATOM 6498 N N . LYS A 1 814 ? -29.239 13.371 19.916 1.00 96.88 814 LYS A N 1
ATOM 6499 C CA . LYS A 1 814 ? -30.247 13.057 18.896 1.00 96.88 814 LYS A CA 1
ATOM 6500 C C . LYS A 1 814 ? -30.436 14.280 18.001 1.00 96.88 814 LYS A C 1
ATOM 6502 O O . LYS A 1 814 ? -30.875 15.326 18.480 1.00 96.88 814 LYS A O 1
ATOM 6507 N N . TRP A 1 815 ? -30.078 14.148 16.728 1.00 97.31 815 TRP A N 1
ATOM 6508 C CA . TRP A 1 815 ? -30.147 15.216 15.732 1.00 97.31 815 TRP A CA 1
ATOM 6509 C C . TRP A 1 815 ? -31.201 14.881 14.681 1.00 97.31 815 TRP A C 1
ATOM 6511 O O . TRP A 1 815 ? -31.066 13.868 14.001 1.00 97.31 815 TRP A O 1
ATOM 6521 N N . LEU A 1 816 ? -32.250 15.698 14.568 1.00 96.88 816 LEU A N 1
ATOM 6522 C CA . LEU A 1 816 ? -33.322 15.533 13.584 1.00 96.88 816 LEU A CA 1
ATOM 6523 C C . LEU A 1 816 ? -33.022 16.352 12.336 1.00 96.88 816 LEU A C 1
ATOM 6525 O O . LEU A 1 816 ? -32.875 17.572 12.422 1.00 96.88 816 LEU A O 1
ATOM 6529 N N . HIS A 1 817 ? -32.955 15.685 11.187 1.00 96.06 817 HIS A N 1
ATOM 6530 C CA . HIS A 1 817 ? -32.618 16.324 9.917 1.00 96.06 817 HIS A CA 1
ATOM 6531 C C . HIS A 1 817 ? -33.844 16.943 9.252 1.00 96.06 817 HIS A C 1
ATOM 6533 O O . HIS A 1 817 ? -34.899 16.317 9.185 1.00 96.06 817 HIS A O 1
ATOM 6539 N N . ASP A 1 818 ? -33.688 18.142 8.691 1.00 94.12 818 ASP A N 1
ATOM 6540 C CA . ASP A 1 818 ? -34.697 18.753 7.825 1.00 94.12 818 ASP A CA 1
ATOM 6541 C C . ASP A 1 818 ? -34.440 18.347 6.367 1.00 94.12 818 ASP A C 1
ATOM 6543 O O . ASP A 1 818 ? -33.662 18.970 5.634 1.00 94.12 818 ASP A O 1
ATOM 6547 N N . LEU A 1 819 ? -35.105 17.273 5.929 1.00 92.00 819 LEU A N 1
ATOM 6548 C CA . L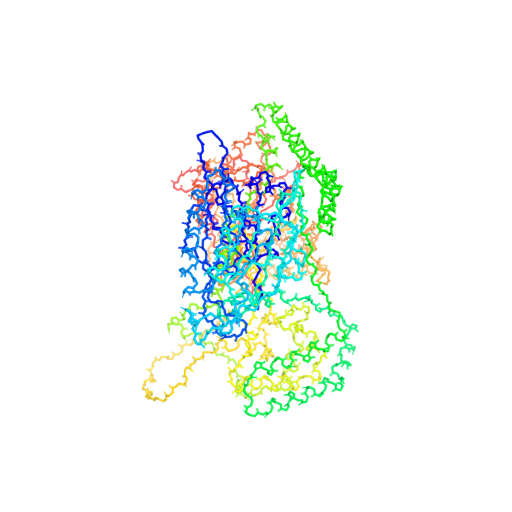EU A 1 819 ? -34.964 16.772 4.561 1.00 92.00 819 LEU A CA 1
ATOM 6549 C C . LEU A 1 819 ? -35.436 17.776 3.502 1.00 92.00 819 LEU A C 1
ATOM 6551 O O . LEU A 1 819 ? -34.950 17.711 2.373 1.00 92.00 819 LEU A O 1
ATOM 6555 N N . ASN A 1 820 ? -36.330 18.715 3.835 1.00 91.50 820 ASN A N 1
ATOM 6556 C CA . ASN A 1 820 ? -36.772 19.730 2.879 1.00 91.50 820 ASN A CA 1
ATOM 6557 C C . ASN A 1 820 ? -35.646 20.720 2.592 1.00 91.50 820 ASN A C 1
ATOM 6559 O O . ASN A 1 820 ? -35.418 21.067 1.433 1.00 91.50 820 ASN A O 1
ATOM 6563 N N . VAL A 1 821 ? -34.915 21.144 3.627 1.00 93.06 821 VAL A N 1
ATOM 6564 C CA . VAL A 1 821 ? -33.726 21.993 3.460 1.00 93.06 821 VAL A CA 1
ATOM 6565 C C . VAL A 1 821 ? -32.657 21.240 2.672 1.00 93.06 821 VAL A C 1
ATOM 6567 O O . VAL A 1 821 ? -32.162 21.758 1.673 1.00 93.06 821 VAL A O 1
ATOM 6570 N N . ILE A 1 822 ? -32.362 19.993 3.056 1.00 92.38 822 ILE A N 1
ATOM 6571 C CA . ILE A 1 822 ? -31.340 19.163 2.397 1.00 92.38 822 ILE A CA 1
ATOM 6572 C C . ILE A 1 822 ? -31.643 18.964 0.903 1.00 92.38 822 ILE A C 1
ATOM 6574 O O . ILE A 1 822 ? -30.728 19.001 0.087 1.00 92.38 822 ILE A O 1
ATOM 6578 N N . GLN A 1 823 ? -32.909 18.766 0.523 1.00 90.12 823 GLN A N 1
ATOM 6579 C CA . GLN A 1 823 ? -33.296 18.542 -0.876 1.00 90.12 823 GLN A CA 1
ATOM 6580 C C . GLN A 1 823 ? -33.407 19.830 -1.701 1.00 90.12 823 GLN A C 1
ATOM 6582 O O . GLN A 1 823 ? -33.237 19.791 -2.920 1.00 90.12 823 GLN A O 1
ATOM 6587 N N . LYS A 1 824 ? -33.739 20.961 -1.067 1.00 94.31 824 LYS A N 1
ATOM 6588 C CA . LYS A 1 824 ? -33.958 22.243 -1.752 1.00 94.31 824 LYS A CA 1
ATOM 6589 C C . LYS A 1 824 ? -32.660 23.015 -1.985 1.00 94.31 824 LYS A C 1
ATOM 6591 O O . LYS A 1 824 ? -32.547 23.731 -2.983 1.00 94.31 824 LYS A O 1
ATOM 6596 N N . GLU A 1 825 ? -31.716 22.920 -1.055 1.00 95.44 825 GLU A N 1
ATOM 6597 C CA . GLU A 1 825 ? -30.448 23.635 -1.138 1.00 95.44 825 GLU A CA 1
ATOM 6598 C C . GLU A 1 825 ? -29.518 23.050 -2.205 1.00 95.44 825 GLU A C 1
ATOM 6600 O O . GLU A 1 825 ? -29.568 21.874 -2.555 1.00 95.44 825 GLU A O 1
ATOM 6605 N N . LYS A 1 826 ? -28.644 23.898 -2.753 1.00 93.88 826 LYS A N 1
ATOM 6606 C CA . LYS A 1 826 ? -27.662 23.467 -3.757 1.00 93.88 826 LYS A CA 1
ATOM 6607 C C . LYS A 1 826 ? -26.511 22.727 -3.079 1.00 93.88 826 LYS A C 1
ATOM 6609 O O . LYS A 1 826 ? -26.012 23.209 -2.065 1.00 93.88 826 LYS A O 1
ATOM 6614 N N . ASP A 1 827 ? -25.982 21.685 -3.725 1.00 93.19 827 ASP A N 1
ATOM 6615 C CA . ASP A 1 827 ? -24.813 20.926 -3.245 1.00 93.19 827 ASP A CA 1
ATOM 6616 C C . ASP A 1 827 ? -23.676 21.837 -2.774 1.00 93.19 827 ASP A C 1
ATOM 6618 O O . ASP A 1 827 ? -23.186 21.686 -1.666 1.00 93.19 827 ASP A O 1
ATOM 6622 N N . LYS A 1 828 ? -23.318 22.867 -3.551 1.00 92.69 828 LYS A N 1
ATOM 6623 C CA . LYS A 1 828 ? -22.244 23.806 -3.185 1.00 92.69 828 LYS A CA 1
ATOM 6624 C C . LYS A 1 828 ? -22.504 24.556 -1.868 1.00 92.69 828 LYS A C 1
ATOM 6626 O O . LYS A 1 828 ? -21.557 24.889 -1.159 1.00 92.69 828 LYS A O 1
ATOM 6631 N N . THR A 1 829 ? -23.764 24.857 -1.557 1.00 94.25 829 THR A N 1
ATOM 6632 C CA . THR A 1 829 ? -24.153 25.481 -0.285 1.00 94.25 829 THR A CA 1
ATOM 6633 C C . THR A 1 829 ? -23.970 24.484 0.856 1.00 94.25 829 THR A C 1
ATOM 6635 O O . THR A 1 829 ? -23.312 24.807 1.842 1.00 94.25 829 THR A O 1
ATOM 6638 N N . LEU A 1 830 ? -24.466 23.255 0.682 1.00 94.38 830 LEU A N 1
ATOM 6639 C CA . LEU A 1 830 ? -24.323 22.169 1.655 1.00 94.38 830 LEU A CA 1
ATOM 6640 C C . LEU A 1 830 ? -22.848 21.833 1.919 1.00 94.38 830 LEU A C 1
ATOM 6642 O O . LEU A 1 830 ? -22.423 21.730 3.066 1.00 94.38 830 LEU A O 1
ATOM 6646 N N . GLU A 1 831 ? -22.044 21.728 0.861 1.00 95.44 831 GLU A N 1
ATOM 6647 C CA . GLU A 1 831 ? -20.596 21.520 0.932 1.00 95.44 831 GLU A CA 1
ATOM 6648 C C . GLU A 1 831 ? -19.904 22.671 1.668 1.00 95.44 831 GLU A C 1
ATOM 6650 O O . GLU A 1 831 ? -18.973 22.438 2.434 1.00 95.44 831 GLU A O 1
ATOM 6655 N N . GLY A 1 832 ? -20.375 23.909 1.486 1.00 95.00 832 GLY A N 1
ATOM 6656 C CA . GLY A 1 832 ? -19.900 25.077 2.225 1.00 95.00 832 GLY A CA 1
ATOM 6657 C C . GLY A 1 832 ? -20.232 25.028 3.719 1.00 95.00 832 GLY A C 1
ATOM 6658 O O . GLY A 1 832 ? -19.382 25.395 4.531 1.00 95.00 832 GLY A O 1
ATOM 6659 N N . TRP A 1 833 ? -21.425 24.546 4.083 1.00 96.12 833 TRP A N 1
ATOM 6660 C CA . TRP A 1 833 ? -21.853 24.372 5.476 1.00 96.12 833 TRP A CA 1
ATOM 6661 C C . TRP A 1 833 ? -21.123 23.223 6.173 1.00 96.12 833 TRP A C 1
ATOM 6663 O O . TRP A 1 833 ? -20.730 23.360 7.325 1.00 96.12 833 TRP A O 1
ATOM 6673 N N . VAL A 1 834 ? -20.870 22.110 5.483 1.00 95.31 834 VAL A N 1
ATOM 6674 C CA . VAL A 1 834 ? -20.130 20.973 6.055 1.00 95.31 834 VAL A CA 1
ATOM 6675 C C . VAL A 1 834 ? -18.616 21.213 6.021 1.00 95.31 834 VAL A C 1
ATOM 6677 O O . VAL A 1 834 ? -17.906 20.882 6.966 1.00 95.31 834 VAL A O 1
ATOM 6680 N N . GLY A 1 835 ? -18.100 21.818 4.952 1.00 93.88 835 GLY A N 1
ATOM 6681 C CA . GLY A 1 835 ? -16.668 22.005 4.703 1.00 93.88 835 GLY A CA 1
ATOM 6682 C C . GLY A 1 835 ? -16.011 20.866 3.913 1.00 93.88 835 GLY A C 1
ATOM 6683 O O . GLY A 1 835 ? -14.780 20.802 3.850 1.00 93.88 835 GLY A O 1
ATOM 6684 N N . ARG A 1 836 ? -16.803 19.966 3.311 1.00 94.06 836 ARG A N 1
ATOM 6685 C CA . ARG A 1 836 ? -16.332 18.834 2.489 1.00 94.06 836 ARG A CA 1
ATOM 6686 C C . ARG A 1 836 ? -17.175 18.662 1.234 1.00 94.06 836 ARG A C 1
ATOM 6688 O O . ARG A 1 836 ? -18.332 19.059 1.230 1.00 94.06 836 ARG A O 1
ATOM 6695 N N . GLY A 1 837 ? -16.609 18.037 0.205 1.00 92.00 837 GLY A N 1
ATOM 6696 C CA . GLY A 1 837 ? -17.338 17.641 -0.998 1.00 92.00 837 GLY A CA 1
ATOM 6697 C C . GLY A 1 837 ? -18.380 16.560 -0.700 1.00 92.00 837 GLY A C 1
ATOM 6698 O O . GLY A 1 837 ? -18.084 15.575 -0.020 1.00 92.00 837 GLY A O 1
ATOM 6699 N N . ILE A 1 838 ? -19.597 16.698 -1.230 1.00 89.88 838 ILE A N 1
ATOM 6700 C CA . ILE A 1 838 ? -20.682 15.740 -0.972 1.00 89.88 838 ILE A CA 1
ATOM 6701 C C . ILE A 1 838 ? -20.389 14.395 -1.639 1.00 89.88 838 ILE A C 1
ATOM 6703 O O . ILE A 1 838 ? -20.710 13.341 -1.100 1.00 89.88 838 ILE A O 1
ATOM 6707 N N . SER A 1 839 ? -19.743 14.392 -2.807 1.00 86.25 839 SER A N 1
ATOM 6708 C CA . SER A 1 839 ? -19.538 13.170 -3.592 1.00 86.25 839 SER A CA 1
ATOM 6709 C C . SER A 1 839 ? -18.390 12.297 -3.075 1.00 86.25 839 SER A C 1
ATOM 6711 O O . SER A 1 839 ? -18.560 11.080 -2.967 1.00 86.25 839 SER A O 1
ATOM 6713 N N . ASP A 1 840 ? -17.263 12.901 -2.708 1.00 83.44 840 ASP A N 1
ATOM 6714 C CA . ASP A 1 840 ? -16.002 12.222 -2.397 1.00 83.44 840 ASP A CA 1
ATOM 6715 C C . ASP A 1 840 ? -15.491 12.478 -0.970 1.00 83.44 840 ASP A C 1
ATOM 6717 O O . ASP A 1 840 ? -14.480 11.901 -0.575 1.00 83.44 840 ASP A O 1
ATOM 6721 N N . SER A 1 841 ? -16.198 13.298 -0.180 1.00 89.19 841 SER A N 1
ATOM 6722 C CA . SER A 1 841 ? -15.813 13.682 1.182 1.00 89.19 841 SER A CA 1
ATOM 6723 C C . SER A 1 841 ? -14.435 14.354 1.275 1.00 89.19 841 SER A C 1
ATOM 6725 O O . SER A 1 841 ? -13.841 14.388 2.363 1.00 89.19 841 SER A O 1
ATOM 6727 N N . THR A 1 842 ? -13.924 14.906 0.170 1.00 89.62 842 THR A N 1
ATOM 6728 C CA . THR A 1 842 ? -12.672 15.669 0.170 1.00 89.62 842 THR A CA 1
ATOM 6729 C C . THR A 1 842 ? -12.847 16.964 0.952 1.00 89.62 842 THR A C 1
ATOM 6731 O O . THR A 1 842 ? -13.877 17.630 0.858 1.00 89.62 842 THR A O 1
ATOM 6734 N N . GLU A 1 843 ? -11.863 17.316 1.776 1.00 89.06 843 GLU A N 1
ATOM 6735 C CA . GLU A 1 843 ? -11.912 18.571 2.520 1.00 89.06 843 GLU A CA 1
ATOM 6736 C C . GLU A 1 843 ? -11.758 19.769 1.583 1.00 89.06 843 GLU A C 1
ATOM 6738 O O . GLU A 1 843 ? -10.869 19.798 0.729 1.00 89.06 843 GLU A O 1
ATOM 6743 N N . LEU A 1 844 ? -12.615 20.778 1.749 1.00 89.25 844 LEU A N 1
ATOM 6744 C CA . LEU A 1 844 ? -12.550 21.972 0.921 1.00 89.25 844 LEU A CA 1
ATOM 6745 C C . LEU A 1 844 ? -11.300 22.793 1.262 1.00 89.25 844 LEU A C 1
ATOM 6747 O O . LEU A 1 844 ? -11.075 23.181 2.410 1.00 89.25 844 LEU A O 1
ATOM 6751 N N . SER A 1 845 ? -10.522 23.134 0.232 1.00 85.81 845 SER A N 1
ATOM 6752 C CA . SER A 1 845 ? -9.339 24.000 0.353 1.00 85.81 845 SER A CA 1
ATOM 6753 C C . SER A 1 845 ? -9.682 25.428 0.784 1.00 85.81 845 SER A C 1
ATOM 6755 O O . SER A 1 845 ? -8.857 26.114 1.383 1.00 85.81 845 SER A O 1
ATOM 6757 N N . ARG A 1 846 ? -10.909 25.879 0.500 1.00 84.44 846 ARG A N 1
ATOM 6758 C CA . ARG A 1 846 ? -11.479 27.144 0.976 1.00 84.44 846 ARG A CA 1
ATOM 6759 C C . ARG A 1 846 ? -12.824 26.861 1.637 1.00 84.44 846 ARG A C 1
ATOM 6761 O O . ARG A 1 846 ? -13.841 26.797 0.949 1.00 84.44 846 ARG A O 1
ATOM 6768 N N . LYS A 1 847 ? -12.819 26.684 2.958 1.00 91.25 847 LYS A N 1
ATOM 6769 C CA . LYS A 1 847 ? -14.026 26.504 3.779 1.00 91.25 847 LYS A CA 1
ATOM 6770 C C . LYS A 1 847 ? -14.317 27.750 4.616 1.00 91.25 847 LYS A C 1
ATOM 6772 O O . LYS A 1 847 ? -13.406 28.499 4.968 1.00 91.25 847 LYS A O 1
ATOM 6777 N N . SER A 1 848 ? -15.594 27.993 4.903 1.00 91.56 848 SER A N 1
ATOM 6778 C CA . SER A 1 848 ? -16.002 29.084 5.795 1.00 91.56 848 SER A CA 1
ATOM 6779 C C . SER A 1 848 ? -15.550 28.797 7.228 1.00 91.56 848 SER A C 1
ATOM 6781 O O . SER A 1 848 ? -15.470 27.635 7.633 1.00 91.56 848 SER A O 1
ATOM 6783 N N . ILE A 1 849 ? -15.321 29.846 8.020 1.00 91.81 849 ILE A N 1
ATOM 6784 C CA . ILE A 1 849 ? -15.075 29.717 9.465 1.00 91.81 849 ILE A CA 1
ATOM 6785 C C . ILE A 1 849 ? -16.279 29.121 10.215 1.00 91.81 849 ILE A C 1
ATOM 6787 O O . ILE A 1 849 ? -16.106 28.530 11.277 1.00 91.81 849 ILE A O 1
ATOM 6791 N N . SER A 1 850 ? -17.478 29.244 9.637 1.00 94.06 850 SER A N 1
ATOM 6792 C CA . SER A 1 850 ? -18.737 28.670 10.128 1.00 94.06 850 SER A CA 1
ATOM 6793 C C . SER A 1 850 ? -18.994 27.234 9.656 1.00 94.06 850 SER A C 1
ATOM 6795 O O . SER A 1 850 ? -19.964 26.623 10.094 1.00 94.06 850 SER A O 1
ATOM 6797 N N . SER A 1 851 ? -18.151 26.678 8.775 1.00 95.81 851 SER A N 1
ATOM 6798 C CA . SER A 1 851 ? -18.331 25.299 8.302 1.00 95.81 851 SER A CA 1
ATOM 6799 C C . SER A 1 851 ? -18.090 24.281 9.418 1.00 95.81 851 SER A C 1
ATOM 6801 O O . SER A 1 851 ? -17.197 24.486 10.244 1.00 95.81 851 SER A O 1
ATOM 6803 N N . HIS A 1 852 ? -18.808 23.156 9.395 1.00 95.50 852 HIS A N 1
ATOM 6804 C CA . HIS A 1 852 ? -18.719 22.116 10.422 1.00 95.50 852 HIS A CA 1
ATOM 6805 C C . HIS A 1 852 ? -17.278 21.672 10.678 1.00 95.50 852 HIS A C 1
ATOM 6807 O O . HIS A 1 852 ? -16.804 21.709 11.813 1.00 95.50 852 HIS A O 1
ATOM 6813 N N . VAL A 1 853 ? -16.528 21.345 9.616 1.00 93.44 853 VAL A N 1
ATOM 6814 C CA . VAL A 1 853 ? -15.111 20.969 9.746 1.00 93.44 853 VAL A CA 1
ATOM 6815 C C . VAL A 1 853 ? -14.303 22.076 10.428 1.00 93.44 853 VAL A C 1
ATOM 6817 O O . VAL A 1 853 ? -13.545 21.773 11.343 1.00 93.44 853 VAL A O 1
ATOM 6820 N N . ALA A 1 854 ? -14.478 23.347 10.050 1.00 92.88 854 ALA A N 1
ATOM 6821 C CA . ALA A 1 854 ? -13.730 24.448 10.661 1.00 92.88 854 ALA A CA 1
ATOM 6822 C C . ALA A 1 854 ? -14.095 24.685 12.138 1.00 92.88 854 ALA A C 1
ATOM 6824 O O . ALA A 1 854 ? -13.245 25.081 12.946 1.00 92.88 854 ALA A O 1
ATOM 6825 N N . ARG A 1 855 ? -15.353 24.428 12.520 1.00 93.81 855 ARG A N 1
ATOM 6826 C CA . ARG A 1 855 ? -15.770 24.467 13.927 1.00 93.81 855 ARG A CA 1
ATOM 6827 C C . ARG A 1 855 ? -15.112 23.342 14.720 1.00 93.81 855 ARG A C 1
ATOM 6829 O O . ARG A 1 855 ? -14.542 23.638 15.768 1.00 93.81 855 ARG A O 1
ATOM 6836 N N . MET A 1 856 ? -15.088 22.119 14.185 1.00 93.25 856 MET A N 1
ATOM 6837 C CA . MET A 1 856 ? -14.498 20.952 14.856 1.00 93.25 856 MET A CA 1
ATOM 6838 C C . MET A 1 856 ? -12.964 21.000 14.962 1.00 93.25 856 MET A C 1
ATOM 6840 O O . MET A 1 856 ? -12.413 20.489 15.933 1.00 93.25 856 MET A O 1
ATOM 6844 N N . THR A 1 857 ? -12.255 21.590 13.991 1.00 89.50 857 THR A N 1
ATOM 6845 C CA . THR A 1 857 ? -10.776 21.632 13.982 1.00 89.50 857 THR A CA 1
ATOM 6846 C C . THR A 1 857 ? -10.175 22.856 14.674 1.00 89.50 857 THR A C 1
ATOM 6848 O O . THR A 1 857 ? -8.984 22.847 14.973 1.00 89.50 857 THR A O 1
ATOM 6851 N N . GLY A 1 858 ? -10.965 23.906 14.918 1.00 86.50 858 GLY A N 1
ATOM 6852 C CA . GLY A 1 858 ? -10.473 25.171 15.476 1.00 86.50 858 GLY A CA 1
ATOM 6853 C C . GLY A 1 858 ? -10.051 26.210 14.430 1.00 86.50 858 GLY A C 1
ATOM 6854 O O . GLY A 1 858 ? -9.505 27.250 14.787 1.00 86.50 858 GLY A O 1
ATOM 6855 N N . GLY A 1 859 ? -10.308 25.983 13.137 1.00 86.12 859 GLY A N 1
ATOM 6856 C CA . GLY A 1 859 ? -10.087 27.001 12.107 1.00 86.12 859 GLY A CA 1
ATOM 6857 C C . GLY A 1 859 ? -10.329 26.529 10.674 1.00 86.12 859 GLY A C 1
ATOM 6858 O O . GLY A 1 859 ? -10.625 25.367 10.406 1.00 86.12 859 GLY A O 1
ATOM 6859 N N . ASN A 1 860 ? -10.251 27.465 9.727 1.00 86.38 860 ASN A N 1
ATOM 6860 C CA . ASN A 1 860 ? -10.628 27.235 8.331 1.00 86.38 860 ASN A CA 1
ATOM 6861 C C . ASN A 1 860 ? -9.450 26.907 7.393 1.00 86.38 860 ASN A C 1
ATOM 6863 O O . ASN A 1 860 ? -9.668 26.752 6.188 1.00 86.38 860 ASN A O 1
ATOM 6867 N N . GLY A 1 861 ? -8.231 26.765 7.924 1.00 84.88 861 GLY A N 1
ATOM 6868 C CA . GLY A 1 861 ? -7.053 26.365 7.153 1.00 84.88 861 GLY A CA 1
ATOM 6869 C C . GLY A 1 861 ? -7.190 24.951 6.587 1.00 84.88 861 GLY A C 1
ATOM 6870 O O . GLY A 1 861 ? -7.846 24.096 7.183 1.00 84.88 861 GLY A O 1
ATOM 6871 N N . TRP A 1 862 ? -6.609 24.698 5.415 1.00 80.94 862 TRP A N 1
ATOM 6872 C CA . TRP A 1 862 ? -6.569 23.355 4.826 1.00 80.94 862 TRP A CA 1
ATOM 6873 C C . TRP A 1 862 ? -5.737 22.411 5.709 1.00 80.94 862 TRP A C 1
ATOM 6875 O O . TRP A 1 862 ? -4.637 22.788 6.105 1.00 80.94 862 TRP A O 1
ATOM 6885 N N . GLU A 1 863 ? -6.287 21.237 6.050 1.00 77.00 863 GLU A N 1
ATOM 6886 C CA . GLU A 1 863 ? -5.654 20.229 6.926 1.00 77.00 863 GLU A CA 1
ATOM 6887 C C . GLU A 1 863 ? -5.122 20.799 8.256 1.00 77.00 863 GLU A C 1
ATOM 6889 O O . GLU A 1 863 ? -4.049 20.445 8.748 1.00 77.00 863 GLU A O 1
ATOM 6894 N N . GLN A 1 864 ? -5.880 21.716 8.861 1.00 78.44 864 GLN A N 1
ATOM 6895 C CA . GLN A 1 864 ? -5.498 22.328 10.128 1.00 78.44 864 GLN A CA 1
ATOM 6896 C C . GLN A 1 864 ? -5.384 21.285 11.251 1.00 78.44 864 GLN A C 1
ATOM 6898 O O . GLN A 1 864 ? -6.249 20.423 11.423 1.00 78.44 864 GLN A O 1
ATOM 6903 N N . LYS A 1 865 ? -4.324 21.403 12.060 1.00 84.31 865 LYS A N 1
ATOM 6904 C CA . LYS A 1 865 ? -4.108 20.563 13.242 1.00 84.31 865 LYS A CA 1
ATOM 6905 C C . LYS A 1 865 ? -5.299 20.675 14.200 1.00 84.31 865 LYS A C 1
ATOM 6907 O O . LYS A 1 865 ? -5.664 21.776 14.601 1.00 84.31 865 LYS A O 1
ATOM 6912 N N . LYS A 1 866 ? -5.857 19.526 14.583 1.00 86.94 866 LYS A N 1
ATOM 6913 C CA . LYS A 1 866 ? -6.996 19.417 15.503 1.00 86.94 866 LYS A CA 1
ATOM 6914 C C . LYS A 1 866 ? -6.562 19.751 16.931 1.00 86.94 866 LYS A C 1
ATOM 6916 O O . LYS A 1 866 ? -5.588 19.185 17.426 1.00 86.94 866 LYS A O 1
ATOM 6921 N N . GLU A 1 867 ? -7.293 20.647 17.585 1.00 87.00 867 GLU A N 1
ATOM 6922 C CA . GLU A 1 867 ? -7.117 20.959 19.012 1.00 87.00 867 GLU A CA 1
ATOM 6923 C C . GLU A 1 867 ? -7.708 19.861 19.907 1.00 87.00 867 GLU A C 1
ATOM 6925 O O . GLU A 1 867 ? -7.109 19.466 20.907 1.00 87.00 867 GLU A O 1
ATOM 6930 N N . ALA A 1 868 ? -8.848 19.305 19.493 1.00 91.00 868 ALA A N 1
ATOM 6931 C CA . ALA A 1 868 ? -9.528 18.215 20.170 1.00 91.00 868 ALA A CA 1
ATOM 6932 C C . ALA A 1 868 ? -9.846 17.070 19.201 1.00 91.00 868 ALA A C 1
ATOM 6934 O O . ALA A 1 868 ? -10.229 17.295 18.053 1.00 91.00 868 ALA A O 1
ATOM 6935 N N . GLU A 1 869 ? -9.725 15.832 19.681 1.00 92.94 869 GLU A N 1
ATOM 6936 C CA . GLU A 1 869 ? -10.030 14.625 18.914 1.00 92.94 869 GLU A CA 1
ATOM 6937 C C . GLU A 1 869 ? -11.000 13.740 19.693 1.00 92.94 869 GLU A C 1
ATOM 6939 O O . GLU A 1 869 ? -10.897 13.609 20.912 1.00 92.94 869 GLU A O 1
ATOM 6944 N N . ILE A 1 870 ? -11.930 13.115 18.974 1.00 95.00 870 ILE A N 1
ATOM 6945 C CA . ILE A 1 870 ? -12.915 12.180 19.521 1.00 95.00 870 ILE A CA 1
ATOM 6946 C C . ILE A 1 870 ? -13.059 10.987 18.572 1.00 95.00 870 ILE A C 1
ATOM 6948 O O . ILE A 1 870 ? -12.822 11.109 17.369 1.00 95.00 870 ILE A O 1
ATOM 6952 N N . VAL A 1 871 ? -13.484 9.836 19.088 1.00 94.69 871 VAL A N 1
ATOM 6953 C CA . VAL A 1 871 ? -13.859 8.676 18.269 1.00 94.69 871 VAL A CA 1
ATOM 6954 C C . VAL A 1 871 ? -15.369 8.680 18.090 1.00 94.69 871 VAL A C 1
ATOM 6956 O O . VAL A 1 871 ? -16.106 8.368 19.024 1.00 94.69 871 VAL A O 1
ATOM 6959 N N . ARG A 1 872 ? -15.845 9.041 16.896 1.00 94.38 872 ARG A N 1
ATOM 6960 C CA . ARG A 1 872 ? -17.284 9.069 16.600 1.00 94.38 872 ARG A CA 1
ATOM 6961 C C . ARG A 1 872 ? -17.780 7.691 16.193 1.00 94.38 872 ARG A C 1
ATOM 6963 O O . ARG A 1 872 ? -17.115 6.995 15.435 1.00 94.38 872 ARG A O 1
ATOM 6970 N N . GLN A 1 873 ? -18.960 7.309 16.653 1.00 94.31 873 GLN A N 1
ATOM 6971 C CA . GLN A 1 873 ? -19.642 6.086 16.213 1.00 94.31 873 GLN A CA 1
ATOM 6972 C C . GLN A 1 873 ? -21.105 6.371 15.848 1.00 94.31 873 GLN A C 1
ATOM 6974 O O . GLN A 1 873 ? -21.992 5.547 16.067 1.00 94.31 873 GLN A O 1
ATOM 6979 N N . SER A 1 874 ? -21.344 7.580 15.340 1.00 94.31 874 SER A N 1
ATOM 6980 C CA . SER A 1 874 ? -22.654 8.079 14.938 1.00 94.31 874 SER A CA 1
ATOM 6981 C C . SER A 1 874 ? -23.247 7.258 13.798 1.00 94.31 874 SER A C 1
ATOM 6983 O O . SER A 1 874 ? -22.520 6.816 12.907 1.00 94.31 874 SER A O 1
ATOM 6985 N N . MET A 1 875 ? -24.568 7.080 13.806 1.00 95.19 875 MET A N 1
ATOM 6986 C CA . MET A 1 875 ? -25.282 6.405 12.722 1.00 95.19 875 MET A CA 1
ATOM 6987 C C . MET A 1 875 ? -26.661 7.027 12.465 1.00 95.19 875 MET A C 1
ATOM 6989 O O . MET A 1 875 ? -27.304 7.511 13.404 1.00 95.19 875 MET A O 1
ATOM 6993 N N . PRO A 1 876 ? -27.141 6.997 11.209 1.00 96.69 876 PRO A N 1
ATOM 6994 C CA . PRO A 1 876 ? -28.511 7.349 10.860 1.00 96.69 876 PRO A CA 1
ATOM 6995 C C . PRO A 1 876 ? -29.558 6.520 11.599 1.00 96.69 876 PRO A C 1
ATOM 6997 O O . PRO A 1 876 ? -29.404 5.309 11.757 1.00 96.69 876 PRO A O 1
ATOM 7000 N N . PHE A 1 877 ? -30.657 7.154 11.993 1.00 95.94 877 PHE A N 1
ATOM 7001 C CA . PHE A 1 877 ? -31.812 6.469 12.570 1.00 95.94 877 PHE A CA 1
ATOM 7002 C C . PHE A 1 877 ? -33.120 7.030 12.012 1.00 95.94 877 PHE A C 1
ATOM 7004 O O . PHE A 1 877 ? -33.157 8.123 11.440 1.00 95.94 877 PHE A O 1
ATOM 7011 N N . GLY A 1 878 ? -34.199 6.284 12.241 1.00 92.94 878 GLY A N 1
ATOM 7012 C CA . GLY A 1 878 ? -35.560 6.754 12.024 1.00 92.94 878 GLY A CA 1
ATOM 7013 C C . GLY A 1 878 ? -36.296 6.089 10.874 1.00 92.94 878 GLY A C 1
ATOM 7014 O O . GLY A 1 878 ? -35.832 5.124 10.269 1.00 92.94 878 GLY A O 1
ATOM 7015 N N . ASN A 1 879 ? -37.480 6.619 10.592 1.00 89.25 879 ASN A N 1
ATOM 7016 C CA . ASN A 1 879 ? -38.335 6.193 9.492 1.00 89.25 879 ASN A CA 1
ATOM 7017 C C . ASN A 1 879 ? -38.973 7.420 8.820 1.00 89.25 879 ASN A C 1
ATOM 7019 O O . ASN A 1 879 ? -38.969 8.514 9.375 1.00 89.25 879 ASN A O 1
ATOM 7023 N N . LEU A 1 880 ? -39.519 7.242 7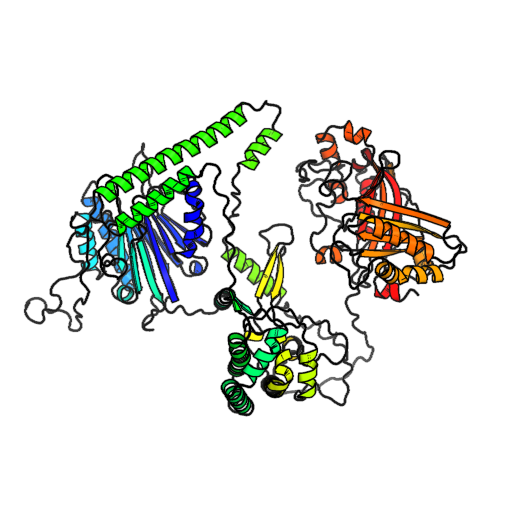.617 1.00 84.81 880 LEU A N 1
ATOM 7024 C CA . LEU A 1 880 ? -40.069 8.356 6.834 1.00 84.81 880 LEU A CA 1
ATOM 7025 C C . LEU A 1 880 ? -41.326 8.987 7.452 1.00 84.81 880 LEU A C 1
ATOM 7027 O O . LEU A 1 880 ? -41.594 10.156 7.200 1.00 84.81 880 LEU A O 1
ATOM 7031 N N . ALA A 1 881 ? -42.107 8.222 8.220 1.00 86.56 881 ALA A N 1
ATOM 7032 C CA . ALA A 1 881 ? -43.358 8.694 8.814 1.00 86.56 881 ALA A CA 1
ATOM 7033 C C . ALA A 1 881 ? -43.153 9.429 10.150 1.00 86.56 881 ALA A C 1
ATOM 7035 O O . ALA A 1 881 ? -44.056 10.121 10.614 1.00 86.56 881 ALA A O 1
ATOM 7036 N N . GLY A 1 882 ? -41.990 9.263 10.774 1.00 87.75 882 GLY A N 1
ATOM 7037 C CA . GLY A 1 882 ? -41.658 9.809 12.080 1.00 87.75 882 GLY A CA 1
ATOM 7038 C C . GLY A 1 882 ? -40.317 10.529 12.076 1.00 87.75 882 GLY A C 1
ATOM 7039 O O . GLY A 1 882 ? -39.857 11.059 11.064 1.00 87.75 882 GLY A O 1
ATOM 7040 N N . GLU A 1 883 ? -39.685 10.554 13.244 1.00 93.12 883 GLU A N 1
ATOM 7041 C CA . GLU A 1 883 ? -38.380 11.179 13.419 1.00 93.12 883 GLU A CA 1
ATOM 7042 C C . GLU A 1 883 ? -37.296 10.420 12.652 1.00 93.12 883 GLU A C 1
ATOM 7044 O O . GLU A 1 883 ? -37.221 9.191 12.708 1.00 93.12 883 GLU A O 1
ATOM 7049 N N . HIS A 1 884 ? -36.441 11.167 11.960 1.00 95.44 884 HIS A N 1
ATOM 7050 C CA . HIS A 1 884 ? -35.285 10.649 11.245 1.00 95.44 884 HIS A CA 1
ATOM 7051 C C . HIS A 1 884 ? -34.137 11.646 11.304 1.00 95.44 884 HIS A C 1
ATOM 7053 O O . HIS A 1 884 ? -34.329 12.861 11.389 1.00 95.44 884 HIS A O 1
ATOM 7059 N N . GLY A 1 885 ? -32.921 11.119 11.316 1.00 96.25 885 GLY A N 1
ATOM 7060 C CA . GLY A 1 885 ? -31.801 11.925 11.745 1.00 96.25 885 GLY A CA 1
ATOM 7061 C C . GLY A 1 885 ? -30.495 11.168 11.877 1.00 96.25 885 GLY A C 1
ATOM 7062 O O . GLY A 1 885 ? -30.353 10.047 11.387 1.00 96.25 885 GLY A O 1
ATOM 7063 N N . LEU A 1 886 ? -29.569 11.782 12.608 1.00 96.88 886 LEU A N 1
ATOM 7064 C CA . LEU A 1 886 ? -28.315 11.182 13.041 1.00 96.88 886 LEU A CA 1
ATOM 7065 C C . LEU A 1 886 ? -28.339 11.015 14.561 1.00 96.88 886 LEU A C 1
ATOM 7067 O O . LEU A 1 886 ? -28.578 11.971 15.303 1.00 96.88 886 LEU A O 1
ATOM 7071 N N . PHE A 1 887 ? -28.065 9.806 15.044 1.00 97.44 887 PHE A N 1
ATOM 7072 C CA . PHE A 1 887 ? -27.758 9.612 16.453 1.00 97.44 887 PHE A CA 1
ATOM 7073 C C . PHE A 1 887 ? -26.256 9.807 16.614 1.00 97.44 887 PHE A C 1
ATOM 7075 O O . PHE A 1 887 ? -25.457 8.951 16.233 1.00 97.44 887 PHE A O 1
ATOM 7082 N N . PHE A 1 888 ? -25.866 10.977 17.110 1.00 97.19 888 PHE A N 1
ATOM 7083 C CA . PHE A 1 888 ? -24.472 11.320 17.316 1.00 97.19 888 PHE A CA 1
ATOM 7084 C C . PHE A 1 888 ? -23.966 10.671 18.598 1.00 97.19 888 PHE A C 1
ATOM 7086 O O . PHE A 1 888 ? -24.552 10.854 19.665 1.00 97.19 888 PHE A O 1
ATOM 7093 N N . ILE A 1 889 ? -22.859 9.941 18.495 1.00 97.06 889 ILE A N 1
ATOM 7094 C CA . ILE A 1 889 ? -22.142 9.403 19.648 1.00 97.06 889 ILE A CA 1
ATOM 7095 C C . ILE A 1 889 ? -20.639 9.586 19.450 1.00 97.06 889 ILE A C 1
ATOM 7097 O O . ILE A 1 889 ? -20.098 9.284 18.384 1.00 97.06 889 ILE A O 1
ATOM 7101 N N . GLY A 1 890 ? -19.960 10.084 20.479 1.00 96.69 890 GLY A N 1
ATOM 7102 C CA . GLY A 1 890 ? -18.523 10.342 20.459 1.00 96.69 890 GLY A CA 1
ATOM 7103 C C . GLY A 1 890 ? -17.861 9.910 21.757 1.00 96.69 890 GLY A C 1
ATOM 7104 O O . GLY A 1 890 ? -18.403 10.158 22.827 1.00 96.69 890 GLY A O 1
ATOM 7105 N N . TYR A 1 891 ? -16.691 9.287 21.657 1.00 97.56 891 TYR A N 1
ATOM 7106 C CA . TYR A 1 891 ? -15.893 8.819 22.789 1.00 97.56 891 TYR A CA 1
ATOM 7107 C C . TYR A 1 891 ? -14.596 9.620 22.911 1.00 97.56 891 TYR A C 1
ATOM 7109 O O . TYR A 1 891 ? -13.929 9.876 21.904 1.00 97.56 891 TYR A O 1
ATOM 7117 N N . ALA A 1 892 ? -14.217 9.980 24.136 1.00 96.75 892 ALA A N 1
ATOM 7118 C CA . ALA A 1 892 ? -12.994 10.720 24.427 1.00 96.75 892 ALA A CA 1
ATOM 7119 C C . ALA A 1 892 ? -12.468 10.399 25.830 1.00 96.75 892 ALA A C 1
ATOM 7121 O O . ALA A 1 892 ? -13.233 10.148 26.764 1.00 96.75 892 ALA A O 1
ATOM 7122 N N . LYS A 1 893 ? -11.147 10.462 26.007 1.00 95.12 893 LYS A N 1
ATOM 7123 C CA . LYS A 1 893 ? -10.509 10.292 27.322 1.00 95.12 893 LYS A CA 1
ATOM 7124 C C . LYS A 1 893 ? -10.722 11.479 28.272 1.00 95.12 893 LYS A C 1
ATOM 7126 O O . LYS A 1 893 ? -10.544 11.328 29.482 1.00 95.12 893 LYS A O 1
ATOM 7131 N N . ASP A 1 894 ? -11.107 12.638 27.734 1.00 95.62 894 ASP A N 1
ATOM 7132 C CA . ASP A 1 894 ? -11.364 13.875 28.478 1.00 95.62 894 ASP A CA 1
ATOM 7133 C C . ASP A 1 894 ? -12.622 14.586 27.925 1.00 95.62 894 ASP A C 1
ATOM 7135 O O . ASP A 1 894 ? -12.723 14.757 26.705 1.00 95.62 894 ASP A O 1
ATOM 7139 N N . PRO A 1 895 ? -13.591 14.996 28.770 1.00 95.12 895 PRO A N 1
ATOM 7140 C CA . PRO A 1 895 ? -14.793 15.699 28.320 1.00 95.12 895 PRO A CA 1
ATOM 7141 C C . PRO A 1 895 ? -14.501 17.069 27.694 1.00 95.12 895 PRO A C 1
ATOM 7143 O O . PRO A 1 895 ? -15.318 17.538 26.900 1.00 95.12 895 PRO A O 1
ATOM 7146 N N . TYR A 1 896 ? -13.334 17.671 27.963 1.00 95.19 896 TYR A N 1
ATOM 7147 C CA . TYR A 1 896 ? -12.891 18.919 27.331 1.00 95.19 896 TYR A CA 1
ATOM 7148 C C . TYR A 1 896 ? -12.977 18.857 25.799 1.00 95.19 896 TYR A C 1
ATOM 7150 O O . TYR A 1 896 ? -13.348 19.837 25.155 1.00 95.19 896 TYR A O 1
ATOM 7158 N N . HIS A 1 897 ? -12.705 17.690 25.203 1.00 95.06 897 HIS A N 1
ATOM 7159 C CA . HIS A 1 897 ? -12.794 17.520 23.755 1.00 95.06 897 HIS A CA 1
ATOM 7160 C C . HIS A 1 897 ? -14.205 17.799 23.215 1.00 95.06 897 HIS A C 1
ATOM 7162 O O . HIS A 1 897 ? -14.349 18.373 22.137 1.00 95.06 897 HIS A O 1
ATOM 7168 N N . PHE A 1 898 ? -15.246 17.429 23.966 1.00 95.56 898 PHE A N 1
ATOM 7169 C CA . PHE A 1 898 ? -16.632 17.707 23.597 1.00 95.56 898 PHE A CA 1
ATOM 7170 C C . PHE A 1 898 ? -17.004 19.160 23.864 1.00 95.56 898 PHE A C 1
ATOM 7172 O O . PHE A 1 898 ? -17.676 19.770 23.039 1.00 95.56 898 PHE A O 1
ATOM 7179 N N . GLU A 1 899 ? -16.564 19.719 24.991 1.00 93.19 899 GLU A N 1
ATOM 7180 C CA . GLU A 1 899 ? -16.829 21.115 25.356 1.00 93.19 899 GLU A CA 1
ATOM 7181 C C . GLU A 1 899 ? -16.271 22.071 24.301 1.00 93.19 899 GLU A C 1
ATOM 7183 O O . GLU A 1 899 ? -17.021 22.882 23.763 1.00 93.19 899 GLU A O 1
ATOM 7188 N N . PHE A 1 900 ? -15.010 21.874 23.902 1.00 93.75 900 PHE A N 1
ATOM 7189 C CA . PHE A 1 900 ? -14.376 22.623 22.820 1.00 93.75 900 PHE A CA 1
ATOM 7190 C C . PHE A 1 900 ? -15.211 22.601 21.530 1.00 93.75 900 PHE A C 1
ATOM 7192 O O . PHE A 1 900 ? -15.463 23.645 20.926 1.00 93.75 900 PHE A O 1
ATOM 7199 N N . MET A 1 901 ? -15.661 21.415 21.107 1.00 94.88 901 MET A N 1
ATOM 7200 C CA . MET A 1 901 ? -16.423 21.256 19.867 1.00 94.88 901 MET A CA 1
ATOM 7201 C C . MET A 1 901 ? -17.823 21.875 19.974 1.00 94.88 901 MET A C 1
ATOM 7203 O O . MET A 1 901 ? -18.213 22.661 19.111 1.00 94.88 901 MET A O 1
ATOM 7207 N N . LEU A 1 902 ? -18.576 21.561 21.031 1.00 95.00 902 LEU A N 1
ATOM 7208 C CA . LEU A 1 902 ? -19.962 22.006 21.185 1.00 95.00 902 LEU A CA 1
ATOM 7209 C C . LEU A 1 902 ? -20.088 23.510 21.436 1.00 95.00 902 LEU A C 1
ATOM 7211 O O . LEU A 1 902 ? -20.994 24.135 20.885 1.00 95.00 902 LEU A O 1
ATOM 7215 N N . ASP A 1 903 ? -19.191 24.108 22.223 1.00 93.19 903 ASP A N 1
ATOM 7216 C CA . ASP A 1 903 ? -19.208 25.555 22.474 1.00 93.19 903 ASP A CA 1
ATOM 7217 C C . ASP A 1 903 ? -18.963 26.322 21.171 1.00 93.19 903 ASP A C 1
ATOM 7219 O O . ASP A 1 903 ? -19.627 27.320 20.878 1.00 93.19 903 ASP A O 1
ATOM 7223 N N . ARG A 1 904 ? -18.073 25.801 20.319 1.00 93.31 904 ARG A N 1
ATOM 7224 C CA . ARG A 1 904 ? -17.851 26.341 18.977 1.00 93.31 904 ARG A CA 1
ATOM 7225 C C . ARG A 1 904 ? -19.046 26.122 18.058 1.00 93.31 904 ARG A C 1
ATOM 7227 O O . ARG A 1 904 ? -19.269 26.975 17.202 1.00 93.31 904 ARG A O 1
ATOM 7234 N N . MET A 1 905 ? -19.819 25.048 18.222 1.00 94.81 905 MET A N 1
ATOM 7235 C CA . MET A 1 905 ? -21.016 24.824 17.406 1.00 94.81 905 MET A CA 1
ATOM 7236 C C . MET A 1 905 ? -22.105 25.864 17.658 1.00 94.81 905 MET A C 1
ATOM 7238 O O . MET A 1 905 ? -22.656 26.417 16.710 1.00 94.81 905 MET A O 1
ATOM 7242 N N . VAL A 1 906 ? -22.382 26.172 18.925 1.00 94.06 906 VAL A N 1
ATOM 7243 C CA . VAL A 1 906 ? -23.409 27.164 19.291 1.00 94.06 906 VAL A CA 1
ATOM 7244 C C . VAL A 1 906 ? -22.915 28.613 19.224 1.00 94.06 906 VAL A C 1
ATOM 7246 O O . VAL A 1 906 ? -23.704 29.535 19.410 1.00 94.06 906 VAL A O 1
ATOM 7249 N N . GLY A 1 907 ? -21.620 28.823 18.966 1.00 89.62 907 GLY A N 1
ATOM 7250 C CA . GLY A 1 907 ? -21.005 30.150 18.927 1.00 89.62 907 GLY A CA 1
ATOM 7251 C C . GLY A 1 907 ? -20.751 30.765 20.307 1.00 89.62 907 GLY A C 1
ATOM 7252 O O . GLY A 1 907 ? -20.688 31.981 20.412 1.00 89.62 907 GLY A O 1
ATOM 7253 N N . ALA A 1 908 ? -20.591 29.950 21.355 1.00 85.06 908 ALA A N 1
ATOM 7254 C CA . ALA A 1 908 ? -20.295 30.398 22.722 1.00 85.06 908 ALA A CA 1
ATOM 7255 C C . ALA A 1 908 ? -18.810 30.768 22.951 1.00 85.06 908 ALA A C 1
ATOM 7257 O O . ALA A 1 908 ? -18.433 31.167 24.051 1.00 85.06 908 ALA A O 1
ATOM 7258 N N . GLY A 1 909 ? -17.959 30.618 21.928 1.00 71.00 909 GLY A N 1
ATOM 7259 C CA . GLY A 1 909 ? -16.546 31.010 21.953 1.00 71.00 909 GLY A CA 1
ATOM 7260 C C . GLY A 1 909 ? -16.305 32.481 21.583 1.00 71.00 909 GLY A C 1
ATOM 7261 O O . GLY A 1 909 ? -17.226 33.222 21.262 1.00 71.00 909 GLY A O 1
ATOM 7262 N N . SER A 1 910 ? -15.038 32.902 21.560 1.00 68.31 910 SER A N 1
ATOM 7263 C CA . SER A 1 910 ? -14.637 34.300 21.310 1.00 68.31 910 SER A CA 1
ATOM 7264 C C . SER A 1 910 ? -14.943 34.833 19.903 1.00 68.31 910 SER A C 1
ATOM 7266 O O . SER A 1 910 ? -14.895 36.043 19.692 1.00 68.31 910 SER A O 1
ATOM 7268 N N . ASP A 1 911 ? -15.244 33.957 18.940 1.00 79.81 911 ASP A N 1
ATOM 7269 C CA . ASP A 1 911 ? -15.468 34.316 17.537 1.00 79.81 911 ASP A CA 1
ATOM 7270 C C . ASP A 1 911 ? -16.952 34.498 17.157 1.00 79.81 911 ASP A C 1
ATOM 7272 O O . ASP A 1 911 ? -17.230 34.921 16.038 1.00 79.81 911 ASP A O 1
ATOM 7276 N N . ASN A 1 912 ? -17.900 34.217 18.066 1.00 84.62 912 ASN A N 1
ATOM 7277 C CA . ASN A 1 912 ? -19.359 34.346 17.880 1.00 84.62 912 ASN A CA 1
ATOM 7278 C C . ASN A 1 912 ? -19.939 33.669 16.616 1.00 84.62 912 ASN A C 1
ATOM 7280 O O . ASN A 1 912 ? -21.073 33.943 16.214 1.00 84.62 912 ASN A O 1
ATOM 7284 N N . HIS A 1 913 ? -19.193 32.770 15.971 1.00 91.31 913 HIS A N 1
ATOM 7285 C CA . HIS A 1 913 ? -19.647 32.063 14.778 1.00 91.31 913 HIS A CA 1
ATOM 7286 C C . HIS A 1 913 ? -20.307 30.736 15.162 1.00 91.31 913 HIS A C 1
ATOM 7288 O O . HIS A 1 913 ? -19.689 29.888 15.806 1.00 91.31 913 HIS A O 1
ATOM 7294 N N . CYS A 1 914 ? -21.558 30.546 14.738 1.00 93.31 914 CYS A N 1
ATOM 7295 C CA . CYS A 1 914 ? -2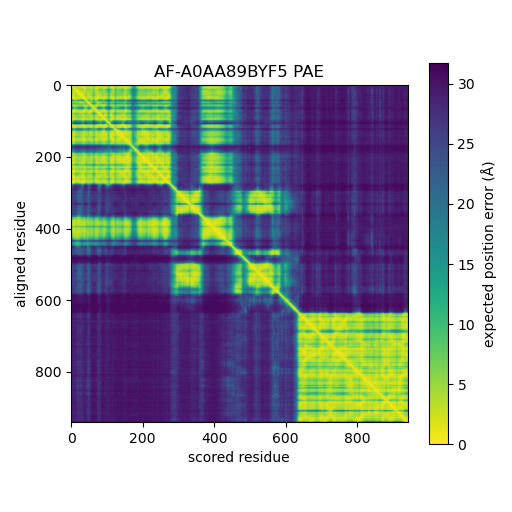2.263 29.268 14.861 1.00 93.31 914 CYS A CA 1
ATOM 7296 C C . CYS A 1 914 ? -21.862 28.302 13.736 1.00 93.31 914 CYS A C 1
ATOM 7298 O O . CYS A 1 914 ? -21.424 28.725 12.664 1.00 93.31 914 CYS A O 1
ATOM 7300 N N . ASP A 1 915 ? -22.055 27.011 13.981 1.00 96.12 915 ASP A N 1
ATOM 7301 C CA . ASP A 1 915 ? -21.885 25.957 12.987 1.00 96.12 915 ASP A CA 1
ATOM 7302 C C . ASP A 1 915 ? -23.072 25.906 12.026 1.00 96.12 915 ASP A C 1
ATOM 7304 O O . ASP A 1 915 ? -24.217 25.681 12.427 1.00 96.12 915 ASP A O 1
ATOM 7308 N N . ASP A 1 916 ? -22.791 26.082 10.738 1.00 95.81 916 ASP A N 1
ATOM 7309 C CA . ASP A 1 916 ? -23.813 26.056 9.700 1.00 95.81 916 ASP A CA 1
ATOM 7310 C C . ASP A 1 916 ? -24.473 24.674 9.536 1.00 95.81 916 ASP A C 1
ATOM 7312 O O . ASP A 1 916 ? -25.572 24.604 8.984 1.00 95.81 916 ASP A O 1
ATOM 7316 N N . ILE A 1 917 ? -23.892 23.583 10.058 1.00 94.81 917 ILE A N 1
ATOM 7317 C CA . ILE A 1 917 ? -24.548 22.263 10.050 1.00 94.81 917 ILE A CA 1
ATOM 7318 C C . ILE A 1 917 ? -25.879 22.270 10.811 1.00 94.81 917 ILE A C 1
ATOM 7320 O O . ILE A 1 917 ? -26.790 21.514 10.476 1.00 94.81 917 ILE A O 1
ATOM 7324 N N . MET A 1 918 ? -26.032 23.170 11.789 1.00 95.12 918 MET A N 1
ATOM 7325 C CA . MET A 1 918 ? -27.262 23.317 12.573 1.00 95.12 918 MET A CA 1
ATOM 7326 C C . MET A 1 918 ? -28.429 23.879 11.746 1.00 95.12 918 MET A C 1
ATOM 7328 O O . MET A 1 918 ? -29.573 23.849 12.184 1.00 95.12 918 MET A O 1
ATOM 7332 N N . ARG A 1 919 ? -28.171 24.353 10.519 1.00 94.69 919 ARG A N 1
ATOM 7333 C CA . ARG A 1 919 ? -29.222 24.702 9.547 1.00 94.69 919 ARG A CA 1
ATOM 7334 C C . ARG A 1 919 ? -29.871 23.469 8.921 1.00 94.69 919 ARG A C 1
ATOM 7336 O O . ARG A 1 919 ? -30.996 23.560 8.445 1.00 94.69 919 ARG A O 1
ATOM 7343 N N . LEU A 1 920 ? -29.150 22.346 8.888 1.00 93.44 920 LEU A N 1
ATOM 7344 C CA . LEU A 1 920 ? -29.605 21.077 8.312 1.00 93.44 920 LEU A CA 1
ATOM 7345 C C . LEU A 1 920 ? -30.275 20.179 9.341 1.00 93.44 920 LEU A C 1
ATOM 7347 O O . LEU A 1 920 ? -31.054 19.298 8.981 1.00 93.44 920 LEU A O 1
ATOM 7351 N N . SER A 1 921 ? -29.923 20.363 10.611 1.00 94.75 921 SER A N 1
ATOM 7352 C CA . SER A 1 921 ? -30.299 19.441 11.665 1.00 94.75 921 SER A CA 1
ATOM 7353 C C . SER A 1 921 ? -30.494 20.149 12.991 1.00 94.75 921 SER A C 1
ATOM 7355 O O . SER A 1 921 ? -29.719 21.030 13.362 1.00 94.75 921 SER A O 1
ATOM 7357 N N . LYS A 1 922 ? -31.506 19.717 13.741 1.00 95.62 922 LYS A N 1
ATOM 7358 C CA . LYS A 1 922 ? -31.830 20.251 15.062 1.00 95.62 922 LYS A CA 1
ATOM 7359 C C . LYS A 1 922 ? -31.535 19.220 16.142 1.00 95.62 922 LYS A C 1
ATOM 7361 O O . LYS A 1 922 ? -32.041 18.100 16.093 1.00 95.62 922 LYS A O 1
ATOM 7366 N N . ASN A 1 923 ? -30.772 19.616 17.157 1.00 96.88 923 ASN A N 1
ATOM 7367 C CA . ASN A 1 923 ? -30.571 18.787 18.337 1.00 96.88 923 ASN A CA 1
ATOM 7368 C C . ASN A 1 923 ? -31.842 18.777 19.199 1.00 96.88 923 ASN A C 1
ATOM 7370 O O . ASN A 1 923 ? -32.357 19.832 19.571 1.00 96.88 923 ASN A O 1
ATOM 7374 N N . THR A 1 924 ? -32.354 17.592 19.519 1.00 95.62 924 THR A N 1
ATOM 7375 C CA . THR A 1 924 ? -33.517 17.426 20.408 1.00 95.62 924 THR A CA 1
ATOM 7376 C C . THR A 1 924 ? -33.158 16.787 21.740 1.00 95.62 924 THR A C 1
ATOM 7378 O O . THR A 1 924 ? -33.899 16.942 22.710 1.00 95.62 924 THR A O 1
ATOM 7381 N N . LYS A 1 925 ? -32.020 16.088 21.803 1.00 94.50 925 LYS A N 1
ATOM 7382 C CA . LYS A 1 925 ? -31.563 15.367 22.991 1.00 94.50 925 LYS A CA 1
ATOM 7383 C C . LYS A 1 925 ? -30.045 15.428 23.100 1.00 94.50 925 LYS A C 1
ATOM 7385 O O . LYS A 1 925 ? -29.361 15.279 22.086 1.00 94.50 925 LYS A O 1
ATOM 7390 N N . GLY A 1 926 ? -29.523 15.563 24.316 1.00 95.94 926 GLY A N 1
ATOM 7391 C CA . GLY A 1 926 ? -28.083 15.612 24.576 1.00 95.94 926 GLY A CA 1
ATOM 7392 C C . GLY A 1 926 ? -27.737 15.227 26.010 1.00 95.94 926 GLY A C 1
ATOM 7393 O O . GLY A 1 926 ? -28.413 15.658 26.945 1.00 95.94 926 GLY A O 1
ATOM 7394 N N . THR A 1 927 ? -26.723 14.380 26.205 1.00 96.38 927 THR A N 1
ATOM 7395 C CA . THR A 1 927 ? -26.199 13.983 27.530 1.00 96.38 927 THR A CA 1
ATOM 7396 C C . THR A 1 927 ? -24.760 13.482 27.420 1.00 96.38 927 THR A C 1
ATOM 7398 O O . THR A 1 927 ? -24.336 12.992 26.370 1.00 96.38 927 THR A O 1
ATOM 7401 N N . TYR A 1 928 ? -24.014 13.629 28.514 1.00 97.50 928 TYR A N 1
ATOM 7402 C CA . TYR A 1 928 ? -22.708 13.015 28.714 1.00 97.50 928 TYR A CA 1
ATOM 7403 C C . TYR A 1 928 ? -22.825 11.798 29.630 1.00 97.50 928 TYR A C 1
ATOM 7405 O O . TYR A 1 928 ? -23.542 11.821 30.630 1.00 97.50 928 TYR A O 1
ATOM 7413 N N . TRP A 1 929 ? -22.054 10.768 29.315 1.00 97.88 929 TRP A N 1
ATOM 7414 C CA . TRP A 1 929 ? -21.985 9.515 30.048 1.00 97.88 929 TRP A CA 1
ATOM 7415 C C . TRP A 1 929 ? -20.545 9.195 30.398 1.00 97.88 929 TRP A C 1
ATOM 7417 O O . TRP A 1 929 ? -19.617 9.562 29.673 1.00 97.88 929 TRP A O 1
ATOM 7427 N N . TYR A 1 930 ? -20.370 8.426 31.463 1.00 97.75 930 TYR A N 1
ATOM 7428 C CA . TYR A 1 930 ? -19.106 7.783 31.763 1.00 97.75 930 TYR A CA 1
ATOM 7429 C C . TYR A 1 930 ? -19.223 6.276 31.567 1.00 97.75 930 TYR A C 1
ATOM 7431 O O . TYR A 1 930 ? -20.034 5.623 32.221 1.00 97.75 930 TYR A O 1
ATOM 7439 N N . PHE A 1 931 ? -18.423 5.728 30.655 1.00 97.31 931 PHE A N 1
ATOM 7440 C CA . PHE A 1 931 ? -18.263 4.291 30.461 1.00 97.31 931 PHE A CA 1
ATOM 7441 C C . PHE A 1 931 ? -17.071 3.846 31.312 1.00 97.31 931 PHE A C 1
ATOM 7443 O O . PHE A 1 931 ? -15.934 4.101 30.907 1.00 97.31 931 PHE A O 1
ATOM 7450 N N . PRO A 1 932 ? -17.284 3.219 32.483 1.00 95.31 932 PRO A N 1
ATOM 7451 C CA . PRO A 1 932 ? -16.183 2.785 33.339 1.00 95.31 932 PRO A CA 1
ATOM 7452 C C . PRO A 1 932 ? -15.343 1.699 32.662 1.00 95.31 932 PRO A C 1
ATOM 7454 O O . PRO A 1 932 ? -15.843 0.950 31.814 1.00 95.31 932 PRO A O 1
ATOM 7457 N N . GLY A 1 933 ? -14.073 1.585 33.057 1.00 93.56 933 GLY A N 1
ATOM 7458 C CA . GLY A 1 933 ? -13.224 0.467 32.629 1.00 93.56 933 GLY A CA 1
ATOM 7459 C C . GLY A 1 933 ? -13.784 -0.880 33.101 1.00 93.56 933 GLY A C 1
ATOM 7460 O O . GLY A 1 933 ? -14.571 -0.931 34.042 1.00 93.56 933 GLY A O 1
ATOM 7461 N N . GLU A 1 934 ? -13.380 -1.997 32.492 1.00 90.44 934 GLU A N 1
ATOM 7462 C CA . GLU A 1 934 ? -13.899 -3.334 32.841 1.00 90.44 934 GLU A CA 1
ATOM 7463 C C . GLU A 1 934 ? -13.712 -3.658 34.334 1.00 90.44 934 GLU A C 1
ATOM 7465 O O . GLU A 1 934 ? -14.604 -4.206 34.986 1.00 90.44 934 GLU A O 1
ATOM 7470 N N . GLU A 1 935 ? -12.556 -3.297 34.898 1.00 88.25 935 GLU A N 1
ATOM 7471 C CA . GLU A 1 935 ? -12.268 -3.515 36.318 1.00 88.25 935 GLU A CA 1
ATOM 7472 C C . GLU A 1 935 ? -13.094 -2.600 37.223 1.00 88.25 935 GLU A C 1
ATOM 7474 O O . GLU A 1 935 ? -13.567 -3.036 38.271 1.00 88.25 935 GLU A O 1
ATOM 7479 N N . GLU A 1 936 ? -13.291 -1.347 36.817 1.00 89.69 936 GLU A N 1
ATOM 7480 C CA . GLU A 1 936 ? -14.117 -0.383 37.540 1.00 89.69 936 GLU A CA 1
ATOM 7481 C C . GLU A 1 936 ? -15.588 -0.817 37.524 1.00 89.69 936 GLU A C 1
ATOM 7483 O O . GLU A 1 936 ? -16.197 -0.933 38.583 1.00 89.69 936 GLU A O 1
ATOM 7488 N N . LEU A 1 937 ? -16.122 -1.203 36.360 1.00 89.44 937 LEU A N 1
ATOM 7489 C CA . LEU A 1 937 ? -17.467 -1.764 36.214 1.00 89.44 937 LEU A CA 1
ATOM 7490 C C . LEU A 1 937 ? -17.667 -3.012 37.083 1.00 89.44 937 LEU A C 1
ATOM 7492 O O . LEU A 1 937 ? -18.725 -3.204 37.679 1.00 89.44 937 LEU A O 1
ATOM 7496 N N . THR A 1 938 ? -16.636 -3.852 37.194 1.00 85.62 938 THR A N 1
ATOM 7497 C CA . THR A 1 938 ? -16.693 -5.049 38.039 1.00 85.62 938 THR A CA 1
ATOM 7498 C C . THR A 1 938 ? -16.745 -4.699 39.531 1.00 85.62 938 THR A C 1
ATOM 7500 O O . THR A 1 938 ? -17.403 -5.421 40.283 1.00 85.62 938 THR A O 1
ATOM 7503 N N . LYS A 1 939 ? -16.097 -3.607 39.956 1.00 83.88 939 LYS A N 1
ATOM 7504 C CA . LYS A 1 939 ? -16.025 -3.151 41.357 1.00 83.88 939 LYS A CA 1
ATOM 7505 C C . LYS A 1 939 ? -17.254 -2.368 41.831 1.00 83.88 939 LYS A C 1
ATOM 7507 O O . LYS A 1 939 ? -17.473 -2.302 43.033 1.00 83.88 939 LYS A O 1
ATOM 7512 N N . LEU A 1 940 ? -18.057 -1.803 40.929 1.00 72.25 940 LEU A N 1
ATOM 7513 C CA . LEU A 1 940 ? -19.252 -1.000 41.252 1.00 72.25 940 LEU A CA 1
ATOM 7514 C C . LEU A 1 940 ? -20.454 -1.815 41.793 1.00 72.25 940 LEU A C 1
ATOM 7516 O O . LEU A 1 940 ? -21.575 -1.310 41.806 1.00 72.25 940 LEU A O 1
ATOM 7520 N N . ALA A 1 941 ? -20.254 -3.071 42.213 1.00 53.69 941 ALA A N 1
ATOM 7521 C CA . ALA A 1 941 ? -21.322 -4.017 42.561 1.00 53.69 941 ALA A CA 1
ATOM 7522 C C . ALA A 1 941 ? -21.142 -4.680 43.927 1.00 53.69 941 ALA A C 1
ATOM 7524 O O . ALA A 1 941 ? -20.028 -5.193 44.174 1.00 53.69 941 ALA A O 1
#

Nearest PDB structures (foldseek):
  7yzt-assembly1_B  TM=9.069E-01  e=7.403E-26  Acinetobacter radioresistens
  6rpd-assembly1_B  TM=8.890E-01  e=5.318E-25  Klebsiella pneumoniae
  6fkt-assembly1_B  TM=8.828E-01  e=3.292E-25  Klebsiella pneumoniae
  5gt2-assembly2_D  TM=8.837E-01  e=1.122E-24  Escherichia coli K-12
  6fl2-assembly1_A  TM=8.858E-01  e=2.365E-24  Klebsiella pneumoniae

InterPro domains:
  IPR005135 Endonuclease/exonuclease/phosphatase [PF03372] (7-267)
  IPR006314 Dyp-type peroxidase [PS51404] (631-940)
  IPR006314 Dyp-type peroxidase [PTHR30521] (639-939)
  IPR006314 Dyp-type peroxidase [TIGR01413] (641-936)
  IPR011008 Dimeric alpha-beta barrel [SSF54909] (639-938)
  IPR036691 Endonuclease/exonuclease/phosphatase superfamily [G3DSA:3.60.10.10] (3-276)
  IPR036691 Endonuclease/exonuclease/phosphatase superfamily [SSF56219] (1-275)
  IPR048327 Dyp-type peroxidase, N-terminal domain [PF04261] (641-759)
  IPR048328 Dyp-type peroxidase, C-terminal domain [PF20628] (778-934)